Protein AF-0000000066529014 (afdb_homodimer)

pLDDT: mean 93.32, std 7.62, range [34.62, 98.94]

Radius of gyration: 29.28 Å; Cα contacts (8 Å, |Δi|>4): 1880; chains: 2; bounding box: 62×95×74 Å

Organism: Pseudomonas aeruginosa (strain ATCC 15692 / DSM 22644 / CIP 104116 / JCM 14847 / LMG 12228 / 1C / PRS 101 / PAO1) (NCBI:txid208964)

Nearest PDB structures (foldseek):
  6ask-assembly1_A  TM=8.370E-01  e=2.042E-36  Bacillus subtilis subsp. subtilis str. 168
  1tvl-assembly1_A-2  TM=8.796E-01  e=2.103E-33  Bacillus subtilis
  1yw1-assembly1_A-2  TM=8.882E-01  e=4.603E-33  Bacillus subtilis
  5tlc-assembly1_A  TM=8.605E-01  e=1.397E-31  Bacillus subtilis
  5tlc-assembly1_C  TM=8.296E-01  e=4.783E-31  Bacillus subtilis

Structure (mmCIF, N/CA/C/O backbone):
data_AF-0000000066529014-model_v1
#
loop_
_entity.id
_entity.type
_entity.pdbx_description
1 polymer 'Luciferase-like domain-containing protein'
#
loop_
_atom_site.group_PDB
_atom_site.id
_atom_site.type_symbol
_atom_site.label_atom_id
_atom_site.label_alt_id
_atom_site.label_comp_id
_atom_site.label_asym_id
_atom_site.label_entity_id
_atom_site.label_seq_id
_atom_site.pdbx_PDB_ins_code
_atom_site.Cartn_x
_atom_site.Cartn_y
_atom_site.Cartn_z
_atom_site.occupancy
_atom_site.B_iso_or_equiv
_atom_site.auth_seq_id
_atom_site.auth_comp_id
_atom_site.auth_asym_id
_atom_site.auth_atom_id
_atom_site.pdbx_PDB_model_num
ATOM 1 N N . MET A 1 1 ? 35.125 -26.422 -19.234 1 34.62 1 MET A N 1
ATOM 2 C CA . MET A 1 1 ? 33.688 -26.75 -19.062 1 34.62 1 MET A CA 1
ATOM 3 C C . MET A 1 1 ? 32.875 -25.5 -18.844 1 34.62 1 MET A C 1
ATOM 5 O O . MET A 1 1 ? 33.219 -24.641 -18.047 1 34.62 1 MET A O 1
ATOM 9 N N . SER A 1 2 ? 32.156 -24.938 -19.703 1 46 2 SER A N 1
ATOM 10 C CA . SER A 1 2 ? 31.5 -23.625 -19.672 1 46 2 SER A CA 1
ATOM 11 C C . SER A 1 2 ? 30.703 -23.453 -18.375 1 46 2 SER A C 1
ATOM 13 O O . SER A 1 2 ? 30.094 -24.406 -17.875 1 46 2 SER A O 1
ATOM 15 N N . THR A 1 3 ? 31.156 -22.609 -17.469 1 54.22 3 THR A N 1
ATOM 16 C CA . THR A 1 3 ? 30.516 -22.375 -16.188 1 54.22 3 THR A CA 1
ATOM 17 C C . THR A 1 3 ? 29 -22.297 -16.344 1 54.22 3 THR A C 1
ATOM 19 O O . THR A 1 3 ? 28.484 -21.547 -17.172 1 54.22 3 THR A O 1
ATOM 22 N N . PRO A 1 4 ? 28.312 -23.312 -15.773 1 66.31 4 PRO A N 1
ATOM 23 C CA . PRO A 1 4 ? 26.859 -23.359 -15.875 1 66.31 4 PRO A CA 1
ATOM 24 C C . PRO A 1 4 ? 26.203 -22.031 -15.492 1 66.31 4 PRO A C 1
ATOM 26 O O . PRO A 1 4 ? 26.703 -21.328 -14.609 1 66.31 4 PRO A O 1
ATOM 29 N N . LYS A 1 5 ? 25.328 -21.578 -16.344 1 83.44 5 LYS A N 1
ATOM 30 C CA . LYS A 1 5 ? 24.547 -20.375 -16.094 1 83.44 5 LYS A CA 1
ATOM 31 C C . LYS A 1 5 ? 23.719 -20.5 -14.82 1 83.44 5 LYS A C 1
ATOM 33 O O . LYS A 1 5 ? 23.047 -21.516 -14.609 1 83.44 5 LYS A O 1
ATOM 38 N N . ARG A 1 6 ? 23.875 -19.594 -13.93 1 91.94 6 ARG A N 1
ATOM 39 C CA . ARG A 1 6 ? 23.141 -19.609 -12.664 1 91.94 6 ARG A CA 1
ATOM 40 C C . ARG A 1 6 ? 21.656 -19.359 -12.891 1 91.94 6 ARG A C 1
ATOM 42 O O . ARG A 1 6 ? 21.281 -18.531 -13.727 1 91.94 6 ARG A O 1
ATOM 49 N N . LEU A 1 7 ? 20.922 -20.016 -12.148 1 97.38 7 LEU A N 1
ATOM 50 C CA . LEU A 1 7 ? 19.469 -19.922 -12.219 1 97.38 7 LEU A CA 1
ATOM 51 C C . LEU A 1 7 ? 18.969 -18.797 -11.312 1 97.38 7 LEU A C 1
ATOM 53 O O . LEU A 1 7 ? 19.594 -18.469 -10.297 1 97.38 7 LEU A O 1
ATOM 57 N N . HIS A 1 8 ? 17.922 -18.188 -11.742 1 97.88 8 HIS A N 1
ATOM 58 C CA . HIS A 1 8 ? 17.156 -17.281 -10.891 1 97.88 8 HIS A CA 1
ATOM 59 C C . HIS A 1 8 ? 15.961 -17.969 -10.258 1 97.88 8 HIS A C 1
ATOM 61 O O . HIS A 1 8 ? 15.148 -18.578 -10.961 1 97.88 8 HIS A O 1
ATOM 67 N N . ILE A 1 9 ? 15.836 -17.859 -8.938 1 98.56 9 ILE A N 1
ATOM 68 C CA . ILE A 1 9 ? 14.797 -18.609 -8.242 1 98.56 9 ILE A CA 1
ATOM 69 C C . ILE A 1 9 ? 13.945 -17.641 -7.414 1 98.56 9 ILE A C 1
ATOM 71 O O . ILE A 1 9 ? 14.469 -16.828 -6.66 1 98.56 9 ILE A O 1
ATOM 75 N N . GLY A 1 10 ? 12.656 -17.656 -7.602 1 98.44 10 GLY A N 1
ATOM 76 C CA . GLY A 1 10 ? 11.688 -16.953 -6.781 1 98.44 10 GLY A CA 1
ATOM 77 C C . GLY A 1 10 ? 10.805 -17.875 -5.965 1 98.44 10 GLY A C 1
ATOM 78 O O . GLY A 1 10 ? 10.742 -19.078 -6.23 1 98.44 10 GLY A O 1
ATOM 79 N N . MET A 1 11 ? 10.195 -17.312 -4.941 1 98.12 11 MET A N 1
ATOM 80 C CA . MET A 1 11 ? 9.242 -18.016 -4.094 1 98.12 11 MET A CA 1
ATOM 81 C C . MET A 1 11 ? 7.898 -17.297 -4.066 1 98.12 11 MET A C 1
ATOM 83 O O . MET A 1 11 ? 7.84 -16.094 -3.844 1 98.12 11 MET A O 1
ATOM 87 N N . SER A 1 12 ? 6.871 -18.062 -4.301 1 93.31 12 SER A N 1
ATOM 88 C CA . SER A 1 12 ? 5.531 -17.5 -4.18 1 93.31 12 SER A CA 1
ATOM 89 C C . SER A 1 12 ? 5.145 -17.312 -2.719 1 93.31 12 SER A C 1
ATOM 91 O O . SER A 1 12 ? 5.309 -18.219 -1.899 1 93.31 12 SER A O 1
ATOM 93 N N . LEU A 1 13 ? 4.598 -16.125 -2.438 1 94.62 13 LEU A N 1
ATOM 94 C CA . LEU A 1 13 ? 4.074 -15.898 -1.094 1 94.62 13 LEU A CA 1
ATOM 95 C C . LEU A 1 13 ? 2.621 -16.359 -0.991 1 94.62 13 LEU A C 1
ATOM 97 O O . LEU A 1 13 ? 2.043 -16.359 0.097 1 94.62 13 LEU A O 1
ATOM 101 N N . ALA A 1 14 ? 2.043 -16.719 -2.119 1 92.56 14 ALA A N 1
ATOM 102 C CA . ALA A 1 14 ? 0.806 -17.5 -2.031 1 92.56 14 ALA A CA 1
ATOM 103 C C . ALA A 1 14 ? 1.07 -18.891 -1.492 1 92.56 14 ALA A C 1
ATOM 105 O O . ALA A 1 14 ? 1.967 -19.594 -1.973 1 92.56 14 ALA A O 1
ATOM 106 N N . PRO A 1 15 ? 0.327 -19.281 -0.505 1 92.81 15 PRO A N 1
ATOM 107 C CA . PRO A 1 15 ? 0.659 -20.531 0.182 1 92.81 15 PRO A CA 1
ATOM 108 C C . PRO A 1 15 ? 0.173 -21.766 -0.574 1 92.81 15 PRO A C 1
ATOM 110 O O . PRO A 1 15 ? -0.713 -22.484 -0.094 1 92.81 15 PRO A O 1
ATOM 113 N N . THR A 1 16 ? 0.881 -22.078 -1.619 1 92.31 16 THR A N 1
ATOM 114 C CA . THR A 1 16 ? 0.504 -23.203 -2.48 1 92.31 16 THR A CA 1
ATOM 115 C C . THR A 1 16 ? 0.564 -24.516 -1.717 1 92.31 16 THR A C 1
ATOM 117 O O . THR A 1 16 ? -0.163 -25.469 -2.037 1 92.31 16 THR A O 1
ATOM 120 N N . TRP A 1 17 ? 1.355 -24.625 -0.662 1 93.31 17 TRP A N 1
ATOM 121 C CA . TRP A 1 17 ? 1.499 -25.844 0.138 1 93.31 17 TRP A CA 1
ATOM 122 C C . TRP A 1 17 ? 0.272 -26.062 1.017 1 93.31 17 TRP A C 1
ATOM 124 O O . TRP A 1 17 ? 0.149 -27.094 1.673 1 93.31 17 TRP A O 1
ATOM 134 N N . LEU A 1 18 ? -0.647 -25.062 0.928 1 93.56 18 LEU A N 1
ATOM 135 C CA . LEU A 1 18 ? -1.89 -25.172 1.686 1 93.56 18 LEU A CA 1
ATOM 136 C C . LEU A 1 18 ? -3.08 -25.375 0.754 1 93.56 18 LEU A C 1
ATOM 138 O O . LEU A 1 18 ? -4.23 -25.359 1.199 1 93.56 18 LEU A O 1
ATOM 142 N N . SER A 1 19 ? -2.82 -25.578 -0.526 1 89.88 19 SER A N 1
ATOM 143 C CA . SER A 1 19 ? -3.891 -25.734 -1.507 1 89.88 19 SER A CA 1
ATOM 144 C C . SER A 1 19 ? -4.605 -27.062 -1.339 1 89.88 19 SER A C 1
ATOM 146 O O . SER A 1 19 ? -4.098 -27.969 -0.673 1 89.88 19 SER A O 1
ATOM 148 N N . GLY A 1 20 ? -5.801 -27.109 -1.969 1 89.31 20 GLY A N 1
ATOM 149 C CA . GLY A 1 20 ? -6.578 -28.344 -1.811 1 89.31 20 GLY A CA 1
ATOM 150 C C . GLY A 1 20 ? -6.863 -28.672 -0.36 1 89.31 20 GLY A C 1
ATOM 151 O O . GLY A 1 20 ? -7.262 -27.812 0.42 1 89.31 20 GLY A O 1
ATOM 152 N N . ASP A 1 21 ? -6.652 -29.969 -0.01 1 91.81 21 ASP A N 1
ATOM 153 C CA . ASP A 1 21 ? -6.922 -30.391 1.358 1 91.81 21 ASP A CA 1
ATOM 154 C C . ASP A 1 21 ? -5.684 -30.25 2.238 1 91.81 21 ASP A C 1
ATOM 156 O O . ASP A 1 21 ? -5.715 -30.578 3.424 1 91.81 21 ASP A O 1
ATOM 160 N N . ALA A 1 22 ? -4.656 -29.703 1.687 1 94.56 22 ALA A N 1
ATOM 161 C CA . ALA A 1 22 ? -3.402 -29.625 2.43 1 94.56 22 ALA A CA 1
ATOM 162 C C . ALA A 1 22 ? -3.533 -28.703 3.635 1 94.56 22 ALA A C 1
ATOM 164 O O . ALA A 1 22 ? -2.852 -28.891 4.645 1 94.56 22 ALA A O 1
ATOM 165 N N . TRP A 1 23 ? -4.41 -27.703 3.555 1 95.5 23 TRP A N 1
ATOM 166 C CA . TRP A 1 23 ? -4.582 -26.781 4.668 1 95.5 23 TRP A CA 1
ATOM 167 C C . TRP A 1 23 ? -5.113 -27.5 5.902 1 95.5 23 TRP A C 1
ATOM 169 O O . TRP A 1 23 ? -5.02 -26.984 7.016 1 95.5 23 TRP A O 1
ATOM 179 N N . ARG A 1 24 ? -5.684 -28.672 5.715 1 95.31 24 ARG A N 1
ATOM 180 C CA . ARG A 1 24 ? -6.328 -29.406 6.805 1 95.31 24 ARG A CA 1
ATOM 181 C C . ARG A 1 24 ? -5.293 -30.078 7.703 1 95.31 24 ARG A C 1
ATOM 183 O O . ARG A 1 24 ? -5.621 -30.547 8.789 1 95.31 24 ARG A O 1
ATOM 190 N N . ARG A 1 25 ? -4.078 -30.125 7.207 1 94.62 25 ARG A N 1
ATOM 191 C CA . ARG A 1 25 ? -3.025 -30.719 8.016 1 94.62 25 ARG A CA 1
ATOM 192 C C . ARG A 1 25 ? -2.811 -29.938 9.305 1 94.62 25 ARG A C 1
ATOM 194 O O . ARG A 1 25 ? -2.891 -28.703 9.312 1 94.62 25 ARG A O 1
ATOM 201 N N . PRO A 1 26 ? -2.432 -30.625 10.414 1 93.44 26 PRO A N 1
ATOM 202 C CA . PRO A 1 26 ? -2.318 -29.953 11.719 1 93.44 26 PRO A CA 1
ATOM 203 C C . PRO A 1 26 ? -1.205 -28.906 11.75 1 93.44 26 PRO A C 1
ATOM 205 O O . PRO A 1 26 ? -1.296 -27.938 12.5 1 93.44 26 PRO A O 1
ATOM 208 N N . ASP A 1 27 ? -0.22 -29.078 10.938 1 93.75 27 ASP A N 1
ATOM 209 C CA . ASP A 1 27 ? 0.923 -28.172 11 1 93.75 27 ASP A CA 1
ATOM 210 C C . ASP A 1 27 ? 0.838 -27.109 9.906 1 93.75 27 ASP A C 1
ATOM 212 O O . ASP A 1 27 ? 1.82 -26.406 9.625 1 93.75 27 ASP A O 1
ATOM 216 N N . SER A 1 28 ? -0.318 -26.969 9.32 1 94.81 28 SER A N 1
ATOM 217 C CA . SER A 1 28 ? -0.457 -26.109 8.141 1 94.81 28 SER A CA 1
ATOM 218 C C . SER A 1 28 ? -0.341 -24.641 8.516 1 94.81 28 SER A C 1
ATOM 220 O O . SER A 1 28 ? 0.028 -23.812 7.676 1 94.81 28 SER A O 1
ATOM 222 N N . ASN A 1 29 ? -0.701 -24.25 9.727 1 94.19 29 ASN A N 1
ATOM 223 C CA . ASN A 1 29 ? -0.724 -22.859 10.188 1 94.19 29 ASN A CA 1
ATOM 224 C C . ASN A 1 29 ? -1.628 -22 9.312 1 94.19 29 ASN A C 1
ATOM 226 O O . ASN A 1 29 ? -1.354 -20.812 9.117 1 94.19 29 ASN A O 1
ATOM 230 N N . ILE A 1 30 ? -2.686 -22.578 8.781 1 95.31 30 ILE A N 1
ATOM 231 C CA . ILE A 1 30 ? -3.625 -21.906 7.875 1 95.31 30 ILE A CA 1
ATOM 232 C C . ILE A 1 30 ? -4.281 -20.734 8.586 1 95.31 30 ILE A C 1
ATOM 234 O O . ILE A 1 30 ? -4.664 -19.75 7.949 1 95.31 30 ILE A O 1
ATOM 238 N N . GLU A 1 31 ? -4.293 -20.688 9.875 1 93.12 31 GLU A N 1
ATOM 239 C CA . GLU A 1 31 ? -4.938 -19.656 10.664 1 93.12 31 GLU A CA 1
ATOM 240 C C . GLU A 1 31 ? -4.18 -18.328 10.57 1 93.12 31 GLU A C 1
ATOM 242 O O . GLU A 1 31 ? -4.746 -17.266 10.805 1 93.12 31 GLU A O 1
ATOM 247 N N . GLY A 1 32 ? -2.914 -18.391 10.148 1 93.69 32 GLY A N 1
ATOM 248 C CA . GLY A 1 32 ? -2.068 -17.203 10.188 1 93.69 32 GLY A CA 1
ATOM 249 C C . GLY A 1 32 ? -1.941 -16.516 8.844 1 93.69 32 GLY A C 1
ATOM 250 O O . GLY A 1 32 ? -1.23 -15.516 8.711 1 93.69 32 GLY A O 1
ATOM 251 N N . ILE A 1 33 ? -2.693 -16.906 7.816 1 93.94 33 ILE A N 1
ATOM 252 C CA . ILE A 1 33 ? -2.363 -16.516 6.449 1 93.94 33 ILE A CA 1
ATOM 253 C C . ILE A 1 33 ? -2.734 -15.055 6.227 1 93.94 33 ILE A C 1
ATOM 255 O O . ILE A 1 33 ? -2.275 -14.43 5.266 1 93.94 33 ILE A O 1
ATOM 259 N N . PHE A 1 34 ? -3.535 -14.445 7.105 1 94.06 34 PHE A N 1
ATOM 260 C CA . PHE A 1 34 ? -3.928 -13.055 6.906 1 94.06 34 PHE A CA 1
ATOM 261 C C . PHE A 1 34 ? -3.113 -12.133 7.797 1 94.06 34 PHE A C 1
ATOM 263 O O . PHE A 1 34 ? -3.252 -10.906 7.723 1 94.06 34 PHE A O 1
ATOM 270 N N . GLY A 1 35 ? -2.283 -12.641 8.602 1 92.12 35 GLY A N 1
ATOM 271 C CA . GLY A 1 35 ? -1.287 -11.852 9.305 1 92.12 35 GLY A CA 1
ATOM 272 C C . GLY A 1 35 ? 0.022 -11.727 8.547 1 92.12 35 GLY A C 1
ATOM 273 O O . GLY A 1 35 ? 0.281 -12.492 7.617 1 92.12 35 GLY A O 1
ATOM 274 N N . SER A 1 36 ? 0.826 -10.773 8.969 1 93.75 36 SER A N 1
ATOM 275 C CA . SER A 1 36 ? 2.064 -10.562 8.234 1 93.75 36 SER A CA 1
ATOM 276 C C . SER A 1 36 ? 3.139 -11.555 8.656 1 93.75 36 SER A C 1
ATOM 278 O O . SER A 1 36 ? 4.109 -11.781 7.93 1 93.75 36 SER A O 1
ATOM 280 N N . ASP A 1 37 ? 3.008 -12.195 9.844 1 96.5 37 ASP A N 1
ATOM 281 C CA . ASP A 1 37 ? 4.012 -13.133 10.336 1 96.5 37 ASP A CA 1
ATOM 282 C C . ASP A 1 37 ? 4.211 -14.289 9.359 1 96.5 37 ASP A C 1
ATOM 284 O O . ASP A 1 37 ? 5.332 -14.766 9.172 1 96.5 37 ASP A O 1
ATOM 288 N N . PHE A 1 38 ? 3.125 -14.695 8.805 1 95.06 38 PHE A N 1
ATOM 289 C CA . PHE A 1 38 ? 3.156 -15.812 7.871 1 95.06 38 PHE A CA 1
ATOM 290 C C . PHE A 1 38 ? 4.043 -15.5 6.672 1 95.06 38 PHE A C 1
ATOM 292 O O . PHE A 1 38 ? 4.98 -16.25 6.371 1 95.06 38 PHE A O 1
ATOM 299 N N . ALA A 1 39 ? 3.795 -14.414 6.039 1 96.75 39 ALA A N 1
ATOM 300 C CA . ALA A 1 39 ? 4.562 -14.008 4.863 1 96.75 39 ALA A CA 1
ATOM 301 C C . ALA A 1 39 ? 6 -13.672 5.234 1 96.75 39 ALA A C 1
ATOM 303 O O . ALA A 1 39 ? 6.93 -13.961 4.48 1 96.75 39 ALA A O 1
ATOM 304 N N . VAL A 1 40 ? 6.207 -13.062 6.379 1 98.06 40 VAL A N 1
ATOM 305 C CA . VAL A 1 40 ? 7.535 -12.68 6.848 1 98.06 40 VAL A CA 1
ATOM 306 C C . VAL A 1 40 ? 8.383 -13.938 7.055 1 98.06 40 VAL A C 1
ATOM 308 O O . VAL A 1 40 ? 9.555 -13.969 6.664 1 98.06 40 VAL A O 1
ATOM 311 N N . ASP A 1 41 ? 7.82 -14.938 7.652 1 97.62 41 ASP A N 1
ATOM 312 C CA . ASP A 1 41 ? 8.547 -16.188 7.883 1 97.62 41 ASP A CA 1
ATOM 313 C C . ASP A 1 41 ? 9.023 -16.797 6.566 1 97.62 41 ASP A C 1
ATOM 315 O O . ASP A 1 41 ? 10.188 -17.188 6.438 1 97.62 41 ASP A O 1
ATOM 319 N N . ILE A 1 42 ? 8.133 -16.844 5.594 1 97.56 42 ILE A N 1
ATOM 320 C CA . ILE A 1 42 ? 8.469 -17.422 4.301 1 97.56 42 ILE A CA 1
ATOM 321 C C . ILE A 1 42 ? 9.555 -16.578 3.629 1 97.56 42 ILE A C 1
ATOM 323 O O . ILE A 1 42 ? 10.508 -17.109 3.062 1 97.56 42 ILE A O 1
ATOM 327 N N . ALA A 1 43 ? 9.414 -15.273 3.695 1 98.69 43 ALA A N 1
ATOM 328 C CA . ALA A 1 43 ? 10.391 -14.375 3.078 1 98.69 43 ALA A CA 1
ATOM 329 C C . ALA A 1 43 ? 11.766 -14.523 3.725 1 98.69 43 ALA A C 1
ATOM 331 O O . ALA A 1 43 ? 12.781 -14.555 3.031 1 98.69 43 ALA A O 1
ATOM 332 N N . ARG A 1 44 ? 11.812 -14.625 5.031 1 98.69 44 ARG A N 1
ATOM 333 C CA . ARG A 1 44 ? 13.07 -14.773 5.746 1 98.69 44 ARG A CA 1
ATOM 334 C C . ARG A 1 44 ? 13.75 -16.094 5.391 1 98.69 44 ARG A C 1
ATOM 336 O O . ARG A 1 44 ? 14.969 -16.125 5.184 1 98.69 44 ARG A O 1
ATOM 343 N N . ARG A 1 45 ? 12.969 -17.141 5.355 1 98.44 45 ARG A N 1
ATOM 344 C CA . ARG A 1 45 ? 13.523 -18.438 4.98 1 98.44 45 ARG A CA 1
ATOM 345 C C . ARG A 1 45 ? 14.039 -18.406 3.545 1 98.44 45 ARG A C 1
ATOM 347 O O . ARG A 1 45 ? 15.094 -18.984 3.25 1 98.44 45 ARG A O 1
ATOM 354 N N . SER A 1 46 ? 13.273 -17.797 2.664 1 98.81 46 SER A N 1
ATOM 355 C CA . SER A 1 46 ? 13.688 -17.656 1.272 1 98.81 46 SER A CA 1
ATOM 356 C C . SER A 1 46 ? 14.977 -16.844 1.156 1 98.81 46 SER A C 1
ATOM 358 O O . SER A 1 46 ? 15.859 -17.188 0.364 1 98.81 46 SER A O 1
ATOM 360 N N . GLU A 1 47 ? 15.062 -15.766 1.931 1 98.81 47 GLU A N 1
ATOM 361 C CA . GLU A 1 47 ? 16.266 -14.945 1.945 1 98.81 47 GLU A CA 1
ATOM 362 C C . GLU A 1 47 ? 17.469 -15.734 2.475 1 98.81 47 GLU A C 1
ATOM 364 O O . GLU A 1 47 ? 18.578 -15.617 1.945 1 98.81 47 GLU A O 1
ATOM 369 N N . ALA A 1 48 ? 17.234 -16.5 3.541 1 98.56 48 ALA A N 1
ATOM 370 C CA . ALA A 1 48 ? 18.297 -17.312 4.109 1 98.56 48 ALA A CA 1
ATOM 371 C C . ALA A 1 48 ? 18.828 -18.312 3.082 1 98.56 48 ALA A C 1
ATOM 373 O O . ALA A 1 48 ? 20 -18.672 3.109 1 98.56 48 ALA A O 1
ATOM 374 N N . ALA A 1 49 ? 17.969 -18.734 2.129 1 98.69 49 ALA A N 1
ATOM 375 C CA . ALA A 1 49 ? 18.359 -19.641 1.052 1 98.69 49 ALA A CA 1
ATOM 376 C C . ALA A 1 49 ? 18.922 -18.875 -0.137 1 98.69 49 ALA A C 1
ATOM 378 O O . ALA A 1 49 ? 19.234 -19.453 -1.171 1 98.69 49 ALA A O 1
ATOM 379 N N . HIS A 1 50 ? 18.938 -17.531 -0.076 1 98.56 50 HIS A N 1
ATOM 380 C CA . HIS A 1 50 ? 19.547 -16.609 -1.033 1 98.56 50 HIS A CA 1
ATOM 381 C C . HIS A 1 50 ? 18.734 -16.547 -2.324 1 98.56 50 HIS A C 1
ATOM 383 O O . HIS A 1 50 ? 19.297 -16.328 -3.402 1 98.56 50 HIS A O 1
ATOM 389 N N . LEU A 1 51 ? 17.422 -16.797 -2.221 1 98.81 51 LEU A N 1
ATOM 390 C CA . LEU A 1 51 ? 16.562 -16.688 -3.396 1 98.81 51 LEU A CA 1
ATOM 391 C C . LEU A 1 51 ? 16.578 -15.258 -3.936 1 98.81 51 LEU A C 1
ATOM 393 O O . LEU A 1 51 ? 16.891 -14.312 -3.209 1 98.81 51 LEU A O 1
ATOM 397 N N . ASP A 1 52 ? 16.266 -15.109 -5.207 1 98.69 52 ASP A N 1
ATOM 398 C CA . ASP A 1 52 ? 16.281 -13.812 -5.871 1 98.69 52 ASP A CA 1
ATOM 399 C C . ASP A 1 52 ? 15.156 -12.914 -5.363 1 98.69 52 ASP A C 1
ATOM 401 O O . ASP A 1 52 ? 15.336 -11.711 -5.203 1 98.69 52 ASP A O 1
ATOM 405 N N . PHE A 1 53 ? 13.984 -13.523 -5.188 1 98.81 53 PHE A N 1
ATOM 406 C CA . PHE A 1 53 ? 12.828 -12.695 -4.848 1 98.81 53 PHE A CA 1
ATOM 407 C C . PHE A 1 53 ? 11.703 -13.555 -4.289 1 98.81 53 PHE A C 1
ATOM 409 O O . PHE A 1 53 ? 11.695 -14.773 -4.453 1 98.81 53 PHE A O 1
ATOM 416 N N . VAL A 1 54 ? 10.828 -12.891 -3.572 1 98.75 54 VAL A N 1
ATOM 417 C CA . VAL A 1 54 ? 9.484 -13.391 -3.277 1 98.75 54 VAL A CA 1
ATOM 418 C C . VAL A 1 54 ? 8.453 -12.586 -4.051 1 98.75 54 VAL A C 1
ATOM 420 O O . VAL A 1 54 ? 8.664 -11.406 -4.355 1 98.75 54 VAL A O 1
ATOM 423 N N . PHE A 1 55 ? 7.41 -13.203 -4.473 1 94.62 55 PHE A N 1
ATOM 424 C CA . PHE A 1 55 ? 6.367 -12.453 -5.16 1 94.62 55 PHE A CA 1
ATOM 425 C C . PHE A 1 55 ? 4.984 -12.852 -4.66 1 94.62 55 PHE A C 1
ATOM 427 O O . PHE A 1 55 ? 4.785 -13.992 -4.223 1 94.62 55 PHE A O 1
ATOM 434 N N . ARG A 1 56 ? 4.07 -11.984 -4.617 1 94.38 56 ARG A N 1
ATOM 435 C CA . ARG A 1 56 ? 2.682 -12.227 -4.238 1 94.38 56 ARG A CA 1
ATOM 436 C C . ARG A 1 56 ? 1.746 -12.016 -5.426 1 94.38 56 ARG A C 1
ATOM 438 O O . ARG A 1 56 ? 1.504 -10.883 -5.84 1 94.38 56 ARG A O 1
ATOM 445 N N . PRO A 1 57 ? 1.195 -13.148 -6.02 1 92.81 57 PRO A N 1
ATOM 446 C CA . PRO A 1 57 ? 0.159 -12.961 -7.039 1 92.81 57 PRO A CA 1
ATOM 447 C C . PRO A 1 57 ? -1.104 -12.312 -6.484 1 92.81 57 PRO A C 1
ATOM 449 O O . PRO A 1 57 ? -1.335 -12.336 -5.273 1 92.81 57 PRO A O 1
ATOM 452 N N . ASP A 1 58 ? -1.875 -11.711 -7.402 1 93.31 58 ASP A N 1
ATOM 453 C CA . ASP A 1 58 ? -3.029 -10.969 -6.902 1 93.31 58 ASP A CA 1
ATOM 454 C C . ASP A 1 58 ? -4.199 -11.047 -7.887 1 93.31 58 ASP A C 1
ATOM 456 O O . ASP A 1 58 ? -3.992 -11.164 -9.094 1 93.31 58 ASP A O 1
ATOM 460 N N . VAL A 1 59 ? -5.398 -11.047 -7.27 1 92.31 59 VAL A N 1
ATOM 461 C CA . VAL A 1 59 ? -6.652 -10.938 -8.008 1 92.31 59 VAL A CA 1
ATOM 462 C C . VAL A 1 59 ? -7.598 -9.977 -7.281 1 92.31 59 VAL A C 1
ATOM 464 O O . VAL A 1 59 ? -7.562 -9.875 -6.055 1 92.31 59 VAL A O 1
ATOM 467 N N . SER A 1 60 ? -8.438 -9.289 -8.016 1 94.88 60 SER A N 1
ATOM 468 C CA . SER A 1 60 ? -9.336 -8.305 -7.426 1 94.88 60 SER A CA 1
ATOM 469 C C . SER A 1 60 ? -10.766 -8.82 -7.371 1 94.88 60 SER A C 1
ATOM 471 O O . SER A 1 60 ? -11.711 -8.07 -7.637 1 94.88 60 SER A O 1
ATOM 473 N N . SER A 1 61 ? -10.93 -10.07 -7.117 1 93.69 61 SER A N 1
ATOM 474 C CA . SER A 1 61 ? -12.227 -10.727 -6.969 1 93.69 61 SER A CA 1
ATOM 475 C C . SER A 1 61 ? -12.133 -11.93 -6.035 1 93.69 61 SER A C 1
ATOM 477 O O . SER A 1 61 ? -11.039 -12.375 -5.699 1 93.69 61 SER A O 1
ATOM 479 N N . LEU A 1 62 ? -13.242 -12.367 -5.582 1 93.19 62 LEU A N 1
ATOM 480 C CA . LEU A 1 62 ? -13.312 -13.531 -4.703 1 93.19 62 LEU A CA 1
ATOM 481 C C . LEU A 1 62 ? -14.312 -14.547 -5.227 1 93.19 62 LEU A C 1
ATOM 483 O O . LEU A 1 62 ? -15.523 -14.406 -5.012 1 93.19 62 LEU A O 1
ATOM 487 N N . PRO A 1 63 ? -13.828 -15.562 -5.941 1 85.62 63 PRO A N 1
ATOM 488 C CA . PRO A 1 63 ? -14.758 -16.641 -6.305 1 85.62 63 PRO A CA 1
ATOM 489 C C . PRO A 1 63 ? -15.25 -17.422 -5.09 1 85.62 63 PRO A C 1
ATOM 491 O O . PRO A 1 63 ? -14.461 -18.141 -4.453 1 85.62 63 PRO A O 1
ATOM 494 N N . LEU A 1 64 ? -16.484 -17.359 -4.852 1 87.31 64 LEU A N 1
ATOM 495 C CA . LEU A 1 64 ? -17.047 -17.922 -3.625 1 87.31 64 LEU A CA 1
ATOM 496 C C . LEU A 1 64 ? -17.031 -19.438 -3.668 1 87.31 64 LEU A C 1
ATOM 498 O O . LEU A 1 64 ? -16.922 -20.094 -2.627 1 87.31 64 LEU A O 1
ATOM 502 N N . ASP A 1 65 ? -17.094 -19.984 -4.848 1 81.5 65 ASP A N 1
ATOM 503 C CA . ASP A 1 65 ? -17.141 -21.438 -4.988 1 81.5 65 ASP A CA 1
ATOM 504 C C . ASP A 1 65 ? -15.828 -22.062 -4.5 1 81.5 65 ASP A C 1
ATOM 506 O O . ASP A 1 65 ? -15.836 -23.156 -3.93 1 81.5 65 ASP A O 1
ATOM 510 N N . VAL A 1 66 ? -14.797 -21.328 -4.672 1 83.88 66 VAL A N 1
ATOM 511 C CA . VAL A 1 66 ? -13.508 -21.875 -4.273 1 83.88 66 VAL A CA 1
ATOM 512 C C . VAL A 1 66 ? -13.258 -21.594 -2.795 1 83.88 66 VAL A C 1
ATOM 514 O O . VAL A 1 66 ? -12.492 -22.312 -2.137 1 83.88 66 VAL A O 1
ATOM 517 N N . LEU A 1 67 ? -13.938 -20.672 -2.195 1 90.81 67 LEU A N 1
ATOM 518 C CA . LEU A 1 67 ? -13.711 -20.219 -0.827 1 90.81 67 LEU A CA 1
ATOM 519 C C . LEU A 1 67 ? -14.25 -21.219 0.178 1 90.81 67 LEU A C 1
ATOM 521 O O . LEU A 1 67 ? -13.758 -21.312 1.307 1 90.81 67 LEU A O 1
ATOM 525 N N . GLU A 1 68 ? -15.195 -22.047 -0.197 1 90 68 GLU A N 1
ATOM 526 C CA . GLU A 1 68 ? -15.82 -23 0.723 1 90 68 GLU A CA 1
ATOM 527 C C . GLU A 1 68 ? -14.805 -24.031 1.227 1 90 68 GLU A C 1
ATOM 529 O O . GLU A 1 68 ? -14.867 -24.453 2.383 1 90 68 GLU A O 1
ATOM 534 N N . THR A 1 69 ? -13.875 -24.375 0.357 1 89.38 69 THR A N 1
ATOM 535 C CA . THR A 1 69 ? -13.008 -25.5 0.708 1 89.38 69 THR A CA 1
ATOM 536 C C . THR A 1 69 ? -11.555 -25.047 0.788 1 89.38 69 THR A C 1
ATOM 538 O O . THR A 1 69 ? -10.656 -25.875 0.98 1 89.38 69 THR A O 1
ATOM 541 N N . GLY A 1 70 ? -11.305 -23.859 0.678 1 91 70 GLY A N 1
ATOM 542 C CA . GLY A 1 70 ? -9.953 -23.312 0.791 1 91 70 GLY A CA 1
ATOM 543 C C . GLY A 1 70 ? -9.914 -21.797 0.74 1 91 70 GLY A C 1
ATOM 544 O O . GLY A 1 70 ? -10.93 -21.156 0.459 1 91 70 GLY A O 1
ATOM 545 N N . SER A 1 71 ? -8.711 -21.281 1.009 1 86.25 71 SER A N 1
ATOM 546 C CA . SER A 1 71 ? -8.586 -19.828 1.133 1 86.25 71 SER A CA 1
ATOM 547 C C . SER A 1 71 ? -8.844 -19.125 -0.199 1 86.25 71 SER A C 1
ATOM 549 O O . SER A 1 71 ? -9.102 -17.922 -0.237 1 86.25 71 SER A O 1
ATOM 551 N N . GLY A 1 72 ? -8.727 -19.953 -1.268 1 77.06 72 GLY A N 1
ATOM 552 C CA . GLY A 1 72 ? -9 -19.375 -2.576 1 77.06 72 GLY A CA 1
ATOM 553 C C . GLY A 1 72 ? -8.094 -18.203 -2.91 1 77.06 72 GLY A C 1
ATOM 554 O O . GLY A 1 72 ? -6.875 -18.297 -2.781 1 77.06 72 GLY A O 1
ATOM 555 N N . PHE A 1 73 ? -8.695 -17.094 -3.301 1 77.31 73 PHE A N 1
ATOM 556 C CA . PHE A 1 73 ? -7.961 -15.922 -3.742 1 77.31 73 PHE A CA 1
ATOM 557 C C . PHE A 1 73 ? -8.023 -14.812 -2.693 1 77.31 73 PHE A C 1
ATOM 559 O O . PHE A 1 73 ? -7.676 -13.664 -2.973 1 77.31 73 PHE A O 1
ATOM 566 N N . ALA A 1 74 ? -8.445 -15.242 -1.528 1 84.19 74 ALA A N 1
ATOM 567 C CA . ALA A 1 74 ? -8.438 -14.258 -0.449 1 84.19 74 ALA A CA 1
ATOM 568 C C . ALA A 1 74 ? -7.008 -13.906 -0.042 1 84.19 74 ALA A C 1
ATOM 570 O O . ALA A 1 74 ? -6.168 -14.789 0.137 1 84.19 74 ALA A O 1
ATOM 571 N N . SER A 1 75 ? -6.766 -12.594 -0.001 1 92.06 75 SER A N 1
ATOM 572 C CA . SER A 1 75 ? -5.383 -12.211 0.265 1 92.06 75 SER A CA 1
ATOM 573 C C . SER A 1 75 ? -5.273 -10.742 0.64 1 92.06 75 SER A C 1
ATOM 575 O O . SER A 1 75 ? -6.156 -9.945 0.314 1 92.06 75 SER A O 1
ATOM 577 N N . LEU A 1 76 ? -4.188 -10.469 1.366 1 97.19 76 LEU A N 1
ATOM 578 C CA . LEU A 1 76 ? -3.777 -9.086 1.585 1 97.19 76 LEU A CA 1
ATOM 579 C C . LEU A 1 76 ? -3.363 -8.43 0.273 1 97.19 76 LEU A C 1
ATOM 581 O O . LEU A 1 76 ? -3.047 -9.117 -0.699 1 97.19 76 LEU A O 1
ATOM 585 N N . ASP A 1 77 ? -3.467 -7.078 0.252 1 98.06 77 ASP A N 1
ATOM 586 C CA . ASP A 1 77 ? -2.879 -6.344 -0.861 1 98.06 77 ASP A CA 1
ATOM 587 C C . ASP A 1 77 ? -1.383 -6.625 -0.98 1 98.06 77 ASP A C 1
ATOM 589 O O . ASP A 1 77 ? -0.643 -6.5 -0.002 1 98.06 77 ASP A O 1
ATOM 593 N N . PRO A 1 78 ? -0.936 -7.004 -2.135 1 97.81 78 PRO A N 1
ATOM 594 C CA . PRO A 1 78 ? 0.457 -7.441 -2.264 1 97.81 78 PRO A CA 1
ATOM 595 C C . PRO A 1 78 ? 1.455 -6.336 -1.923 1 97.81 78 PRO A C 1
ATOM 597 O O . PRO A 1 78 ? 2.473 -6.594 -1.276 1 97.81 78 PRO A O 1
ATOM 600 N N . THR A 1 79 ? 1.213 -5.094 -2.359 1 98.62 79 THR A N 1
ATOM 601 C CA . THR A 1 79 ? 2.156 -4 -2.145 1 98.62 79 THR A CA 1
ATOM 602 C C . THR A 1 79 ? 2.254 -3.656 -0.661 1 98.62 79 THR A C 1
ATOM 604 O O . THR A 1 79 ? 3.352 -3.473 -0.132 1 98.62 79 THR A O 1
ATOM 607 N N . VAL A 1 80 ? 1.097 -3.623 -0.004 1 98.69 80 VAL A N 1
ATOM 608 C CA . VAL A 1 80 ? 1.051 -3.324 1.424 1 98.69 80 VAL A CA 1
ATOM 609 C C . VAL A 1 80 ? 1.745 -4.438 2.207 1 98.69 80 VAL A C 1
ATOM 611 O O . VAL A 1 80 ? 2.557 -4.164 3.096 1 98.69 8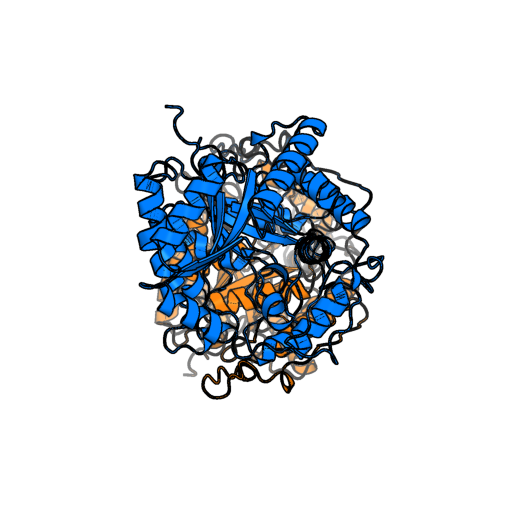0 VAL A O 1
ATOM 614 N N . LEU A 1 81 ? 1.515 -5.668 1.846 1 98.5 81 LEU A N 1
ATOM 615 C CA . LEU A 1 81 ? 2.143 -6.812 2.496 1 98.5 81 LEU A CA 1
ATOM 616 C C . LEU A 1 81 ? 3.656 -6.773 2.324 1 98.5 81 LEU A C 1
ATOM 618 O O . LEU A 1 81 ? 4.402 -6.984 3.285 1 98.5 81 LEU A O 1
ATOM 622 N N . LEU A 1 82 ? 4.105 -6.508 1.111 1 98.81 82 LEU A N 1
ATOM 623 C CA . LEU A 1 82 ? 5.535 -6.551 0.823 1 98.81 82 LEU A CA 1
ATOM 624 C C . LEU A 1 82 ? 6.258 -5.387 1.495 1 98.81 82 LEU A C 1
ATOM 626 O O . LEU A 1 82 ? 7.438 -5.5 1.835 1 98.81 82 LEU A O 1
ATOM 630 N N . ALA A 1 83 ? 5.543 -4.281 1.712 1 98.69 83 ALA A N 1
ATOM 631 C CA . ALA A 1 83 ? 6.133 -3.193 2.49 1 98.69 83 ALA A CA 1
ATOM 632 C C . ALA A 1 83 ? 6.422 -3.639 3.92 1 98.69 83 ALA A C 1
ATOM 634 O O . ALA A 1 83 ? 7.457 -3.281 4.492 1 98.69 83 ALA A O 1
ATOM 635 N N . ALA A 1 84 ? 5.516 -4.402 4.508 1 98.38 84 ALA A N 1
ATOM 636 C CA . ALA A 1 84 ? 5.742 -4.961 5.836 1 98.38 84 ALA A CA 1
ATOM 637 C C . ALA A 1 84 ? 6.926 -5.926 5.832 1 98.38 84 ALA A C 1
ATOM 639 O O . ALA A 1 84 ? 7.734 -5.934 6.762 1 98.38 84 ALA A O 1
ATOM 640 N N . VAL A 1 85 ? 7.051 -6.695 4.766 1 98.62 85 VAL A N 1
ATOM 641 C CA . VAL A 1 85 ? 8.109 -7.691 4.641 1 98.62 85 VAL A CA 1
ATOM 642 C C . VAL A 1 85 ? 9.461 -6.988 4.457 1 98.62 85 VAL A C 1
ATOM 644 O O . VAL A 1 85 ? 10.492 -7.488 4.91 1 98.62 85 VAL A O 1
ATOM 647 N N . ALA A 1 86 ? 9.43 -5.816 3.832 1 98.56 86 ALA A N 1
ATOM 648 C CA . ALA A 1 86 ? 10.648 -5.094 3.477 1 98.56 86 ALA A CA 1
ATOM 649 C C . ALA A 1 86 ? 11.508 -4.836 4.707 1 98.56 86 ALA A C 1
ATOM 651 O O . ALA A 1 86 ? 12.734 -4.969 4.656 1 98.56 86 ALA A O 1
ATOM 652 N N . ARG A 1 87 ? 10.859 -4.527 5.848 1 97.12 87 ARG A N 1
ATOM 653 C CA . ARG A 1 87 ? 11.594 -4.18 7.062 1 97.12 87 ARG A CA 1
ATOM 654 C C . ARG A 1 87 ? 12.062 -5.43 7.797 1 97.12 87 ARG A C 1
ATOM 656 O O . ARG A 1 87 ? 12.867 -5.344 8.727 1 97.12 87 ARG A O 1
ATOM 663 N N . GLU A 1 88 ? 11.641 -6.613 7.34 1 98.25 88 GLU A N 1
ATOM 664 C CA . GLU A 1 88 ? 11.938 -7.879 8.008 1 98.25 88 GLU A CA 1
ATOM 665 C C . GLU A 1 88 ? 12.945 -8.695 7.211 1 98.25 88 GLU A C 1
ATOM 667 O O . GLU A 1 88 ? 13.289 -9.82 7.594 1 98.25 88 GLU A O 1
ATOM 672 N N . THR A 1 89 ? 13.375 -8.18 6.066 1 98.56 89 THR A N 1
ATOM 673 C CA . THR A 1 89 ? 14.391 -8.758 5.199 1 98.56 89 THR A CA 1
ATOM 674 C C . THR A 1 89 ? 15.383 -7.688 4.738 1 98.56 89 THR A C 1
ATOM 676 O O . THR A 1 89 ? 15.172 -6.496 4.977 1 98.56 89 THR A O 1
ATOM 679 N N . SER A 1 90 ? 16.484 -8.125 4.043 1 98.19 90 SER A N 1
ATOM 680 C CA . SER A 1 90 ? 17.516 -7.129 3.76 1 98.19 90 SER A CA 1
ATOM 681 C C . SER A 1 90 ? 18.047 -7.273 2.338 1 98.19 90 SER A C 1
ATOM 683 O O . SER A 1 90 ? 18.703 -6.367 1.821 1 98.19 90 SER A O 1
ATOM 685 N N . ARG A 1 91 ? 17.781 -8.438 1.698 1 98.69 91 ARG A N 1
ATOM 686 C CA . ARG A 1 91 ? 18.422 -8.656 0.402 1 98.69 91 ARG A CA 1
ATOM 687 C C . ARG A 1 91 ? 17.406 -9.125 -0.631 1 98.69 91 ARG A C 1
ATOM 689 O O . ARG A 1 91 ? 17.453 -8.719 -1.794 1 98.69 91 ARG A O 1
ATOM 696 N N . ILE A 1 92 ? 16.453 -9.938 -0.267 1 98.88 92 ILE A N 1
ATOM 697 C CA . ILE A 1 92 ? 15.586 -10.648 -1.198 1 98.88 92 ILE A CA 1
ATOM 698 C C . ILE A 1 92 ? 14.695 -9.648 -1.937 1 98.88 92 ILE A C 1
ATOM 700 O O . ILE A 1 92 ? 14.219 -8.68 -1.347 1 98.88 92 ILE A O 1
ATOM 704 N N . GLY A 1 93 ? 14.57 -9.82 -3.23 1 98.88 93 GLY A N 1
ATOM 705 C CA . GLY A 1 93 ? 13.656 -8.992 -4.008 1 98.88 93 GLY A CA 1
ATOM 706 C C . GLY A 1 93 ? 12.211 -9.141 -3.584 1 98.88 93 GLY A C 1
ATOM 707 O O . GLY A 1 93 ? 11.797 -10.203 -3.115 1 98.88 93 GLY A O 1
ATOM 708 N N . LEU A 1 94 ? 11.438 -8.07 -3.762 1 98.94 94 LEU A N 1
ATOM 709 C CA . LEU A 1 94 ? 10.039 -8.008 -3.365 1 98.94 94 LEU A CA 1
ATOM 710 C C . LEU A 1 94 ? 9.156 -7.637 -4.551 1 98.94 94 LEU A C 1
ATOM 712 O O . LEU A 1 94 ? 9.031 -6.461 -4.895 1 98.94 94 LEU A O 1
ATOM 716 N N . VAL A 1 95 ? 8.477 -8.617 -5.148 1 98.81 95 VAL A N 1
ATOM 717 C CA . VAL A 1 95 ? 7.777 -8.406 -6.41 1 98.81 95 VAL A CA 1
ATOM 718 C C . VAL A 1 95 ? 6.277 -8.289 -6.152 1 98.81 95 VAL A C 1
ATOM 720 O O . VAL A 1 95 ? 5.629 -9.266 -5.777 1 98.81 95 VAL A O 1
ATOM 723 N N . SER A 1 96 ? 5.762 -7.102 -6.359 1 98.5 96 SER A N 1
ATOM 724 C CA . SER A 1 96 ? 4.34 -6.824 -6.191 1 98.5 96 SER A CA 1
ATOM 725 C C . SER A 1 96 ? 3.576 -7.035 -7.492 1 98.5 96 SER A C 1
ATOM 727 O O . SER A 1 96 ? 4.066 -6.688 -8.57 1 98.5 96 SER A O 1
ATOM 729 N N . THR A 1 97 ? 2.371 -7.609 -7.379 1 97.62 97 THR A N 1
ATOM 730 C CA . THR A 1 97 ? 1.488 -7.762 -8.531 1 97.62 97 THR A CA 1
ATOM 731 C C . THR A 1 97 ? 0.474 -6.621 -8.586 1 97.62 97 THR A C 1
ATOM 733 O O . THR A 1 97 ? -0.27 -6.398 -7.633 1 97.62 97 THR A O 1
ATOM 736 N N . VAL A 1 98 ? 0.466 -5.922 -9.672 1 97.38 98 VAL A N 1
ATOM 737 C CA . VAL A 1 98 ? -0.449 -4.793 -9.828 1 97.38 98 VAL A CA 1
ATOM 738 C C . VAL A 1 98 ? -1.092 -4.832 -11.211 1 97.38 98 VAL A C 1
ATOM 740 O O . VAL A 1 98 ? -0.405 -5.023 -12.211 1 97.38 98 VAL A O 1
ATOM 743 N N . SER A 1 99 ? -2.387 -4.625 -11.273 1 96.94 99 SER A N 1
ATOM 744 C CA . SER A 1 99 ? -3.139 -4.672 -12.531 1 96.94 99 SER A CA 1
ATOM 745 C C . SER A 1 99 ? -3.061 -3.338 -13.266 1 96.94 99 SER A C 1
ATOM 747 O O . SER A 1 99 ? -3.326 -2.283 -12.68 1 96.94 99 SER A O 1
ATOM 749 N N . THR A 1 100 ? -2.775 -3.381 -14.5 1 97.94 100 THR A N 1
ATOM 750 C CA . THR A 1 100 ? -2.77 -2.189 -15.344 1 97.94 100 THR A CA 1
ATOM 751 C C . THR A 1 100 ? -4.168 -1.898 -15.875 1 97.94 100 THR A C 1
ATOM 753 O O . THR A 1 100 ? -4.395 -0.869 -16.516 1 97.94 100 THR A O 1
ATOM 756 N N . THR A 1 101 ? -5.094 -2.814 -15.625 1 97.56 101 THR A N 1
ATOM 757 C CA . THR A 1 101 ? -6.465 -2.637 -16.078 1 97.56 101 THR A CA 1
ATOM 758 C C . THR A 1 101 ? -7.273 -1.815 -15.086 1 97.56 101 THR A C 1
ATOM 760 O O . THR A 1 101 ? -8.07 -0.963 -15.477 1 97.56 101 THR A O 1
ATOM 763 N N . PHE A 1 102 ? -6.965 -2.023 -13.836 1 96.88 102 PHE A N 1
ATOM 764 C CA . PHE A 1 102 ? -7.902 -1.552 -12.82 1 96.88 102 PHE A CA 1
ATOM 765 C C . PHE A 1 102 ? -7.328 -0.359 -12.062 1 96.88 102 PHE A C 1
ATOM 767 O O . PHE A 1 102 ? -8.078 0.508 -11.609 1 96.88 102 PHE A O 1
ATOM 774 N N . TYR A 1 103 ? -6.039 -0.187 -11.93 1 97.56 103 TYR A N 1
ATOM 775 C CA . TYR A 1 103 ? -5.43 0.798 -11.039 1 97.56 103 TYR A CA 1
ATOM 776 C C . TYR A 1 103 ? -5.113 2.086 -11.789 1 97.56 103 TYR A C 1
ATOM 778 O O . TYR A 1 103 ? -4.848 2.061 -12.992 1 97.56 103 TYR A O 1
ATOM 786 N N . PRO A 1 104 ? -5.105 3.25 -11.07 1 98 104 PRO A N 1
ATOM 787 C CA . PRO A 1 104 ? -4.562 4.469 -11.672 1 98 104 PRO A CA 1
ATOM 788 C C . PRO A 1 104 ? -3.039 4.453 -11.766 1 98 104 PRO A C 1
ATOM 790 O O . PRO A 1 104 ? -2.359 4.148 -10.781 1 98 104 PRO A O 1
ATOM 793 N N . PRO A 1 105 ? -2.533 4.836 -12.922 1 98.56 105 PRO A N 1
ATOM 794 C CA . PRO A 1 105 ? -1.087 4.719 -13.109 1 98.56 105 PRO A CA 1
ATOM 795 C C . PRO A 1 105 ? -0.288 5.574 -12.133 1 98.56 105 PRO A C 1
ATOM 797 O O . PRO A 1 105 ? 0.805 5.184 -11.719 1 98.56 105 PRO A O 1
ATOM 800 N N . TYR A 1 106 ? -0.806 6.773 -11.742 1 98.69 106 TYR A N 1
ATOM 801 C CA . TYR A 1 106 ? -0.093 7.641 -10.812 1 98.69 106 TYR A CA 1
ATOM 802 C C . TYR A 1 106 ? 0.067 6.969 -9.453 1 98.69 106 TYR A C 1
ATOM 804 O O . TYR A 1 106 ? 1.137 7.035 -8.844 1 98.69 106 TYR A O 1
ATOM 812 N N . VAL A 1 107 ? -0.95 6.27 -9.031 1 98.38 107 VAL A N 1
ATOM 813 C CA . VAL A 1 107 ? -0.941 5.559 -7.754 1 98.38 107 VAL A CA 1
ATOM 814 C C . VAL A 1 107 ? 0.042 4.395 -7.816 1 98.38 107 VAL A C 1
ATOM 816 O O . VAL A 1 107 ? 0.846 4.199 -6.902 1 98.38 107 VAL A O 1
ATOM 819 N N . VAL A 1 108 ? 0.01 3.672 -8.922 1 98.75 108 VAL A N 1
ATOM 820 C CA . VAL A 1 108 ? 0.871 2.504 -9.086 1 98.75 108 VAL A CA 1
ATOM 821 C C . VAL A 1 108 ? 2.334 2.941 -9.109 1 98.75 108 VAL A C 1
ATOM 823 O O . VAL A 1 108 ? 3.174 2.359 -8.414 1 98.75 108 VAL A O 1
ATOM 826 N N . ALA A 1 109 ? 2.613 3.986 -9.875 1 98.81 109 ALA A N 1
ATOM 827 C CA . ALA A 1 109 ? 3.975 4.508 -9.953 1 98.81 109 ALA A CA 1
ATOM 828 C C . ALA A 1 109 ? 4.496 4.895 -8.57 1 98.81 109 ALA A C 1
ATOM 830 O O . ALA A 1 109 ? 5.621 4.551 -8.203 1 98.81 109 ALA A O 1
ATOM 831 N N . ARG A 1 110 ? 3.66 5.539 -7.832 1 98.5 110 ARG A N 1
ATOM 832 C CA . ARG A 1 110 ? 4.07 6.043 -6.523 1 98.5 110 ARG A CA 1
ATOM 833 C C . ARG A 1 110 ? 4.246 4.902 -5.527 1 98.5 110 ARG A C 1
ATOM 835 O O . ARG A 1 110 ? 5.223 4.871 -4.773 1 98.5 110 ARG A O 1
ATOM 842 N N . GLN A 1 111 ? 3.361 3.967 -5.52 1 98.75 111 GLN A N 1
ATOM 843 C CA . GLN A 1 111 ? 3.418 2.879 -4.551 1 98.75 111 GLN A CA 1
ATOM 844 C C . GLN A 1 111 ? 4.617 1.97 -4.812 1 98.75 111 GLN A C 1
ATOM 846 O O . GLN A 1 111 ? 5.316 1.574 -3.879 1 98.75 111 GLN A O 1
ATOM 851 N N . LEU A 1 112 ? 4.867 1.684 -6.031 1 98.81 112 LEU A N 1
ATOM 852 C CA . LEU A 1 112 ? 6.012 0.835 -6.355 1 98.81 112 LEU A CA 1
ATOM 853 C C . LEU A 1 112 ? 7.324 1.552 -6.055 1 98.81 112 LEU A C 1
ATOM 855 O O . LEU A 1 112 ? 8.266 0.943 -5.535 1 98.81 112 LEU A O 1
ATOM 859 N N . GLN A 1 113 ? 7.395 2.805 -6.395 1 98.69 113 GLN A N 1
ATOM 860 C CA . GLN A 1 113 ? 8.602 3.559 -6.07 1 98.69 113 GLN A CA 1
ATOM 861 C C . GLN A 1 113 ? 8.781 3.691 -4.559 1 98.69 113 GLN A C 1
ATOM 863 O O . GLN A 1 113 ? 9.906 3.664 -4.055 1 98.69 113 GLN A O 1
ATOM 868 N N . SER A 1 114 ? 7.652 3.865 -3.834 1 98.69 114 SER A N 1
ATOM 869 C CA . SER A 1 114 ? 7.719 3.871 -2.377 1 98.69 114 SER A CA 1
ATOM 870 C C . SER A 1 114 ? 8.289 2.561 -1.845 1 98.69 114 SER A C 1
ATOM 872 O O . SER A 1 114 ? 9.172 2.566 -0.985 1 98.69 114 SER A O 1
ATOM 874 N N . LEU A 1 115 ? 7.793 1.443 -2.348 1 98.81 115 LEU A N 1
ATOM 875 C CA . LEU A 1 115 ? 8.312 0.141 -1.95 1 98.81 115 LEU A CA 1
ATOM 876 C C . LEU A 1 115 ? 9.805 0.033 -2.27 1 98.81 115 LEU A C 1
ATOM 878 O O . LEU A 1 115 ? 10.562 -0.551 -1.498 1 98.81 115 LEU A O 1
ATOM 882 N N . HIS A 1 116 ? 10.188 0.611 -3.395 1 98.81 116 HIS A N 1
ATOM 883 C CA . HIS A 1 116 ? 11.578 0.585 -3.828 1 98.81 116 HIS A CA 1
ATOM 884 C C . HIS A 1 116 ? 12.469 1.357 -2.865 1 98.81 116 HIS A C 1
ATOM 886 O O . HIS A 1 116 ? 13.547 0.887 -2.5 1 98.81 116 HIS A O 1
ATOM 892 N N . TRP A 1 117 ? 12.008 2.477 -2.381 1 98.19 117 TRP A N 1
ATOM 893 C CA . TRP A 1 117 ? 12.734 3.266 -1.388 1 98.19 117 TRP A CA 1
ATOM 894 C C . TRP A 1 117 ? 12.789 2.537 -0.049 1 98.19 117 TRP A C 1
ATOM 896 O O . TRP A 1 117 ? 13.859 2.393 0.542 1 98.19 117 TRP A O 1
ATOM 906 N N . ILE A 1 118 ? 11.664 2.041 0.376 1 98.19 118 ILE A N 1
ATOM 907 C CA . ILE A 1 118 ? 11.539 1.408 1.685 1 98.19 118 ILE A CA 1
ATOM 908 C C . ILE A 1 118 ? 12.43 0.17 1.746 1 98.19 118 ILE A C 1
ATOM 910 O O . ILE A 1 118 ? 13.023 -0.127 2.789 1 98.19 118 ILE A O 1
ATOM 914 N N . SER A 1 119 ? 12.594 -0.49 0.642 1 98.12 119 SER A N 1
ATOM 915 C CA . SER A 1 119 ? 13.32 -1.752 0.599 1 98.12 119 SER A CA 1
ATOM 916 C C . SER A 1 119 ? 14.758 -1.541 0.142 1 98.12 119 SER A C 1
ATOM 918 O O . SER A 1 119 ? 15.516 -2.504 -0.01 1 98.12 119 SER A O 1
ATOM 920 N N . ASP A 1 120 ? 15.148 -0.332 -0.115 1 97.5 120 ASP A N 1
ATOM 921 C CA . ASP A 1 120 ? 16.484 0.028 -0.56 1 97.5 120 ASP A CA 1
ATOM 922 C C . ASP A 1 120 ? 16.828 -0.64 -1.892 1 97.5 120 ASP A C 1
ATOM 924 O O . ASP A 1 120 ? 17.875 -1.28 -2.025 1 97.5 120 ASP A O 1
ATOM 928 N N . GLY A 1 121 ? 15.852 -0.571 -2.82 1 98.19 121 GLY A N 1
ATOM 929 C CA . GLY A 1 121 ? 16.125 -0.97 -4.191 1 98.19 121 GLY A CA 1
ATOM 930 C C . GLY A 1 121 ? 15.688 -2.393 -4.496 1 98.19 121 GLY A C 1
ATOM 931 O O . GLY A 1 121 ? 16.156 -2.994 -5.465 1 98.19 121 GLY A O 1
ATOM 932 N N . ARG A 1 122 ? 14.781 -3.014 -3.754 1 98.62 122 ARG A N 1
ATOM 933 C CA . ARG A 1 122 ? 14.508 -4.441 -3.895 1 98.62 122 ARG A CA 1
ATOM 934 C C . ARG A 1 122 ? 13.133 -4.68 -4.512 1 98.62 122 ARG A C 1
ATOM 936 O O . ARG A 1 122 ? 12.695 -5.824 -4.645 1 98.62 122 ARG A O 1
ATOM 943 N N . ALA A 1 123 ? 12.445 -3.615 -4.938 1 98.75 123 ALA A N 1
ATOM 944 C CA . ALA A 1 123 ? 11.094 -3.77 -5.461 1 98.75 123 ALA A CA 1
ATOM 945 C C . ALA A 1 123 ? 11.109 -4.332 -6.879 1 98.75 123 ALA A C 1
ATOM 947 O O . ALA A 1 123 ? 12.039 -4.059 -7.648 1 98.75 123 ALA A O 1
ATOM 948 N N . GLY A 1 124 ? 10.141 -5.141 -7.219 1 98.81 124 GLY A N 1
ATOM 949 C CA . GLY A 1 124 ? 9.781 -5.559 -8.562 1 98.81 124 GLY A CA 1
ATOM 950 C C . GLY A 1 124 ? 8.305 -5.395 -8.859 1 98.81 124 GLY A C 1
ATOM 951 O O . GLY A 1 124 ? 7.492 -5.254 -7.945 1 98.81 124 GLY A O 1
ATOM 952 N N . TRP A 1 125 ? 7.984 -5.336 -10.109 1 98.81 125 TRP A N 1
ATOM 953 C CA . TRP A 1 125 ? 6.605 -5.145 -10.547 1 98.81 125 TRP A CA 1
ATOM 954 C C . TRP A 1 125 ? 6.16 -6.289 -11.453 1 98.81 125 TRP A C 1
ATOM 956 O O . TRP A 1 125 ? 6.656 -6.434 -12.57 1 98.81 125 TRP A O 1
ATOM 966 N N . ASN A 1 126 ? 5.281 -7.133 -10.945 1 98.19 126 ASN A N 1
ATOM 967 C CA . ASN A 1 126 ? 4.578 -8.102 -11.781 1 98.19 126 ASN A CA 1
ATOM 968 C C . ASN A 1 126 ? 3.361 -7.473 -12.461 1 98.19 126 ASN A C 1
ATOM 970 O O . ASN A 1 126 ? 2.342 -7.227 -11.812 1 98.19 126 ASN A O 1
ATOM 974 N N . ILE A 1 127 ? 3.482 -7.25 -13.75 1 98 127 ILE A N 1
ATOM 975 C CA . ILE A 1 127 ? 2.449 -6.586 -14.539 1 98 127 ILE A CA 1
ATOM 976 C C . ILE A 1 127 ? 1.386 -7.598 -14.953 1 98 127 ILE A C 1
ATOM 978 O O . ILE A 1 127 ? 1.684 -8.57 -15.656 1 98 127 ILE A O 1
ATOM 982 N N . VAL A 1 128 ? 0.149 -7.309 -14.539 1 95.06 128 VAL A N 1
ATOM 983 C CA . VAL A 1 128 ? -0.94 -8.188 -14.961 1 95.06 128 VAL A CA 1
ATOM 984 C C . VAL A 1 128 ? -2.078 -7.352 -15.539 1 95.06 128 VAL A C 1
ATOM 986 O O . VAL A 1 128 ? -2.334 -6.234 -15.086 1 95.06 128 VAL A O 1
ATOM 989 N N . THR A 1 129 ? -2.779 -7.891 -16.5 1 93.88 129 THR A N 1
ATOM 990 C CA . THR A 1 129 ? -3.939 -7.219 -17.078 1 93.88 129 THR A CA 1
ATOM 991 C C . THR A 1 129 ? -5.227 -7.707 -16.422 1 93.88 129 THR A C 1
ATOM 993 O O . THR A 1 129 ? -6.281 -7.082 -16.562 1 93.88 129 THR A O 1
ATOM 996 N N . ALA A 1 130 ? -5.09 -8.719 -15.586 1 89.69 130 ALA A N 1
ATOM 997 C CA . ALA A 1 130 ? -6.211 -9.336 -14.883 1 89.69 130 ALA A CA 1
ATOM 998 C C . ALA A 1 130 ? -7.098 -10.125 -15.844 1 89.69 130 ALA A C 1
ATOM 1000 O O . ALA A 1 130 ? -7.211 -9.773 -17.016 1 89.69 130 ALA A O 1
ATOM 1001 N N . LEU A 1 131 ? -7.672 -11.211 -15.352 1 85.38 131 LEU A N 1
ATOM 1002 C CA . LEU A 1 131 ? -8.594 -12.039 -16.125 1 85.38 131 LEU A CA 1
ATOM 1003 C C . LEU A 1 131 ? -10.031 -11.797 -15.68 1 85.38 131 LEU A C 1
ATOM 1005 O O . LEU A 1 131 ? -10.969 -12.07 -16.438 1 85.38 131 LEU A O 1
ATOM 1009 N N . GLN A 1 132 ? -10.164 -11.375 -14.484 1 89.06 132 GLN A N 1
ATOM 1010 C CA . GLN A 1 132 ? -11.469 -11.109 -13.883 1 89.06 132 GLN A CA 1
ATOM 1011 C C . GLN A 1 132 ? -11.391 -9.961 -12.883 1 89.06 132 GLN A C 1
ATOM 1013 O O . GLN A 1 132 ? -10.312 -9.398 -12.656 1 89.06 132 GLN A O 1
ATOM 1018 N N . GLY A 1 133 ? -12.578 -9.469 -12.383 1 94.56 133 GLY A N 1
ATOM 1019 C CA . GLY A 1 133 ? -12.609 -8.453 -11.344 1 94.56 133 GLY A CA 1
ATOM 1020 C C . GLY A 1 133 ? -13.195 -7.137 -11.82 1 94.56 133 GLY A C 1
ATOM 1021 O O . GLY A 1 133 ? -13.352 -6.199 -11.031 1 94.56 133 GLY A O 1
ATOM 1022 N N . HIS A 1 134 ? -13.594 -7.109 -13.094 1 96.38 134 HIS A N 1
ATOM 1023 C CA . HIS A 1 134 ? -14.07 -5.871 -13.703 1 96.38 134 HIS A CA 1
ATOM 1024 C C . HIS A 1 134 ? -15.273 -5.32 -12.953 1 96.38 134 HIS A C 1
ATOM 1026 O O . HIS A 1 134 ? -15.445 -4.102 -12.852 1 96.38 134 HIS A O 1
ATOM 1032 N N . GLU A 1 135 ? -16.031 -6.172 -12.328 1 97.25 135 GLU A N 1
ATOM 1033 C CA . GLU A 1 135 ? -17.266 -5.77 -11.641 1 97.25 135 GLU A CA 1
ATOM 1034 C C . GLU A 1 135 ? -16.953 -4.922 -10.406 1 97.25 135 GLU A C 1
ATOM 1036 O O . GLU A 1 135 ? -17.828 -4.227 -9.891 1 97.25 135 GLU A O 1
ATOM 1041 N N . ASN A 1 136 ? -15.75 -4.965 -9.961 1 98.12 136 ASN A N 1
ATOM 1042 C CA . ASN A 1 136 ? -15.367 -4.219 -8.766 1 98.12 136 ASN A CA 1
ATOM 1043 C C . ASN A 1 136 ? -14.758 -2.869 -9.117 1 98.12 136 ASN A C 1
ATOM 1045 O O . ASN A 1 136 ? -14.305 -2.135 -8.234 1 98.12 136 ASN A O 1
ATOM 1049 N N . PHE A 1 137 ? -14.734 -2.572 -10.398 1 97.88 137 PHE A N 1
ATOM 1050 C CA . PHE A 1 137 ? -14.094 -1.346 -10.852 1 97.88 137 PHE A CA 1
ATOM 1051 C C . PHE A 1 137 ? -14.977 -0.6 -11.836 1 97.88 137 PHE A C 1
ATOM 1053 O O . PHE A 1 137 ? -14.484 0.157 -12.68 1 97.88 137 PHE A O 1
ATOM 1060 N N . GLY A 1 138 ? -16.25 -0.824 -11.781 1 96.31 138 GLY A N 1
ATOM 1061 C CA . GLY A 1 138 ? -17.234 -0.057 -12.516 1 96.31 138 GLY A CA 1
ATOM 1062 C C . GLY A 1 138 ? -17.344 -0.469 -13.977 1 96.31 138 GLY A C 1
ATOM 1063 O O . GLY A 1 138 ? -17.953 0.243 -14.781 1 96.31 138 GLY A O 1
ATOM 1064 N N . LEU A 1 139 ? -16.719 -1.565 -14.406 1 96.19 139 LEU A N 1
ATOM 1065 C CA . LEU A 1 139 ? -16.766 -2.051 -15.781 1 96.19 139 LEU A CA 1
ATOM 1066 C C . LEU A 1 139 ? -17.844 -3.117 -15.938 1 96.19 139 LEU A C 1
ATOM 1068 O O . LEU A 1 139 ? -18.031 -3.963 -15.062 1 96.19 139 LEU A O 1
ATOM 1072 N N . ASP A 1 140 ? -18.5 -3.09 -17.016 1 95.38 140 ASP A N 1
ATOM 1073 C CA . ASP A 1 140 ? -19.578 -4.047 -17.281 1 95.38 140 ASP A CA 1
ATOM 1074 C C . ASP A 1 140 ? -19.016 -5.387 -17.75 1 95.38 140 ASP A C 1
ATOM 1076 O O . ASP A 1 140 ? -19.641 -6.434 -17.562 1 95.38 140 ASP A O 1
ATOM 1080 N N . ALA A 1 141 ? -17.875 -5.344 -18.406 1 94.94 141 ALA A N 1
ATOM 1081 C CA . ALA A 1 141 ? -17.172 -6.531 -18.891 1 94.94 141 ALA A CA 1
ATOM 1082 C C . ALA A 1 141 ? -15.672 -6.297 -18.938 1 94.94 141 ALA A C 1
ATOM 1084 O O . ALA A 1 141 ? -15.211 -5.152 -18.938 1 94.94 141 ALA A O 1
ATOM 1085 N N . MET A 1 142 ? -15.008 -7.395 -18.891 1 93.75 142 MET A N 1
ATOM 1086 C CA . MET A 1 142 ? -13.57 -7.273 -19.125 1 93.75 142 MET A CA 1
ATOM 1087 C C . MET A 1 142 ? -13.289 -6.797 -20.547 1 93.75 142 MET A C 1
ATOM 1089 O O . MET A 1 142 ? -13.914 -7.27 -21.5 1 93.75 142 MET A O 1
ATOM 1093 N N . PRO A 1 143 ? -12.375 -5.797 -20.703 1 93.19 143 PRO A N 1
ATOM 1094 C CA . PRO A 1 143 ? -11.93 -5.527 -22.078 1 93.19 143 PRO A CA 1
ATOM 1095 C C . PRO A 1 143 ? -11.289 -6.742 -22.75 1 93.19 143 PRO A C 1
ATOM 1097 O O . PRO A 1 143 ? -10.852 -7.668 -22.062 1 93.19 143 PRO A O 1
ATOM 1100 N N . ASP A 1 144 ? -11.273 -6.75 -24.047 1 89.31 144 ASP A N 1
ATOM 1101 C CA . ASP A 1 144 ? -10.656 -7.883 -24.734 1 89.31 144 ASP A CA 1
ATOM 1102 C C . ASP A 1 144 ? -9.141 -7.879 -24.547 1 89.31 144 ASP A C 1
ATOM 1104 O O . ASP A 1 144 ? -8.562 -6.863 -24.156 1 89.31 144 ASP A O 1
ATOM 1108 N N . ALA A 1 145 ? -8.508 -8.977 -24.828 1 86.31 145 ALA A N 1
ATOM 1109 C CA . ALA A 1 145 ? -7.09 -9.195 -24.547 1 86.31 145 ALA A CA 1
ATOM 1110 C C . ALA A 1 145 ? -6.227 -8.172 -25.281 1 86.31 145 ALA A C 1
ATOM 1112 O O . ALA A 1 145 ? -5.266 -7.641 -24.719 1 86.31 145 ALA A O 1
ATOM 1113 N N . GLU A 1 146 ? -6.539 -7.902 -26.516 1 89.56 146 GLU A N 1
ATOM 1114 C CA . GLU A 1 146 ? -5.758 -6.957 -27.297 1 89.56 146 GLU A CA 1
ATOM 1115 C C . GLU A 1 146 ? -5.789 -5.562 -26.688 1 89.56 146 GLU A C 1
ATOM 1117 O O . GLU A 1 146 ? -4.754 -4.906 -26.562 1 89.56 146 GLU A O 1
ATOM 1122 N N . GLN A 1 147 ? -6.977 -5.152 -26.312 1 94 147 GLN A N 1
ATOM 1123 C CA . GLN A 1 147 ? -7.133 -3.846 -25.688 1 94 147 GLN A CA 1
ATOM 1124 C C . GLN A 1 147 ? -6.422 -3.797 -24.328 1 94 147 GLN A C 1
ATOM 1126 O O . GLN A 1 147 ? -5.812 -2.785 -23.984 1 94 147 GLN A O 1
ATOM 1131 N N . ARG A 1 148 ? -6.551 -4.855 -23.578 1 94.75 148 ARG A N 1
ATOM 1132 C CA . ARG A 1 148 ? -5.914 -4.898 -22.266 1 94.75 148 ARG A CA 1
ATOM 1133 C C . ARG A 1 148 ? -4.398 -4.781 -22.375 1 94.75 148 ARG A C 1
ATOM 1135 O O . ARG A 1 148 ? -3.764 -4.059 -21.609 1 94.75 148 ARG A O 1
ATOM 1142 N N . TYR A 1 149 ? -3.84 -5.391 -23.344 1 94.31 149 TYR A N 1
ATOM 1143 C CA . TYR A 1 149 ? -2.389 -5.359 -23.484 1 94.31 149 TYR A CA 1
ATOM 1144 C C . TYR A 1 149 ? -1.929 -4.051 -24.109 1 94.31 149 TYR A C 1
ATOM 1146 O O . TYR A 1 149 ? -0.832 -3.566 -23.828 1 94.31 149 TYR A O 1
ATOM 1154 N N . ALA A 1 150 ? -2.787 -3.469 -25 1 96.38 150 ALA A N 1
ATOM 1155 C CA . ALA A 1 150 ? -2.477 -2.129 -25.484 1 96.38 150 ALA A CA 1
ATOM 1156 C C . ALA A 1 150 ? -2.432 -1.12 -24.344 1 96.38 150 ALA A C 1
ATOM 1158 O O . ALA A 1 150 ? -1.52 -0.293 -24.281 1 96.38 150 ALA A O 1
ATOM 1159 N N . ARG A 1 151 ? -3.369 -1.243 -23.516 1 97.88 151 ARG A N 1
ATOM 1160 C CA . ARG A 1 151 ? -3.387 -0.377 -22.344 1 97.88 151 ARG A CA 1
ATOM 1161 C C . ARG A 1 151 ? -2.195 -0.663 -21.438 1 97.88 151 ARG A C 1
ATOM 1163 O O . ARG A 1 151 ? -1.591 0.261 -20.891 1 97.88 151 ARG A O 1
ATOM 1170 N N . ALA A 1 152 ? -1.881 -1.923 -21.266 1 98 152 ALA A N 1
ATOM 1171 C CA . ALA A 1 152 ? -0.747 -2.305 -20.422 1 98 152 ALA A CA 1
ATOM 1172 C C . ALA A 1 152 ? 0.552 -1.702 -20.953 1 98 152 ALA A C 1
ATOM 1174 O O . ALA A 1 152 ? 1.395 -1.251 -20.172 1 98 152 ALA A O 1
ATOM 1175 N N . ALA A 1 153 ? 0.714 -1.739 -22.234 1 97.69 153 ALA A N 1
ATOM 1176 C CA . ALA A 1 153 ? 1.909 -1.165 -22.844 1 97.69 153 ALA A CA 1
ATOM 1177 C C . ALA A 1 153 ? 1.992 0.336 -22.578 1 97.69 153 ALA A C 1
ATOM 1179 O O . ALA A 1 153 ? 3.039 0.844 -22.172 1 97.69 153 ALA A O 1
ATOM 1180 N N . GLU A 1 154 ? 0.86 1.058 -22.828 1 98.62 154 GLU A N 1
ATOM 1181 C CA . GLU A 1 154 ? 0.801 2.49 -22.562 1 98.62 154 GLU A CA 1
ATOM 1182 C C . GLU A 1 154 ? 1.041 2.783 -21.078 1 98.62 154 GLU A C 1
ATOM 1184 O O . GLU A 1 154 ? 1.799 3.693 -20.734 1 98.62 154 GLU A O 1
ATOM 1189 N N . PHE A 1 155 ? 0.419 1.989 -20.266 1 98.81 155 PHE A N 1
ATOM 1190 C CA . PHE A 1 155 ? 0.516 2.105 -18.812 1 98.81 155 PHE A CA 1
ATOM 1191 C C . PHE A 1 155 ? 1.961 1.95 -18.359 1 98.81 155 PHE A C 1
ATOM 1193 O O . PHE A 1 155 ? 2.453 2.752 -17.562 1 98.81 155 PHE A O 1
ATOM 1200 N N . THR A 1 156 ? 2.625 0.962 -18.828 1 98.69 156 THR A N 1
ATOM 1201 C CA . THR A 1 156 ? 3.992 0.649 -18.422 1 98.69 156 THR A CA 1
ATOM 1202 C C . THR A 1 156 ? 4.945 1.771 -18.828 1 98.69 156 THR A C 1
ATOM 1204 O O . THR A 1 156 ? 5.785 2.195 -18.031 1 98.69 156 THR A O 1
ATOM 1207 N N . ARG A 1 157 ? 4.816 2.23 -20 1 98.25 157 ARG A N 1
ATOM 1208 C CA . ARG A 1 157 ? 5.629 3.357 -20.453 1 98.25 157 ARG A CA 1
ATOM 1209 C C . ARG A 1 157 ? 5.379 4.59 -19.594 1 98.25 157 ARG A C 1
ATOM 1211 O O . ARG A 1 157 ? 6.324 5.277 -19.188 1 98.25 157 ARG A O 1
ATOM 1218 N N . LEU A 1 158 ? 4.117 4.84 -19.312 1 98.81 158 LEU A N 1
ATOM 1219 C CA . LEU A 1 158 ? 3.729 5.992 -18.516 1 98.81 158 LEU A CA 1
ATOM 1220 C C . LEU A 1 158 ? 4.328 5.902 -17.109 1 98.81 158 LEU A C 1
ATOM 1222 O O . LEU A 1 158 ? 4.828 6.898 -16.578 1 98.81 158 LEU A O 1
ATOM 1226 N N . VAL A 1 159 ? 4.277 4.758 -16.5 1 98.81 159 VAL A N 1
ATOM 1227 C CA . VAL A 1 159 ? 4.828 4.578 -15.164 1 98.81 159 VAL A CA 1
ATOM 1228 C C . VAL A 1 159 ? 6.328 4.848 -15.18 1 98.81 159 VAL A C 1
ATOM 1230 O O . VAL A 1 159 ? 6.855 5.516 -14.281 1 98.81 159 VAL A O 1
ATOM 1233 N N . HIS A 1 160 ? 7.051 4.379 -16.203 1 98.19 160 HIS A N 1
ATOM 1234 C CA . HIS A 1 160 ? 8.477 4.668 -16.344 1 98.19 160 HIS A CA 1
ATOM 1235 C C . HIS A 1 160 ? 8.719 6.168 -16.469 1 98.19 160 HIS A C 1
ATOM 1237 O O . HIS A 1 160 ? 9.641 6.707 -15.844 1 98.19 160 HIS A O 1
ATOM 1243 N N . ASP A 1 161 ? 7.879 6.816 -17.312 1 98.5 161 ASP A N 1
ATOM 1244 C CA . ASP A 1 161 ? 8 8.266 -17.469 1 98.5 161 ASP A CA 1
ATOM 1245 C C . ASP A 1 161 ? 7.785 8.984 -16.141 1 98.5 161 ASP A C 1
ATOM 1247 O O . ASP A 1 161 ? 8.477 9.961 -15.836 1 98.5 161 ASP A O 1
ATOM 1251 N N . LEU A 1 162 ? 6.836 8.516 -15.398 1 98.69 162 LEU A N 1
ATOM 1252 C CA . LEU A 1 162 ? 6.566 9.109 -14.094 1 98.69 162 LEU A CA 1
ATOM 1253 C C . LEU A 1 162 ? 7.754 8.906 -13.156 1 98.69 162 LEU A C 1
ATOM 1255 O O . LEU A 1 162 ? 8.172 9.844 -12.469 1 98.69 162 LEU A O 1
ATOM 1259 N N . TRP A 1 163 ? 8.352 7.715 -13.102 1 98.19 163 TRP A N 1
ATOM 1260 C CA . TRP A 1 163 ? 9.516 7.449 -12.266 1 98.19 163 TRP A CA 1
ATOM 1261 C C . TRP A 1 163 ? 10.688 8.352 -12.648 1 98.19 163 TRP A C 1
ATOM 1263 O O . TRP A 1 163 ? 11.445 8.797 -11.789 1 98.19 163 TRP A O 1
ATOM 1273 N N . ASP A 1 164 ? 10.812 8.641 -13.906 1 96.75 164 ASP A N 1
ATOM 1274 C CA . ASP A 1 164 ? 11.93 9.43 -14.414 1 96.75 164 ASP A CA 1
ATOM 1275 C C . ASP A 1 164 ? 11.656 10.922 -14.281 1 96.75 164 ASP A C 1
ATOM 1277 O O . ASP A 1 164 ? 12.57 11.742 -14.422 1 96.75 164 ASP A O 1
ATOM 1281 N N . SER A 1 165 ? 10.445 11.305 -14.016 1 97.88 165 SER A N 1
ATOM 1282 C CA . SER A 1 165 ? 10.008 12.695 -14.055 1 97.88 165 SER A CA 1
ATOM 1283 C C . SER A 1 165 ? 10.617 13.492 -12.906 1 97.88 165 SER A C 1
ATOM 1285 O O . SER A 1 165 ? 10.641 14.727 -12.945 1 97.88 165 SER A O 1
ATOM 1287 N N . PHE A 1 166 ? 11.039 12.883 -11.859 1 97.38 166 PHE A N 1
ATOM 1288 C CA . PHE A 1 166 ? 11.711 13.477 -10.703 1 97.38 166 PHE A CA 1
ATOM 1289 C C . PHE A 1 166 ? 13 12.727 -10.383 1 97.38 166 PHE A C 1
ATOM 1291 O O . PHE A 1 166 ? 13.047 11.93 -9.445 1 97.38 166 PHE A O 1
ATOM 1298 N N . PRO A 1 167 ? 14.078 13.047 -11.156 1 96.75 167 PRO A N 1
ATOM 1299 C CA . PRO A 1 167 ? 15.344 12.336 -10.953 1 96.75 167 PRO A CA 1
ATOM 1300 C C . PRO A 1 167 ? 15.953 12.602 -9.578 1 96.75 167 PRO A C 1
ATOM 1302 O O . PRO A 1 167 ? 15.859 13.711 -9.055 1 96.75 167 PRO A O 1
ATOM 1305 N N . ARG A 1 168 ? 16.594 11.617 -9.086 1 94.81 168 ARG A N 1
ATOM 1306 C CA . ARG A 1 168 ? 17.234 11.727 -7.781 1 94.81 168 ARG A CA 1
ATOM 1307 C C . ARG A 1 168 ? 18.219 12.906 -7.754 1 94.81 168 ARG A C 1
ATOM 1309 O O . ARG A 1 168 ? 18.328 13.594 -6.742 1 94.81 168 ARG A O 1
ATOM 1316 N N . GLU A 1 169 ? 18.875 13.164 -8.828 1 95.38 169 GLU A N 1
ATOM 1317 C CA . GLU A 1 169 ? 19.906 14.188 -8.953 1 95.38 169 GLU A CA 1
ATOM 1318 C C . GLU A 1 169 ? 19.312 15.586 -8.828 1 95.38 169 GLU A C 1
ATOM 1320 O O . GLU A 1 169 ? 20.031 16.562 -8.609 1 95.38 169 GLU A O 1
ATOM 1325 N N . ALA A 1 170 ? 17.984 15.641 -9 1 96.31 170 ALA A N 1
ATOM 1326 C CA . ALA A 1 170 ? 17.328 16.938 -8.836 1 96.31 170 ALA A CA 1
ATOM 1327 C C . ALA A 1 170 ? 17.391 17.406 -7.387 1 96.31 170 ALA A C 1
ATOM 1329 O O . ALA A 1 170 ? 17.297 18.609 -7.109 1 96.31 170 ALA A O 1
ATOM 1330 N N . LEU A 1 171 ? 17.516 16.484 -6.445 1 95.94 171 LEU A N 1
ATOM 1331 C CA . LEU A 1 171 ? 17.672 16.828 -5.039 1 95.94 171 LEU A CA 1
ATOM 1332 C C . LEU A 1 171 ? 19.062 17.375 -4.762 1 95.94 171 LEU A C 1
ATOM 1334 O O . LEU A 1 171 ? 20.047 16.641 -4.832 1 95.94 171 LEU A O 1
ATOM 1338 N N . LEU A 1 172 ? 19.156 18.594 -4.477 1 96.69 172 LEU A N 1
ATOM 1339 C CA . LEU A 1 172 ? 20.438 19.234 -4.211 1 96.69 172 LEU A CA 1
ATOM 1340 C C . LEU A 1 172 ? 20.766 19.203 -2.723 1 96.69 172 LEU A C 1
ATOM 1342 O O . LEU A 1 172 ? 21.875 18.859 -2.336 1 96.69 172 LEU A O 1
ATOM 1346 N N . VAL A 1 173 ? 19.797 19.516 -1.918 1 96.44 173 VAL A N 1
ATOM 1347 C CA . VAL A 1 173 ? 19.938 19.641 -0.471 1 96.44 173 VAL A CA 1
ATOM 1348 C C . VAL A 1 173 ? 21.156 20.516 -0.145 1 96.44 173 VAL A C 1
ATOM 1350 O O . VAL A 1 173 ? 22.031 20.109 0.624 1 96.44 173 VAL A O 1
ATOM 1353 N N . ASP A 1 174 ? 21.266 21.609 -0.844 1 96.25 174 ASP A N 1
ATOM 1354 C CA . ASP A 1 174 ? 22.344 22.578 -0.614 1 96.25 174 ASP A CA 1
ATOM 1355 C C . ASP A 1 174 ? 22 23.5 0.553 1 96.25 174 ASP A C 1
ATOM 1357 O O . ASP A 1 174 ? 21.344 24.531 0.366 1 96.25 174 ASP A O 1
ATOM 1361 N N . ARG A 1 175 ? 22.469 23.234 1.737 1 95.31 175 ARG A N 1
ATOM 1362 C CA . ARG A 1 175 ? 22.125 23.953 2.965 1 95.31 175 ARG A CA 1
ATOM 1363 C C . ARG A 1 175 ? 22.625 25.391 2.918 1 95.31 175 ARG A C 1
ATOM 1365 O O . ARG A 1 175 ? 21.984 26.297 3.457 1 95.31 175 ARG A O 1
ATOM 1372 N N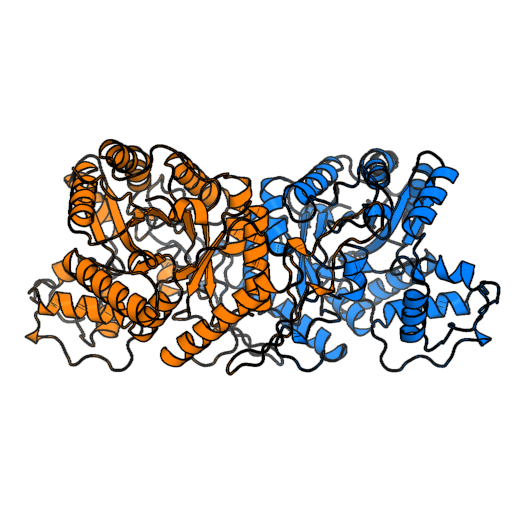 . GLU A 1 176 ? 23.75 25.547 2.289 1 94.62 176 GLU A N 1
ATOM 1373 C CA . GLU A 1 176 ? 24.359 26.875 2.252 1 94.62 176 GLU A CA 1
ATOM 1374 C C . GLU A 1 176 ? 23.516 27.859 1.433 1 94.62 176 GLU A C 1
ATOM 1376 O O . GLU A 1 176 ? 23.188 28.938 1.904 1 94.62 176 GLU A O 1
ATOM 1381 N N . SER A 1 177 ? 23.047 27.484 0.239 1 92.75 177 SER A N 1
ATOM 1382 C CA . SER A 1 177 ? 22.297 28.359 -0.647 1 92.75 177 SER A CA 1
ATOM 1383 C C . SER A 1 177 ? 20.797 28.297 -0.356 1 92.75 177 SER A C 1
ATOM 1385 O O . SER A 1 177 ? 20.047 29.156 -0.796 1 92.75 177 SER A O 1
ATOM 1387 N N . GLY A 1 178 ? 20.453 27.25 0.35 1 92.25 178 GLY A N 1
ATOM 1388 C CA . GLY A 1 178 ? 19.047 27.062 0.644 1 92.25 178 GLY A CA 1
ATOM 1389 C C . GLY A 1 178 ? 18.266 26.453 -0.508 1 92.25 178 GLY A C 1
ATOM 1390 O O . GLY A 1 178 ? 17.047 26.5 -0.53 1 92.25 178 GLY A O 1
ATOM 1391 N N . ARG A 1 179 ? 18.984 25.938 -1.483 1 93.75 179 ARG A N 1
ATOM 1392 C CA . ARG A 1 179 ? 18.328 25.25 -2.596 1 93.75 179 ARG A CA 1
ATOM 1393 C C . ARG A 1 179 ? 18.141 23.766 -2.289 1 93.75 179 ARG A C 1
ATOM 1395 O O . ARG A 1 179 ? 19.109 23.031 -2.154 1 93.75 179 ARG A O 1
ATOM 1402 N N . TYR A 1 180 ? 16.922 23.359 -2.191 1 95.31 180 TYR A N 1
ATOM 1403 C CA . TYR A 1 180 ? 16.625 21.969 -1.847 1 95.31 180 TYR A CA 1
ATOM 1404 C C . TYR A 1 180 ? 16.641 21.078 -3.086 1 95.31 180 TYR A C 1
ATOM 1406 O O . TYR A 1 180 ? 17.188 19.984 -3.059 1 95.31 180 TYR A O 1
ATOM 1414 N N . ALA A 1 181 ? 16.047 21.578 -4.152 1 96.31 181 ALA A N 1
ATOM 1415 C CA . ALA A 1 181 ? 15.992 20.812 -5.398 1 96.31 181 ALA A CA 1
ATOM 1416 C C . ALA A 1 181 ? 16.203 21.719 -6.605 1 96.31 181 ALA A C 1
ATOM 1418 O O . ALA A 1 181 ? 15.93 22.922 -6.539 1 96.31 181 ALA A O 1
ATOM 1419 N N . ASP A 1 182 ? 16.766 21.203 -7.664 1 96.62 182 ASP A N 1
ATOM 1420 C CA . ASP A 1 182 ? 16.797 21.844 -8.977 1 96.62 182 ASP A CA 1
ATOM 1421 C C . ASP A 1 182 ? 15.516 21.531 -9.766 1 96.62 182 ASP A C 1
ATOM 1423 O O . ASP A 1 182 ? 15.453 20.531 -10.492 1 96.62 182 ASP A O 1
ATOM 1427 N N . VAL A 1 183 ? 14.609 22.375 -9.672 1 94.88 183 VAL A N 1
ATOM 1428 C CA . VAL A 1 183 ? 13.273 22.125 -10.211 1 94.88 183 VAL A CA 1
ATOM 1429 C C . VAL A 1 183 ? 13.336 22.031 -11.734 1 94.88 183 VAL A C 1
ATOM 1431 O O . VAL A 1 183 ? 12.43 21.484 -12.367 1 94.88 183 VAL A O 1
ATOM 1434 N N . SER A 1 184 ? 14.312 22.609 -12.32 1 96.25 184 SER A N 1
ATOM 1435 C CA . SER A 1 184 ? 14.445 22.547 -13.773 1 96.25 184 SER A CA 1
ATOM 1436 C C . SER A 1 184 ? 14.656 21.109 -14.25 1 96.25 184 SER A C 1
ATOM 1438 O O . SER A 1 184 ? 14.461 20.812 -15.43 1 96.25 184 SER A O 1
ATOM 1440 N N . ARG A 1 185 ? 15.055 20.266 -13.359 1 96.81 185 ARG A N 1
ATOM 1441 C CA . ARG A 1 185 ? 15.297 18.875 -13.703 1 96.81 185 ARG A CA 1
ATOM 1442 C C . ARG A 1 185 ? 14.039 18.031 -13.492 1 96.81 185 ARG A C 1
ATOM 1444 O O . ARG A 1 185 ? 13.984 16.875 -13.906 1 96.81 185 ARG A O 1
ATOM 1451 N N . VAL A 1 186 ? 13.102 18.594 -12.797 1 96.94 186 VAL A N 1
ATOM 1452 C CA . VAL A 1 186 ? 11.828 17.922 -12.539 1 96.94 186 VAL A CA 1
ATOM 1453 C C . VAL A 1 186 ? 10.812 18.328 -13.602 1 96.94 186 VAL A C 1
ATOM 1455 O O . VAL A 1 186 ? 10.484 19.516 -13.742 1 96.94 186 VAL A O 1
ATOM 1458 N N . ARG A 1 187 ? 10.344 17.406 -14.43 1 93.88 187 ARG A N 1
ATOM 1459 C CA . ARG A 1 187 ? 9.516 17.766 -15.57 1 93.88 187 ARG A CA 1
ATOM 1460 C C . ARG A 1 187 ? 8.219 16.969 -15.578 1 93.88 187 ARG A C 1
ATOM 1462 O O . ARG A 1 187 ? 8.211 15.773 -15.273 1 93.88 187 ARG A O 1
ATOM 1469 N N . PRO A 1 188 ? 7.137 17.656 -15.844 1 95.69 188 PRO A N 1
ATOM 1470 C CA . PRO A 1 188 ? 5.895 16.906 -16.047 1 95.69 188 PRO A CA 1
ATOM 1471 C C . PRO A 1 188 ? 5.988 15.898 -17.172 1 95.69 188 PRO A C 1
ATOM 1473 O O . PRO A 1 188 ? 6.781 16.078 -18.109 1 95.69 188 PRO A O 1
ATOM 1476 N N . VAL A 1 189 ? 5.262 14.828 -17.078 1 97.94 189 VAL A N 1
ATOM 1477 C CA . VAL A 1 189 ? 5.188 13.805 -18.109 1 97.94 189 VAL A CA 1
ATOM 1478 C C . VAL A 1 189 ? 4.23 14.25 -19.219 1 97.94 189 VAL A C 1
ATOM 1480 O O . VAL A 1 189 ? 4.48 14.023 -20.406 1 97.94 189 VAL A O 1
ATOM 1483 N N . ASP A 1 190 ? 3.213 14.922 -18.906 1 98.06 190 ASP A N 1
ATOM 1484 C CA . ASP A 1 190 ? 2.189 15.43 -19.812 1 98.06 190 ASP A CA 1
ATOM 1485 C C . ASP A 1 190 ? 1.706 14.336 -20.766 1 98.06 190 ASP A C 1
ATOM 1487 O O . ASP A 1 190 ? 1.697 14.516 -21.984 1 98.06 190 ASP A O 1
ATOM 1491 N N . HIS A 1 191 ? 1.396 13.227 -20.234 1 98.62 191 HIS A N 1
ATOM 1492 C CA . HIS A 1 191 ? 0.927 12.102 -21.031 1 98.62 191 HIS A CA 1
ATOM 1493 C C . HIS A 1 191 ? -0.55 12.25 -21.375 1 98.62 191 HIS A C 1
ATOM 1495 O O . HIS A 1 191 ? -1.388 12.422 -20.484 1 98.62 191 HIS A O 1
ATOM 1501 N N . ASP A 1 192 ? -0.891 12.234 -22.562 1 98.31 192 ASP A N 1
ATOM 1502 C CA . ASP A 1 192 ? -2.246 12.219 -23.109 1 98.31 192 ASP A CA 1
ATOM 1503 C C . ASP A 1 192 ? -2.383 11.172 -24.203 1 98.31 192 ASP A C 1
ATOM 1505 O O . ASP A 1 192 ? -2.291 11.5 -25.391 1 98.31 192 ASP A O 1
ATOM 1509 N N . GLY A 1 193 ? -2.617 9.922 -23.766 1 98.25 193 GLY A N 1
ATOM 1510 C CA . GLY A 1 193 ? -2.613 8.805 -24.688 1 98.25 193 GLY A CA 1
ATOM 1511 C C . GLY A 1 193 ? -4.004 8.289 -25 1 98.25 193 GLY A C 1
ATOM 1512 O O . GLY A 1 193 ? -5 8.961 -24.734 1 98.25 193 GLY A O 1
ATOM 1513 N N . GLU A 1 194 ? -4.07 7.09 -25.625 1 97.88 194 GLU A N 1
ATOM 1514 C CA . GLU A 1 194 ? -5.32 6.457 -26.031 1 97.88 194 GLU A CA 1
ATOM 1515 C C . GLU A 1 194 ? -6.156 6.066 -24.812 1 97.88 194 GLU A C 1
ATOM 1517 O O . GLU A 1 194 ? -7.383 6.199 -24.828 1 97.88 194 GLU A O 1
ATOM 1522 N N . PHE A 1 195 ? -5.457 5.566 -23.75 1 97.81 195 PHE A N 1
ATOM 1523 C CA . PHE A 1 195 ? -6.18 4.988 -22.625 1 97.81 195 PHE A CA 1
ATOM 1524 C C . PHE A 1 195 ? -6.035 5.859 -21.391 1 97.81 195 PHE A C 1
ATOM 1526 O O . PHE A 1 195 ? -6.895 5.836 -20.5 1 97.81 195 PHE A O 1
ATOM 1533 N N . LEU A 1 196 ? -4.945 6.609 -21.312 1 98.44 196 LEU A N 1
ATOM 1534 C CA . LEU A 1 196 ? -4.57 7.23 -20.047 1 98.44 196 LEU A CA 1
ATOM 1535 C C . LEU A 1 196 ? -4.188 8.695 -20.25 1 98.44 196 LEU A C 1
ATOM 1537 O O . LEU A 1 196 ? -3.646 9.055 -21.297 1 98.44 196 LEU A O 1
ATOM 1541 N N . LYS A 1 197 ? -4.48 9.523 -19.219 1 98.56 197 LYS A N 1
ATOM 1542 C CA . LYS A 1 197 ? -4.113 10.938 -19.172 1 98.56 197 LYS A CA 1
ATOM 1543 C C . LYS A 1 197 ? -3.559 11.312 -17.812 1 98.56 197 LYS A C 1
ATOM 1545 O O . LYS A 1 197 ? -4.262 11.219 -16.797 1 98.56 197 LYS A O 1
ATOM 1550 N N . VAL A 1 198 ? -2.262 11.664 -17.766 1 98.62 198 VAL A N 1
ATOM 1551 C CA . VAL A 1 198 ? -1.565 11.992 -16.531 1 98.62 198 VAL A CA 1
ATOM 1552 C C . VAL A 1 198 ? -0.57 13.125 -16.781 1 98.62 198 VAL A C 1
ATOM 1554 O O . VAL A 1 198 ? 0.263 13.031 -17.688 1 98.62 198 VAL A O 1
ATOM 1557 N N . LYS A 1 199 ? -0.597 14.133 -15.977 1 98.12 199 LYS A N 1
ATOM 1558 C CA . LYS A 1 199 ? 0.29 15.281 -16.156 1 98.12 199 LYS A CA 1
ATOM 1559 C C . LYS A 1 199 ? 1.658 15.023 -15.531 1 98.12 199 LYS A C 1
ATOM 1561 O O . LYS A 1 199 ? 2.689 15.219 -16.188 1 98.12 199 LYS A O 1
ATOM 1566 N N . GLY A 1 200 ? 1.692 14.531 -14.289 1 97.12 200 GLY A N 1
ATOM 1567 C CA . GLY A 1 200 ? 2.932 14.445 -13.531 1 97.12 200 GLY A CA 1
ATOM 1568 C C . GLY A 1 200 ? 3.41 15.789 -13.023 1 97.12 200 GLY A C 1
ATOM 1569 O O . GLY A 1 200 ? 2.66 16.766 -13.039 1 97.12 200 GLY A O 1
ATOM 1570 N N . PRO A 1 201 ? 4.703 15.969 -12.562 1 97.69 201 PRO A N 1
ATOM 1571 C CA . PRO A 1 201 ? 5.621 14.875 -12.258 1 97.69 201 PRO A CA 1
ATOM 1572 C C . PRO A 1 201 ? 5.16 14.031 -11.07 1 97.69 201 PRO A C 1
ATOM 1574 O O . PRO A 1 201 ? 4.172 14.367 -10.414 1 97.69 201 PRO A O 1
ATOM 1577 N N . LEU A 1 202 ? 5.781 12.859 -10.906 1 97.88 202 LEU A N 1
ATOM 1578 C CA . LEU A 1 202 ? 5.582 12.094 -9.688 1 97.88 202 LEU A CA 1
ATOM 1579 C C . LEU A 1 202 ? 6.102 12.859 -8.469 1 97.88 202 LEU A C 1
ATOM 1581 O O . LEU A 1 202 ? 7.16 13.492 -8.531 1 97.88 202 LEU A O 1
ATOM 1585 N N . ASN A 1 203 ? 5.387 12.828 -7.383 1 97.19 203 ASN A N 1
ATOM 1586 C CA . ASN A 1 203 ? 5.816 13.57 -6.203 1 97.19 203 ASN A CA 1
ATOM 1587 C C . ASN A 1 203 ? 6.746 12.734 -5.324 1 97.19 203 ASN A C 1
ATOM 1589 O O . ASN A 1 203 ? 6.668 12.797 -4.098 1 97.19 203 ASN A O 1
ATOM 1593 N N . LEU A 1 204 ? 7.531 11.883 -5.891 1 97.5 204 LEU A N 1
ATOM 1594 C CA . LEU A 1 204 ? 8.555 11.047 -5.273 1 97.5 204 LEU A CA 1
ATOM 1595 C C . LEU A 1 204 ? 9.773 10.914 -6.188 1 97.5 204 LEU A C 1
ATOM 1597 O O . LEU A 1 204 ? 9.641 10.492 -7.34 1 97.5 204 LEU A O 1
ATOM 1601 N N . PRO A 1 205 ? 10.953 11.344 -5.68 1 96.94 205 PRO A N 1
ATOM 1602 C CA . PRO A 1 205 ? 12.125 11.234 -6.547 1 96.94 205 PRO A CA 1
ATOM 1603 C C . PRO A 1 205 ? 12.469 9.781 -6.895 1 96.94 205 PRO A C 1
ATOM 1605 O O . PRO A 1 205 ? 12.125 8.867 -6.141 1 96.94 205 PRO A O 1
ATOM 1608 N N . ALA A 1 206 ? 13.109 9.664 -8.016 1 97.06 206 ALA A N 1
ATOM 1609 C CA . ALA A 1 206 ? 13.656 8.359 -8.367 1 97.06 206 ALA A CA 1
ATOM 1610 C C . ALA A 1 206 ? 14.641 7.871 -7.309 1 97.06 206 ALA A C 1
ATOM 1612 O O . ALA A 1 206 ? 15.305 8.68 -6.648 1 97.06 206 ALA A O 1
ATOM 1613 N N . PHE A 1 207 ? 14.688 6.637 -7.102 1 94.94 207 PHE A N 1
ATOM 1614 C CA . PHE A 1 207 ? 15.617 6.035 -6.16 1 94.94 207 PHE A CA 1
ATOM 1615 C C . PHE A 1 207 ? 17.062 6.191 -6.648 1 94.94 207 PHE A C 1
ATOM 1617 O O . PHE A 1 207 ? 17.953 6.551 -5.875 1 94.94 207 PHE A O 1
ATOM 1624 N N . GLY A 1 208 ? 17.391 6.074 -8.07 1 81.81 208 GLY A N 1
ATOM 1625 C CA . GLY A 1 208 ? 18.625 6.402 -8.758 1 81.81 208 GLY A CA 1
ATOM 1626 C C . GLY A 1 208 ? 19.547 5.207 -8.938 1 81.81 208 GLY A C 1
ATOM 1627 O O . GLY A 1 208 ? 20 4.926 -10.055 1 81.81 208 GLY A O 1
ATOM 1628 N N . GLU A 1 209 ? 19.812 4.344 -7.996 1 81.94 209 GLU A N 1
ATOM 1629 C CA . GLU A 1 209 ? 20.859 3.334 -8.086 1 81.94 209 GLU A CA 1
ATOM 1630 C C . GLU A 1 209 ? 20.359 2.086 -8.812 1 81.94 209 GLU A C 1
ATOM 1632 O O . GLU A 1 209 ? 21.062 1.525 -9.656 1 81.94 209 GLU A O 1
ATOM 1637 N N . ALA A 1 210 ? 19.203 1.717 -8.539 1 94.19 210 ALA A N 1
ATOM 1638 C CA . ALA A 1 210 ? 18.672 0.463 -9.078 1 94.19 210 ALA A CA 1
ATOM 1639 C C . ALA A 1 210 ? 17.281 0.654 -9.656 1 94.19 210 ALA A C 1
ATOM 1641 O O . ALA A 1 210 ? 16.438 1.323 -9.055 1 94.19 210 ALA A O 1
ATOM 1642 N N . ARG A 1 211 ? 17.125 0.122 -10.844 1 96.81 211 ARG A N 1
ATOM 1643 C CA . ARG A 1 211 ? 15.805 0.165 -11.453 1 96.81 211 ARG A CA 1
ATOM 1644 C C . ARG A 1 211 ? 14.883 -0.875 -10.828 1 96.81 211 ARG A C 1
ATOM 1646 O O . ARG A 1 211 ? 15.344 -1.789 -10.141 1 96.81 211 ARG A O 1
ATOM 1653 N N . ILE A 1 212 ? 13.641 -0.746 -11.078 1 98.5 212 ILE A N 1
ATOM 1654 C CA . ILE A 1 212 ? 12.641 -1.729 -10.68 1 98.5 212 ILE A CA 1
ATOM 1655 C C . ILE A 1 212 ? 12.445 -2.758 -11.789 1 98.5 212 ILE A C 1
ATOM 1657 O O . ILE A 1 212 ? 11.938 -2.43 -12.867 1 98.5 212 ILE A O 1
ATOM 1661 N N . PRO A 1 213 ? 12.852 -3.994 -11.586 1 98.5 213 PRO A N 1
ATOM 1662 C CA . PRO A 1 213 ? 12.641 -5.02 -12.609 1 98.5 213 PRO A CA 1
ATOM 1663 C C . PRO A 1 213 ? 11.164 -5.301 -12.875 1 98.5 213 PRO A C 1
ATOM 1665 O O . PRO A 1 213 ? 10.344 -5.203 -11.969 1 98.5 213 PRO A O 1
ATOM 1668 N N . LEU A 1 214 ? 10.883 -5.637 -14.141 1 98.62 214 LEU A N 1
ATOM 1669 C CA . LEU A 1 214 ? 9.523 -5.906 -14.586 1 98.62 214 LEU A CA 1
ATOM 1670 C C . LEU A 1 214 ? 9.312 -7.398 -14.836 1 98.62 214 LEU A C 1
ATOM 1672 O O . LEU A 1 214 ? 10.141 -8.039 -15.484 1 98.62 214 LEU A O 1
ATOM 1676 N N . VAL A 1 215 ? 8.203 -7.887 -14.242 1 98.06 215 VAL A N 1
ATOM 1677 C CA . VAL A 1 215 ? 7.793 -9.273 -14.422 1 98.06 215 VAL A CA 1
ATOM 1678 C C . VAL A 1 215 ? 6.453 -9.328 -15.148 1 98.06 215 VAL A C 1
ATOM 1680 O O . VAL A 1 215 ? 5.605 -8.445 -14.977 1 98.06 215 VAL A O 1
ATOM 1683 N N . GLN A 1 216 ? 6.363 -10.25 -16.031 1 95.75 216 GLN A N 1
ATOM 1684 C CA . GLN A 1 216 ? 5.109 -10.43 -16.75 1 95.75 216 GLN A CA 1
ATOM 1685 C C . GLN A 1 216 ? 4.75 -11.906 -16.859 1 95.75 216 GLN A C 1
ATOM 1687 O O . GLN A 1 216 ? 5.633 -12.766 -16.938 1 95.75 216 GLN A O 1
ATOM 1692 N N . ALA A 1 217 ? 3.438 -12.242 -16.875 1 82.88 217 ALA A N 1
ATOM 1693 C CA . ALA A 1 217 ? 2.988 -13.633 -16.938 1 82.88 217 ALA A CA 1
ATOM 1694 C C . ALA A 1 217 ? 2.062 -13.859 -18.125 1 82.88 217 ALA A C 1
ATOM 1696 O O . ALA A 1 217 ? 1.334 -14.852 -18.172 1 82.88 217 ALA A O 1
ATOM 1697 N N . GLY A 1 218 ? 2.15 -13.133 -19.125 1 71.62 218 GLY A N 1
ATOM 1698 C CA . GLY A 1 218 ? 1.234 -13.297 -20.234 1 71.62 218 GLY A CA 1
ATOM 1699 C C . GLY A 1 218 ? 1.609 -14.445 -21.156 1 71.62 218 GLY A C 1
ATOM 1700 O O . GLY A 1 218 ? 2.779 -14.609 -21.5 1 71.62 218 GLY A O 1
ATOM 1701 N N . ALA A 1 219 ? 0.651 -15.219 -21.547 1 72.19 219 ALA A N 1
ATOM 1702 C CA . ALA A 1 219 ? 0.931 -16.406 -22.328 1 72.19 219 ALA A CA 1
ATOM 1703 C C . ALA A 1 219 ? 0.282 -16.328 -23.719 1 72.19 219 ALA A C 1
ATOM 1705 O O . ALA A 1 219 ? 0.643 -17.062 -24.625 1 72.19 219 ALA A O 1
ATOM 1706 N N . SER A 1 220 ? -0.599 -15.359 -23.844 1 77.44 220 SER A N 1
ATOM 1707 C CA . SER A 1 220 ? -1.192 -15.148 -25.156 1 77.44 220 SER A CA 1
ATOM 1708 C C . SER A 1 220 ? -0.184 -14.547 -26.141 1 77.44 220 SER A C 1
ATOM 1710 O O . SER A 1 220 ? 0.915 -14.156 -25.734 1 77.44 220 SER A O 1
ATOM 1712 N N . GLU A 1 221 ? -0.567 -14.539 -27.391 1 84.31 221 GLU A N 1
ATOM 1713 C CA . GLU A 1 221 ? 0.309 -13.93 -28.391 1 84.31 221 GLU A CA 1
ATOM 1714 C C . GLU A 1 221 ? 0.613 -12.477 -28.031 1 84.31 221 GLU A C 1
ATOM 1716 O O . GLU A 1 221 ? 1.773 -12.062 -28.031 1 84.31 221 GLU A O 1
ATOM 1721 N N . SER A 1 222 ? -0.469 -11.766 -27.781 1 86.69 222 SER A N 1
ATOM 1722 C CA . SER A 1 222 ? -0.292 -10.367 -27.406 1 86.69 222 SER A CA 1
ATOM 1723 C C . SER A 1 222 ? 0.462 -10.242 -26.078 1 86.69 222 SER A C 1
ATOM 1725 O O . SER A 1 222 ? 1.293 -9.344 -25.922 1 86.69 222 SER A O 1
ATOM 1727 N N . GLY A 1 223 ? 0.205 -11.125 -25.203 1 90.12 223 GLY A N 1
ATOM 1728 C CA . GLY A 1 223 ? 0.888 -11.117 -23.922 1 90.12 223 GLY A CA 1
ATOM 1729 C C . GLY A 1 223 ? 2.373 -11.406 -24.031 1 90.12 223 GLY A C 1
ATOM 1730 O O . GLY A 1 223 ? 3.191 -10.742 -23.391 1 90.12 223 GLY A O 1
ATOM 1731 N N . ARG A 1 224 ? 2.678 -12.336 -24.859 1 92.12 224 ARG A N 1
ATOM 1732 C CA . ARG A 1 224 ? 4.078 -12.695 -25.062 1 92.12 224 ARG A CA 1
ATOM 1733 C C . ARG A 1 224 ? 4.84 -11.57 -25.75 1 92.12 224 ARG A C 1
ATOM 1735 O O . ARG A 1 224 ? 6.012 -11.328 -25.453 1 92.12 224 ARG A O 1
ATOM 1742 N N . ASP A 1 225 ? 4.176 -10.992 -26.688 1 94.38 225 ASP A N 1
ATOM 1743 C CA . ASP A 1 225 ? 4.816 -9.875 -27.375 1 94.38 225 ASP A CA 1
ATOM 1744 C C . ASP A 1 225 ? 5.082 -8.719 -26.406 1 94.38 225 ASP A C 1
ATOM 1746 O O . ASP A 1 225 ? 6.16 -8.125 -26.438 1 94.38 225 ASP A O 1
ATOM 1750 N N . PHE A 1 226 ? 4.082 -8.438 -25.672 1 95.88 226 PHE A N 1
ATOM 1751 C CA . PHE A 1 226 ? 4.254 -7.406 -24.641 1 95.88 226 PHE A CA 1
ATOM 1752 C C . PHE A 1 226 ? 5.387 -7.773 -23.688 1 95.88 226 PHE A C 1
ATOM 1754 O O . PHE A 1 226 ? 6.262 -6.949 -23.422 1 95.88 226 PHE A O 1
ATOM 1761 N N . ALA A 1 227 ? 5.402 -8.953 -23.172 1 95.81 227 ALA A N 1
ATOM 1762 C CA . ALA A 1 227 ? 6.449 -9.43 -22.266 1 95.81 227 ALA A CA 1
ATOM 1763 C C . ALA A 1 227 ? 7.828 -9.281 -22.906 1 95.81 227 ALA A C 1
ATOM 1765 O O . ALA A 1 227 ? 8.75 -8.758 -22.281 1 95.81 227 ALA A O 1
ATOM 1766 N N . ALA A 1 228 ? 7.93 -9.695 -24.094 1 96.12 228 ALA A N 1
ATOM 1767 C CA . ALA A 1 228 ? 9.203 -9.656 -24.812 1 96.12 228 ALA A CA 1
ATOM 1768 C C . ALA A 1 228 ? 9.711 -8.219 -24.938 1 96.12 228 ALA A C 1
ATOM 1770 O O . ALA A 1 228 ? 10.922 -7.984 -24.984 1 96.12 228 ALA A O 1
ATOM 1771 N N . SER A 1 229 ? 8.797 -7.32 -24.969 1 96.38 229 SER A N 1
ATOM 1772 C CA . SER A 1 229 ? 9.164 -5.926 -25.203 1 96.38 229 SER A CA 1
ATOM 1773 C C . SER A 1 229 ? 9.656 -5.27 -23.922 1 96.38 229 SER A C 1
ATOM 1775 O O . SER A 1 229 ? 10.469 -4.34 -23.953 1 96.38 229 SER A O 1
ATOM 1777 N N . VAL A 1 230 ? 9.227 -5.758 -22.719 1 96.56 230 VAL A N 1
ATOM 1778 C CA . VAL A 1 230 ? 9.516 -4.914 -21.562 1 96.56 230 VAL A CA 1
ATOM 1779 C C . VAL A 1 230 ? 10.031 -5.773 -20.406 1 96.56 230 VAL A C 1
ATOM 1781 O O . VAL A 1 230 ? 10.695 -5.27 -19.5 1 96.56 230 VAL A O 1
ATOM 1784 N N . ALA A 1 231 ? 9.75 -7.035 -20.328 1 97.88 231 ALA A N 1
ATOM 1785 C CA . ALA A 1 231 ? 9.898 -7.812 -19.094 1 97.88 231 ALA A CA 1
ATOM 1786 C C . ALA A 1 231 ? 11.352 -8.234 -18.891 1 97.88 231 ALA A C 1
ATOM 1788 O O . ALA A 1 231 ? 12.062 -8.531 -19.844 1 97.88 231 ALA A O 1
ATOM 1789 N N . ASP A 1 232 ? 11.789 -8.227 -17.656 1 97.81 232 ASP A N 1
ATOM 1790 C CA . ASP A 1 232 ? 13.039 -8.867 -17.25 1 97.81 232 ASP A CA 1
ATOM 1791 C C . ASP A 1 232 ? 12.836 -10.367 -17.016 1 97.81 232 ASP A C 1
ATOM 1793 O O . ASP A 1 232 ? 13.719 -11.172 -17.312 1 97.81 232 ASP A O 1
ATOM 1797 N N . LEU A 1 233 ? 11.68 -10.695 -16.453 1 97.81 233 LEU A N 1
ATOM 1798 C CA . LEU A 1 233 ? 11.281 -12.062 -16.156 1 97.81 233 LEU A CA 1
ATOM 1799 C C . LEU A 1 233 ? 9.891 -12.359 -16.703 1 97.81 233 LEU A C 1
ATOM 1801 O O . LEU A 1 233 ? 8.992 -11.516 -16.625 1 97.81 233 LEU A O 1
ATOM 1805 N N . VAL A 1 234 ? 9.742 -13.523 -17.25 1 96.88 234 VAL A N 1
ATOM 1806 C CA . VAL A 1 234 ? 8.438 -14.008 -17.688 1 96.88 234 VAL A CA 1
ATOM 1807 C C . VAL A 1 234 ? 8.062 -15.25 -16.891 1 96.88 234 VAL A C 1
ATOM 1809 O O . VAL A 1 234 ? 8.758 -16.266 -16.953 1 96.88 234 VAL A O 1
ATOM 1812 N N . PHE A 1 235 ? 6.973 -15.102 -16.125 1 94.5 235 PHE A N 1
ATOM 1813 C CA . PHE A 1 235 ? 6.359 -16.25 -15.461 1 94.5 235 PHE A CA 1
ATOM 1814 C C . PHE A 1 235 ? 5.426 -16.984 -16.406 1 94.5 235 PHE A C 1
ATOM 1816 O O . PHE A 1 235 ? 4.5 -16.406 -16.969 1 94.5 235 PHE A O 1
ATOM 1823 N N . ALA A 1 236 ? 5.66 -18.281 -16.578 1 89.56 236 ALA A N 1
ATOM 1824 C CA . ALA A 1 236 ? 4.82 -18.969 -17.562 1 89.56 236 ALA A CA 1
ATOM 1825 C C . ALA A 1 236 ? 4.57 -20.422 -17.172 1 89.56 236 ALA A C 1
ATOM 1827 O O . ALA A 1 236 ? 5.449 -21.078 -16.609 1 89.56 236 ALA A O 1
ATOM 1828 N N . PRO A 1 237 ? 3.381 -20.812 -17.5 1 89.69 237 PRO A N 1
ATOM 1829 C CA . PRO A 1 237 ? 3.119 -22.25 -17.344 1 89.69 237 PRO A CA 1
ATOM 1830 C C . PRO A 1 237 ? 3.779 -23.094 -18.438 1 89.69 237 PRO A C 1
ATOM 1832 O O . PRO A 1 237 ? 3.523 -22.875 -19.625 1 89.69 237 PRO A O 1
ATOM 1835 N N . THR A 1 238 ? 4.641 -23.969 -18.047 1 91.38 238 THR A N 1
ATOM 1836 C CA . THR A 1 238 ? 5.27 -24.953 -18.922 1 91.38 238 THR A CA 1
ATOM 1837 C C . THR A 1 238 ? 5.262 -26.328 -18.281 1 91.38 238 THR A C 1
ATOM 1839 O O . THR A 1 238 ? 6.168 -26.672 -17.516 1 91.38 238 THR A O 1
ATOM 1842 N N . PRO A 1 239 ? 4.281 -27.125 -18.688 1 90.5 239 PRO A N 1
ATOM 1843 C CA . PRO A 1 239 ? 4.078 -28.391 -17.969 1 90.5 239 PRO A CA 1
ATOM 1844 C C . PRO A 1 239 ? 5.176 -29.422 -18.266 1 90.5 239 PRO A C 1
ATOM 1846 O O . PRO A 1 239 ? 5.328 -30.391 -17.531 1 90.5 239 PRO A O 1
ATOM 1849 N N . ASP A 1 240 ? 5.93 -29.234 -19.391 1 89.38 240 ASP A N 1
ATOM 1850 C CA . ASP A 1 240 ? 7.016 -30.141 -19.734 1 89.38 240 ASP A CA 1
ATOM 1851 C C . ASP A 1 240 ? 8.156 -29.406 -20.422 1 89.38 240 ASP A C 1
ATOM 1853 O O . ASP A 1 240 ? 8.008 -28.234 -20.797 1 89.38 240 ASP A O 1
ATOM 1857 N N . LYS A 1 241 ? 9.289 -30.062 -20.609 1 94 241 LYS A N 1
ATOM 1858 C CA . LYS A 1 241 ? 10.516 -29.453 -21.094 1 94 241 LYS A CA 1
ATOM 1859 C C . LYS A 1 241 ? 10.352 -28.969 -22.531 1 94 241 LYS A C 1
ATOM 1861 O O . LYS A 1 241 ? 10.883 -27.906 -22.891 1 94 241 LYS A O 1
ATOM 1866 N N . GLU A 1 242 ? 9.594 -29.734 -23.266 1 93.06 242 GLU A N 1
ATOM 1867 C CA . GLU A 1 242 ? 9.406 -29.359 -24.672 1 93.06 242 GLU A CA 1
ATOM 1868 C C . GLU A 1 242 ? 8.625 -28.047 -24.781 1 93.06 242 GLU A C 1
ATOM 1870 O O . GLU A 1 242 ? 8.992 -27.172 -25.562 1 93.06 242 GLU A O 1
ATOM 1875 N N . ALA A 1 243 ? 7.59 -27.953 -24 1 91 243 ALA A N 1
ATOM 1876 C CA . ALA A 1 243 ? 6.82 -26.703 -23.969 1 91 243 ALA A CA 1
ATOM 1877 C C . ALA A 1 243 ? 7.695 -25.531 -23.531 1 91 243 ALA A C 1
ATOM 1879 O O . ALA A 1 243 ? 7.566 -24.422 -24.062 1 91 243 ALA A O 1
ATOM 1880 N N . ALA A 1 244 ? 8.555 -25.781 -22.625 1 94.75 244 ALA A N 1
ATOM 1881 C CA . ALA A 1 244 ? 9.445 -24.75 -22.125 1 94.75 244 ALA A CA 1
ATOM 1882 C C . ALA A 1 244 ? 10.438 -24.312 -23.203 1 94.75 244 ALA A C 1
ATOM 1884 O O . ALA A 1 244 ? 10.664 -23.109 -23.391 1 94.75 244 ALA A O 1
ATOM 1885 N N . LEU A 1 245 ? 10.992 -25.281 -23.859 1 96.06 245 LEU A N 1
ATOM 1886 C CA . LEU A 1 245 ? 11.938 -24.984 -24.938 1 96.06 245 LEU A CA 1
ATOM 1887 C C . LEU A 1 245 ? 11.281 -24.172 -26.031 1 96.06 245 LEU A C 1
ATOM 1889 O O . LEU A 1 245 ? 11.875 -23.219 -26.547 1 96.06 245 LEU A O 1
ATOM 1893 N N . GLU A 1 246 ? 10.086 -24.547 -26.344 1 93.69 246 GLU A N 1
ATOM 1894 C CA . GLU A 1 246 ? 9.344 -23.828 -27.375 1 93.69 246 GLU A CA 1
ATOM 1895 C C . GLU A 1 246 ? 9.086 -22.375 -26.953 1 93.69 246 GLU A C 1
ATOM 1897 O O . GLU A 1 246 ? 9.281 -21.453 -27.734 1 93.69 246 GLU A O 1
ATOM 1902 N N . LEU A 1 247 ? 8.625 -22.219 -25.766 1 93.5 247 LEU A N 1
ATOM 1903 C CA . LEU A 1 247 ? 8.336 -20.875 -25.266 1 93.5 247 LEU A CA 1
ATOM 1904 C C . LEU A 1 247 ? 9.609 -20.047 -25.172 1 93.5 247 LEU A C 1
ATOM 1906 O O . LEU A 1 247 ? 9.602 -18.859 -25.516 1 93.5 247 LEU A O 1
ATOM 1910 N N . ARG A 1 248 ? 10.664 -20.656 -24.719 1 95 248 ARG A N 1
ATOM 1911 C CA . ARG A 1 248 ? 11.945 -19.953 -24.609 1 95 248 ARG A CA 1
ATOM 1912 C C . ARG A 1 248 ? 12.398 -19.438 -25.969 1 95 248 ARG A C 1
ATOM 1914 O O . ARG A 1 248 ? 12.844 -18.297 -26.094 1 95 248 ARG A O 1
ATOM 1921 N N . ARG A 1 249 ? 12.289 -20.25 -26.953 1 95.56 249 ARG A N 1
ATOM 1922 C CA . ARG A 1 249 ? 12.656 -19.859 -28.312 1 95.56 249 ARG A CA 1
ATOM 1923 C C . ARG A 1 249 ? 11.758 -18.75 -28.828 1 95.56 249 ARG A C 1
ATOM 1925 O O . ARG A 1 249 ? 12.227 -17.797 -29.469 1 95.56 249 ARG A O 1
ATOM 1932 N N . ASP A 1 250 ? 10.516 -18.906 -28.562 1 95.44 250 ASP A N 1
ATOM 1933 C CA . ASP A 1 250 ? 9.547 -17.906 -29.016 1 95.44 250 ASP A CA 1
ATOM 1934 C C . ASP A 1 250 ? 9.836 -16.547 -28.375 1 95.44 250 ASP A C 1
ATOM 1936 O O . ASP A 1 250 ? 9.852 -15.523 -29.062 1 95.44 250 ASP A O 1
ATOM 1940 N N . LEU A 1 251 ? 10.047 -16.547 -27.094 1 95.62 251 LEU A N 1
ATOM 1941 C CA . LEU A 1 251 ? 10.344 -15.305 -26.375 1 95.62 251 LEU A CA 1
ATOM 1942 C C . LEU A 1 251 ? 11.625 -14.664 -26.891 1 95.62 251 LEU A C 1
ATOM 1944 O O . LEU A 1 251 ? 11.703 -13.438 -27.016 1 95.62 251 LEU A O 1
ATOM 1948 N N . SER A 1 252 ? 12.609 -15.5 -27.188 1 96.12 252 SER A N 1
ATOM 1949 C CA . SER A 1 252 ? 13.875 -15 -27.719 1 96.12 252 SER A CA 1
ATOM 1950 C C . SER A 1 252 ? 13.672 -14.305 -29.062 1 96.12 252 SER A C 1
ATOM 1952 O O . SER A 1 252 ? 14.203 -13.211 -29.281 1 96.12 252 SER A O 1
ATOM 1954 N N . ARG A 1 253 ? 12.93 -14.922 -29.891 1 97.12 253 ARG A N 1
ATOM 1955 C CA . ARG A 1 253 ? 12.664 -14.344 -31.203 1 97.12 253 ARG A CA 1
ATOM 1956 C C . ARG A 1 253 ? 11.93 -13.016 -31.078 1 97.12 253 ARG A C 1
ATOM 1958 O O . ARG A 1 253 ? 12.25 -12.055 -31.781 1 97.12 253 ARG A O 1
ATOM 1965 N N . ARG A 1 254 ? 10.93 -13.008 -30.281 1 96.5 254 ARG A N 1
ATOM 1966 C CA . ARG A 1 254 ? 10.148 -11.789 -30.078 1 96.5 254 ARG A CA 1
ATOM 1967 C C . ARG A 1 254 ? 11.008 -10.68 -29.5 1 96.5 254 ARG A C 1
ATOM 1969 O O . ARG A 1 254 ? 10.875 -9.516 -29.875 1 96.5 254 ARG A O 1
ATOM 1976 N N . ALA A 1 255 ? 11.828 -11.039 -28.5 1 97.12 255 ALA A N 1
ATOM 1977 C CA . ALA A 1 255 ? 12.727 -10.055 -27.906 1 97.12 255 ALA A CA 1
ATOM 1978 C C . ALA A 1 255 ? 13.609 -9.414 -28.969 1 97.12 255 ALA A C 1
ATOM 1980 O O . ALA A 1 255 ? 13.758 -8.188 -29.016 1 97.12 255 ALA A O 1
ATOM 1981 N N . GLU A 1 256 ? 14.164 -10.195 -29.828 1 97.81 256 GLU A N 1
ATOM 1982 C CA . GLU A 1 256 ? 15.023 -9.695 -30.906 1 97.81 256 GLU A CA 1
ATOM 1983 C C . GLU A 1 256 ? 14.258 -8.742 -31.828 1 97.81 256 GLU A C 1
ATOM 1985 O O . GLU A 1 256 ? 14.805 -7.734 -32.281 1 97.81 256 GLU A O 1
ATOM 1990 N N . ARG A 1 257 ? 13.047 -9.055 -32.062 1 97.19 257 ARG A N 1
ATOM 1991 C CA . ARG A 1 257 ? 12.211 -8.195 -32.906 1 97.19 257 ARG A CA 1
ATOM 1992 C C . ARG A 1 257 ? 12.008 -6.828 -32.25 1 97.19 257 ARG A C 1
ATOM 1994 O O . ARG A 1 257 ? 11.836 -5.824 -32.938 1 97.19 257 ARG A O 1
ATOM 2001 N N . HIS A 1 258 ? 12.047 -6.77 -30.984 1 96.94 258 HIS A N 1
ATOM 2002 C CA . HIS A 1 258 ? 11.891 -5.52 -30.25 1 96.94 258 HIS A CA 1
ATOM 2003 C C . HIS A 1 258 ? 13.234 -4.855 -29.984 1 96.94 258 HIS A C 1
ATOM 2005 O O . HIS A 1 258 ? 13.32 -3.875 -29.25 1 96.94 258 HIS A O 1
ATOM 2011 N N . GLY A 1 259 ? 14.336 -5.434 -30.469 1 97.56 259 GLY A N 1
ATOM 2012 C CA . GLY A 1 259 ? 15.664 -4.855 -30.328 1 97.56 259 GLY A CA 1
ATOM 2013 C C . GLY A 1 259 ? 16.328 -5.211 -29.016 1 97.56 259 GLY A C 1
ATOM 2014 O O . GLY A 1 259 ? 17.297 -4.57 -28.609 1 97.56 259 GLY A O 1
ATOM 2015 N N . ARG A 1 260 ? 15.805 -6.227 -28.359 1 97.44 260 ARG A N 1
ATOM 2016 C CA . ARG A 1 260 ? 16.391 -6.695 -27.109 1 97.44 260 ARG A CA 1
ATOM 2017 C C . ARG A 1 260 ? 17.156 -7.996 -27.312 1 97.44 260 ARG A C 1
ATOM 2019 O O . ARG A 1 260 ? 16.969 -8.688 -28.312 1 97.44 260 ARG A O 1
ATOM 2026 N N . SER A 1 261 ? 18.047 -8.266 -26.375 1 95.75 261 SER A N 1
ATOM 2027 C CA . SER A 1 261 ? 18.75 -9.547 -26.391 1 95.75 261 SER A CA 1
ATOM 2028 C C . SER A 1 261 ? 17.891 -10.656 -25.797 1 95.75 261 SER A C 1
ATOM 2030 O O . SER A 1 261 ? 17.109 -10.414 -24.875 1 95.75 261 SER A O 1
ATOM 2032 N N . PRO A 1 262 ? 18.016 -11.859 -26.312 1 92.38 262 PRO A N 1
ATOM 2033 C CA . PRO A 1 262 ? 17.297 -12.984 -25.719 1 92.38 262 PRO A CA 1
ATOM 2034 C C . PRO A 1 262 ? 17.547 -13.117 -24.219 1 92.38 262 PRO A C 1
ATOM 2036 O O . PRO A 1 262 ? 16.656 -13.555 -23.484 1 92.38 262 PRO A O 1
ATOM 2039 N N . ARG A 1 263 ? 18.688 -12.695 -23.797 1 90.12 263 ARG A N 1
ATOM 2040 C CA . ARG A 1 263 ? 19.047 -12.836 -22.391 1 90.12 263 ARG A CA 1
ATOM 2041 C C . ARG A 1 263 ? 18.391 -11.75 -21.547 1 90.12 263 ARG A C 1
ATOM 2043 O O . ARG A 1 263 ? 18.375 -11.828 -20.328 1 90.12 263 ARG A O 1
ATOM 2050 N N . ASP A 1 264 ? 17.766 -10.789 -22.172 1 94 264 ASP A N 1
ATOM 2051 C CA . ASP A 1 264 ? 17.094 -9.703 -21.469 1 94 264 ASP A CA 1
ATOM 2052 C C . ASP A 1 264 ? 15.742 -10.148 -20.922 1 94 264 ASP A C 1
ATOM 2054 O O . ASP A 1 264 ? 15.195 -9.523 -20 1 94 264 ASP A O 1
ATOM 2058 N N . VAL A 1 265 ? 15.211 -11.164 -21.516 1 95.44 265 VAL A N 1
ATOM 2059 C CA . VAL A 1 265 ? 13.914 -11.703 -21.125 1 95.44 265 VAL A CA 1
ATOM 2060 C C . VAL A 1 265 ? 14.078 -13.141 -20.641 1 95.44 265 VAL A C 1
ATOM 2062 O O . VAL A 1 265 ? 14.164 -14.07 -21.453 1 95.44 265 VAL A O 1
ATOM 2065 N N . ARG A 1 266 ? 14.047 -13.312 -19.375 1 95.81 266 ARG A N 1
ATOM 2066 C CA . ARG A 1 266 ? 14.305 -14.617 -18.781 1 95.81 266 ARG A CA 1
ATOM 2067 C C . ARG A 1 266 ? 12.992 -15.367 -18.531 1 95.81 266 ARG A C 1
ATOM 2069 O O . ARG A 1 266 ? 12 -14.766 -18.125 1 95.81 266 ARG A O 1
ATOM 2076 N N . LEU A 1 267 ? 13.008 -16.609 -18.844 1 96.44 267 LEU A N 1
ATOM 2077 C CA . LEU A 1 267 ? 11.844 -17.469 -18.625 1 96.44 267 LEU A CA 1
ATOM 2078 C C . LEU A 1 267 ? 11.945 -18.188 -17.281 1 96.44 267 LEU A C 1
ATOM 2080 O O . LEU A 1 267 ? 12.906 -18.922 -17.047 1 96.44 267 LEU A O 1
ATOM 2084 N N . LEU A 1 268 ? 10.93 -17.969 -16.422 1 97.12 268 LEU A N 1
ATOM 2085 C CA . LEU A 1 268 ? 10.82 -18.656 -15.141 1 97.12 268 LEU A CA 1
ATOM 2086 C C . LEU A 1 268 ? 9.508 -19.422 -15.039 1 97.12 268 LEU A C 1
ATOM 2088 O O . LEU A 1 268 ? 8.492 -18.859 -14.625 1 97.12 268 LEU A O 1
ATOM 2092 N N . PRO A 1 269 ? 9.539 -20.75 -15.367 1 95.19 269 PRO A N 1
ATOM 2093 C CA . PRO A 1 269 ? 8.336 -21.562 -15.172 1 95.19 269 PRO A CA 1
ATOM 2094 C C . PRO A 1 269 ? 7.934 -21.688 -13.703 1 95.19 269 PRO A C 1
ATOM 2096 O O . PRO A 1 269 ? 8.797 -21.641 -12.82 1 95.19 269 PRO A O 1
ATOM 2099 N N . GLY A 1 270 ? 6.598 -21.766 -13.516 1 94.88 270 GLY A N 1
ATOM 2100 C CA . GLY A 1 270 ? 6.172 -22.25 -12.211 1 94.88 270 GLY A CA 1
ATOM 2101 C C . GLY A 1 270 ? 6.562 -23.688 -11.953 1 94.88 270 GLY A C 1
ATOM 2102 O O . GLY A 1 270 ? 6.445 -24.531 -12.844 1 94.88 270 GLY A O 1
ATOM 2103 N N . PHE A 1 271 ? 7.098 -23.938 -10.828 1 96.31 271 PHE A N 1
ATOM 2104 C CA . PHE A 1 271 ? 7.562 -25.281 -10.484 1 96.31 271 PHE A CA 1
ATOM 2105 C C . PHE A 1 271 ? 6.832 -25.812 -9.25 1 96.31 271 PHE A C 1
ATOM 2107 O O . PHE A 1 271 ? 7.125 -25.406 -8.125 1 96.31 271 PHE A O 1
ATOM 2114 N N . SER A 1 272 ? 5.832 -26.656 -9.492 1 95.56 272 SER A N 1
ATOM 2115 C CA . SER A 1 272 ? 5.066 -27.312 -8.438 1 95.56 272 SER A CA 1
ATOM 2116 C C . SER A 1 272 ? 5.828 -28.5 -7.863 1 95.56 272 SER A C 1
ATOM 2118 O O . SER A 1 272 ? 6.176 -29.438 -8.586 1 95.56 272 SER A O 1
ATOM 2120 N N . LEU A 1 273 ? 6.059 -28.5 -6.512 1 96.5 273 LEU A N 1
ATOM 2121 C CA . LEU A 1 273 ? 6.895 -29.516 -5.879 1 96.5 273 LEU A CA 1
ATOM 2122 C C . LEU A 1 273 ? 6.137 -30.219 -4.758 1 96.5 273 LEU A C 1
ATOM 2124 O O . LEU A 1 273 ? 5.789 -29.594 -3.752 1 96.5 273 LEU A O 1
ATOM 2128 N N . TYR A 1 274 ? 5.844 -31.391 -4.949 1 97.25 274 TYR A N 1
ATOM 2129 C CA . TYR A 1 274 ? 5.422 -32.281 -3.865 1 97.25 274 TYR A CA 1
ATOM 2130 C C . TYR A 1 274 ? 6.566 -33.156 -3.412 1 97.25 274 TYR A C 1
ATOM 2132 O O . TYR A 1 274 ? 6.82 -34.219 -4.016 1 97.25 274 TYR A O 1
ATOM 2140 N N . LEU A 1 275 ? 7.219 -32.75 -2.275 1 98.44 275 LEU A N 1
ATOM 2141 C CA . LEU A 1 275 ? 8.453 -33.406 -1.857 1 98.44 275 LEU A CA 1
ATOM 2142 C C . LEU A 1 275 ? 8.258 -34.125 -0.533 1 98.44 275 LEU A C 1
ATOM 2144 O O . LEU A 1 275 ? 7.543 -33.656 0.348 1 98.44 275 LEU A O 1
ATOM 2148 N N . ALA A 1 276 ? 8.875 -35.281 -0.431 1 98.19 276 ALA A N 1
ATOM 2149 C CA . ALA A 1 276 ? 8.961 -36.062 0.803 1 98.19 276 ALA A CA 1
ATOM 2150 C C . ALA A 1 276 ? 10.234 -36.906 0.836 1 98.19 276 ALA A C 1
ATOM 2152 O O . ALA A 1 276 ? 11.055 -36.844 -0.086 1 98.19 276 ALA A O 1
ATOM 2153 N N . GLU A 1 277 ? 10.422 -37.594 1.938 1 97.44 277 GLU A N 1
ATOM 2154 C CA . GLU A 1 277 ? 11.617 -38.406 2.104 1 97.44 277 GLU A CA 1
ATOM 2155 C C . GLU A 1 277 ? 11.617 -39.594 1.138 1 97.44 277 GLU A C 1
ATOM 2157 O O . GLU A 1 277 ? 12.68 -40.031 0.696 1 97.44 277 GLU A O 1
ATOM 2162 N N . SER A 1 278 ? 10.422 -40.062 0.819 1 98.12 278 SER A N 1
ATOM 2163 C CA . SER A 1 278 ? 10.297 -41.125 -0.154 1 98.12 278 SER A CA 1
ATOM 2164 C C . SER A 1 278 ? 9.297 -40.781 -1.247 1 98.12 278 SER A C 1
ATOM 2166 O O . SER A 1 278 ? 8.422 -39.938 -1.045 1 98.12 278 SER A O 1
ATOM 2168 N N . ARG A 1 279 ? 9.461 -41.469 -2.396 1 98 279 ARG A N 1
ATOM 2169 C CA . ARG A 1 279 ? 8.539 -41.25 -3.506 1 98 279 ARG A CA 1
ATOM 2170 C C . ARG A 1 279 ? 7.121 -41.656 -3.123 1 98 279 ARG A C 1
ATOM 2172 O O . ARG A 1 279 ? 6.152 -41.031 -3.543 1 98 279 ARG A O 1
ATOM 2179 N N . GLU A 1 280 ? 7.035 -42.719 -2.328 1 97.31 280 GLU A N 1
ATOM 2180 C CA . GLU A 1 280 ? 5.73 -43.188 -1.866 1 97.31 280 GLU A CA 1
ATOM 2181 C C . GLU A 1 280 ? 5.043 -42.125 -1.002 1 97.31 280 GLU A C 1
ATOM 2183 O O . GLU A 1 280 ? 3.859 -41.844 -1.19 1 97.31 280 GLU A O 1
ATOM 2188 N N . GLU A 1 281 ? 5.797 -41.594 -0.122 1 97.44 281 GLU A N 1
ATOM 2189 C CA . GLU A 1 281 ? 5.25 -40.562 0.748 1 97.44 281 GLU A CA 1
ATOM 2190 C C . GLU A 1 281 ? 4.844 -39.312 -0.052 1 97.44 281 GLU A C 1
ATOM 2192 O O . GLU A 1 281 ? 3.809 -38.719 0.221 1 97.44 281 GLU A O 1
ATOM 2197 N N . ALA A 1 282 ? 5.633 -38.906 -0.997 1 97.81 282 ALA A N 1
ATOM 2198 C CA . ALA A 1 282 ? 5.316 -37.781 -1.849 1 97.81 282 ALA A CA 1
ATOM 2199 C C . ALA A 1 282 ? 4.008 -38 -2.604 1 97.81 282 ALA A C 1
ATOM 2201 O O . ALA A 1 282 ? 3.176 -37.094 -2.699 1 97.81 282 ALA A O 1
ATOM 2202 N N . ARG A 1 283 ? 3.877 -39.188 -3.156 1 94.94 283 ARG A N 1
ATOM 2203 C CA . ARG A 1 283 ? 2.654 -39.531 -3.869 1 94.94 283 ARG A CA 1
ATOM 2204 C C . ARG A 1 283 ? 1.446 -39.5 -2.939 1 94.94 283 ARG A C 1
ATOM 2206 O O . ARG A 1 283 ? 0.369 -39.031 -3.334 1 94.94 283 ARG A O 1
ATOM 2213 N N . GLU A 1 284 ? 1.64 -39.969 -1.743 1 94.56 284 GLU A N 1
ATOM 2214 C CA . GLU A 1 284 ? 0.562 -39.938 -0.758 1 94.56 284 GLU A CA 1
ATOM 2215 C C . GLU A 1 284 ? 0.136 -38.5 -0.457 1 94.56 284 GLU A C 1
ATOM 2217 O O . GLU A 1 284 ? -1.058 -38.188 -0.388 1 94.56 284 GLU A O 1
ATOM 2222 N N . ILE A 1 285 ? 1.105 -37.656 -0.279 1 95.19 285 ILE A N 1
ATOM 2223 C CA . ILE A 1 285 ? 0.835 -36.25 -0.011 1 95.19 285 ILE A CA 1
ATOM 2224 C C . ILE A 1 285 ? 0.07 -35.625 -1.183 1 95.19 285 ILE A C 1
ATOM 2226 O O . ILE A 1 285 ? -0.912 -34.906 -0.983 1 95.19 285 ILE A O 1
ATOM 2230 N N . PHE A 1 286 ? 0.509 -35.906 -2.354 1 94.31 286 PHE A N 1
ATOM 2231 C CA . PHE A 1 286 ? -0.13 -35.406 -3.562 1 94.31 286 PHE A CA 1
ATOM 2232 C C . PHE A 1 286 ? -1.581 -35.875 -3.643 1 94.31 286 PHE A C 1
ATOM 2234 O O . PHE A 1 286 ? -2.482 -35.062 -3.871 1 94.31 286 PHE A O 1
ATOM 2241 N N . MET A 1 287 ? -1.777 -37.156 -3.404 1 90.12 287 MET A N 1
ATOM 2242 C CA . MET A 1 287 ? -3.115 -37.719 -3.5 1 90.12 287 MET A CA 1
ATOM 2243 C C . MET A 1 287 ? -4.027 -37.156 -2.414 1 90.12 287 MET A C 1
ATOM 2245 O O . MET A 1 287 ? -5.199 -36.875 -2.67 1 90.12 287 MET A O 1
ATOM 2249 N N . GLN A 1 288 ? -3.514 -37 -1.233 1 91 288 GLN A N 1
ATOM 2250 C CA . GLN A 1 288 ? -4.297 -36.438 -0.135 1 91 288 GLN A CA 1
ATOM 2251 C C . GLN A 1 288 ? -4.699 -35 -0.422 1 91 288 GLN A C 1
ATOM 2253 O O . GLN A 1 288 ? -5.82 -34.594 -0.112 1 91 288 GLN A O 1
ATOM 2258 N N . THR A 1 289 ? -3.785 -34.312 -0.97 1 92.38 289 THR A N 1
ATOM 2259 C CA . THR A 1 289 ? -4.023 -32.906 -1.298 1 92.38 289 THR A CA 1
ATOM 2260 C C . THR A 1 289 ? -5.18 -32.75 -2.285 1 92.38 289 THR A C 1
ATOM 2262 O O . THR A 1 289 ? -5.98 -31.828 -2.184 1 92.38 289 THR A O 1
ATOM 2265 N N . HIS A 1 290 ? -5.289 -33.719 -3.135 1 88.19 290 HIS A N 1
ATOM 2266 C CA . HIS A 1 290 ? -6.25 -33.625 -4.23 1 88.19 290 HIS A CA 1
ATOM 2267 C C . HIS A 1 290 ? -7.398 -34.594 -4.047 1 88.19 290 HIS A C 1
ATOM 2269 O O . HIS A 1 290 ? -8.062 -34.969 -5.02 1 88.19 290 HIS A O 1
ATOM 2275 N N . ALA A 1 291 ? -7.562 -35.062 -2.809 1 80.81 291 ALA A N 1
ATOM 2276 C CA . ALA A 1 291 ? -8.555 -36.094 -2.516 1 80.81 291 ALA A CA 1
ATOM 2277 C C . ALA A 1 291 ? -9.961 -35.594 -2.844 1 80.81 291 ALA A C 1
ATOM 2279 O O . ALA A 1 291 ? -10.805 -36.375 -3.293 1 80.81 291 ALA A O 1
ATOM 2280 N N . ARG A 1 292 ? -10.266 -34.375 -2.471 1 75.06 292 ARG A N 1
ATOM 2281 C CA . ARG A 1 292 ? -11.602 -33.875 -2.729 1 75.06 292 ARG A CA 1
ATOM 2282 C C . ARG A 1 292 ? -11.688 -33.25 -4.121 1 75.06 292 ARG A C 1
ATOM 2284 O O . ARG A 1 292 ? -12.531 -32.375 -4.375 1 75.06 292 ARG A O 1
ATOM 2291 N N . LEU A 1 293 ? -10.945 -33.688 -4.816 1 63.44 293 LEU A N 1
ATOM 2292 C CA . LEU A 1 293 ? -11.039 -33.188 -6.176 1 63.44 293 LEU A CA 1
ATOM 2293 C C . LEU A 1 293 ? -12.484 -33.125 -6.641 1 63.44 293 LEU A C 1
ATOM 2295 O O . LEU A 1 293 ? -13.188 -34.156 -6.652 1 63.44 293 LEU A O 1
ATOM 2299 N N . ASP A 1 294 ? -12.961 -31.922 -6.59 1 67.12 294 ASP A N 1
ATOM 2300 C CA . ASP A 1 294 ? -14.312 -31.672 -7.09 1 67.12 294 ASP A CA 1
ATOM 2301 C C . ASP A 1 294 ? -14.398 -31.938 -8.594 1 67.12 294 ASP A C 1
ATOM 2303 O O . ASP A 1 294 ? -14.125 -31.047 -9.398 1 67.12 294 ASP A O 1
ATOM 2307 N N . ARG A 1 295 ? -14.68 -33.188 -8.836 1 76.62 295 ARG A N 1
ATOM 2308 C CA . ARG A 1 295 ? -14.727 -33.594 -10.227 1 76.62 295 ARG A CA 1
ATOM 2309 C C . ARG A 1 295 ? -15.641 -32.719 -11.055 1 76.62 295 ARG A C 1
ATOM 2311 O O . ARG A 1 295 ? -15.336 -32.375 -12.203 1 76.62 295 ARG A O 1
ATOM 2318 N N . ALA A 1 296 ? -16.625 -32.312 -10.406 1 77.06 296 ALA A N 1
ATOM 2319 C CA . ALA A 1 296 ? -17.562 -31.438 -11.117 1 77.06 296 ALA A CA 1
ATOM 2320 C C . ALA A 1 296 ? -16.906 -30.125 -11.523 1 77.06 296 ALA A C 1
ATOM 2322 O O . ALA A 1 296 ? -17.094 -29.656 -12.648 1 77.06 296 ALA A O 1
ATOM 2323 N N . ARG A 1 297 ? -16.125 -29.672 -10.695 1 77.25 297 ARG A N 1
ATOM 2324 C CA . ARG A 1 297 ? -15.43 -28.422 -10.977 1 77.25 297 ARG A CA 1
ATOM 2325 C C . ARG A 1 297 ? -14.367 -28.609 -12.062 1 77.25 297 ARG A C 1
ATOM 2327 O O . ARG A 1 297 ? -14.195 -27.75 -12.93 1 77.25 297 ARG A O 1
ATOM 2334 N N . LYS A 1 298 ? -13.672 -29.672 -11.945 1 84.25 298 LYS A N 1
ATOM 2335 C CA . LYS A 1 298 ? -12.648 -29.953 -12.945 1 84.25 298 LYS A CA 1
ATOM 2336 C C . LYS A 1 298 ? -13.273 -30.188 -14.32 1 84.25 298 LYS A C 1
ATOM 2338 O O . LYS A 1 298 ? -12.75 -29.719 -15.328 1 84.25 298 LYS A O 1
ATOM 2343 N N . PHE A 1 299 ? -14.398 -30.875 -14.281 1 86.94 299 PHE A N 1
ATOM 2344 C CA . PHE A 1 299 ? -15.094 -31.109 -15.539 1 86.94 299 PHE A CA 1
ATOM 2345 C C . PHE A 1 299 ? -15.609 -29.812 -16.125 1 86.94 299 PHE A C 1
ATOM 2347 O O . PHE A 1 299 ? -15.539 -29.594 -17.344 1 86.94 299 PHE A O 1
ATOM 2354 N N . ALA A 1 300 ? -16.047 -29 -15.242 1 83.19 300 ALA A N 1
ATOM 2355 C CA . ALA A 1 300 ? -16.531 -27.688 -15.695 1 83.19 300 ALA A CA 1
ATOM 2356 C C . ALA A 1 300 ? -15.398 -26.875 -16.297 1 83.19 300 ALA A C 1
ATOM 2358 O O . ALA A 1 300 ? -15.578 -26.203 -17.312 1 83.19 300 ALA A O 1
ATOM 2359 N N . ALA A 1 301 ? -14.273 -26.938 -15.656 1 83.19 301 ALA A N 1
ATOM 2360 C CA . ALA A 1 301 ? -13.109 -26.203 -16.156 1 83.19 301 ALA A CA 1
ATOM 2361 C C . ALA A 1 301 ? -12.664 -26.734 -17.516 1 83.19 301 ALA A C 1
ATOM 2363 O O . ALA A 1 301 ? -12.359 -25.953 -18.422 1 83.19 301 ALA A O 1
ATOM 2364 N N . ILE A 1 302 ? -12.672 -28.016 -17.641 1 87.94 302 ILE A N 1
ATOM 2365 C CA . ILE A 1 302 ? -12.273 -28.625 -18.906 1 87.94 302 ILE A CA 1
ATOM 2366 C C . ILE A 1 302 ? -13.289 -28.281 -19.984 1 87.94 302 ILE A C 1
ATOM 2368 O O . ILE A 1 302 ? -12.914 -28 -21.125 1 87.94 302 ILE A O 1
ATOM 2372 N N . ARG A 1 303 ? -14.492 -28.234 -19.609 1 88.75 303 ARG A N 1
ATOM 2373 C CA . ARG A 1 303 ? -15.531 -27.844 -20.547 1 88.75 303 ARG A CA 1
ATOM 2374 C C . ARG A 1 303 ? -15.359 -26.406 -21 1 88.75 303 ARG A C 1
ATOM 2376 O O . ARG A 1 303 ? -15.516 -26.094 -22.188 1 88.75 303 ARG A O 1
ATOM 2383 N N . GLN A 1 304 ? -15.047 -25.641 -20.062 1 83.94 304 GLN A N 1
ATOM 2384 C CA . GLN A 1 304 ? -14.836 -24.234 -20.391 1 83.94 304 GLN A CA 1
ATOM 2385 C C . GLN A 1 304 ? -13.641 -24.047 -21.312 1 83.94 304 GLN A C 1
ATOM 2387 O O . GLN A 1 304 ? -13.672 -23.219 -22.219 1 83.94 304 GLN A O 1
ATOM 2392 N N . MET A 1 305 ? -12.656 -24.797 -21.109 1 87.31 305 MET A N 1
ATOM 2393 C CA . MET A 1 305 ? -11.422 -24.672 -21.891 1 87.31 305 MET A CA 1
ATOM 2394 C C . MET A 1 305 ? -11.555 -25.328 -23.25 1 87.31 305 MET A C 1
ATOM 2396 O O . MET A 1 305 ? -11.227 -24.734 -24.266 1 87.31 305 MET A O 1
ATOM 2400 N N . LEU A 1 306 ? -12.148 -26.547 -23.297 1 91 306 LEU A N 1
ATOM 2401 C CA . LEU A 1 306 ? -12.055 -27.359 -24.5 1 91 306 LEU A CA 1
ATOM 2402 C C . LEU A 1 306 ? -13.43 -27.547 -25.141 1 91 306 LEU A C 1
ATOM 2404 O O . LEU A 1 306 ? -13.531 -28 -26.281 1 91 306 LEU A O 1
ATOM 2408 N N . GLY A 1 307 ? -14.453 -27.188 -24.438 1 87.69 307 GLY A N 1
ATOM 2409 C CA . GLY A 1 307 ? -15.797 -27.438 -24.906 1 87.69 307 GLY A CA 1
ATOM 2410 C C . GLY A 1 307 ? -16.203 -28.906 -24.797 1 87.69 307 GLY A C 1
ATOM 2411 O O . GLY A 1 307 ? -17.188 -29.328 -25.391 1 87.69 307 GLY A O 1
ATOM 2412 N N . LEU A 1 308 ? -15.469 -29.625 -24.141 1 89.94 308 LEU A N 1
ATOM 2413 C CA . LEU A 1 308 ? -15.703 -31.047 -23.984 1 89.94 308 LEU A CA 1
ATOM 2414 C C . LEU A 1 308 ? -16.5 -31.328 -22.719 1 89.94 308 LEU A C 1
ATOM 2416 O O . LEU A 1 308 ? -16.062 -30.969 -21.609 1 89.94 308 LEU A O 1
ATOM 2420 N N . ASP A 1 309 ? -17.656 -31.891 -22.844 1 90.44 309 ASP A N 1
ATOM 2421 C CA . ASP A 1 309 ? -18.469 -32.281 -21.688 1 90.44 309 ASP A CA 1
ATOM 2422 C C . ASP A 1 309 ? -18.125 -33.719 -21.25 1 90.44 309 ASP A C 1
ATOM 2424 O O . ASP A 1 309 ? -18.453 -34.688 -21.938 1 90.44 309 ASP A O 1
ATOM 2428 N N . LEU A 1 310 ? -17.609 -33.844 -20.125 1 91.62 310 LEU A N 1
ATOM 2429 C CA . LEU A 1 310 ? -17.109 -35.125 -19.656 1 91.62 310 LEU A CA 1
ATOM 2430 C C . LEU A 1 310 ? -18 -35.688 -18.547 1 91.62 310 LEU A C 1
ATOM 2432 O O . LEU A 1 310 ? -17.688 -36.719 -17.953 1 91.62 310 LEU A O 1
ATOM 2436 N N . SER A 1 311 ? -19.125 -35.094 -18.266 1 87.75 311 SER A N 1
ATOM 2437 C CA . SER A 1 311 ? -19.953 -35.375 -17.094 1 87.75 311 SER A CA 1
ATOM 2438 C C . SER A 1 311 ? -20.438 -36.812 -17.125 1 87.75 311 SER A C 1
ATOM 2440 O O . SER A 1 311 ? -20.578 -37.469 -16.094 1 87.75 311 SER A O 1
ATOM 2442 N N . ASP A 1 312 ? -20.609 -37.375 -18.328 1 88.62 312 ASP A N 1
ATOM 2443 C CA . ASP A 1 312 ? -21.188 -38.719 -18.438 1 88.62 312 ASP A CA 1
ATOM 2444 C C . ASP A 1 312 ? -20.141 -39.719 -18.844 1 88.62 312 ASP A C 1
ATOM 2446 O O . ASP A 1 312 ? -20.469 -40.875 -19.188 1 88.62 312 ASP A O 1
ATOM 2450 N N . TRP A 1 313 ? -18.922 -39.344 -18.812 1 92.12 313 TRP A N 1
ATOM 2451 C CA . TRP A 1 313 ? -17.859 -40.25 -19.234 1 92.12 313 TRP A CA 1
ATOM 2452 C C . TRP A 1 313 ? -17.375 -41.062 -18.047 1 92.12 313 TRP A C 1
ATOM 2454 O O . TRP A 1 313 ? -17.125 -40.531 -16.969 1 92.12 313 TRP A O 1
ATOM 2464 N N . PRO A 1 314 ? -17.281 -42.438 -18.297 1 92.88 314 PRO A N 1
ATOM 2465 C CA . PRO A 1 314 ? -16.594 -43.219 -17.266 1 92.88 314 PRO A CA 1
ATOM 2466 C C . PRO A 1 314 ? -15.117 -42.812 -17.094 1 92.88 314 PRO A C 1
ATOM 2468 O O . PRO A 1 314 ? -14.461 -42.469 -18.078 1 92.88 314 PRO A O 1
ATOM 2471 N N . LEU A 1 315 ? -14.562 -42.906 -15.891 1 91.5 315 LEU A N 1
ATOM 2472 C CA . LEU A 1 315 ? -13.227 -42.469 -15.555 1 91.5 315 LEU A CA 1
ATOM 2473 C C . LEU A 1 315 ? -12.164 -43.281 -16.281 1 91.5 315 LEU A C 1
ATOM 2475 O O . LEU A 1 315 ? -11.031 -42.812 -16.453 1 91.5 315 LEU A O 1
ATOM 2479 N N . ASP A 1 316 ? -12.562 -44.406 -16.734 1 93.38 316 ASP A N 1
ATOM 2480 C CA . ASP A 1 316 ? -11.586 -45.25 -17.391 1 93.38 316 ASP A CA 1
ATOM 2481 C C . ASP A 1 316 ? -11.664 -45.125 -18.906 1 93.38 316 ASP A C 1
ATOM 2483 O O . ASP A 1 316 ? -10.914 -45.781 -19.641 1 93.38 316 ASP A O 1
ATOM 2487 N N . ARG A 1 317 ? -12.508 -44.219 -19.297 1 94.19 317 ARG A N 1
ATOM 2488 C CA . ARG A 1 317 ? -12.594 -44 -20.734 1 94.19 317 ARG A CA 1
ATOM 2489 C C . ARG A 1 317 ? -11.375 -43.219 -21.234 1 94.19 317 ARG A C 1
ATOM 2491 O O . ARG A 1 317 ? -10.992 -42.219 -20.656 1 94.19 317 ARG A O 1
ATOM 2498 N N . PRO A 1 318 ? -10.859 -43.75 -22.328 1 95.38 318 PRO A N 1
ATOM 2499 C CA . PRO A 1 318 ? -9.758 -43 -22.922 1 95.38 318 PRO A CA 1
ATOM 2500 C C . PRO A 1 318 ? -10.227 -41.719 -23.594 1 95.38 318 PRO A C 1
ATOM 2502 O O . PRO A 1 318 ? -11.328 -41.688 -24.156 1 95.38 318 PRO A O 1
ATOM 2505 N N . ILE A 1 319 ? -9.445 -40.719 -23.484 1 94.94 319 ILE A N 1
ATOM 2506 C CA . ILE A 1 319 ? -9.648 -39.438 -24.188 1 94.94 319 ILE A CA 1
ATOM 2507 C C . ILE A 1 319 ? -8.477 -39.188 -25.141 1 94.94 319 ILE A C 1
ATOM 2509 O O . ILE A 1 319 ? -7.316 -39.375 -24.766 1 94.94 319 ILE A O 1
ATOM 2513 N N . SER A 1 320 ? -8.789 -38.875 -26.375 1 94.44 320 SER A N 1
ATOM 2514 C CA . SER A 1 320 ? -7.785 -38.688 -27.422 1 94.44 320 SER A CA 1
ATOM 2515 C C . SER A 1 320 ? -8.133 -37.5 -28.297 1 94.44 320 SER A C 1
ATOM 2517 O O . SER A 1 320 ? -9.156 -36.844 -28.094 1 94.44 320 SER A O 1
ATOM 2519 N N . ALA A 1 321 ? -7.18 -37.188 -29.25 1 94.19 321 ALA A N 1
ATOM 2520 C CA . ALA A 1 321 ? -7.348 -36.062 -30.188 1 94.19 321 ALA A CA 1
ATOM 2521 C C . ALA A 1 321 ? -8.68 -36.156 -30.922 1 94.19 321 ALA A C 1
ATOM 2523 O O . ALA A 1 321 ? -9.297 -35.156 -31.234 1 94.19 321 ALA A O 1
ATOM 2524 N N . ALA A 1 322 ? -9.133 -37.344 -31.094 1 93.88 322 ALA A N 1
ATOM 2525 C CA . ALA A 1 322 ? -10.367 -37.594 -31.844 1 93.88 322 ALA A CA 1
ATOM 2526 C C . ALA A 1 322 ? -11.586 -37.094 -31.062 1 93.88 322 ALA A C 1
ATOM 2528 O O . ALA A 1 322 ? -12.648 -36.875 -31.656 1 93.88 322 ALA A O 1
ATOM 2529 N N . ASP A 1 323 ? -11.438 -36.938 -29.812 1 94.5 323 ASP A N 1
ATOM 2530 C CA . ASP A 1 323 ? -12.555 -36.531 -28.969 1 94.5 323 ASP A CA 1
ATOM 2531 C C . ASP A 1 323 ? -12.664 -35 -28.891 1 94.5 323 ASP A C 1
ATOM 2533 O O . ASP A 1 323 ? -13.672 -34.469 -28.406 1 94.5 323 ASP A O 1
ATOM 2537 N N . LEU A 1 324 ? -11.633 -34.312 -29.297 1 94.44 324 LEU A N 1
ATOM 2538 C CA . LEU A 1 324 ? -11.547 -32.844 -29.109 1 94.44 324 LEU A CA 1
ATOM 2539 C C . LEU A 1 324 ? -12.469 -32.125 -30.078 1 94.44 324 LEU A C 1
ATOM 2541 O O . LEU A 1 324 ? -12.375 -32.312 -31.281 1 94.44 324 LEU A O 1
ATOM 2545 N N . PRO A 1 325 ? -13.359 -31.281 -29.531 1 92.62 325 PRO A N 1
ATOM 2546 C CA . PRO A 1 325 ? -14.102 -30.391 -30.406 1 92.62 325 PRO A CA 1
ATOM 2547 C C . PRO A 1 325 ? -13.227 -29.281 -31 1 92.62 325 PRO A C 1
ATOM 2549 O O . PRO A 1 325 ? -12.062 -29.141 -30.625 1 92.62 325 PRO A O 1
ATOM 2552 N N . PRO A 1 326 ? -13.828 -28.547 -31.969 1 88 326 PRO A N 1
ATOM 2553 C CA . PRO A 1 326 ? -13.102 -27.375 -32.438 1 88 326 PRO A CA 1
ATOM 2554 C C . PRO A 1 326 ? -12.789 -26.391 -31.312 1 88 326 PRO A C 1
ATOM 2556 O O . PRO A 1 326 ? -13.539 -26.312 -30.328 1 88 326 PRO A O 1
ATOM 2559 N N . PRO A 1 327 ? -11.68 -25.719 -31.422 1 85 327 PRO A N 1
ATOM 2560 C CA . PRO A 1 327 ? -11.266 -24.797 -30.375 1 85 327 PRO A CA 1
ATOM 2561 C C . PRO A 1 327 ? -12.32 -23.734 -30.062 1 85 327 PRO A C 1
ATOM 2563 O O . PRO A 1 327 ? -13 -23.25 -30.984 1 85 327 PRO A O 1
ATOM 2566 N N . VAL A 1 328 ? -12.43 -23.328 -28.859 1 78.06 328 VAL A N 1
ATOM 2567 C CA . VAL A 1 328 ? -13.336 -22.266 -28.406 1 78.06 328 VAL A CA 1
ATOM 2568 C C . VAL A 1 328 ? -12.797 -20.906 -28.812 1 78.06 328 VAL A C 1
ATOM 2570 O O . VAL A 1 328 ? -11.578 -20.688 -28.812 1 78.06 328 VAL A O 1
ATOM 2573 N N . ALA A 1 329 ? -13.727 -19.906 -29.359 1 70.94 329 ALA A N 1
ATOM 2574 C CA . ALA A 1 329 ? -13.359 -18.609 -29.922 1 70.94 329 ALA A CA 1
ATOM 2575 C C . ALA A 1 329 ? -12.766 -17.703 -28.859 1 70.94 329 ALA A C 1
ATOM 2577 O O . ALA A 1 329 ? -11.758 -17.016 -29.109 1 70.94 329 ALA A O 1
ATOM 2578 N N . ASN A 1 330 ? -13.305 -17.703 -27.656 1 68.38 330 ASN A N 1
ATOM 2579 C CA . ASN A 1 330 ? -12.891 -16.781 -26.594 1 68.38 330 ASN A CA 1
ATOM 2580 C C . ASN A 1 330 ? -12.727 -17.5 -25.266 1 68.38 330 ASN A C 1
ATOM 2582 O O . ASN A 1 330 ? -13.516 -17.297 -24.344 1 68.38 330 ASN A O 1
ATOM 2586 N N . PRO A 1 331 ? -11.57 -18.219 -25.266 1 71.06 331 PRO A N 1
ATOM 2587 C CA . PRO A 1 331 ? -11.375 -18.891 -23.984 1 71.06 331 PRO A CA 1
ATOM 2588 C C . PRO A 1 331 ? -10.953 -17.938 -22.875 1 71.06 331 PRO A C 1
ATOM 2590 O O . PRO A 1 331 ? -10.422 -16.859 -23.156 1 71.06 331 PRO A O 1
ATOM 2593 N N . GLY A 1 332 ? -11.352 -18.297 -21.672 1 69.06 332 GLY A N 1
ATOM 2594 C CA . GLY A 1 332 ? -10.906 -17.484 -20.547 1 69.06 332 GLY A CA 1
ATOM 2595 C C . GLY A 1 332 ? -9.398 -17.328 -20.469 1 69.06 332 GLY A C 1
ATOM 2596 O O . GLY A 1 332 ? -8.891 -16.219 -20.375 1 69.06 332 GLY A O 1
ATOM 2597 N N . SER A 1 333 ? -8.711 -18.453 -20.609 1 76.12 333 SER A N 1
ATOM 2598 C CA . SER A 1 333 ? -7.258 -18.469 -20.688 1 76.12 333 SER A CA 1
ATOM 2599 C C . SER A 1 333 ? -6.781 -19.234 -21.922 1 76.12 333 SER A C 1
ATOM 2601 O O . SER A 1 333 ? -6.812 -20.469 -21.938 1 76.12 333 SER A O 1
ATOM 2603 N N . ARG A 1 334 ? -6.316 -18.516 -22.938 1 75.81 334 ARG A N 1
ATOM 2604 C CA . ARG A 1 334 ? -5.848 -19.156 -24.172 1 75.81 334 ARG A CA 1
ATOM 2605 C C . ARG A 1 334 ? -4.66 -20.062 -23.891 1 75.81 334 ARG A C 1
ATOM 2607 O O . ARG A 1 334 ? -4.547 -21.141 -24.484 1 75.81 334 ARG A O 1
ATOM 2614 N N . THR A 1 335 ? -3.896 -19.688 -22.953 1 78.19 335 THR A N 1
ATOM 2615 C CA . THR A 1 335 ? -2.686 -20.438 -22.641 1 78.19 335 THR A CA 1
ATOM 2616 C C . THR A 1 335 ? -3.033 -21.797 -22.047 1 78.19 335 THR A C 1
ATOM 2618 O O . THR A 1 335 ? -2.586 -22.828 -22.562 1 78.19 335 THR A O 1
ATOM 2621 N N . HIS A 1 336 ? -3.818 -21.812 -21.094 1 83 336 HIS A N 1
ATOM 2622 C CA . HIS A 1 336 ? -4.176 -23.062 -20.438 1 83 336 HIS A CA 1
ATOM 2623 C C . HIS A 1 336 ? -4.984 -23.953 -21.359 1 83 336 HIS A C 1
ATOM 2625 O O . HIS A 1 336 ? -4.816 -25.188 -21.359 1 83 336 HIS A O 1
ATOM 2631 N N . THR A 1 337 ? -5.766 -23.297 -22.141 1 85.62 337 THR A N 1
ATOM 2632 C CA . THR A 1 337 ? -6.555 -24.031 -23.109 1 85.62 337 THR A CA 1
ATOM 2633 C C . THR A 1 337 ? -5.648 -24.734 -24.125 1 85.62 337 THR A C 1
ATOM 2635 O O . THR A 1 337 ? -5.801 -25.938 -24.375 1 85.62 337 THR A O 1
ATOM 2638 N N . ASP A 1 338 ? -4.691 -24.031 -24.625 1 86.31 338 ASP A N 1
ATOM 2639 C CA . ASP A 1 338 ? -3.797 -24.578 -25.641 1 86.31 338 ASP A CA 1
ATOM 2640 C C . ASP A 1 338 ? -2.938 -25.703 -25.062 1 86.31 338 ASP A C 1
ATOM 2642 O O . ASP A 1 338 ? -2.697 -26.703 -25.734 1 86.31 338 ASP A O 1
ATOM 2646 N N . LEU A 1 339 ? -2.506 -25.547 -23.875 1 87.31 339 LEU A N 1
ATOM 2647 C CA . LEU A 1 339 ? -1.652 -26.547 -23.25 1 87.31 339 LEU A CA 1
ATOM 2648 C C . LEU A 1 339 ? -2.432 -27.844 -22.984 1 87.31 339 LEU A C 1
ATOM 2650 O O . LEU A 1 339 ? -1.915 -28.938 -23.203 1 87.31 339 LEU A O 1
ATOM 2654 N N . LEU A 1 340 ? -3.633 -27.688 -22.562 1 90.06 340 LEU A N 1
ATOM 2655 C CA . LEU A 1 340 ? -4.469 -28.875 -22.312 1 90.06 340 LEU A CA 1
ATOM 2656 C C . LEU A 1 340 ? -4.797 -29.578 -23.625 1 90.06 340 LEU A C 1
ATOM 2658 O O . LEU A 1 340 ? -4.754 -30.812 -23.703 1 90.06 340 LEU A O 1
ATOM 2662 N N . ARG A 1 341 ? -5.141 -28.812 -24.594 1 91.19 341 ARG A N 1
ATOM 2663 C CA . ARG A 1 341 ? -5.418 -29.391 -25.906 1 91.19 341 ARG A CA 1
ATOM 2664 C C . ARG A 1 341 ? -4.207 -30.141 -26.453 1 91.19 341 ARG A C 1
ATOM 2666 O O . ARG A 1 341 ? -4.332 -31.25 -26.953 1 91.19 341 ARG A O 1
ATOM 2673 N N . ARG A 1 342 ? -3.078 -29.547 -26.312 1 90.06 342 ARG A N 1
ATOM 2674 C CA . ARG A 1 342 ? -1.838 -30.156 -26.766 1 90.06 342 ARG A CA 1
ATOM 2675 C C . ARG A 1 342 ? -1.606 -31.5 -26.062 1 90.06 342 ARG A C 1
ATOM 2677 O O . ARG A 1 342 ? -1.159 -32.469 -26.688 1 90.06 342 ARG A O 1
ATOM 2684 N N . LEU A 1 343 ? -1.797 -31.5 -24.828 1 91.5 343 LEU A N 1
ATOM 2685 C CA . LEU A 1 343 ? -1.64 -32.719 -24.062 1 91.5 343 LEU A CA 1
ATOM 2686 C C . LEU A 1 343 ? -2.506 -33.844 -24.625 1 91.5 343 LEU A C 1
ATOM 2688 O O . LEU A 1 343 ? -2.02 -34.938 -24.875 1 91.5 343 LEU A O 1
ATOM 2692 N N . ILE A 1 344 ? -3.754 -33.531 -24.922 1 92.5 344 ILE A N 1
ATOM 2693 C CA . ILE A 1 344 ? -4.715 -34.5 -25.375 1 92.5 344 ILE A CA 1
ATOM 2694 C C . ILE A 1 344 ? -4.395 -34.906 -26.812 1 92.5 344 ILE A C 1
ATOM 2696 O O . ILE A 1 344 ? -4.598 -36.062 -27.203 1 92.5 344 ILE A O 1
ATOM 2700 N N . GLU A 1 345 ? -3.85 -34.031 -27.547 1 93.12 345 GLU A N 1
ATOM 2701 C CA . GLU A 1 345 ? -3.447 -34.344 -28.906 1 93.12 345 GLU A CA 1
ATOM 2702 C C . GLU A 1 345 ? -2.227 -35.25 -28.938 1 93.12 345 GLU A C 1
ATOM 2704 O O . GLU A 1 345 ? -2.072 -36.062 -29.844 1 93.12 345 GLU A O 1
ATOM 2709 N N . ARG A 1 346 ? -1.415 -35.125 -27.969 1 91.75 346 ARG A N 1
ATOM 2710 C CA . ARG A 1 346 ? -0.144 -35.844 -27.938 1 91.75 346 ARG A CA 1
ATOM 2711 C C . ARG A 1 346 ? -0.306 -37.219 -27.312 1 91.75 346 ARG A C 1
ATOM 2713 O O . ARG A 1 346 ? 0.403 -38.156 -27.672 1 91.75 346 ARG A O 1
ATOM 2720 N N . GLU A 1 347 ? -1.192 -37.312 -26.344 1 93.38 347 GLU A N 1
ATOM 2721 C CA . GLU A 1 347 ? -1.305 -38.531 -25.562 1 93.38 347 GLU A CA 1
ATOM 2722 C C . GLU A 1 347 ? -2.758 -39 -25.453 1 93.38 347 GLU A C 1
ATOM 2724 O O . GLU A 1 347 ? -3.67 -38.156 -25.375 1 93.38 347 GLU A O 1
ATOM 2729 N N . THR A 1 348 ? -2.945 -40.312 -25.5 1 94.44 348 THR A N 1
ATOM 2730 C CA . THR A 1 348 ? -4.219 -40.906 -25.109 1 94.44 348 THR A C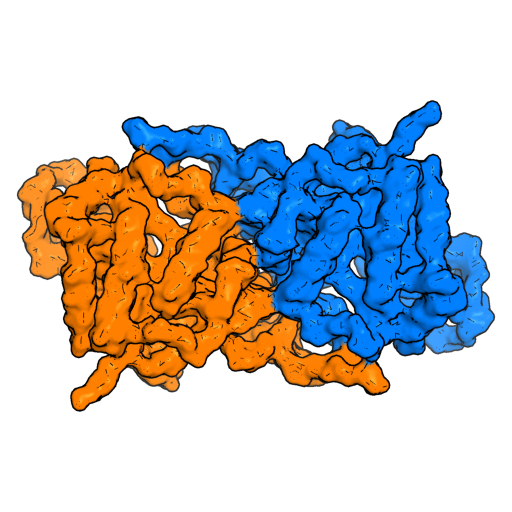A 1
ATOM 2731 C C . THR A 1 348 ? -4.211 -41.281 -23.625 1 94.44 348 THR A C 1
ATOM 2733 O O . THR A 1 348 ? -3.383 -42.094 -23.203 1 94.44 348 THR A O 1
ATOM 2736 N N . LEU A 1 349 ? -5.125 -40.688 -22.891 1 94.19 349 LEU A N 1
ATOM 2737 C CA . LEU A 1 349 ? -5.16 -40.875 -21.438 1 94.19 349 LEU A CA 1
ATOM 2738 C C . LEU A 1 349 ? -6.555 -41.281 -20.984 1 94.19 349 LEU A C 1
ATOM 2740 O O . LEU A 1 349 ? -7.555 -40.875 -21.562 1 94.19 349 LEU A O 1
ATOM 2744 N N . ARG A 1 350 ? -6.473 -42.125 -19.969 1 94.5 350 ARG A N 1
ATOM 2745 C CA . ARG A 1 350 ? -7.754 -42.312 -19.297 1 94.5 350 ARG A CA 1
ATOM 2746 C C . ARG A 1 350 ? -8.188 -41 -18.609 1 94.5 350 ARG A C 1
ATOM 2748 O O . ARG A 1 350 ? -7.344 -40.188 -18.219 1 94.5 350 ARG A O 1
ATOM 2755 N N . LEU A 1 351 ? -9.516 -40.906 -18.5 1 92.44 351 LEU A N 1
ATOM 2756 C CA . LEU A 1 351 ? -10.047 -39.688 -17.891 1 92.44 351 LEU A CA 1
ATOM 2757 C C . LEU A 1 351 ? -9.492 -39.5 -16.484 1 92.44 351 LEU A C 1
ATOM 2759 O O . LEU A 1 351 ? -9.188 -38.375 -16.094 1 92.44 351 LEU A O 1
ATOM 2763 N N . ASP A 1 352 ? -9.359 -40.562 -15.719 1 89.31 352 ASP A N 1
ATOM 2764 C CA . ASP A 1 352 ? -8.828 -40.469 -14.359 1 89.31 352 ASP A CA 1
ATOM 2765 C C . ASP A 1 352 ? -7.371 -40 -14.375 1 89.31 352 ASP A C 1
ATOM 2767 O O . ASP A 1 352 ? -6.926 -39.312 -13.469 1 89.31 352 ASP A O 1
ATOM 2771 N N . GLN A 1 353 ? -6.648 -40.438 -15.406 1 90 353 GLN A N 1
ATOM 2772 C CA . GLN A 1 353 ? -5.262 -40.031 -15.57 1 90 353 GLN A CA 1
ATOM 2773 C C . GLN A 1 353 ? -5.176 -38.562 -15.984 1 90 353 GLN A C 1
ATOM 2775 O O . GLN A 1 353 ? -4.312 -37.812 -15.5 1 90 353 GLN A O 1
ATOM 2780 N N . LEU A 1 354 ? -6.047 -38.156 -16.844 1 90.06 354 LEU A N 1
ATOM 2781 C CA . LEU A 1 354 ? -6.078 -36.75 -17.328 1 90.06 354 LEU A CA 1
ATOM 2782 C C . LEU A 1 354 ? -6.297 -35.781 -16.172 1 90.06 354 LEU A C 1
ATOM 2784 O O . LEU A 1 354 ? -5.664 -34.719 -16.125 1 90.06 354 LEU A O 1
ATOM 2788 N N . LEU A 1 355 ? -7.113 -36.125 -15.234 1 88.19 355 LEU A N 1
ATOM 2789 C CA . LEU A 1 355 ? -7.5 -35.281 -14.133 1 88.19 355 LEU A CA 1
ATOM 2790 C C . LEU A 1 355 ? -6.32 -35 -13.203 1 88.19 355 LEU A C 1
ATOM 2792 O O . LEU A 1 355 ? -6.34 -34.062 -12.414 1 88.19 355 LEU A O 1
ATOM 2796 N N . LEU A 1 356 ? -5.27 -35.875 -13.352 1 85.56 356 LEU A N 1
ATOM 2797 C CA . LEU A 1 356 ? -4.129 -35.75 -12.461 1 85.56 356 LEU A CA 1
ATOM 2798 C C . LEU A 1 356 ? -2.959 -35.062 -13.156 1 85.56 356 LEU A C 1
ATOM 2800 O O . LEU A 1 356 ? -1.924 -34.812 -12.539 1 85.56 356 LEU A O 1
ATOM 2804 N N . ARG A 1 357 ? -3.174 -34.75 -14.406 1 86.75 357 ARG A N 1
ATOM 2805 C CA . ARG A 1 357 ? -2.107 -34.094 -15.156 1 86.75 357 ARG A CA 1
ATOM 2806 C C . ARG A 1 357 ? -1.965 -32.625 -14.75 1 86.75 357 ARG A C 1
ATOM 2808 O O . ARG A 1 357 ? -2.949 -31.969 -14.391 1 86.75 357 ARG A O 1
ATOM 2815 N N . PRO A 1 358 ? -0.772 -32.031 -14.891 1 84.75 358 PRO A N 1
ATOM 2816 C CA . PRO A 1 358 ? -0.512 -30.641 -14.492 1 84.75 358 PRO A CA 1
ATOM 2817 C C . PRO A 1 358 ? -1.429 -29.641 -15.195 1 84.75 358 PRO A C 1
ATOM 2819 O O . PRO A 1 358 ? -1.798 -28.609 -14.617 1 84.75 358 PRO A O 1
ATOM 2822 N N . GLU A 1 359 ? -1.769 -29.922 -16.422 1 87.5 359 GLU A N 1
ATOM 2823 C CA . GLU A 1 359 ? -2.619 -29.047 -17.219 1 87.5 359 GLU A CA 1
ATOM 2824 C C . GLU A 1 359 ? -3.994 -28.875 -16.578 1 87.5 359 GLU A C 1
ATOM 2826 O O . GLU A 1 359 ? -4.703 -27.906 -16.859 1 87.5 359 GLU A O 1
ATOM 2831 N N . VAL A 1 360 ? -4.328 -29.781 -15.734 1 80.88 360 VAL A N 1
ATOM 2832 C CA . VAL A 1 360 ? -5.648 -29.766 -15.125 1 80.88 360 VAL A CA 1
ATOM 2833 C C . VAL A 1 360 ? -5.527 -29.406 -13.641 1 80.88 360 VAL A C 1
ATOM 2835 O O . VAL A 1 360 ? -6.281 -28.578 -13.133 1 80.88 360 VAL A O 1
ATOM 2838 N N . ILE A 1 361 ? -4.527 -29.922 -12.992 1 76.06 361 ILE A N 1
ATOM 2839 C CA . ILE A 1 361 ? -4.566 -29.922 -11.531 1 76.06 361 ILE A CA 1
ATOM 2840 C C . ILE A 1 361 ? -3.631 -28.844 -10.992 1 76.06 361 ILE A C 1
ATOM 2842 O O . ILE A 1 361 ? -3.707 -28.484 -9.812 1 76.06 361 ILE A O 1
ATOM 2846 N N . SER A 1 362 ? -2.734 -28.344 -11.766 1 70.5 362 SER A N 1
ATOM 2847 C CA . SER A 1 362 ? -1.735 -27.438 -11.227 1 70.5 362 SER A CA 1
ATOM 2848 C C . SER A 1 362 ? -1.504 -26.25 -12.156 1 70.5 362 SER A C 1
ATOM 2850 O O . SER A 1 362 ? -0.362 -25.844 -12.375 1 70.5 362 SER A O 1
ATOM 2852 N N . ALA A 1 363 ? -2.465 -25.75 -12.789 1 72.5 363 ALA A N 1
ATOM 2853 C CA . ALA A 1 363 ? -2.4 -24.562 -13.633 1 72.5 363 ALA A CA 1
ATOM 2854 C C . ALA A 1 363 ? -1.312 -24.719 -14.695 1 72.5 363 ALA A C 1
ATOM 2856 O O . ALA A 1 363 ? -0.639 -23.734 -15.039 1 72.5 363 ALA A O 1
ATOM 2857 N N . ALA A 1 364 ? -0.976 -25.953 -15.039 1 81.69 364 ALA A N 1
ATOM 2858 C CA . ALA A 1 364 ? -0.028 -26.312 -16.094 1 81.69 364 ALA A CA 1
ATOM 2859 C C . ALA A 1 364 ? 1.398 -25.938 -15.695 1 81.69 364 ALA A C 1
ATOM 2861 O O . ALA A 1 364 ? 2.232 -25.641 -16.547 1 81.69 364 ALA A O 1
ATOM 2862 N N . HIS A 1 365 ? 1.652 -25.922 -14.438 1 88.94 365 HIS A N 1
ATOM 2863 C CA . HIS A 1 365 ? 3.021 -25.734 -13.977 1 88.94 365 HIS A CA 1
ATOM 2864 C C . HIS A 1 365 ? 3.855 -26.984 -14.164 1 88.94 365 HIS A C 1
ATOM 2866 O O . HIS A 1 365 ? 3.314 -28.094 -14.195 1 88.94 365 HIS A O 1
ATOM 2872 N N . TRP A 1 366 ? 5.148 -26.781 -14.367 1 92.44 366 TRP A N 1
ATOM 2873 C CA . TRP A 1 366 ? 6.125 -27.844 -14.219 1 92.44 366 TRP A CA 1
ATOM 2874 C C . TRP A 1 366 ? 6.004 -28.516 -12.852 1 92.44 366 TRP A C 1
ATOM 2876 O O . TRP A 1 366 ? 5.91 -27.828 -11.828 1 92.44 366 TRP A O 1
ATOM 2886 N N . GLN A 1 367 ? 5.895 -29.938 -12.852 1 94.75 367 GLN A N 1
ATOM 2887 C CA . GLN A 1 367 ? 5.566 -30.578 -11.578 1 94.75 367 GLN A CA 1
ATOM 2888 C C . GLN A 1 367 ? 6.508 -31.75 -11.289 1 94.75 367 GLN A C 1
ATOM 2890 O O . GLN A 1 367 ? 6.844 -32.5 -12.195 1 94.75 367 GLN A O 1
ATOM 2895 N N . VAL A 1 368 ? 6.941 -31.812 -10.086 1 96.06 368 VAL A N 1
ATOM 2896 C CA . VAL A 1 368 ? 7.66 -32.969 -9.586 1 96.06 368 VAL A CA 1
ATOM 2897 C C . VAL A 1 368 ? 6.969 -33.531 -8.336 1 96.06 368 VAL A C 1
ATOM 2899 O O . VAL A 1 368 ? 6.602 -32.75 -7.445 1 96.06 368 VAL A O 1
ATOM 2902 N N . ILE A 1 369 ? 6.633 -34.781 -8.305 1 96.81 369 ILE A N 1
ATOM 2903 C CA . ILE A 1 369 ? 6.152 -35.531 -7.156 1 96.81 369 ILE A CA 1
ATOM 2904 C C . ILE A 1 369 ? 7.184 -36.594 -6.77 1 96.81 369 ILE A C 1
ATOM 2906 O O . ILE A 1 369 ? 7.309 -37.625 -7.438 1 96.81 369 ILE A O 1
ATOM 2910 N N . GLY A 1 370 ? 7.945 -36.312 -5.719 1 98.44 370 GLY A N 1
ATOM 2911 C CA . GLY A 1 370 ? 9.016 -37.219 -5.387 1 98.44 370 GLY A CA 1
ATOM 2912 C C . GLY A 1 370 ? 9.953 -36.688 -4.32 1 98.44 370 GLY A C 1
ATOM 2913 O O . GLY A 1 370 ? 9.516 -36.031 -3.381 1 98.44 370 GLY A O 1
ATOM 2914 N N . THR A 1 371 ? 11.242 -37.125 -4.395 1 98.62 371 THR A N 1
ATOM 2915 C CA . THR A 1 371 ? 12.25 -36.781 -3.4 1 98.62 371 THR A CA 1
ATOM 2916 C C . THR A 1 371 ? 13.023 -35.531 -3.826 1 98.62 371 THR A C 1
ATOM 2918 O O . THR A 1 371 ? 12.828 -35.031 -4.934 1 98.62 371 THR A O 1
ATOM 2921 N N . VAL A 1 372 ? 13.891 -35.094 -2.943 1 98.62 372 VAL A N 1
ATOM 2922 C CA . VAL A 1 372 ? 14.812 -34 -3.229 1 98.62 372 VAL A CA 1
ATOM 2923 C C . VAL A 1 372 ? 15.664 -34.344 -4.449 1 98.62 372 VAL A C 1
ATOM 2925 O O . VAL A 1 372 ? 15.883 -33.5 -5.32 1 98.62 372 VAL A O 1
ATOM 2928 N N . ASP A 1 373 ? 16.078 -35.625 -4.523 1 98.56 373 ASP A N 1
ATOM 2929 C CA . ASP A 1 373 ? 16.891 -36.062 -5.652 1 98.56 373 ASP A CA 1
ATOM 2930 C C . ASP A 1 373 ? 16.125 -35.938 -6.965 1 98.56 373 ASP A C 1
ATOM 2932 O O . ASP A 1 373 ? 16.688 -35.531 -7.98 1 98.56 373 ASP A O 1
ATOM 2936 N N . ASP A 1 374 ? 14.891 -36.281 -6.934 1 98.5 374 ASP A N 1
ATOM 2937 C CA . ASP A 1 374 ? 14.062 -36.156 -8.125 1 98.5 374 ASP A CA 1
ATOM 2938 C C . ASP A 1 374 ? 13.969 -34.719 -8.609 1 98.5 374 ASP A C 1
ATOM 2940 O O . ASP A 1 374 ? 14.07 -34.469 -9.805 1 98.5 374 ASP A O 1
ATOM 2944 N N . ALA A 1 375 ? 13.742 -33.844 -7.719 1 98.62 375 ALA A N 1
ATOM 2945 C CA . ALA A 1 375 ? 13.641 -32.406 -8.055 1 98.62 375 ALA A CA 1
ATOM 2946 C C . ALA A 1 375 ? 14.945 -31.891 -8.641 1 98.62 375 ALA A C 1
ATOM 2948 O O . ALA A 1 375 ? 14.953 -31.234 -9.688 1 98.62 375 ALA A O 1
ATOM 2949 N N . VAL A 1 376 ? 16.047 -32.188 -7.969 1 98.69 376 VAL A N 1
ATOM 2950 C CA . VAL A 1 376 ? 17.359 -31.703 -8.398 1 98.69 376 VAL A CA 1
ATOM 2951 C C . VAL A 1 376 ? 17.688 -32.25 -9.789 1 98.69 376 VAL A C 1
ATOM 2953 O O . VAL A 1 376 ? 18.172 -31.5 -10.656 1 98.69 376 VAL A O 1
ATOM 2956 N N . GLU A 1 377 ? 17.422 -33.531 -9.977 1 98.06 377 GLU A N 1
ATOM 2957 C CA . GLU A 1 377 ? 17.688 -34.156 -11.273 1 98.06 377 GLU A CA 1
ATOM 2958 C C . GLU A 1 377 ? 16.906 -33.438 -12.383 1 98.06 377 GLU A C 1
ATOM 2960 O O . GLU A 1 377 ? 17.438 -33.219 -13.469 1 98.06 377 GLU A O 1
ATOM 2965 N N . GLN A 1 378 ? 15.672 -33.156 -12.133 1 97.5 378 GLN A N 1
ATOM 2966 C CA . GLN A 1 378 ? 14.852 -32.5 -13.133 1 97.5 378 GLN A CA 1
ATOM 2967 C C . GLN A 1 378 ? 15.352 -31.094 -13.406 1 97.5 378 GLN A C 1
ATOM 2969 O O . GLN A 1 378 ? 15.391 -30.641 -14.555 1 97.5 378 GLN A O 1
ATOM 2974 N N . ILE A 1 379 ? 15.672 -30.359 -12.375 1 98.25 379 ILE A N 1
ATOM 2975 C CA . ILE A 1 379 ? 16.172 -29 -12.523 1 98.25 379 ILE A CA 1
ATOM 2976 C C . ILE A 1 379 ? 17.453 -29 -13.359 1 98.25 379 ILE A C 1
ATOM 2978 O O . ILE A 1 379 ? 17.609 -28.203 -14.281 1 98.25 379 ILE A O 1
ATOM 2982 N N . VAL A 1 380 ? 18.359 -29.938 -13.039 1 97.62 380 VAL A N 1
ATOM 2983 C CA . VAL A 1 380 ? 19.625 -30.047 -13.758 1 97.62 380 VAL A CA 1
ATOM 2984 C C . VAL A 1 380 ? 19.359 -30.344 -15.234 1 97.62 380 VAL A C 1
ATOM 2986 O O . VAL A 1 380 ? 19.969 -29.75 -16.109 1 97.62 380 VAL A O 1
ATOM 2989 N N . ASP A 1 381 ? 18.438 -31.219 -15.453 1 97.5 381 ASP A N 1
ATOM 2990 C CA . ASP A 1 381 ? 18.109 -31.609 -16.812 1 97.5 381 ASP A CA 1
ATOM 2991 C C . ASP A 1 381 ? 17.562 -30.422 -17.609 1 97.5 381 ASP A C 1
ATOM 2993 O O . ASP A 1 381 ? 18 -30.156 -18.734 1 97.5 381 ASP A O 1
ATOM 2997 N N . TRP A 1 382 ? 16.547 -29.703 -17.047 1 97.31 382 TRP A N 1
ATOM 2998 C CA . TRP A 1 382 ? 15.945 -28.562 -17.719 1 97.31 382 TRP A CA 1
ATOM 2999 C C . TRP A 1 382 ? 16.984 -27.469 -17.938 1 97.31 382 TRP A C 1
ATOM 3001 O O . TRP A 1 382 ? 17 -26.828 -19 1 97.31 382 TRP A O 1
ATOM 3011 N N . ALA A 1 383 ? 17.844 -27.234 -16.938 1 96.69 383 ALA A N 1
ATOM 3012 C CA . ALA A 1 383 ? 18.891 -26.219 -17.047 1 96.69 383 ALA A CA 1
ATOM 3013 C C . ALA A 1 383 ? 19.875 -26.562 -18.156 1 96.69 383 ALA A C 1
ATOM 3015 O O . ALA A 1 383 ? 20.25 -25.703 -18.953 1 96.69 383 ALA A O 1
ATOM 3016 N N . ALA A 1 384 ? 20.297 -27.797 -18.203 1 96.31 384 ALA A N 1
ATOM 3017 C CA . ALA A 1 384 ? 21.281 -28.25 -19.203 1 96.31 384 ALA A CA 1
ATOM 3018 C C . ALA A 1 384 ? 20.719 -28.125 -20.609 1 96.31 384 ALA A C 1
ATOM 3020 O O . ALA A 1 384 ? 21.453 -27.828 -21.547 1 96.31 384 ALA A O 1
ATOM 3021 N N . ALA A 1 385 ? 19.453 -28.266 -20.734 1 96.31 385 ALA A N 1
ATOM 3022 C CA . ALA A 1 385 ? 18.797 -28.188 -22.047 1 96.31 385 ALA A CA 1
ATOM 3023 C C . ALA A 1 385 ? 18.562 -26.75 -22.453 1 96.31 385 ALA A C 1
ATOM 3025 O O . ALA A 1 385 ? 18.234 -26.469 -23.625 1 96.31 385 ALA A O 1
ATOM 3026 N N . GLY A 1 386 ? 18.688 -25.859 -21.516 1 95.19 386 GLY A N 1
ATOM 3027 C CA . GLY A 1 386 ? 18.391 -24.469 -21.797 1 95.19 386 GLY A CA 1
ATOM 3028 C C . GLY A 1 386 ? 16.906 -24.156 -21.828 1 95.19 386 GLY A C 1
ATOM 3029 O O . GLY A 1 386 ? 16.484 -23.219 -22.5 1 95.19 386 GLY A O 1
ATOM 3030 N N . ALA A 1 387 ? 16.109 -24.938 -21.125 1 95.62 387 ALA A N 1
ATOM 3031 C CA . ALA A 1 387 ? 14.648 -24.828 -21.172 1 95.62 387 ALA A CA 1
ATOM 3032 C C . ALA A 1 387 ? 14.164 -23.641 -20.344 1 95.62 387 ALA A C 1
ATOM 3034 O O . ALA A 1 387 ? 13.047 -23.156 -20.547 1 95.62 387 ALA A O 1
ATOM 3035 N N . MET A 1 388 ? 15.016 -23.188 -19.469 1 95.5 388 MET A N 1
ATOM 3036 C CA . MET A 1 388 ? 14.617 -22.125 -18.547 1 95.5 388 MET A CA 1
ATOM 3037 C C . MET A 1 388 ? 15.828 -21.359 -18.031 1 95.5 388 MET A C 1
ATOM 3039 O O . MET A 1 388 ? 16.969 -21.797 -18.219 1 95.5 388 MET A O 1
ATOM 3043 N N . ASP A 1 389 ? 15.578 -20.156 -17.5 1 96.19 389 ASP A N 1
ATOM 3044 C CA . ASP A 1 389 ? 16.609 -19.344 -16.875 1 96.19 389 ASP A CA 1
ATOM 3045 C C . ASP A 1 389 ? 16.484 -19.359 -15.352 1 96.19 389 ASP A C 1
ATOM 3047 O O . ASP A 1 389 ? 17.266 -18.719 -14.648 1 96.19 389 ASP A O 1
ATOM 3051 N N . GLY A 1 390 ? 15.594 -20.047 -14.844 1 96.94 390 GLY A N 1
ATOM 3052 C CA . GLY A 1 390 ? 15.211 -20.203 -13.445 1 96.94 390 GLY A CA 1
ATOM 3053 C C . GLY A 1 390 ? 13.781 -20.688 -13.266 1 96.94 390 GLY A C 1
ATOM 3054 O O . GLY A 1 390 ? 13.195 -21.266 -14.188 1 96.94 390 GLY A O 1
ATOM 3055 N N . PHE A 1 391 ? 13.266 -20.5 -12.086 1 97.62 391 PHE A N 1
ATOM 3056 C CA . PHE A 1 391 ? 11.883 -20.922 -11.859 1 97.62 391 PHE A CA 1
ATOM 3057 C C . PHE A 1 391 ? 11.312 -20.25 -10.617 1 97.62 391 PHE A C 1
ATOM 3059 O O . PHE A 1 391 ? 12.055 -19.672 -9.82 1 97.62 391 PHE A O 1
ATOM 3066 N N . ILE A 1 392 ? 10.016 -20.25 -10.516 1 97.19 392 ILE A N 1
ATOM 3067 C CA . ILE A 1 392 ? 9.289 -19.859 -9.312 1 97.19 392 ILE A CA 1
ATOM 3068 C C . ILE A 1 392 ? 8.836 -21.109 -8.547 1 97.19 392 ILE A C 1
ATOM 3070 O O . ILE A 1 392 ? 8.031 -21.891 -9.055 1 97.19 392 ILE A O 1
ATOM 3074 N N . ALA A 1 393 ? 9.352 -21.203 -7.398 1 97.75 393 ALA A N 1
ATOM 3075 C CA . ALA A 1 393 ? 8.984 -22.359 -6.594 1 97.75 393 ALA A CA 1
ATOM 3076 C C . ALA A 1 393 ? 7.578 -22.219 -6.027 1 97.75 393 ALA A C 1
ATOM 3078 O O . ALA A 1 393 ? 7.23 -21.172 -5.469 1 97.75 393 ALA A O 1
ATOM 3079 N N . ALA A 1 394 ? 6.82 -23.25 -6.203 1 95.44 394 ALA A N 1
ATOM 3080 C CA . ALA A 1 394 ? 5.477 -23.359 -5.648 1 95.44 394 ALA A CA 1
ATOM 3081 C C . ALA A 1 394 ? 5.301 -24.688 -4.918 1 95.44 394 ALA A C 1
ATOM 3083 O O . ALA A 1 394 ? 4.637 -25.609 -5.422 1 95.44 394 ALA A O 1
ATOM 3084 N N . PRO A 1 395 ? 5.82 -24.766 -3.699 1 96.44 395 PRO A N 1
ATOM 3085 C CA . PRO A 1 395 ? 5.672 -26.016 -2.959 1 96.44 395 PRO A CA 1
ATOM 3086 C C . PRO A 1 395 ? 4.211 -26.391 -2.725 1 96.44 395 PRO A C 1
ATOM 3088 O O . PRO A 1 395 ? 3.371 -25.516 -2.498 1 96.44 395 PRO A O 1
ATOM 3091 N N . GLY A 1 396 ? 3.984 -27.719 -2.758 1 94.75 396 GLY A N 1
ATOM 3092 C CA . GLY A 1 396 ? 2.619 -28.188 -2.605 1 94.75 396 GLY A CA 1
ATOM 3093 C C . GLY A 1 396 ? 2.463 -29.219 -1.49 1 94.75 396 GLY A C 1
ATOM 3094 O O . GLY A 1 396 ? 3.445 -29.812 -1.05 1 94.75 396 GLY A O 1
ATOM 3095 N N . GLY A 1 397 ? 1.346 -29.266 -0.939 1 93.94 397 GLY A N 1
ATOM 3096 C CA . GLY A 1 397 ? 0.86 -30.406 -0.187 1 93.94 397 GLY A CA 1
ATOM 3097 C C . GLY A 1 397 ? 1.214 -30.344 1.287 1 93.94 397 GLY A C 1
ATOM 3098 O O . GLY A 1 397 ? 0.506 -30.906 2.125 1 93.94 397 GLY A O 1
ATOM 3099 N N . SER A 1 398 ? 2.352 -29.734 1.614 1 94.81 398 SER A N 1
ATOM 3100 C CA . SER A 1 398 ? 2.758 -29.734 3.016 1 94.81 398 SER A CA 1
ATOM 3101 C C . SER A 1 398 ? 3.811 -28.672 3.289 1 94.81 398 SER A C 1
ATOM 3103 O O . SER A 1 398 ? 4.523 -28.25 2.377 1 94.81 398 SER A O 1
ATOM 3105 N N . VAL A 1 399 ? 3.898 -28.297 4.566 1 95.69 399 VAL A N 1
ATOM 3106 C CA . VAL A 1 399 ? 4.984 -27.438 5.016 1 95.69 399 VAL A CA 1
ATOM 3107 C C . VAL A 1 399 ? 6.324 -28.141 4.816 1 95.69 399 VAL A C 1
ATOM 3109 O O . VAL A 1 399 ? 7.34 -27.484 4.547 1 95.69 399 VAL A O 1
ATOM 3112 N N . GLY A 1 400 ? 6.297 -29.438 4.895 1 96.06 400 GLY A N 1
ATOM 3113 C CA . GLY A 1 400 ? 7.488 -30.234 4.637 1 96.06 400 GLY A CA 1
ATOM 3114 C C . GLY A 1 400 ? 8.062 -30 3.252 1 96.06 400 GLY A C 1
ATOM 3115 O O . GLY A 1 400 ? 9.289 -29.938 3.088 1 96.06 400 GLY A O 1
ATOM 3116 N N . SER A 1 401 ? 7.176 -29.922 2.248 1 96.81 401 SER A N 1
ATOM 3117 C CA . SER A 1 401 ? 7.629 -29.656 0.887 1 96.81 401 SER A CA 1
ATOM 3118 C C . SER A 1 401 ? 8.367 -28.328 0.801 1 96.81 401 SER A C 1
ATOM 3120 O O . SER A 1 401 ? 9.383 -28.219 0.115 1 96.81 401 SER A O 1
ATOM 3122 N N . LEU A 1 402 ? 7.828 -27.359 1.484 1 97 402 LEU A N 1
ATOM 3123 C CA . LEU A 1 402 ? 8.461 -26.031 1.546 1 97 402 LEU A CA 1
ATOM 3124 C C . LEU A 1 402 ? 9.844 -26.125 2.182 1 97 402 LEU A C 1
ATOM 3126 O O . LEU A 1 402 ? 10.812 -25.594 1.644 1 97 402 LEU A O 1
ATOM 3130 N N . ARG A 1 403 ? 9.969 -26.812 3.258 1 97.5 403 ARG A N 1
ATOM 3131 C CA . ARG A 1 403 ? 11.227 -26.953 3.988 1 97.5 403 ARG A CA 1
ATOM 3132 C C . ARG A 1 403 ? 12.258 -27.719 3.16 1 97.5 403 ARG A C 1
ATOM 3134 O O . ARG A 1 403 ? 13.414 -27.312 3.072 1 97.5 403 ARG A O 1
ATOM 3141 N N . LEU A 1 404 ? 11.82 -28.812 2.564 1 98.5 404 LEU A N 1
ATOM 3142 C CA . LEU A 1 404 ? 12.727 -29.625 1.772 1 98.5 404 LEU A CA 1
ATOM 3143 C C . LEU A 1 404 ? 13.273 -28.844 0.586 1 98.5 404 LEU A C 1
ATOM 3145 O O . LEU A 1 404 ? 14.445 -28.969 0.23 1 98.5 404 LEU A O 1
ATOM 3149 N N . PHE A 1 405 ? 12.453 -28.016 0.014 1 98.5 405 PHE A N 1
ATOM 3150 C CA . PHE A 1 405 ? 12.914 -27.203 -1.104 1 98.5 405 PHE A CA 1
ATOM 3151 C C . PHE A 1 405 ? 13.984 -26.219 -0.65 1 98.5 405 PHE A C 1
ATOM 3153 O O . PHE A 1 405 ? 15.086 -26.188 -1.211 1 98.5 405 PHE A O 1
ATOM 3160 N N . LEU A 1 406 ? 13.672 -25.438 0.36 1 98.56 406 LEU A N 1
ATOM 3161 C CA . LEU A 1 406 ? 14.547 -24.359 0.784 1 98.56 406 LEU A CA 1
ATOM 3162 C C . LEU A 1 406 ? 15.797 -24.891 1.464 1 98.56 406 LEU A C 1
ATOM 3164 O O . LEU A 1 406 ? 16.891 -24.344 1.296 1 98.56 406 LEU A O 1
ATOM 3168 N N . GLU A 1 407 ? 15.719 -26.016 2.139 1 98.38 407 GLU A N 1
ATOM 3169 C CA . GLU A 1 407 ? 16.797 -26.453 3.018 1 98.38 407 GLU A CA 1
ATOM 3170 C C . GLU A 1 407 ? 17.625 -27.562 2.367 1 98.38 407 GLU A C 1
ATOM 3172 O O . GLU A 1 407 ? 18.734 -27.859 2.814 1 98.38 407 GLU A O 1
ATOM 3177 N N . GLN A 1 408 ? 17.062 -28.172 1.328 1 98.75 408 GLN A N 1
ATOM 3178 C CA . GLN A 1 408 ? 17.812 -29.297 0.755 1 98.75 408 GLN A CA 1
ATOM 3179 C C . GLN A 1 408 ? 17.984 -29.125 -0.751 1 98.75 408 GLN A C 1
ATOM 3181 O O . GLN A 1 408 ? 19.094 -29.25 -1.271 1 98.75 408 GLN A O 1
ATOM 3186 N N . VAL A 1 409 ? 16.922 -28.812 -1.49 1 98.81 409 VAL A N 1
ATOM 3187 C CA . VAL A 1 409 ? 17.031 -28.672 -2.939 1 98.81 409 VAL A CA 1
ATOM 3188 C C . VAL A 1 409 ? 17.953 -27.516 -3.279 1 98.81 409 VAL A C 1
ATOM 3190 O O . VAL A 1 409 ? 18.891 -27.672 -4.066 1 98.81 409 VAL A O 1
ATOM 3193 N N . VAL A 1 410 ? 17.75 -26.328 -2.684 1 98.75 410 VAL A N 1
ATOM 3194 C CA . VAL A 1 410 ? 18.5 -25.125 -3.025 1 98.75 410 VAL A CA 1
ATOM 3195 C C . VAL A 1 410 ? 19.984 -25.344 -2.721 1 98.75 410 VAL A C 1
ATOM 3197 O O . VAL A 1 410 ? 20.828 -25.109 -3.576 1 98.75 410 VAL A O 1
ATOM 3200 N N . PRO A 1 411 ? 20.344 -25.875 -1.543 1 98.5 411 PRO A N 1
ATOM 3201 C CA . PRO A 1 411 ? 21.75 -26.125 -1.271 1 98.5 411 PRO A CA 1
ATOM 3202 C C . PRO A 1 411 ? 22.391 -27.109 -2.264 1 98.5 411 PRO A C 1
ATOM 3204 O O . PRO A 1 411 ? 23.562 -26.953 -2.623 1 98.5 411 PRO A O 1
ATOM 3207 N N . ARG A 1 412 ? 21.641 -28.094 -2.711 1 98.5 412 ARG A N 1
ATOM 3208 C CA . ARG A 1 412 ? 22.172 -29.047 -3.691 1 98.5 412 ARG A CA 1
ATOM 3209 C C . ARG A 1 412 ? 22.438 -28.359 -5.027 1 98.5 412 ARG A C 1
ATOM 3211 O O . ARG A 1 412 ? 23.359 -28.734 -5.75 1 98.5 412 ARG A O 1
ATOM 3218 N N . LEU A 1 413 ? 21.547 -27.422 -5.355 1 98.38 413 LEU A N 1
ATOM 3219 C CA . LEU A 1 413 ? 21.781 -26.656 -6.578 1 98.38 413 LEU A CA 1
ATOM 3220 C C . LEU A 1 413 ? 23.047 -25.812 -6.457 1 98.38 413 LEU A C 1
ATOM 3222 O O . LEU A 1 413 ? 23.766 -25.609 -7.441 1 98.38 413 LEU A O 1
ATOM 3226 N N . VAL A 1 414 ? 23.328 -25.25 -5.27 1 97.69 414 VAL A N 1
ATOM 3227 C CA . VAL A 1 414 ? 24.547 -24.5 -5.004 1 97.69 414 VAL A CA 1
ATOM 3228 C C . VAL A 1 414 ? 25.766 -25.406 -5.188 1 97.69 414 VAL A C 1
ATOM 3230 O O . VAL A 1 414 ? 26.734 -25.031 -5.852 1 97.69 414 VAL A O 1
ATOM 3233 N N . GLU A 1 415 ? 25.703 -26.625 -4.668 1 97.31 415 GLU A N 1
ATOM 3234 C CA . GLU A 1 415 ? 26.797 -27.594 -4.773 1 97.31 415 GLU A CA 1
ATOM 3235 C C . GLU A 1 415 ? 27.094 -27.938 -6.23 1 97.31 415 GLU A C 1
ATOM 3237 O O . GLU A 1 415 ? 28.234 -28.172 -6.598 1 97.31 415 GLU A O 1
ATOM 3242 N N . LYS A 1 416 ? 26.078 -27.906 -6.992 1 96.69 416 LYS A N 1
ATOM 3243 C CA . LYS A 1 416 ? 26.219 -28.281 -8.398 1 96.69 416 LYS A CA 1
ATOM 3244 C C . LYS A 1 416 ? 26.609 -27.078 -9.25 1 96.69 416 LYS A C 1
ATOM 3246 O O . LYS A 1 416 ? 26.75 -27.188 -10.469 1 96.69 416 LYS A O 1
ATOM 3251 N N . GLY A 1 417 ? 26.688 -25.891 -8.594 1 95.5 417 GLY A N 1
ATOM 3252 C CA . GLY A 1 417 ? 27.109 -24.672 -9.281 1 95.5 417 GLY A CA 1
ATOM 3253 C C . GLY A 1 417 ? 25.984 -24.016 -10.047 1 95.5 417 GLY A C 1
ATOM 3254 O O . GLY A 1 417 ? 26.234 -23.125 -10.867 1 95.5 417 GLY A O 1
ATOM 3255 N N . LEU A 1 418 ? 24.734 -24.422 -9.844 1 97 418 LEU A N 1
ATOM 3256 C CA . LEU A 1 418 ? 23.594 -23.922 -10.594 1 97 418 LEU A CA 1
ATOM 3257 C C . LEU A 1 418 ? 22.969 -22.719 -9.883 1 97 418 LEU A C 1
ATOM 3259 O O . LEU A 1 418 ? 22.141 -22 -10.469 1 97 418 LEU A O 1
ATOM 3263 N N . PHE A 1 419 ? 23.344 -22.453 -8.641 1 97.38 419 PHE A N 1
ATOM 3264 C CA . PHE A 1 419 ? 22.766 -21.375 -7.863 1 97.38 419 PHE A CA 1
ATOM 3265 C C . PHE A 1 419 ? 23.812 -20.719 -6.973 1 97.38 419 PHE A C 1
ATOM 3267 O O . PHE A 1 419 ? 24.859 -21.312 -6.715 1 97.38 419 PHE A O 1
ATOM 3274 N N . ARG A 1 420 ? 23.594 -19.531 -6.508 1 96.88 420 ARG A N 1
ATOM 3275 C CA . ARG A 1 420 ? 24.562 -18.75 -5.742 1 96.88 420 ARG A CA 1
ATOM 3276 C C . ARG A 1 420 ? 24.688 -19.281 -4.316 1 96.88 420 ARG A C 1
ATOM 3278 O O . ARG A 1 420 ? 23.703 -19.734 -3.729 1 96.88 420 ARG A O 1
ATOM 3285 N N . GLU A 1 421 ? 25.828 -19.062 -3.727 1 96.56 421 GLU A N 1
ATOM 3286 C CA . GLU A 1 421 ? 26.094 -19.438 -2.34 1 96.56 421 GLU A CA 1
ATOM 3287 C C . GLU A 1 421 ? 25.719 -18.312 -1.388 1 96.56 421 GLU A C 1
ATOM 3289 O O . GLU A 1 421 ? 25.391 -18.562 -0.225 1 96.56 421 GLU A O 1
ATOM 3294 N N . ARG A 1 422 ? 25.891 -17.125 -1.867 1 97.5 422 ARG A N 1
ATOM 3295 C CA . ARG A 1 422 ? 25.562 -15.922 -1.113 1 97.5 422 ARG A CA 1
ATOM 3296 C C . ARG A 1 422 ? 25.141 -14.797 -2.043 1 97.5 422 ARG A C 1
ATOM 3298 O O . ARG A 1 422 ? 25.406 -14.836 -3.244 1 97.5 422 ARG A O 1
ATOM 3305 N N . TYR A 1 423 ? 24.469 -13.836 -1.467 1 97.75 423 TYR A N 1
ATOM 3306 C CA . TYR A 1 423 ? 24.109 -12.664 -2.26 1 97.75 423 TYR A CA 1
ATOM 3307 C C . TYR A 1 423 ? 25.359 -11.891 -2.674 1 97.75 423 TYR A C 1
ATOM 3309 O O . TYR A 1 423 ? 26.266 -11.695 -1.869 1 97.75 423 TYR A O 1
ATOM 3317 N N . SER A 1 424 ? 25.391 -11.492 -3.912 1 95.88 424 SER A N 1
ATOM 3318 C CA . SER A 1 424 ? 26.484 -10.656 -4.398 1 95.88 424 SER A CA 1
ATOM 3319 C C . SER A 1 424 ? 26.031 -9.219 -4.621 1 95.88 424 SER A C 1
ATOM 3321 O O . SER A 1 424 ? 26.844 -8.344 -4.926 1 95.88 424 SER A O 1
ATOM 3323 N N . ALA A 1 425 ? 24.75 -8.992 -4.527 1 96.69 425 ALA A N 1
ATOM 3324 C CA . ALA A 1 425 ? 24.141 -7.672 -4.676 1 96.69 425 ALA A CA 1
ATOM 3325 C C . ALA A 1 425 ? 23.156 -7.395 -3.551 1 96.69 425 ALA A C 1
ATOM 3327 O O . ALA A 1 425 ? 22.828 -8.289 -2.764 1 96.69 425 ALA A O 1
ATOM 3328 N N . THR A 1 426 ? 22.75 -6.137 -3.457 1 97 426 THR A N 1
ATOM 3329 C CA . THR A 1 426 ? 21.828 -5.75 -2.391 1 97 426 THR A CA 1
ATOM 3330 C C . THR A 1 426 ? 20.469 -5.359 -2.961 1 97 426 THR A C 1
ATOM 3332 O O . THR A 1 426 ? 19.516 -5.109 -2.211 1 97 426 THR A O 1
ATOM 3335 N N . THR A 1 427 ? 20.359 -5.266 -4.32 1 98.12 427 THR A N 1
ATOM 3336 C CA . THR A 1 427 ? 19.125 -4.867 -4.977 1 98.12 427 THR A CA 1
ATOM 3337 C C . THR A 1 427 ? 18.578 -6.012 -5.824 1 98.12 427 THR A C 1
ATOM 3339 O O . THR A 1 427 ? 19.297 -6.945 -6.168 1 98.12 427 THR A O 1
ATOM 3342 N N . PHE A 1 428 ? 17.297 -5.957 -6.148 1 98.56 428 PHE A N 1
ATOM 3343 C CA . PHE A 1 428 ? 16.688 -6.988 -6.98 1 98.56 428 PHE A CA 1
ATOM 3344 C C . PHE A 1 428 ? 17.281 -6.98 -8.383 1 98.56 428 PHE A C 1
ATOM 3346 O O . PHE A 1 428 ? 17.625 -8.031 -8.922 1 98.56 428 PHE A O 1
ATOM 3353 N N . ALA A 1 429 ? 17.453 -5.77 -8.953 1 98 429 ALA A N 1
ATOM 3354 C CA . ALA A 1 429 ? 18.094 -5.664 -10.258 1 98 429 ALA A CA 1
ATOM 3355 C C . ALA A 1 429 ? 19.5 -6.258 -10.227 1 98 429 ALA A C 1
ATOM 3357 O O . ALA A 1 429 ? 19.938 -6.887 -11.188 1 98 429 ALA A O 1
ATOM 3358 N N . GLY A 1 430 ? 20.219 -6.059 -9.117 1 97.31 430 GLY A N 1
ATOM 3359 C CA . GLY A 1 430 ? 21.547 -6.629 -8.953 1 97.31 430 GLY A CA 1
ATOM 3360 C C . GLY A 1 430 ? 21.547 -8.141 -8.961 1 97.31 430 GLY A C 1
ATOM 3361 O O . GLY A 1 430 ? 22.453 -8.766 -9.508 1 97.31 430 GLY A O 1
ATOM 3362 N N . HIS A 1 431 ? 20.5 -8.75 -8.32 1 97.38 431 HIS A N 1
ATOM 3363 C CA . HIS A 1 431 ? 20.391 -10.203 -8.336 1 97.38 431 HIS A CA 1
ATOM 3364 C C . HIS A 1 431 ? 20.219 -10.727 -9.758 1 97.38 431 HIS A C 1
ATOM 3366 O O . HIS A 1 431 ? 20.812 -11.742 -10.125 1 97.38 431 HIS A O 1
ATOM 3372 N N . LEU A 1 432 ? 19.391 -10.016 -10.555 1 95.94 432 LEU A N 1
ATOM 3373 C CA . LEU A 1 432 ? 19.062 -10.477 -11.898 1 95.94 432 LEU A CA 1
ATOM 3374 C C . LEU A 1 432 ? 20.25 -10.281 -12.844 1 95.94 432 LEU A C 1
ATOM 3376 O O . LEU A 1 432 ? 20.297 -10.883 -13.922 1 95.94 432 LEU A O 1
ATOM 3380 N N . ALA A 1 433 ? 21.172 -9.43 -12.492 1 92.81 433 ALA A N 1
ATOM 3381 C CA . ALA A 1 433 ? 22.344 -9.156 -13.336 1 92.81 433 ALA A CA 1
ATOM 3382 C C . ALA A 1 433 ? 23.406 -10.234 -13.164 1 92.81 433 ALA A C 1
ATOM 3384 O O . ALA A 1 433 ? 24.359 -10.297 -13.938 1 92.81 433 ALA A O 1
ATOM 3385 N N . GLU A 1 434 ? 23.234 -11.023 -12.164 1 87 434 GLU A N 1
ATOM 3386 C CA . GLU A 1 434 ? 24.203 -12.086 -11.922 1 87 434 GLU A CA 1
ATOM 3387 C C . GLU A 1 434 ? 24.156 -13.141 -13.023 1 87 434 GLU A C 1
ATOM 3389 O O . GLU A 1 434 ? 23.078 -13.5 -13.5 1 87 434 GLU A O 1
ATOM 3394 N N . GLU A 1 435 ? 25.375 -13.438 -13.664 1 74.31 435 GLU A N 1
ATOM 3395 C CA . GLU A 1 435 ? 25.484 -14.453 -14.703 1 74.31 435 GLU A CA 1
ATOM 3396 C C . GLU A 1 435 ? 25.984 -15.773 -14.133 1 74.31 435 GLU A C 1
ATOM 3398 O O . GLU A 1 435 ? 26.703 -15.789 -13.133 1 74.31 435 GLU A O 1
ATOM 3403 N N . MET B 1 1 ? -13.336 16.188 42.5 1 35.03 1 MET B N 1
ATOM 3404 C CA . MET B 1 1 ? -12.789 16.938 41.375 1 35.03 1 MET B CA 1
ATOM 3405 C C . MET B 1 1 ? -12.93 16.125 40.062 1 35.03 1 MET B C 1
ATOM 3407 O O . MET B 1 1 ? -12.609 14.938 40.031 1 35.03 1 MET B O 1
ATOM 3411 N N . SER B 1 2 ? -13.789 16.312 39.188 1 45.47 2 SER B N 1
ATOM 3412 C CA . SER B 1 2 ? -14.133 15.508 38.031 1 45.47 2 SER B CA 1
ATOM 3413 C C . SER B 1 2 ? -12.891 15.109 37.25 1 45.47 2 SER B C 1
ATOM 3415 O O . SER B 1 2 ? -11.961 15.906 37.094 1 45.47 2 SER B O 1
ATOM 3417 N N . THR B 1 3 ? -12.5 13.875 37.281 1 53.12 3 THR B N 1
ATOM 3418 C CA . THR B 1 3 ? -11.32 13.359 36.594 1 53.12 3 THR B CA 1
ATOM 3419 C C . THR B 1 3 ? -11.195 13.961 35.219 1 53.12 3 THR B C 1
ATOM 3421 O O . THR B 1 3 ? -12.141 13.93 34.406 1 53.12 3 THR B O 1
ATOM 3424 N N . PRO B 1 4 ? -10.156 14.797 35.062 1 64.56 4 PRO B N 1
ATOM 3425 C CA . PRO B 1 4 ? -9.961 15.445 33.75 1 64.56 4 PRO B CA 1
ATOM 3426 C C . PRO B 1 4 ? -10.016 14.461 32.594 1 64.56 4 PRO B C 1
ATOM 3428 O O . PRO B 1 4 ? -9.602 13.305 32.719 1 64.56 4 PRO B O 1
ATOM 3431 N N . LYS B 1 5 ? -10.781 14.812 31.625 1 83.69 5 LYS B N 1
ATOM 3432 C CA . LYS B 1 5 ? -10.875 14.016 30.406 1 83.69 5 LYS B CA 1
ATOM 3433 C C . LYS B 1 5 ? -9.516 13.891 29.719 1 83.69 5 LYS B C 1
ATOM 3435 O O . LYS B 1 5 ? -8.781 14.875 29.594 1 83.69 5 LYS B O 1
ATOM 3440 N N . ARG B 1 6 ? -9.102 12.68 29.453 1 92.06 6 ARG B N 1
ATOM 3441 C CA . ARG B 1 6 ? -7.816 12.43 28.812 1 92.06 6 ARG B CA 1
ATOM 3442 C C . ARG B 1 6 ? -7.836 12.898 27.359 1 92.06 6 ARG B C 1
ATOM 3444 O O . ARG B 1 6 ? -8.844 12.727 26.656 1 92.06 6 ARG B O 1
ATOM 3451 N N . LEU B 1 7 ? -6.738 13.438 26.969 1 97.12 7 LEU B N 1
ATOM 3452 C CA . LEU B 1 7 ? -6.566 13.945 25.609 1 97.12 7 LEU B CA 1
ATOM 3453 C C . LEU B 1 7 ? -6.086 12.836 24.672 1 97.12 7 LEU B C 1
ATOM 3455 O O . LEU B 1 7 ? -5.422 11.898 25.109 1 97.12 7 LEU B O 1
ATOM 3459 N N . HIS B 1 8 ? -6.512 12.914 23.469 1 97.81 8 HIS B N 1
ATOM 3460 C CA . HIS B 1 8 ? -5.949 12.094 22.406 1 97.81 8 HIS B CA 1
ATOM 3461 C C . HIS B 1 8 ? -4.887 12.859 21.625 1 97.81 8 HIS B C 1
ATOM 3463 O O . HIS B 1 8 ? -5.129 13.977 21.156 1 97.81 8 HIS B O 1
ATOM 3469 N N . ILE B 1 9 ? -3.713 12.25 21.453 1 98.56 9 ILE B N 1
ATOM 3470 C CA . ILE B 1 9 ? -2.598 12.961 20.844 1 98.56 9 ILE B CA 1
ATOM 3471 C C . ILE B 1 9 ? -2.059 12.148 19.656 1 98.56 9 ILE B C 1
ATOM 3473 O O . ILE B 1 9 ? -1.793 10.953 19.797 1 98.56 9 ILE B O 1
ATOM 3477 N N . GLY B 1 10 ? -1.98 12.734 18.5 1 98.44 10 GLY B N 1
ATOM 3478 C CA . GLY B 1 10 ? -1.327 12.172 17.328 1 98.44 10 GLY B CA 1
ATOM 3479 C C . GLY B 1 10 ? -0.068 12.922 16.938 1 98.44 10 GLY B C 1
ATOM 3480 O O . GLY B 1 10 ? 0.17 14.039 17.391 1 98.44 10 GLY B O 1
ATOM 3481 N N . MET B 1 11 ? 0.761 12.266 16.156 1 98.12 11 MET B N 1
ATOM 3482 C CA . MET B 1 11 ? 1.982 12.844 15.609 1 98.12 11 MET B CA 1
ATOM 3483 C C . MET B 1 11 ? 1.988 12.766 14.086 1 98.12 11 MET B C 1
ATOM 3485 O O . MET B 1 11 ? 1.735 11.711 13.508 1 98.12 11 MET B O 1
ATOM 3489 N N . SER B 1 12 ? 2.266 13.883 13.484 1 93.12 12 SER B N 1
ATOM 3490 C CA . SER B 1 12 ? 2.42 13.891 12.031 1 93.12 12 SER B CA 1
ATOM 3491 C C . SER B 1 12 ? 3.732 13.234 11.609 1 93.12 12 SER B C 1
ATOM 3493 O O . SER B 1 12 ? 4.793 13.555 12.156 1 93.12 12 SER B O 1
ATOM 3495 N N . LEU B 1 13 ? 3.631 12.367 10.602 1 94.5 13 LEU B N 1
ATOM 3496 C CA . LEU B 1 13 ? 4.852 11.805 10.039 1 94.5 13 LEU B CA 1
ATOM 3497 C C . LEU B 1 13 ? 5.398 12.695 8.922 1 94.5 13 LEU B C 1
ATOM 3499 O O . LEU B 1 13 ? 6.492 12.45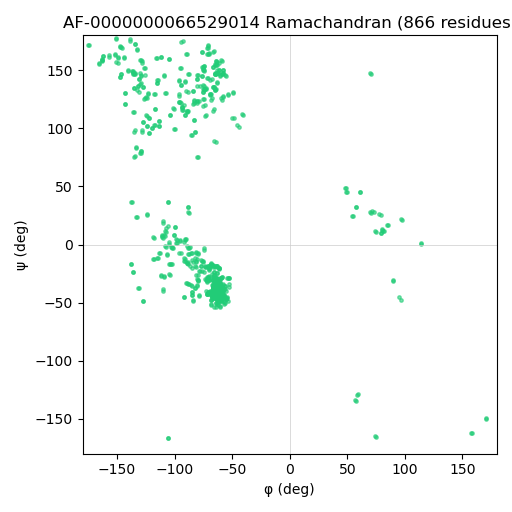3 8.414 1 94.5 13 LEU B O 1
ATOM 3503 N N . ALA B 1 14 ? 4.633 13.695 8.547 1 92.44 14 ALA B N 1
ATOM 3504 C CA . ALA B 1 14 ? 5.246 14.766 7.766 1 92.44 14 ALA B CA 1
ATOM 3505 C C . ALA B 1 14 ? 6.223 15.578 8.617 1 92.44 14 ALA B C 1
ATOM 3507 O O . ALA B 1 14 ? 5.883 16 9.727 1 92.44 14 ALA B O 1
ATOM 3508 N N . PRO B 1 15 ? 7.402 15.758 8.125 1 92.88 15 PRO B N 1
ATOM 3509 C CA . PRO B 1 15 ? 8.438 16.359 8.969 1 92.88 15 PRO B CA 1
ATOM 3510 C C . PRO B 1 15 ? 8.32 17.875 9.062 1 92.88 15 PRO B C 1
ATOM 3512 O O . PRO B 1 15 ? 9.188 18.594 8.562 1 92.88 15 PRO B O 1
ATOM 3515 N N . THR B 1 16 ? 7.355 18.312 9.828 1 92.56 16 THR B N 1
ATOM 3516 C CA . THR B 1 16 ? 7.074 19.734 9.969 1 92.56 16 THR B CA 1
ATOM 3517 C C . THR B 1 16 ? 8.258 20.469 10.594 1 92.56 16 THR B C 1
ATOM 3519 O O . THR B 1 16 ? 8.469 21.656 10.344 1 92.56 16 THR B O 1
ATOM 3522 N N . TRP B 1 17 ? 9.109 19.797 11.359 1 93.44 17 TRP B N 1
ATOM 3523 C CA . TRP B 1 17 ? 10.273 20.391 12.016 1 93.44 17 TRP B CA 1
ATOM 3524 C C . TRP B 1 17 ? 11.383 20.672 11.008 1 93.44 17 TRP B C 1
ATOM 3526 O O . TRP B 1 17 ? 12.398 21.281 11.344 1 93.44 17 TRP B O 1
ATOM 3536 N N . LEU B 1 18 ? 11.102 20.234 9.75 1 93.75 18 LEU B N 1
ATOM 3537 C CA . LEU B 1 18 ? 12.062 20.484 8.672 1 93.75 18 LEU B CA 1
ATOM 3538 C C . LEU B 1 18 ? 11.516 21.5 7.68 1 93.75 18 LEU B C 1
ATOM 3540 O O . LEU B 1 18 ? 12.133 21.75 6.641 1 93.75 18 LEU B O 1
ATOM 3544 N N . SER B 1 19 ? 10.391 22.125 7.996 1 89.94 19 SER B N 1
ATOM 3545 C CA . SER B 1 19 ? 9.766 23.078 7.09 1 89.94 19 SER B CA 1
ATOM 3546 C C . SER B 1 19 ? 10.562 24.375 7.016 1 89.94 19 SER B C 1
ATOM 3548 O O . SER B 1 19 ? 11.414 24.641 7.867 1 89.94 19 SER B O 1
ATOM 3550 N N . GLY B 1 20 ? 10.227 25.156 5.949 1 89.38 20 GLY B N 1
ATOM 3551 C CA . GLY B 1 20 ? 10.984 26.375 5.773 1 89.38 20 GLY B CA 1
ATOM 3552 C C . GLY B 1 20 ? 12.484 26.156 5.66 1 89.38 20 GLY B C 1
ATOM 3553 O O . GLY B 1 20 ? 12.922 25.266 4.93 1 89.38 20 GLY B O 1
ATOM 3554 N N . ASP B 1 21 ? 13.258 26.969 6.402 1 91.94 21 ASP B N 1
ATOM 3555 C CA . ASP B 1 21 ? 14.711 26.828 6.344 1 91.94 21 ASP B CA 1
ATOM 3556 C C . ASP B 1 21 ? 15.219 25.859 7.402 1 91.94 21 ASP B C 1
ATOM 3558 O O . ASP B 1 21 ? 16.422 25.641 7.523 1 91.94 21 ASP B O 1
ATOM 3562 N N . ALA B 1 22 ? 14.312 25.25 8.094 1 94.69 22 ALA B N 1
ATOM 3563 C CA . ALA B 1 22 ? 14.719 24.391 9.203 1 94.69 22 ALA B CA 1
ATOM 3564 C C . ALA B 1 22 ? 15.477 23.156 8.688 1 94.69 22 ALA B C 1
ATOM 3566 O O . ALA B 1 22 ? 16.328 22.609 9.391 1 94.69 22 ALA B O 1
ATOM 3567 N N . TRP B 1 23 ? 15.188 22.719 7.473 1 95.56 23 TRP B N 1
ATOM 3568 C CA . TRP B 1 23 ? 15.867 21.562 6.926 1 95.56 23 TRP B CA 1
ATOM 3569 C C . TRP B 1 23 ? 17.359 21.828 6.758 1 95.56 23 TRP B C 1
ATOM 3571 O O . TRP B 1 23 ? 18.156 20.891 6.633 1 95.56 23 TRP B O 1
ATOM 3581 N N . ARG B 1 24 ? 17.75 23.078 6.746 1 95.44 24 ARG B N 1
ATOM 3582 C CA . ARG B 1 24 ? 19.141 23.469 6.48 1 95.44 24 ARG B CA 1
ATOM 3583 C C . ARG B 1 24 ? 20.016 23.219 7.707 1 95.44 24 ARG B C 1
ATOM 3585 O O . ARG B 1 24 ? 21.25 23.266 7.617 1 95.44 24 ARG B O 1
ATOM 3592 N N . ARG B 1 25 ? 19.359 23 8.82 1 94.81 25 ARG B N 1
ATOM 3593 C CA . ARG B 1 25 ? 20.125 22.75 10.039 1 94.81 25 ARG B CA 1
ATOM 3594 C C . ARG B 1 25 ? 20.953 21.469 9.898 1 94.81 25 ARG B C 1
ATOM 3596 O O . ARG B 1 25 ? 20.5 20.5 9.297 1 94.81 25 ARG B O 1
ATOM 3603 N N . PRO B 1 26 ? 22.141 21.406 10.539 1 93.56 26 PRO B N 1
ATOM 3604 C CA . PRO B 1 26 ? 23.047 20.266 10.367 1 93.56 26 PRO B CA 1
ATOM 3605 C C . PRO B 1 26 ? 22.453 18.969 10.922 1 93.56 26 PRO B C 1
ATOM 3607 O O . PRO B 1 26 ? 22.766 17.891 10.422 1 93.56 26 PRO B O 1
ATOM 3610 N N . ASP B 1 27 ? 21.609 19.062 11.883 1 93.81 27 ASP B N 1
ATOM 3611 C CA . ASP B 1 27 ? 21.094 17.859 12.523 1 93.81 27 ASP B CA 1
ATOM 3612 C C . ASP B 1 27 ? 19.719 17.5 11.992 1 93.81 27 ASP B C 1
ATOM 3614 O O . ASP B 1 27 ? 19 16.688 12.586 1 93.81 27 ASP B O 1
ATOM 3618 N N . SER B 1 28 ? 19.344 18.078 10.883 1 94.81 28 SER B N 1
ATOM 3619 C CA . SER B 1 28 ? 17.969 17.938 10.383 1 94.81 28 SER B CA 1
ATOM 3620 C C . SER B 1 28 ? 17.719 16.516 9.859 1 94.81 28 SER B C 1
ATOM 3622 O O . SER B 1 28 ? 16.578 16.062 9.836 1 94.81 28 SER B O 1
ATOM 3624 N N . ASN B 1 29 ? 18.734 15.82 9.375 1 94.25 29 ASN B N 1
ATOM 3625 C CA . ASN B 1 29 ? 18.625 14.5 8.766 1 94.25 29 ASN B CA 1
ATOM 3626 C C . ASN B 1 29 ? 17.672 14.516 7.57 1 94.25 29 ASN B C 1
ATOM 3628 O O . ASN B 1 29 ? 16.984 13.531 7.312 1 94.25 29 ASN B O 1
ATOM 3632 N N . ILE B 1 30 ? 17.609 15.625 6.855 1 95.31 30 ILE B N 1
ATOM 3633 C CA . ILE B 1 30 ? 16.719 15.836 5.719 1 95.31 30 ILE B CA 1
ATOM 3634 C C . ILE B 1 30 ? 17.031 14.82 4.625 1 95.31 30 ILE B C 1
ATOM 3636 O O . ILE B 1 30 ? 16.141 14.438 3.852 1 95.31 30 ILE B O 1
ATOM 3640 N N . GLU B 1 31 ? 18.172 14.242 4.605 1 93.19 31 GLU B N 1
ATOM 3641 C CA . GLU B 1 31 ? 18.609 13.305 3.582 1 93.19 31 GLU B CA 1
ATOM 3642 C C . GLU B 1 31 ? 17.875 11.977 3.697 1 93.19 31 GLU B C 1
ATOM 3644 O O . GLU B 1 31 ? 17.781 11.219 2.729 1 93.19 31 GLU B O 1
ATOM 3649 N N . GLY B 1 32 ? 17.266 11.711 4.863 1 93.81 32 GLY B N 1
ATOM 3650 C CA . GLY B 1 32 ? 16.688 10.398 5.117 1 93.81 32 GLY B CA 1
ATOM 3651 C C . GLY B 1 32 ? 15.18 10.367 4.926 1 93.81 32 GLY B C 1
ATOM 3652 O O . GLY B 1 32 ? 14.547 9.328 5.141 1 93.81 32 GLY B O 1
ATOM 3653 N N . ILE B 1 33 ? 14.547 11.414 4.402 1 93.88 33 ILE B N 1
ATOM 3654 C CA . ILE B 1 33 ? 13.102 11.555 4.527 1 93.88 33 ILE B CA 1
ATOM 3655 C C . ILE B 1 33 ? 12.406 10.594 3.561 1 93.88 33 ILE B C 1
ATOM 3657 O O . ILE B 1 33 ? 11.211 10.32 3.701 1 93.88 33 ILE B O 1
ATOM 3661 N N . PHE B 1 34 ? 13.117 10.023 2.594 1 94.12 34 PHE B N 1
ATOM 3662 C CA . PHE B 1 34 ? 12.477 9.125 1.643 1 94.12 34 PHE B CA 1
ATOM 3663 C C . PHE B 1 34 ? 12.781 7.668 1.984 1 94.12 34 PHE B C 1
ATOM 3665 O O . PHE B 1 34 ? 12.266 6.754 1.336 1 94.12 34 PHE B O 1
ATOM 3672 N N . GLY B 1 35 ? 13.555 7.43 2.943 1 92.25 35 GLY B N 1
ATOM 3673 C CA . GLY B 1 35 ? 13.703 6.098 3.51 1 92.25 35 GLY B CA 1
ATOM 3674 C C . GLY B 1 35 ? 12.719 5.816 4.633 1 92.25 35 GLY B C 1
ATOM 3675 O O . GLY B 1 35 ? 12.125 6.742 5.188 1 92.25 35 GLY B O 1
ATOM 3676 N N . SER B 1 36 ? 12.586 4.539 4.961 1 93.88 36 SER B N 1
ATOM 3677 C CA . SER B 1 36 ? 11.602 4.211 5.984 1 93.88 36 SER B CA 1
ATOM 3678 C C . SER B 1 36 ? 12.164 4.426 7.387 1 93.88 36 SER B C 1
ATOM 3680 O O . SER B 1 36 ? 11.406 4.543 8.352 1 93.88 36 SER B O 1
ATOM 3682 N N . ASP B 1 37 ? 13.508 4.492 7.551 1 96.5 37 ASP B N 1
ATOM 3683 C CA . ASP B 1 37 ? 14.117 4.656 8.867 1 96.5 37 ASP B CA 1
ATOM 3684 C C . ASP B 1 37 ? 13.641 5.945 9.531 1 96.5 37 ASP B C 1
ATOM 3686 O O . ASP B 1 37 ? 13.445 5.98 10.75 1 96.5 37 ASP B O 1
ATOM 3690 N N . PHE B 1 38 ? 13.5 6.938 8.719 1 95.06 38 PHE B N 1
ATOM 3691 C CA . PHE B 1 38 ? 13.086 8.242 9.227 1 95.06 38 PHE B CA 1
ATOM 3692 C C . PHE B 1 38 ? 11.711 8.148 9.883 1 95.06 38 PHE B C 1
ATOM 3694 O O . PHE B 1 38 ? 11.547 8.531 11.047 1 95.06 38 PHE B O 1
ATOM 3701 N N . ALA B 1 39 ? 10.766 7.641 9.195 1 96.75 39 ALA B N 1
ATOM 3702 C CA . ALA B 1 39 ? 9.406 7.516 9.711 1 96.75 39 ALA B CA 1
ATOM 3703 C C . ALA B 1 39 ? 9.336 6.523 10.859 1 96.75 39 ALA B C 1
ATOM 3705 O O . ALA B 1 39 ? 8.594 6.723 11.82 1 96.75 39 ALA B O 1
ATOM 3706 N N . VAL B 1 40 ? 10.102 5.453 10.781 1 98.06 40 VAL B N 1
ATOM 3707 C CA . VAL B 1 40 ? 10.125 4.434 11.828 1 98.06 40 VAL B CA 1
ATOM 3708 C C . VAL B 1 40 ? 10.633 5.039 13.133 1 98.06 40 VAL B C 1
ATOM 3710 O O . VAL B 1 40 ? 10.07 4.785 14.203 1 98.06 40 VAL B O 1
ATOM 3713 N N . ASP B 1 41 ? 11.672 5.816 13.07 1 97.62 41 ASP B N 1
ATOM 3714 C CA . ASP B 1 41 ? 12.219 6.457 14.258 1 97.62 41 ASP B CA 1
ATOM 3715 C C . ASP B 1 41 ? 11.18 7.336 14.938 1 97.62 41 ASP B C 1
ATOM 3717 O O . ASP B 1 41 ? 10.992 7.258 16.156 1 97.62 41 ASP B O 1
ATOM 3721 N N . ILE B 1 42 ? 10.484 8.141 14.141 1 97.56 42 ILE B N 1
ATOM 3722 C CA . ILE B 1 42 ? 9.469 9.031 14.688 1 97.56 42 ILE B CA 1
ATOM 3723 C C . ILE B 1 42 ? 8.336 8.219 15.305 1 97.56 42 ILE B C 1
ATOM 3725 O O . ILE B 1 42 ? 7.852 8.531 16.391 1 97.56 42 ILE B O 1
ATOM 3729 N N . ALA B 1 43 ? 7.922 7.18 14.617 1 98.69 43 ALA B N 1
ATOM 3730 C CA . ALA B 1 43 ? 6.836 6.332 15.109 1 98.69 43 ALA B CA 1
ATOM 3731 C C . ALA B 1 43 ? 7.215 5.648 16.422 1 98.69 43 ALA B C 1
ATOM 3733 O O . ALA B 1 43 ? 6.41 5.582 17.344 1 98.69 43 ALA B O 1
ATOM 3734 N N . ARG B 1 44 ? 8.43 5.141 16.516 1 98.69 44 ARG B N 1
ATOM 3735 C CA . ARG B 1 44 ? 8.891 4.469 17.719 1 98.69 44 ARG B CA 1
ATOM 3736 C C . ARG B 1 44 ? 8.953 5.438 18.891 1 98.69 44 ARG B C 1
ATOM 3738 O O . ARG B 1 44 ? 8.555 5.094 20.016 1 98.69 44 ARG B O 1
ATOM 3745 N N . ARG B 1 45 ? 9.477 6.617 18.641 1 98.44 45 ARG B N 1
ATOM 3746 C CA . ARG B 1 45 ? 9.531 7.625 19.688 1 98.44 45 ARG B CA 1
ATOM 3747 C C . ARG B 1 45 ? 8.125 8.023 20.141 1 98.44 45 ARG B C 1
ATOM 3749 O O . ARG B 1 45 ? 7.883 8.203 21.328 1 98.44 45 ARG B O 1
ATOM 3756 N N . SER B 1 46 ? 7.234 8.195 19.172 1 98.81 46 SER B N 1
ATOM 3757 C CA . SER B 1 46 ? 5.844 8.523 19.484 1 98.81 46 SER B CA 1
ATOM 3758 C C . SER B 1 46 ? 5.184 7.414 20.297 1 98.81 46 SER B C 1
ATOM 3760 O O . SER B 1 46 ? 4.426 7.688 21.234 1 98.81 46 SER B O 1
ATOM 3762 N N . GLU B 1 47 ? 5.457 6.16 19.922 1 98.81 47 GLU B N 1
ATOM 3763 C CA . GLU B 1 47 ? 4.926 5.016 20.656 1 98.81 47 GLU B CA 1
ATOM 3764 C C . GLU B 1 47 ? 5.48 4.973 22.078 1 98.81 47 GLU B C 1
ATOM 3766 O O . GLU B 1 47 ? 4.75 4.68 23.031 1 98.81 47 GLU B O 1
ATOM 3771 N N . ALA B 1 48 ? 6.785 5.227 22.203 1 98.56 48 ALA B N 1
ATOM 3772 C CA . ALA B 1 48 ? 7.414 5.246 23.516 1 98.56 48 ALA B CA 1
ATOM 3773 C C . ALA B 1 48 ? 6.77 6.297 24.422 1 98.56 48 ALA B C 1
ATOM 3775 O O . ALA B 1 48 ? 6.707 6.121 25.641 1 98.56 48 ALA B O 1
ATOM 3776 N N . ALA B 1 49 ? 6.234 7.391 23.812 1 98.69 49 ALA B N 1
ATOM 3777 C CA . ALA B 1 49 ? 5.531 8.438 24.547 1 98.69 49 ALA B CA 1
ATOM 3778 C C . ALA B 1 49 ? 4.055 8.102 24.719 1 98.69 49 ALA B C 1
ATOM 3780 O O . ALA B 1 49 ? 3.285 8.898 25.266 1 98.69 49 ALA B O 1
ATOM 3781 N N . HIS B 1 50 ? 3.592 6.969 24.172 1 98.56 50 HIS B N 1
ATOM 3782 C CA . HIS B 1 50 ? 2.26 6.398 24.312 1 98.56 50 HIS B CA 1
ATOM 3783 C C . HIS B 1 50 ? 1.22 7.211 23.562 1 98.56 50 HIS B C 1
ATOM 3785 O O . HIS B 1 50 ? 0.059 7.285 23.969 1 98.56 50 HIS B O 1
ATOM 3791 N N . LEU B 1 51 ? 1.644 7.883 22.469 1 98.81 51 LEU B N 1
ATOM 3792 C CA . LEU B 1 51 ? 0.699 8.625 21.656 1 98.81 51 LEU B CA 1
ATOM 3793 C C . LEU B 1 51 ? -0.338 7.688 21.031 1 98.81 51 LEU B C 1
ATOM 3795 O O . LEU B 1 51 ? -0.107 6.48 20.938 1 98.81 51 LEU B O 1
ATOM 3799 N N . ASP B 1 52 ? -1.482 8.242 20.672 1 98.69 52 ASP B N 1
ATOM 3800 C CA . ASP B 1 52 ? -2.586 7.453 20.141 1 98.69 52 ASP B CA 1
ATOM 3801 C C . ASP B 1 52 ? -2.26 6.941 18.734 1 98.69 52 ASP B C 1
ATOM 3803 O O . ASP B 1 52 ? -2.615 5.816 18.375 1 98.69 52 ASP B O 1
ATOM 3807 N N . PHE B 1 53 ? -1.648 7.805 17.938 1 98.81 53 PHE B N 1
ATOM 3808 C CA . PHE B 1 53 ? -1.44 7.43 16.547 1 98.81 53 PHE B CA 1
ATOM 3809 C C . PHE B 1 53 ? -0.389 8.32 15.898 1 98.81 53 PHE B C 1
ATOM 3811 O O . PHE B 1 53 ? -0.066 9.391 16.422 1 98.81 53 PHE B O 1
ATOM 3818 N N . VAL B 1 54 ? 0.175 7.812 14.828 1 98.69 54 VAL B N 1
ATOM 3819 C CA . VAL B 1 54 ? 0.893 8.609 13.844 1 98.69 54 VAL B CA 1
ATOM 3820 C C . VAL B 1 54 ? 0.08 8.688 12.555 1 98.69 54 VAL B C 1
ATOM 3822 O O . VAL B 1 54 ? -0.688 7.777 12.234 1 98.69 54 VAL B O 1
ATOM 3825 N N . PHE B 1 55 ? 0.137 9.773 11.891 1 94.38 55 PHE B N 1
ATOM 3826 C CA . PHE B 1 55 ? -0.584 9.867 10.625 1 94.38 55 PHE B CA 1
ATOM 3827 C C . PHE B 1 55 ? 0.28 10.523 9.555 1 94.38 55 PHE B C 1
ATOM 3829 O O . PHE B 1 55 ? 1.142 11.344 9.867 1 94.38 55 PHE B O 1
ATOM 3836 N N . ARG B 1 56 ? 0.158 10.148 8.336 1 94.06 56 ARG B N 1
ATOM 3837 C CA . ARG B 1 56 ? 0.853 10.719 7.188 1 94.06 56 ARG B CA 1
ATOM 3838 C C . ARG B 1 56 ? -0.125 11.422 6.25 1 94.06 56 ARG B C 1
ATOM 3840 O O . ARG B 1 56 ? -0.888 10.758 5.539 1 94.06 56 ARG B O 1
ATOM 3847 N N . PRO B 1 57 ? -0.117 12.805 6.234 1 92.62 57 PRO B N 1
ATOM 3848 C CA . PRO B 1 57 ? -0.915 13.492 5.211 1 92.62 57 PRO B CA 1
ATOM 3849 C C . PRO B 1 57 ? -0.427 13.203 3.795 1 92.62 57 PRO B C 1
ATOM 3851 O O . PRO B 1 57 ? 0.724 12.805 3.604 1 92.62 57 PRO B O 1
ATOM 3854 N N . ASP B 1 58 ? -1.347 13.398 2.834 1 93.25 58 ASP B N 1
ATOM 3855 C CA . ASP B 1 58 ? -0.958 13.023 1.478 1 93.25 58 ASP B CA 1
ATOM 3856 C C . ASP B 1 58 ? -1.596 13.953 0.447 1 93.25 58 ASP B C 1
ATOM 3858 O O . ASP B 1 58 ? -2.682 14.492 0.676 1 93.25 58 ASP B O 1
ATOM 3862 N N . VAL B 1 59 ? -0.81 14.164 -0.631 1 92.25 59 VAL B N 1
ATOM 3863 C CA . VAL B 1 59 ? -1.277 14.875 -1.817 1 92.25 59 VAL B CA 1
ATOM 3864 C C . VAL B 1 59 ? -0.816 14.141 -3.074 1 92.25 59 VAL B C 1
ATOM 3866 O O . VAL B 1 59 ? 0.237 13.5 -3.074 1 92.25 59 VAL B O 1
ATOM 3869 N N . SER B 1 60 ? -1.579 14.211 -4.137 1 94.81 60 SER B N 1
ATOM 3870 C CA . SER B 1 60 ? -1.262 13.492 -5.367 1 94.81 60 SER B CA 1
ATOM 3871 C C . SER B 1 60 ? -0.742 14.438 -6.441 1 94.81 60 SER B C 1
ATOM 3873 O O . SER B 1 60 ? -1.096 14.312 -7.617 1 94.81 60 SER B O 1
ATOM 3875 N N . SER B 1 61 ? 0.006 15.414 -6.055 1 93.69 61 SER B N 1
ATOM 3876 C CA . SER B 1 61 ? 0.64 16.375 -6.945 1 93.69 61 SER B CA 1
ATOM 3877 C C . SER B 1 61 ? 1.926 16.922 -6.34 1 93.69 61 SER B C 1
ATOM 3879 O O . SER B 1 61 ? 2.195 16.719 -5.152 1 93.69 61 SER B O 1
ATOM 3881 N N . LEU B 1 62 ? 2.717 17.516 -7.145 1 93.06 62 LEU B N 1
ATOM 3882 C CA . LEU B 1 62 ? 3.973 18.109 -6.699 1 93.06 62 LEU B CA 1
ATOM 3883 C C . LEU B 1 62 ? 4.078 19.562 -7.164 1 93.06 62 LEU B C 1
ATOM 3885 O O . LEU B 1 62 ? 4.426 19.828 -8.32 1 93.06 62 LEU B O 1
ATOM 3889 N N . PRO B 1 63 ? 3.752 20.5 -6.285 1 85.38 63 PRO B N 1
ATOM 3890 C CA . PRO B 1 63 ? 4.008 21.906 -6.656 1 85.38 63 PRO B CA 1
ATOM 3891 C C . PRO B 1 63 ? 5.5 22.219 -6.766 1 85.38 63 PRO B C 1
ATOM 3893 O O . PRO B 1 63 ? 6.207 22.234 -5.758 1 85.38 63 PRO B O 1
ATOM 3896 N N . LEU B 1 64 ? 5.91 22.516 -7.918 1 87.25 64 LEU B N 1
ATOM 3897 C CA . LEU B 1 64 ? 7.336 22.672 -8.188 1 87.25 64 LEU B CA 1
ATOM 3898 C C . LEU B 1 64 ? 7.883 23.938 -7.531 1 87.25 64 LEU B C 1
ATOM 3900 O O . LEU B 1 64 ? 9.055 23.984 -7.145 1 87.25 64 LEU B O 1
ATOM 3904 N N . ASP B 1 65 ? 7.043 24.906 -7.367 1 81.56 65 ASP B N 1
ATOM 3905 C CA . ASP B 1 65 ? 7.484 26.172 -6.773 1 81.56 65 ASP B CA 1
ATOM 3906 C C . ASP B 1 65 ? 7.914 25.969 -5.324 1 81.56 65 ASP B C 1
ATOM 3908 O O . ASP B 1 65 ? 8.859 26.609 -4.855 1 81.56 65 ASP B O 1
ATOM 3912 N N . VAL B 1 66 ? 7.27 25.062 -4.703 1 84.19 66 VAL B N 1
ATOM 3913 C CA . VAL B 1 66 ? 7.586 24.828 -3.299 1 84.19 66 VAL B CA 1
ATOM 3914 C C . VAL B 1 66 ? 8.766 23.875 -3.188 1 84.19 66 VAL B C 1
ATOM 3916 O O . VAL B 1 66 ? 9.508 23.906 -2.203 1 84.19 66 VAL B O 1
ATOM 3919 N N . LEU B 1 67 ? 9.07 23.109 -4.191 1 90.94 67 LEU B N 1
ATOM 3920 C CA . LEU B 1 67 ? 10.094 22.062 -4.176 1 90.94 67 LEU B CA 1
ATOM 3921 C C . LEU B 1 67 ? 11.492 22.672 -4.219 1 90.94 67 LEU B C 1
ATOM 3923 O O . LEU B 1 67 ? 12.445 22.062 -3.729 1 90.94 67 LEU B O 1
ATOM 3927 N N . GLU B 1 68 ? 11.648 23.875 -4.727 1 90.19 68 GLU B N 1
ATOM 3928 C CA . GLU B 1 68 ? 12.961 24.5 -4.875 1 90.19 68 GLU B CA 1
ATOM 3929 C C . GLU B 1 68 ? 13.617 24.734 -3.516 1 90.19 68 GLU B C 1
ATOM 3931 O O . GLU B 1 68 ? 14.836 24.609 -3.379 1 90.19 68 GLU B O 1
ATOM 3936 N N . THR B 1 69 ? 12.797 25.047 -2.531 1 89.62 69 THR B N 1
ATOM 3937 C CA . THR B 1 69 ? 13.375 25.469 -1.264 1 89.62 69 THR B CA 1
ATOM 3938 C C . THR B 1 69 ? 13 24.5 -0.143 1 89.62 69 THR B C 1
ATOM 3940 O O . THR B 1 69 ? 13.336 24.734 1.021 1 89.62 69 THR B O 1
ATOM 3943 N N . GLY B 1 70 ? 12.391 23.484 -0.427 1 91.06 70 GLY B N 1
ATOM 3944 C CA . GLY B 1 70 ? 12.031 22.469 0.554 1 91.06 70 GLY B CA 1
ATOM 3945 C C . GLY B 1 70 ? 11.391 21.234 -0.065 1 91.06 70 GLY B C 1
ATOM 3946 O O . GLY B 1 70 ? 11.078 21.234 -1.256 1 91.06 70 GLY B O 1
ATOM 3947 N N . SER B 1 71 ? 11.219 20.219 0.796 1 86.12 71 SER B N 1
ATOM 3948 C CA . SER B 1 71 ? 10.75 18.938 0.285 1 86.12 71 SER B CA 1
ATOM 3949 C C . SER B 1 71 ? 9.328 19.031 -0.257 1 86.12 71 SER B C 1
ATOM 3951 O O . SER B 1 71 ? 8.883 18.172 -1.005 1 86.12 71 SER B O 1
ATOM 3953 N N . GLY B 1 72 ? 8.672 20.125 0.206 1 76.69 72 GLY B N 1
ATOM 3954 C CA . GLY B 1 72 ? 7.309 20.312 -0.272 1 76.69 72 GLY B CA 1
ATOM 3955 C C . GLY B 1 72 ? 6.395 19.141 0.045 1 76.69 72 GLY B C 1
ATOM 3956 O O . GLY B 1 72 ? 6.336 18.688 1.188 1 76.69 72 GLY B O 1
ATOM 3957 N N . PHE B 1 73 ? 5.703 18.656 -0.978 1 77.44 73 PHE B N 1
ATOM 3958 C CA . PHE B 1 73 ? 4.727 17.578 -0.803 1 77.44 73 PHE B CA 1
ATOM 3959 C C . PHE B 1 73 ? 5.266 16.266 -1.341 1 77.44 73 PHE B C 1
ATOM 3961 O O . PHE B 1 73 ? 4.508 15.312 -1.543 1 77.44 73 PHE B O 1
ATOM 3968 N N . ALA B 1 74 ? 6.562 16.281 -1.536 1 84.12 74 ALA B N 1
ATOM 3969 C CA . ALA B 1 74 ? 7.156 15.023 -1.95 1 84.12 74 ALA B CA 1
ATOM 3970 C C . ALA B 1 74 ? 7.125 14 -0.813 1 84.12 74 ALA B C 1
ATOM 3972 O O . ALA B 1 74 ? 7.48 14.32 0.324 1 84.12 74 ALA B O 1
ATOM 3973 N N . SER B 1 75 ? 6.609 12.828 -1.155 1 92.12 75 SER B N 1
ATOM 3974 C CA . SER B 1 75 ? 6.457 11.867 -0.065 1 92.12 75 SER B CA 1
ATOM 3975 C C . SER B 1 75 ? 6.203 10.461 -0.597 1 92.12 75 SER B C 1
ATOM 3977 O O . SER B 1 75 ? 5.762 10.289 -1.736 1 92.12 75 SER B O 1
ATOM 3979 N N . LEU B 1 76 ? 6.551 9.508 0.268 1 97.19 76 LEU B N 1
ATOM 3980 C CA . LEU B 1 76 ? 6.137 8.125 0.05 1 97.19 76 LEU B CA 1
ATOM 3981 C C . LEU B 1 76 ? 4.621 7.992 0.133 1 97.19 76 LEU B C 1
ATOM 3983 O O . LEU B 1 76 ? 3.947 8.852 0.713 1 97.19 76 LEU B O 1
ATOM 3987 N N . ASP B 1 77 ? 4.102 6.938 -0.552 1 98 77 ASP B N 1
ATOM 3988 C CA . ASP B 1 77 ? 2.699 6.586 -0.347 1 98 77 ASP B CA 1
ATOM 3989 C C . ASP B 1 77 ? 2.418 6.289 1.124 1 98 77 ASP B C 1
ATOM 3991 O O . ASP B 1 77 ? 3.111 5.48 1.743 1 98 77 ASP B O 1
ATOM 3995 N N . PRO B 1 78 ? 1.43 6.934 1.691 1 97.81 78 PRO B N 1
ATOM 3996 C CA . PRO B 1 78 ? 1.218 6.809 3.135 1 97.81 78 PRO B CA 1
ATOM 3997 C C . PRO B 1 78 ? 0.911 5.375 3.562 1 97.81 78 PRO B C 1
ATOM 3999 O O . PRO B 1 78 ? 1.403 4.914 4.594 1 97.81 78 PRO B O 1
ATOM 4002 N N . THR B 1 79 ? 0.085 4.633 2.803 1 98.62 79 THR B N 1
ATOM 4003 C CA . THR B 1 79 ? -0.32 3.285 3.186 1 98.62 79 THR B CA 1
ATOM 4004 C C . THR B 1 79 ? 0.867 2.328 3.131 1 98.62 79 THR B C 1
ATOM 4006 O O . THR B 1 79 ? 1.066 1.526 4.047 1 98.62 79 THR B O 1
ATOM 4009 N N . VAL B 1 80 ? 1.667 2.467 2.084 1 98.69 80 VAL B N 1
ATOM 4010 C CA . VAL B 1 80 ? 2.85 1.627 1.92 1 98.69 80 VAL B CA 1
ATOM 4011 C C . VAL B 1 80 ? 3.854 1.928 3.031 1 98.69 80 VAL B C 1
ATOM 4013 O O . VAL B 1 80 ? 4.398 1.01 3.648 1 98.69 80 VAL B O 1
ATOM 4016 N N . LEU B 1 81 ? 4.055 3.182 3.346 1 98.44 81 LEU B N 1
ATOM 4017 C CA . LEU B 1 81 ? 4.965 3.592 4.41 1 98.44 81 LEU B CA 1
ATOM 4018 C C . LEU B 1 81 ? 4.508 3.049 5.758 1 98.44 81 LEU B C 1
ATOM 4020 O O . LEU B 1 81 ? 5.312 2.52 6.527 1 98.44 81 LEU B O 1
ATOM 4024 N N . LEU B 1 82 ? 3.221 3.18 6.039 1 98.81 82 LEU B N 1
ATOM 4025 C CA . LEU B 1 82 ? 2.705 2.787 7.348 1 98.81 82 LEU B CA 1
ATOM 4026 C C . LEU B 1 82 ? 2.727 1.271 7.508 1 98.81 82 LEU B C 1
ATOM 4028 O O . LEU B 1 82 ? 2.852 0.761 8.625 1 98.81 82 LEU B O 1
ATOM 4032 N N . ALA B 1 83 ? 2.629 0.543 6.387 1 98.69 83 ALA B N 1
ATOM 4033 C CA . ALA B 1 83 ? 2.799 -0.906 6.461 1 98.69 83 ALA B CA 1
ATOM 4034 C C . ALA B 1 83 ? 4.207 -1.271 6.922 1 98.69 83 ALA B C 1
ATOM 4036 O O . ALA B 1 83 ? 4.387 -2.205 7.707 1 98.69 83 ALA B O 1
ATOM 4037 N N . ALA B 1 84 ? 5.207 -0.551 6.434 1 98.44 84 ALA B N 1
ATOM 4038 C CA . ALA B 1 84 ? 6.582 -0.753 6.891 1 98.44 84 ALA B CA 1
ATOM 4039 C C . ALA B 1 84 ? 6.723 -0.418 8.375 1 98.44 84 ALA B C 1
ATOM 4041 O O . ALA B 1 84 ? 7.398 -1.133 9.117 1 98.44 84 ALA B O 1
ATOM 4042 N N . VAL B 1 85 ? 6.031 0.634 8.805 1 98.62 85 VAL B N 1
ATOM 4043 C CA . VAL B 1 85 ? 6.102 1.091 10.188 1 98.62 85 VAL B CA 1
ATOM 4044 C C . VAL B 1 85 ? 5.406 0.081 11.102 1 98.62 85 VAL B C 1
ATOM 4046 O O . VAL B 1 85 ? 5.812 -0.108 12.25 1 98.62 85 VAL B O 1
ATOM 4049 N N . ALA B 1 86 ? 4.395 -0.595 10.57 1 98.56 86 ALA B N 1
ATOM 4050 C CA . ALA B 1 86 ? 3.566 -1.505 11.359 1 98.56 86 ALA B CA 1
ATOM 4051 C C . ALA B 1 86 ? 4.418 -2.58 12.031 1 98.56 86 ALA B C 1
ATOM 4053 O O . ALA B 1 86 ? 4.195 -2.92 13.195 1 98.56 86 ALA B O 1
ATOM 4054 N N . ARG B 1 87 ? 5.449 -3.07 11.32 1 97.19 87 ARG B N 1
ATOM 4055 C CA . ARG B 1 87 ? 6.273 -4.16 11.828 1 97.19 87 ARG B CA 1
ATOM 4056 C C . ARG B 1 87 ? 7.332 -3.639 12.797 1 97.19 87 ARG B C 1
ATOM 4058 O O . ARG B 1 87 ? 7.992 -4.422 13.484 1 97.19 87 ARG B O 1
ATOM 4065 N N . GLU B 1 88 ? 7.453 -2.316 12.914 1 98.25 88 GLU B N 1
ATOM 4066 C CA . GLU B 1 88 ? 8.484 -1.686 13.727 1 98.25 88 GLU B CA 1
ATOM 4067 C C . GLU B 1 88 ? 7.895 -1.071 14.992 1 98.25 88 GLU B C 1
ATOM 4069 O O . GLU B 1 88 ? 8.609 -0.448 15.781 1 98.25 88 GLU B O 1
ATOM 4074 N N . THR B 1 89 ? 6.578 -1.164 15.141 1 98.56 89 THR B N 1
ATOM 4075 C CA . THR B 1 89 ? 5.824 -0.713 16.312 1 98.56 89 THR B CA 1
ATOM 4076 C C . THR B 1 89 ? 4.812 -1.77 16.734 1 98.56 89 THR B C 1
ATOM 4078 O O . THR B 1 89 ? 4.613 -2.768 16.047 1 98.56 89 THR B O 1
ATOM 4081 N N . SER B 1 90 ? 4.137 -1.538 17.922 1 98.19 90 SER B N 1
ATOM 4082 C CA . SER B 1 90 ? 3.303 -2.625 18.422 1 98.19 90 SER B CA 1
ATOM 4083 C C . SER B 1 90 ? 1.974 -2.104 18.953 1 98.19 90 SER B C 1
ATOM 4085 O O . SER B 1 90 ? 1.033 -2.875 19.156 1 98.19 90 SER B O 1
ATOM 4087 N N . ARG B 1 91 ? 1.896 -0.774 19.219 1 98.69 91 ARG B N 1
ATOM 4088 C CA . ARG B 1 91 ? 0.692 -0.28 19.875 1 98.69 91 ARG B CA 1
ATOM 4089 C C . ARG B 1 91 ? 0.133 0.941 19.156 1 98.69 91 ARG B C 1
ATOM 4091 O O . ARG B 1 91 ? -1.084 1.091 19.031 1 98.69 91 ARG B O 1
ATOM 4098 N N . ILE B 1 92 ? 0.955 1.811 18.656 1 98.88 92 ILE B N 1
ATOM 4099 C CA . ILE B 1 92 ? 0.554 3.127 18.172 1 98.88 92 ILE B CA 1
ATOM 4100 C C . ILE B 1 92 ? -0.328 2.977 16.938 1 98.88 92 ILE B C 1
ATOM 4102 O O . ILE B 1 92 ? -0.079 2.115 16.094 1 98.88 92 ILE B O 1
ATOM 4106 N N . GLY B 1 93 ? -1.408 3.717 16.891 1 98.88 93 GLY B N 1
ATOM 4107 C CA . GLY B 1 93 ? -2.258 3.73 15.703 1 98.88 93 GLY B CA 1
ATOM 4108 C C . GLY B 1 93 ? -1.546 4.227 14.461 1 98.88 93 GLY B C 1
ATOM 4109 O O . GLY B 1 93 ? -0.632 5.051 14.547 1 98.88 93 GLY B O 1
ATOM 4110 N N . LEU B 1 94 ? -1.965 3.729 13.312 1 98.94 94 LEU B N 1
ATOM 4111 C CA . LEU B 1 94 ? -1.369 4.043 12.016 1 98.94 94 LEU B CA 1
ATOM 4112 C C . LEU B 1 94 ? -2.418 4.594 11.055 1 98.94 94 LEU B C 1
ATOM 4114 O O . LEU B 1 94 ? -3.162 3.83 10.438 1 98.94 94 LEU B O 1
ATOM 4118 N N . VAL B 1 95 ? -2.451 5.91 10.859 1 98.81 95 VAL B N 1
ATOM 4119 C CA . VAL B 1 95 ? -3.539 6.555 10.133 1 98.81 95 VAL B CA 1
ATOM 4120 C C . VAL B 1 95 ? -3.07 6.922 8.727 1 98.81 95 VAL B C 1
ATOM 4122 O O . VAL B 1 95 ? -2.227 7.805 8.555 1 98.81 95 VAL B O 1
ATOM 4125 N N . SER B 1 96 ? -3.617 6.238 7.75 1 98.44 96 SER B N 1
ATOM 4126 C CA . SER B 1 96 ? -3.305 6.48 6.348 1 98.44 96 SER B CA 1
ATOM 4127 C C . SER B 1 96 ? -4.254 7.508 5.738 1 98.44 96 SER B C 1
ATOM 4129 O O . SER B 1 96 ? -5.453 7.5 6.023 1 98.44 96 SER B O 1
ATOM 4131 N N . THR B 1 97 ? -3.699 8.406 4.902 1 97.56 97 THR B N 1
ATOM 4132 C CA . THR B 1 97 ? -4.512 9.359 4.164 1 97.56 97 THR B CA 1
ATOM 4133 C C . THR B 1 97 ? -4.809 8.844 2.758 1 97.56 97 THR B C 1
ATOM 4135 O O . THR B 1 97 ? -3.893 8.539 1.994 1 97.56 97 THR B O 1
ATOM 4138 N N . VAL B 1 98 ? -6.059 8.727 2.441 1 97.38 98 VAL B N 1
ATOM 4139 C CA . VAL B 1 98 ? -6.457 8.227 1.132 1 97.38 98 VAL B CA 1
ATOM 4140 C C . VAL B 1 98 ? -7.574 9.102 0.56 1 97.38 98 VAL B C 1
ATOM 4142 O O . VAL B 1 98 ? -8.539 9.422 1.259 1 97.38 98 VAL B O 1
ATOM 4145 N N . SER B 1 99 ? -7.469 9.461 -0.701 1 96.94 99 SER B N 1
ATOM 4146 C CA . SER B 1 99 ? -8.438 10.32 -1.365 1 96.94 99 SER B CA 1
ATOM 4147 C C . SER B 1 99 ? -9.633 9.523 -1.871 1 96.94 99 SER B C 1
ATOM 4149 O O . SER B 1 99 ? -9.469 8.508 -2.551 1 96.94 99 SER B O 1
ATOM 4151 N N . THR B 1 100 ? -10.789 9.984 -1.601 1 97.94 100 THR B N 1
ATOM 4152 C CA . THR B 1 100 ? -12.016 9.375 -2.113 1 97.94 100 THR B CA 1
ATOM 4153 C C . THR B 1 100 ? -12.336 9.906 -3.508 1 97.94 100 THR B C 1
ATOM 4155 O O . THR B 1 100 ? -13.273 9.422 -4.156 1 97.94 100 THR B O 1
ATOM 4158 N N . THR B 1 101 ? -11.578 10.898 -3.955 1 97.56 101 THR B N 1
ATOM 4159 C CA . THR B 1 101 ? -11.805 11.477 -5.273 1 97.56 101 THR B CA 1
ATOM 4160 C C . THR B 1 101 ? -11.062 10.688 -6.348 1 97.56 101 THR B C 1
ATOM 4162 O O . THR B 1 101 ? -11.594 10.469 -7.438 1 97.56 101 THR B O 1
ATOM 4165 N N . PHE B 1 102 ? -9.914 10.203 -5.965 1 96.81 102 PHE B N 1
ATOM 4166 C CA . PHE B 1 102 ? -9 9.75 -7.008 1 96.81 102 PHE B CA 1
ATOM 4167 C C . PHE B 1 102 ? -8.891 8.227 -7 1 96.81 102 PHE B C 1
ATOM 4169 O O . PHE B 1 102 ? -8.664 7.613 -8.047 1 96.81 102 PHE B O 1
ATOM 4176 N N . TYR B 1 103 ? -9.078 7.523 -5.914 1 97.5 103 TYR B N 1
ATOM 4177 C CA . TYR B 1 103 ? -8.773 6.102 -5.781 1 97.5 103 TYR B CA 1
ATOM 4178 C C . TYR B 1 103 ? -10.008 5.25 -6.051 1 97.5 103 TYR B C 1
ATOM 4180 O O . TYR B 1 103 ? -11.133 5.684 -5.809 1 97.5 103 TYR B O 1
ATOM 4188 N N . PRO B 1 104 ? -9.805 3.996 -6.543 1 98 104 PRO B N 1
ATOM 4189 C CA . PRO B 1 104 ? -10.922 3.049 -6.574 1 98 104 PRO B CA 1
ATOM 4190 C C . PRO B 1 104 ? -11.289 2.518 -5.191 1 98 104 PRO B C 1
ATOM 4192 O O . PRO B 1 104 ? -10.414 2.088 -4.438 1 98 104 PRO B O 1
ATOM 4195 N N . PRO B 1 105 ? -12.578 2.502 -4.91 1 98.56 105 PRO B N 1
ATOM 4196 C CA . PRO B 1 105 ? -12.977 2.125 -3.553 1 98.56 105 PRO B CA 1
ATOM 4197 C C . PRO B 1 105 ? -12.578 0.697 -3.193 1 98.56 105 PRO B C 1
ATOM 4199 O O . PRO B 1 105 ? -12.25 0.416 -2.037 1 98.56 105 PRO B O 1
ATOM 4202 N N . TYR B 1 106 ? -12.586 -0.249 -4.172 1 98.69 106 TYR B N 1
ATOM 4203 C CA . TYR B 1 106 ? -12.211 -1.632 -3.895 1 98.69 106 TYR B CA 1
ATOM 4204 C C . TYR B 1 106 ? -10.758 -1.726 -3.453 1 98.69 106 TYR B C 1
ATOM 4206 O O . TYR B 1 106 ? -10.43 -2.455 -2.512 1 98.69 106 TYR B O 1
ATOM 4214 N N . VAL B 1 107 ? -9.906 -0.948 -4.07 1 98.44 107 VAL B N 1
ATOM 4215 C CA . VAL B 1 107 ? -8.484 -0.917 -3.75 1 98.44 107 VAL B CA 1
ATOM 4216 C C . VAL B 1 107 ? -8.281 -0.316 -2.361 1 98.44 107 VAL B C 1
ATOM 4218 O O . VAL B 1 107 ? -7.527 -0.861 -1.548 1 98.44 107 VAL B O 1
ATOM 4221 N N . VAL B 1 108 ? -8.992 0.763 -2.086 1 98.75 108 VAL B N 1
ATOM 4222 C CA . VAL B 1 108 ? -8.852 1.453 -0.809 1 98.75 108 VAL B CA 1
ATOM 4223 C C . VAL B 1 108 ? -9.32 0.542 0.324 1 98.75 108 VAL B C 1
ATOM 4225 O O . VAL B 1 108 ? -8.633 0.398 1.338 1 98.75 108 VAL B O 1
ATOM 4228 N N . ALA B 1 109 ? -10.469 -0.098 0.12 1 98.81 109 ALA B N 1
ATOM 4229 C CA . ALA B 1 109 ? -10.992 -1.017 1.126 1 98.81 109 ALA B CA 1
ATOM 4230 C C . ALA B 1 109 ? -9.992 -2.125 1.438 1 98.81 109 ALA B C 1
ATOM 4232 O O . ALA B 1 109 ? -9.742 -2.434 2.605 1 98.81 109 ALA B O 1
ATOM 4233 N N . ARG B 1 110 ? -9.414 -2.641 0.414 1 98.5 110 ARG B N 1
ATOM 4234 C CA . ARG B 1 110 ? -8.508 -3.771 0.575 1 98.5 110 ARG B CA 1
ATOM 4235 C C . ARG B 1 110 ? -7.199 -3.334 1.229 1 98.5 110 ARG B C 1
ATOM 4237 O O . ARG B 1 110 ? -6.691 -4.008 2.127 1 98.5 110 ARG B O 1
ATOM 4244 N N . GLN B 1 111 ? -6.66 -2.236 0.83 1 98.75 111 GLN B N 1
ATOM 4245 C CA . GLN B 1 111 ? -5.379 -1.783 1.356 1 98.75 111 GLN B CA 1
ATOM 4246 C C . GLN B 1 111 ? -5.496 -1.394 2.828 1 98.75 111 GLN B C 1
ATOM 4248 O O . GLN B 1 111 ? -4.633 -1.742 3.639 1 98.75 111 GLN B O 1
ATOM 4253 N N . LEU B 1 112 ? -6.535 -0.731 3.174 1 98.81 112 LEU B N 1
ATOM 4254 C CA . LEU B 1 112 ? -6.723 -0.341 4.566 1 98.81 112 LEU B CA 1
ATOM 4255 C C . LEU B 1 112 ? -6.973 -1.562 5.445 1 98.81 112 LEU B C 1
ATOM 4257 O O . LEU B 1 112 ? -6.449 -1.649 6.559 1 98.81 112 LEU B O 1
ATOM 4261 N N . GLN B 1 113 ? -7.777 -2.471 4.965 1 98.69 113 GLN B N 1
ATOM 4262 C CA . GLN B 1 113 ? -8 -3.689 5.734 1 98.69 113 GLN B CA 1
ATOM 4263 C C . GLN B 1 113 ? -6.723 -4.516 5.848 1 98.69 113 GLN B C 1
ATOM 4265 O O . GLN B 1 113 ? -6.469 -5.141 6.879 1 98.69 113 GLN B O 1
ATOM 4270 N N . SER B 1 114 ? -5.926 -4.531 4.762 1 98.69 114 SER B N 1
ATOM 4271 C CA . SER B 1 114 ? -4.625 -5.191 4.832 1 98.69 114 SER B CA 1
ATOM 4272 C C . SER B 1 114 ? -3.748 -4.566 5.91 1 98.69 114 SER B C 1
ATOM 4274 O O . SER B 1 114 ? -3.141 -5.281 6.711 1 98.69 114 SER B O 1
ATOM 4276 N N . LEU B 1 115 ? -3.672 -3.244 5.938 1 98.81 115 LEU B N 1
ATOM 4277 C CA . LEU B 1 115 ? -2.91 -2.553 6.973 1 98.81 115 LEU B CA 1
ATOM 4278 C C . LEU B 1 115 ? -3.438 -2.902 8.359 1 98.81 115 LEU B C 1
ATOM 4280 O O . LEU B 1 115 ? -2.66 -3.049 9.305 1 98.81 115 LEU B O 1
ATOM 4284 N N . HIS B 1 116 ? -4.75 -3.04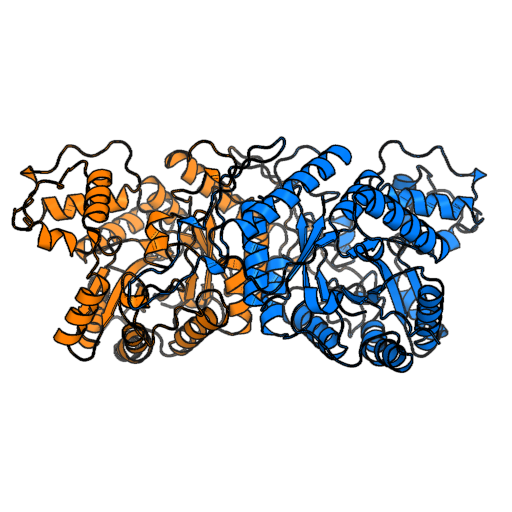1 8.445 1 98.81 116 HIS B N 1
ATOM 4285 C CA . HIS B 1 116 ? -5.395 -3.371 9.711 1 98.81 116 HIS B CA 1
ATOM 4286 C C . HIS B 1 116 ? -4.992 -4.758 10.188 1 98.81 116 HIS B C 1
ATOM 4288 O O . HIS B 1 116 ? -4.684 -4.949 11.367 1 98.81 116 HIS B O 1
ATOM 4294 N N . TRP B 1 117 ? -4.898 -5.707 9.297 1 98.19 117 TRP B N 1
ATOM 4295 C CA . TRP B 1 117 ? -4.441 -7.055 9.617 1 98.19 117 TRP B CA 1
ATOM 4296 C C . TRP B 1 117 ? -2.961 -7.059 9.992 1 98.19 117 TRP B C 1
ATOM 4298 O O . TRP B 1 117 ? -2.574 -7.605 11.023 1 98.19 117 TRP B O 1
ATOM 4308 N N . ILE B 1 118 ? -2.168 -6.402 9.188 1 98.19 118 ILE B N 1
ATOM 4309 C CA . ILE B 1 118 ? -0.719 -6.402 9.359 1 98.19 118 ILE B CA 1
ATOM 4310 C C . ILE B 1 118 ? -0.355 -5.762 10.695 1 98.19 118 ILE B C 1
ATOM 4312 O O . ILE B 1 118 ? 0.59 -6.191 11.359 1 98.19 118 ILE B O 1
ATOM 4316 N N . SER B 1 119 ? -1.137 -4.809 11.117 1 98.06 119 SER B N 1
ATOM 4317 C CA . SER B 1 119 ? -0.826 -4.039 12.32 1 98.06 119 SER B CA 1
ATOM 4318 C C . SER B 1 119 ? -1.593 -4.566 13.523 1 98.06 119 SER B C 1
ATOM 4320 O O . SER B 1 119 ? -1.5 -4.004 14.617 1 98.06 119 SER B O 1
ATOM 4322 N N . ASP B 1 120 ? -2.363 -5.594 13.352 1 97.44 120 ASP B N 1
ATOM 4323 C CA . ASP B 1 120 ? -3.158 -6.211 14.414 1 97.44 120 ASP B CA 1
ATOM 4324 C C . ASP B 1 120 ? -4.168 -5.223 14.992 1 97.44 120 ASP B C 1
ATOM 4326 O O . ASP B 1 120 ? -4.238 -5.039 16.203 1 97.44 120 ASP B O 1
ATOM 4330 N N . GLY B 1 121 ? -4.852 -4.508 14.078 1 98.19 121 GLY B N 1
ATOM 4331 C CA . GLY B 1 121 ? -5.988 -3.695 14.484 1 98.19 121 GLY B CA 1
ATOM 4332 C C . GLY B 1 121 ? -5.633 -2.238 14.703 1 98.19 121 GLY B C 1
ATOM 4333 O O . GLY B 1 121 ? -6.363 -1.509 15.375 1 98.19 121 GLY B O 1
ATOM 4334 N N . ARG B 1 122 ? -4.555 -1.698 14.141 1 98.62 122 ARG B N 1
ATOM 4335 C CA . ARG B 1 122 ? -4.082 -0.367 14.508 1 98.62 122 ARG B CA 1
ATOM 4336 C C . ARG B 1 122 ? -4.285 0.621 13.367 1 98.62 122 ARG B C 1
ATOM 4338 O O . ARG B 1 122 ? -3.879 1.781 13.461 1 98.62 122 ARG B O 1
ATOM 4345 N N . ALA B 1 123 ? -4.953 0.2 12.289 1 98.75 123 ALA B N 1
ATOM 4346 C CA . ALA B 1 123 ? -5.109 1.074 11.125 1 98.75 123 ALA B CA 1
ATOM 4347 C C . ALA B 1 123 ? -6.172 2.139 11.383 1 98.75 123 ALA B C 1
ATOM 4349 O O . ALA B 1 123 ? -7.145 1.894 12.102 1 98.75 123 ALA B O 1
ATOM 4350 N N . GLY B 1 124 ? -5.977 3.32 10.852 1 98.81 124 GLY B N 1
ATOM 4351 C CA . GLY B 1 124 ? -6.957 4.383 10.703 1 98.81 124 GLY B CA 1
ATOM 4352 C C . GLY B 1 124 ? -7.016 4.945 9.297 1 98.81 124 GLY B C 1
ATOM 4353 O O . GLY B 1 124 ? -6.09 4.754 8.508 1 98.81 124 GLY B O 1
ATOM 4354 N N . TRP B 1 125 ? -8.109 5.555 8.977 1 98.81 125 TRP B N 1
ATOM 4355 C CA . TRP B 1 125 ? -8.32 6.117 7.645 1 98.81 125 TRP B CA 1
ATOM 4356 C C . TRP B 1 125 ? -8.609 7.609 7.727 1 98.81 125 TRP B C 1
ATOM 4358 O O . TRP B 1 125 ? -9.656 8.016 8.234 1 98.81 125 TRP B O 1
ATOM 4368 N N . ASN B 1 126 ? -7.66 8.422 7.293 1 98.19 126 ASN B N 1
ATOM 4369 C CA . ASN B 1 126 ? -7.91 9.844 7.066 1 98.19 126 ASN B CA 1
ATOM 4370 C C . ASN B 1 126 ? -8.539 10.086 5.695 1 98.19 126 ASN B C 1
ATOM 4372 O O . ASN B 1 126 ? -7.855 10.008 4.672 1 98.19 126 ASN B O 1
ATOM 4376 N N . ILE B 1 127 ? -9.805 10.414 5.707 1 98 127 ILE B N 1
ATOM 4377 C CA . ILE B 1 127 ? -10.578 10.602 4.484 1 98 127 ILE B CA 1
ATOM 4378 C C . ILE B 1 127 ? -10.367 12.023 3.957 1 98 127 ILE B C 1
ATOM 4380 O O . ILE B 1 127 ? -10.68 13 4.637 1 98 127 ILE B O 1
ATOM 4384 N N . VAL B 1 128 ? -9.867 12.086 2.725 1 95 128 VAL B N 1
ATOM 4385 C CA . VAL B 1 128 ? -9.695 13.398 2.115 1 95 128 VAL B CA 1
ATOM 4386 C C . VAL B 1 128 ? -10.328 13.406 0.724 1 95 128 VAL B C 1
ATOM 4388 O O . VAL B 1 128 ? -10.289 12.406 0.011 1 95 128 VAL B O 1
ATOM 4391 N N . THR B 1 129 ? -10.875 14.531 0.321 1 93.88 129 THR B N 1
ATOM 4392 C CA . THR B 1 129 ? -11.43 14.68 -1.021 1 93.88 129 THR B CA 1
ATOM 4393 C C . THR B 1 129 ? -10.398 15.289 -1.966 1 93.88 129 THR B C 1
ATOM 4395 O O . THR B 1 129 ? -10.57 15.25 -3.188 1 93.88 129 THR B O 1
ATOM 4398 N N . ALA B 1 130 ? -9.281 15.703 -1.398 1 89.69 130 ALA B N 1
ATOM 4399 C CA . ALA B 1 130 ? -8.188 16.344 -2.137 1 89.69 130 ALA B CA 1
ATOM 4400 C C . ALA B 1 130 ? -8.586 17.734 -2.607 1 89.69 130 ALA B C 1
ATOM 4402 O O . ALA B 1 130 ? -9.766 18 -2.859 1 89.69 130 ALA B O 1
ATOM 4403 N N . LEU B 1 131 ? -7.613 18.625 -2.658 1 85.31 131 LEU B N 1
ATOM 4404 C CA . LEU B 1 131 ? -7.812 20 -3.141 1 85.31 131 LEU B CA 1
ATOM 4405 C C . LEU B 1 131 ? -7.238 20.156 -4.543 1 85.31 131 LEU B C 1
ATOM 4407 O O . LEU B 1 131 ? -7.641 21.062 -5.277 1 85.31 131 LEU B O 1
ATOM 4411 N N . GLN B 1 132 ? -6.293 19.359 -4.836 1 88.88 132 GLN B N 1
ATOM 4412 C CA . GLN B 1 132 ? -5.605 19.375 -6.121 1 88.88 132 GLN B CA 1
ATOM 4413 C C . GLN B 1 132 ? -5.156 17.984 -6.535 1 88.88 132 GLN B C 1
ATOM 4415 O O . GLN B 1 132 ? -5.367 17.016 -5.801 1 88.88 132 GLN B O 1
ATOM 4420 N N . GLY B 1 133 ? -4.676 17.812 -7.809 1 94.56 133 GLY B N 1
ATOM 4421 C CA . GLY B 1 133 ? -4.121 16.562 -8.273 1 94.56 133 GLY B CA 1
ATOM 4422 C C . GLY B 1 133 ? -4.949 15.906 -9.359 1 94.56 133 GLY B C 1
ATOM 4423 O O . GLY B 1 133 ? -4.57 14.867 -9.898 1 94.56 133 GLY B O 1
ATOM 4424 N N . HIS B 1 134 ? -6.039 16.594 -9.742 1 96.38 134 HIS B N 1
ATOM 4425 C CA . HIS B 1 134 ? -6.973 16.031 -10.711 1 96.38 134 HIS B CA 1
ATOM 4426 C C . HIS B 1 134 ? -6.281 15.719 -12.031 1 96.38 134 HIS B C 1
ATOM 4428 O O . HIS B 1 134 ? -6.625 14.742 -12.703 1 96.38 134 HIS B O 1
ATOM 4434 N N . GLU B 1 135 ? -5.242 16.438 -12.359 1 97.19 135 GLU B N 1
ATOM 4435 C CA . GLU B 1 135 ? -4.547 16.281 -13.633 1 97.19 135 GLU B CA 1
ATOM 4436 C C . GLU B 1 135 ? -3.814 14.953 -13.711 1 97.19 135 GLU B C 1
ATOM 4438 O O . GLU B 1 135 ? -3.445 14.5 -14.797 1 97.19 135 GLU B O 1
ATOM 4443 N N . ASN B 1 136 ? -3.613 14.328 -12.602 1 98.12 136 ASN B N 1
ATOM 4444 C CA . ASN B 1 136 ? -2.893 13.055 -12.57 1 98.12 136 ASN B CA 1
ATOM 4445 C C . ASN B 1 136 ? -3.848 11.867 -12.594 1 98.12 136 ASN B C 1
ATOM 4447 O O . ASN B 1 136 ? -3.418 10.719 -12.5 1 98.12 136 ASN B O 1
ATOM 4451 N N . PHE B 1 137 ? -5.125 12.164 -12.719 1 97.88 137 PHE B N 1
ATOM 4452 C CA . PHE B 1 137 ? -6.129 11.109 -12.672 1 97.88 137 PHE B CA 1
ATOM 4453 C C . PHE B 1 137 ? -7.137 11.266 -13.805 1 97.88 137 PHE B C 1
ATOM 4455 O O . PHE B 1 137 ? -8.281 10.812 -13.688 1 97.88 137 PHE B O 1
ATOM 4462 N N . GLY B 1 138 ? -6.762 11.922 -14.844 1 96.38 138 GLY B N 1
ATOM 4463 C CA . GLY B 1 138 ? -7.531 12 -16.078 1 96.38 138 GLY B CA 1
ATOM 4464 C C . GLY B 1 138 ? -8.664 13 -16 1 96.38 138 GLY B C 1
ATOM 4465 O O . GLY B 1 138 ? -9.555 12.992 -16.859 1 96.38 138 GLY B O 1
ATOM 4466 N N . LEU B 1 139 ? -8.75 13.836 -14.969 1 96.25 139 LEU B N 1
ATOM 4467 C CA . LEU B 1 139 ? -9.797 14.836 -14.812 1 96.25 139 LEU B CA 1
ATOM 4468 C C . LEU B 1 139 ? -9.328 16.203 -15.32 1 96.25 139 LEU B C 1
ATOM 4470 O O . LEU B 1 139 ? -8.18 16.578 -15.102 1 96.25 139 LEU B O 1
ATOM 4474 N N . ASP B 1 140 ? -10.188 16.891 -15.945 1 95.44 140 ASP B N 1
ATOM 4475 C CA . ASP B 1 140 ? -9.852 18.203 -16.5 1 95.44 140 ASP B CA 1
ATOM 4476 C C . ASP B 1 140 ? -9.875 19.266 -15.414 1 95.44 140 ASP B C 1
ATOM 4478 O O . ASP B 1 140 ? -9.172 20.281 -15.523 1 95.44 140 ASP B O 1
ATOM 4482 N N . ALA B 1 141 ? -10.711 19.094 -14.422 1 94.94 141 ALA B N 1
ATOM 4483 C CA . ALA B 1 141 ? -10.828 20 -13.281 1 94.94 141 ALA B CA 1
ATOM 4484 C C . ALA B 1 141 ? -11.242 19.25 -12.016 1 94.94 141 ALA B C 1
ATOM 4486 O O . ALA B 1 141 ? -11.773 18.141 -12.094 1 94.94 141 ALA B O 1
ATOM 4487 N N . MET B 1 142 ? -10.898 19.859 -10.945 1 93.62 142 MET B N 1
ATOM 4488 C CA . MET B 1 142 ? -11.43 19.312 -9.703 1 93.62 142 MET B CA 1
ATOM 4489 C C . MET B 1 142 ? -12.953 19.422 -9.664 1 93.62 142 MET B C 1
ATOM 4491 O O . MET B 1 142 ? -13.508 20.469 -10.023 1 93.62 142 MET B O 1
ATOM 4495 N N . PRO B 1 143 ? -13.664 18.344 -9.266 1 93.12 143 PRO B N 1
ATOM 4496 C CA . PRO B 1 143 ? -15.086 18.547 -8.992 1 93.12 143 PRO B CA 1
ATOM 4497 C C . PRO B 1 143 ? -15.344 19.578 -7.895 1 93.12 143 PRO B C 1
ATOM 4499 O O . PRO B 1 143 ? -14.445 19.859 -7.098 1 93.12 143 PRO B O 1
ATOM 4502 N N . ASP B 1 144 ? -16.531 20.141 -7.875 1 89.25 144 ASP B N 1
ATOM 4503 C CA . ASP B 1 144 ? -16.812 21.109 -6.832 1 89.25 144 ASP B CA 1
ATOM 4504 C C . ASP B 1 144 ? -16.938 20.438 -5.465 1 89.25 144 ASP B C 1
ATOM 4506 O O . ASP B 1 144 ? -17.078 19.219 -5.383 1 89.25 144 ASP B O 1
ATOM 4510 N N . ALA B 1 145 ? -16.891 21.203 -4.418 1 86.25 145 ALA B N 1
ATOM 4511 C CA . ALA B 1 145 ? -16.828 20.719 -3.047 1 86.25 145 ALA B CA 1
ATOM 4512 C C . ALA B 1 145 ? -18.047 19.844 -2.713 1 86.25 145 ALA B C 1
ATOM 4514 O O . ALA B 1 145 ? -17.906 18.812 -2.072 1 86.25 145 ALA B O 1
ATOM 4515 N N . GLU B 1 146 ? -19.188 20.281 -3.117 1 89.56 146 GLU B N 1
ATOM 4516 C CA . GLU B 1 146 ? -20.422 19.547 -2.824 1 89.56 146 GLU B CA 1
ATOM 4517 C C . GLU B 1 146 ? -20.391 18.156 -3.451 1 89.56 146 GLU B C 1
ATOM 4519 O O . GLU B 1 146 ? -20.719 17.172 -2.797 1 89.56 146 GLU B O 1
ATOM 4524 N N . GLN B 1 147 ? -19.984 18.125 -4.699 1 94 147 GLN B N 1
ATOM 4525 C CA . GLN B 1 147 ? -19.891 16.844 -5.402 1 94 147 GLN B CA 1
ATOM 4526 C C . GLN B 1 147 ? -18.828 15.945 -4.773 1 94 147 GLN B C 1
ATOM 4528 O O . GLN B 1 147 ? -19.016 14.734 -4.652 1 94 147 GLN B O 1
ATOM 4533 N N . ARG B 1 148 ? -17.719 16.547 -4.426 1 94.75 148 ARG B N 1
ATOM 4534 C CA . ARG B 1 148 ? -16.625 15.766 -3.826 1 94.75 148 ARG B CA 1
ATOM 4535 C C . ARG B 1 148 ? -17.078 15.141 -2.51 1 94.75 148 ARG B C 1
ATOM 4537 O O . ARG B 1 148 ? -16.781 13.969 -2.242 1 94.75 148 ARG B O 1
ATOM 4544 N N . TYR B 1 149 ? -17.812 15.836 -1.744 1 94.38 149 TYR B N 1
ATOM 4545 C CA . TYR B 1 149 ? -18.219 15.305 -0.448 1 94.38 149 TYR B CA 1
ATOM 4546 C C . TYR B 1 149 ? -19.391 14.336 -0.597 1 94.38 149 TYR B C 1
ATOM 4548 O O . TYR B 1 149 ? -19.516 13.391 0.188 1 94.38 149 TYR B O 1
ATOM 4556 N N . ALA B 1 150 ? -20.25 14.57 -1.635 1 96.38 150 ALA B N 1
ATOM 4557 C CA . ALA B 1 150 ? -21.266 13.562 -1.933 1 96.38 150 ALA B CA 1
ATOM 4558 C C . ALA B 1 150 ? -20.625 12.234 -2.316 1 96.38 150 ALA B C 1
ATOM 4560 O O . ALA B 1 150 ? -21.062 11.18 -1.846 1 96.38 150 ALA B O 1
ATOM 4561 N N . ARG B 1 151 ? -19.656 12.344 -3.105 1 97.88 151 ARG B N 1
ATOM 4562 C CA . ARG B 1 151 ? -18.922 11.133 -3.486 1 97.88 151 ARG B CA 1
ATOM 4563 C C . ARG B 1 151 ? -18.219 10.516 -2.283 1 97.88 151 ARG B C 1
ATOM 4565 O O . ARG B 1 151 ? -18.203 9.297 -2.131 1 97.88 151 ARG B O 1
ATOM 4572 N N . ALA B 1 152 ? -17.641 11.344 -1.461 1 98.06 152 ALA B N 1
ATOM 4573 C CA . ALA B 1 152 ? -16.953 10.859 -0.268 1 98.06 152 ALA B CA 1
ATOM 4574 C C . ALA B 1 152 ? -17.906 10.094 0.643 1 98.06 152 ALA B C 1
ATOM 4576 O O . ALA B 1 152 ? -17.531 9.062 1.214 1 98.06 152 ALA B O 1
ATOM 4577 N N . ALA B 1 153 ? -19.078 10.617 0.801 1 97.75 153 ALA B N 1
ATOM 4578 C CA . ALA B 1 153 ? -20.078 9.945 1.63 1 97.75 153 ALA B CA 1
ATOM 4579 C C . ALA B 1 153 ? -20.438 8.578 1.06 1 97.75 153 ALA B C 1
ATOM 4581 O O . ALA B 1 153 ? -20.453 7.582 1.787 1 97.75 153 ALA B O 1
ATOM 4582 N N . GLU B 1 154 ? -20.719 8.531 -0.274 1 98.62 154 GLU B N 1
ATOM 4583 C CA . GLU B 1 154 ? -21.016 7.27 -0.941 1 98.62 154 GLU B CA 1
ATOM 4584 C C . GLU B 1 154 ? -19.844 6.305 -0.841 1 98.62 154 GLU B C 1
ATOM 4586 O O . GLU B 1 154 ? -20.031 5.121 -0.548 1 98.62 154 GLU B O 1
ATOM 4591 N N . PHE B 1 155 ? -18.688 6.84 -1.053 1 98.81 155 PHE B N 1
ATOM 4592 C CA . PHE B 1 155 ? -17.438 6.086 -1.007 1 98.81 155 PHE B CA 1
ATOM 4593 C C . PHE B 1 155 ? -17.234 5.457 0.366 1 98.81 155 PHE B C 1
ATOM 4595 O O . PHE B 1 155 ? -16.906 4.273 0.47 1 98.81 155 PHE B O 1
ATOM 4602 N N . THR B 1 156 ? -17.406 6.207 1.385 1 98.69 156 THR B N 1
ATOM 4603 C CA . THR B 1 156 ? -17.172 5.762 2.756 1 98.69 156 THR B CA 1
ATOM 4604 C C . THR B 1 156 ? -18.156 4.648 3.131 1 98.69 156 THR B C 1
ATOM 4606 O O . THR B 1 156 ? -17.75 3.639 3.711 1 98.69 156 THR B O 1
ATOM 4609 N N . ARG B 1 157 ? -19.359 4.832 2.803 1 98.31 157 ARG B N 1
ATOM 4610 C CA . ARG B 1 157 ? -20.359 3.789 3.049 1 98.31 157 ARG B CA 1
ATOM 4611 C C . ARG B 1 157 ? -20 2.51 2.299 1 98.31 157 ARG B C 1
ATOM 4613 O O . ARG B 1 157 ? -20.078 1.412 2.855 1 98.31 157 ARG B O 1
ATOM 4620 N N . LEU B 1 158 ? -19.609 2.68 1.065 1 98.81 158 LEU B N 1
ATOM 4621 C CA . LEU B 1 158 ? -19.266 1.544 0.222 1 98.81 158 LEU B CA 1
ATOM 4622 C C . LEU B 1 158 ? -18.078 0.785 0.809 1 98.81 158 LEU B C 1
ATOM 4624 O O . LEU B 1 158 ? -18.078 -0.448 0.836 1 98.81 158 LEU B O 1
ATOM 4628 N N . VAL B 1 159 ? -17.062 1.473 1.253 1 98.81 159 VAL B N 1
ATOM 4629 C CA . VAL B 1 159 ? -15.891 0.835 1.838 1 98.81 159 VAL B CA 1
ATOM 4630 C C . VAL B 1 159 ? -16.297 0.042 3.078 1 98.81 159 VAL B C 1
ATOM 4632 O O . VAL B 1 159 ? -15.844 -1.089 3.275 1 98.81 159 VAL B O 1
ATOM 4635 N N . HIS B 1 160 ? -17.188 0.596 3.922 1 98.19 160 HIS B N 1
ATOM 4636 C CA . HIS B 1 160 ? -17.688 -0.132 5.082 1 98.19 160 HIS B CA 1
ATOM 4637 C C . HIS B 1 160 ? -18.422 -1.396 4.66 1 98.19 160 HIS B C 1
ATOM 4639 O O . HIS B 1 160 ? -18.234 -2.457 5.262 1 98.19 160 HIS B O 1
ATOM 4645 N N . ASP B 1 161 ? -19.266 -1.245 3.617 1 98.5 161 ASP B N 1
ATOM 4646 C CA . ASP B 1 161 ? -20 -2.402 3.107 1 98.5 161 ASP B CA 1
ATOM 4647 C C . ASP B 1 161 ? -19.031 -3.48 2.613 1 98.5 161 ASP B C 1
ATOM 4649 O O . ASP B 1 161 ? -19.281 -4.672 2.822 1 98.5 161 ASP B O 1
ATOM 4653 N N . LEU B 1 162 ? -18.016 -3.057 1.956 1 98.69 162 LEU B N 1
ATOM 4654 C CA . LEU B 1 162 ? -17 -3.996 1.471 1 98.69 162 LEU B CA 1
ATOM 4655 C C . LEU B 1 162 ? -16.312 -4.695 2.633 1 98.69 162 LEU B C 1
ATOM 4657 O O . LEU B 1 162 ? -16.125 -5.914 2.609 1 98.69 162 LEU B O 1
ATOM 4661 N N . TRP B 1 163 ? -15.906 -3.971 3.686 1 98.19 163 TRP B N 1
ATOM 4662 C CA . TRP B 1 163 ? -15.273 -4.562 4.859 1 98.19 163 TRP B CA 1
ATOM 4663 C C . TRP B 1 163 ? -16.188 -5.582 5.523 1 98.19 163 TRP B C 1
ATOM 4665 O O . TRP B 1 163 ? -15.727 -6.609 6.023 1 98.19 163 TRP B O 1
ATOM 4675 N N . ASP B 1 164 ? -17.469 -5.324 5.508 1 96.88 164 ASP B N 1
ATOM 4676 C CA . ASP B 1 164 ? -18.453 -6.176 6.176 1 96.88 164 ASP B CA 1
ATOM 4677 C C . ASP B 1 164 ? -18.844 -7.355 5.289 1 96.88 164 ASP B C 1
ATOM 4679 O O . ASP B 1 164 ? -19.469 -8.312 5.758 1 96.88 164 ASP B O 1
ATOM 4683 N N . SER B 1 165 ? -18.531 -7.316 4.031 1 97.88 165 SER B N 1
ATOM 4684 C CA . SER B 1 165 ? -19.016 -8.273 3.041 1 97.88 165 SER B CA 1
ATOM 4685 C C . SER B 1 165 ? -18.391 -9.648 3.252 1 97.88 165 SER B C 1
ATOM 4687 O O . SER B 1 165 ? -18.906 -10.648 2.75 1 97.88 165 SER B O 1
ATOM 4689 N N . PHE B 1 166 ? -17.281 -9.766 3.91 1 97.44 166 PHE B N 1
ATOM 4690 C CA . PHE B 1 166 ? -16.594 -11 4.27 1 97.44 166 PHE B CA 1
ATOM 4691 C C . PHE B 1 166 ? -16.266 -11.023 5.758 1 97.44 166 PHE B C 1
ATOM 4693 O O . PHE B 1 166 ? -15.125 -10.789 6.152 1 97.44 166 PHE B O 1
ATOM 4700 N N . PRO B 1 167 ? -17.297 -11.375 6.582 1 96.75 167 PRO B N 1
ATOM 4701 C CA . PRO B 1 167 ? -17.078 -11.367 8.031 1 96.75 167 PRO B CA 1
ATOM 4702 C C . PRO B 1 167 ? -16.047 -12.406 8.484 1 96.75 167 PRO B C 1
ATOM 4704 O O . PRO B 1 167 ? -15.984 -13.5 7.918 1 96.75 167 PRO B O 1
ATOM 4707 N N . ARG B 1 168 ? -15.352 -12.055 9.484 1 94.88 168 ARG B N 1
ATOM 4708 C CA . ARG B 1 168 ? -14.336 -12.953 10.031 1 94.88 168 ARG B CA 1
ATOM 4709 C C . ARG B 1 168 ? -14.945 -14.305 10.406 1 94.88 168 ARG B C 1
ATOM 4711 O O . ARG B 1 168 ? -14.32 -15.344 10.211 1 94.88 168 ARG B O 1
ATOM 4718 N N . GLU B 1 169 ? -16.156 -14.297 10.883 1 95.38 169 GLU B N 1
ATOM 4719 C CA . GLU B 1 169 ? -16.844 -15.484 11.367 1 95.38 169 GLU B CA 1
ATOM 4720 C C . GLU B 1 169 ? -17.156 -16.453 10.227 1 95.38 169 GLU B C 1
ATOM 4722 O O . GLU B 1 169 ? -17.469 -17.625 10.469 1 95.38 169 GLU B O 1
ATOM 4727 N N . ALA B 1 170 ? -17.094 -15.914 9.008 1 96.38 170 ALA B N 1
ATOM 4728 C CA . ALA B 1 170 ? -17.312 -16.797 7.863 1 96.38 170 ALA B CA 1
ATOM 4729 C C . ALA B 1 170 ? -16.203 -17.828 7.738 1 96.38 170 ALA B C 1
ATOM 4731 O O . ALA B 1 170 ? -16.391 -18.891 7.137 1 96.38 170 ALA B O 1
ATOM 4732 N N . LEU B 1 171 ? -15.008 -17.516 8.242 1 96 171 LEU B N 1
ATOM 4733 C CA . LEU B 1 171 ? -13.906 -18.469 8.242 1 96 171 LEU B CA 1
ATOM 4734 C C . LEU B 1 171 ? -14.133 -19.578 9.273 1 96 171 LEU B C 1
ATOM 4736 O O . LEU B 1 171 ? -14.109 -19.312 10.477 1 96 171 LEU B O 1
ATOM 4740 N N . LEU B 1 172 ? -14.359 -20.719 8.836 1 96.75 172 LEU B N 1
ATOM 4741 C CA . LEU B 1 172 ? -14.609 -21.859 9.727 1 96.75 172 LEU B CA 1
ATOM 4742 C C . LEU B 1 172 ? -13.312 -22.594 10.047 1 96.75 172 LEU B C 1
ATOM 4744 O O . LEU B 1 172 ? -13.039 -22.906 11.203 1 96.75 172 LEU B O 1
ATOM 4748 N N . VAL B 1 173 ? -12.523 -22.828 9.031 1 96.44 173 VAL B N 1
ATOM 4749 C CA . VAL B 1 173 ? -11.289 -23.609 9.125 1 96.44 173 VAL B CA 1
ATOM 4750 C C . VAL B 1 173 ? -11.562 -24.922 9.844 1 96.44 173 VAL B C 1
ATOM 4752 O O . VAL B 1 173 ? -10.875 -25.266 10.812 1 96.44 173 VAL B O 1
ATOM 4755 N N . ASP B 1 174 ? -12.633 -25.562 9.477 1 96.19 174 ASP B N 1
ATOM 4756 C CA . ASP B 1 174 ? -13 -26.859 10.031 1 96.19 174 ASP B CA 1
ATOM 4757 C C . ASP B 1 174 ? -12.242 -27.984 9.336 1 96.19 174 ASP B C 1
ATOM 4759 O O . ASP B 1 174 ? -12.68 -28.5 8.305 1 96.19 174 ASP B O 1
ATOM 4763 N N . ARG B 1 175 ? -11.156 -28.469 9.883 1 95.25 175 ARG B N 1
ATOM 4764 C CA . ARG B 1 175 ? -10.266 -29.438 9.281 1 95.25 175 ARG B CA 1
ATOM 4765 C C . ARG B 1 175 ? -10.953 -30.797 9.117 1 95.25 175 ARG B C 1
ATOM 4767 O O . ARG B 1 175 ? -10.695 -31.516 8.156 1 95.25 175 ARG B O 1
ATOM 4774 N N . GLU B 1 176 ? -11.805 -31.078 10.062 1 94.56 176 GLU B N 1
ATOM 4775 C CA . GLU B 1 176 ? -12.469 -32.375 10.055 1 94.56 176 GLU B CA 1
ATOM 4776 C C . GLU B 1 176 ? -13.422 -32.5 8.867 1 94.56 176 GLU B C 1
ATOM 4778 O O . GLU B 1 176 ? -13.344 -33.469 8.102 1 94.56 176 GLU B O 1
ATOM 4783 N N . SER B 1 177 ? -14.266 -31.5 8.594 1 92.62 177 SER B N 1
ATOM 4784 C CA . SER B 1 177 ? -15.258 -31.562 7.531 1 92.62 177 SER B CA 1
ATOM 4785 C C . SER B 1 177 ? -14.688 -31.062 6.211 1 92.62 177 SER B C 1
ATOM 4787 O O . SER B 1 177 ? -15.266 -31.281 5.148 1 92.62 177 SER B O 1
ATOM 4789 N N . GLY B 1 178 ? -13.578 -30.375 6.348 1 92.12 178 GLY B N 1
ATOM 4790 C CA . GLY B 1 178 ? -12.969 -29.812 5.152 1 92.12 178 GLY B CA 1
ATOM 4791 C C . GLY B 1 178 ? -13.633 -28.516 4.707 1 92.12 178 GLY B C 1
ATOM 4792 O O . GLY B 1 178 ? -13.438 -28.078 3.572 1 92.12 178 GLY B O 1
ATOM 4793 N N . ARG B 1 179 ? -14.461 -27.938 5.566 1 93.75 179 ARG B N 1
ATOM 4794 C CA . ARG B 1 179 ? -15.078 -26.656 5.266 1 93.75 179 ARG B CA 1
ATOM 4795 C C . ARG B 1 179 ? -14.195 -25.5 5.73 1 93.75 179 ARG B C 1
ATOM 4797 O O . ARG B 1 179 ? -13.961 -25.328 6.93 1 93.75 179 ARG B O 1
ATOM 4804 N N . TYR B 1 180 ? -13.711 -24.734 4.809 1 95.25 180 TYR B N 1
ATOM 4805 C CA . TYR B 1 180 ? -12.805 -23.641 5.129 1 95.25 180 TYR B CA 1
ATOM 4806 C C . TYR B 1 180 ? -13.594 -22.391 5.516 1 95.25 180 TYR B C 1
ATOM 4808 O O . TYR B 1 180 ? -13.25 -21.703 6.484 1 95.25 180 TYR B O 1
ATOM 4816 N N . ALA B 1 181 ? -14.633 -22.109 4.77 1 96.31 181 ALA B N 1
ATOM 4817 C CA . ALA B 1 181 ? -15.453 -20.922 5.023 1 96.31 181 ALA B CA 1
ATOM 4818 C C . ALA B 1 181 ? -16.938 -21.234 4.812 1 96.31 181 ALA B C 1
ATOM 4820 O O . ALA B 1 181 ? -17.281 -22.141 4.051 1 96.31 181 ALA B O 1
ATOM 4821 N N . ASP B 1 182 ? -17.797 -20.562 5.543 1 96.62 182 ASP B N 1
ATOM 4822 C CA . ASP B 1 182 ? -19.234 -20.531 5.285 1 96.62 182 ASP B CA 1
ATOM 4823 C C . ASP B 1 182 ? -19.578 -19.453 4.258 1 96.62 182 ASP B C 1
ATOM 4825 O O . ASP B 1 182 ? -19.828 -18.312 4.617 1 96.62 182 ASP B O 1
ATOM 4829 N N . VAL B 1 183 ? -19.641 -19.844 3.076 1 95.06 183 VAL B N 1
ATOM 4830 C CA . VAL B 1 183 ? -19.781 -18.891 1.971 1 95.06 183 VAL B CA 1
ATOM 4831 C C . VAL B 1 183 ? -21.125 -18.188 2.051 1 95.06 183 VAL B C 1
ATOM 4833 O O . VAL B 1 183 ? -21.312 -17.125 1.465 1 95.06 183 VAL B O 1
ATOM 4836 N N . SER B 1 184 ? -22.062 -18.781 2.68 1 96.25 184 SER B N 1
ATOM 4837 C CA . SER B 1 184 ? -23.391 -18.156 2.811 1 96.25 184 SER B CA 1
ATOM 4838 C C . SER B 1 184 ? -23.312 -16.859 3.609 1 96.25 184 SER B C 1
ATOM 4840 O O . SER B 1 184 ? -24.219 -16.031 3.547 1 96.25 184 SER B O 1
ATOM 4842 N N . ARG B 1 185 ? -22.25 -16.703 4.336 1 96.88 185 ARG B N 1
ATOM 4843 C CA . ARG B 1 185 ? -22.078 -15.5 5.148 1 96.88 185 ARG B CA 1
ATOM 4844 C C . ARG B 1 185 ? -21.328 -14.422 4.383 1 96.88 185 ARG B C 1
ATOM 4846 O O . ARG B 1 185 ? -21.234 -13.273 4.832 1 96.88 185 ARG B O 1
ATOM 4853 N N . VAL B 1 186 ? -20.719 -14.82 3.297 1 97.12 186 VAL B N 1
ATOM 4854 C CA . VAL B 1 186 ? -20 -13.898 2.439 1 97.12 186 VAL B CA 1
ATOM 4855 C C . VAL B 1 186 ? -20.922 -13.383 1.335 1 97.12 186 VAL B C 1
ATOM 4857 O O . VAL B 1 186 ? -21.422 -14.164 0.53 1 97.12 186 VAL B O 1
ATOM 4860 N N . ARG B 1 187 ? -21.219 -12.094 1.309 1 94 187 ARG B N 1
ATOM 4861 C CA . ARG B 1 187 ? -22.234 -11.578 0.394 1 94 187 ARG B CA 1
ATOM 4862 C C . ARG B 1 187 ? -21.688 -10.414 -0.43 1 94 187 ARG B C 1
ATOM 4864 O O . ARG B 1 187 ? -20.953 -9.57 0.088 1 94 187 ARG B O 1
ATOM 4871 N N . PRO B 1 188 ? -21.984 -10.445 -1.701 1 95.88 188 PRO B N 1
ATOM 4872 C CA . PRO B 1 188 ? -21.641 -9.266 -2.502 1 95.88 188 PRO B CA 1
ATOM 4873 C C . PRO B 1 188 ? -22.297 -7.984 -1.98 1 95.88 188 PRO B C 1
ATOM 4875 O O . PRO B 1 188 ? -23.344 -8.039 -1.334 1 95.88 188 PRO B O 1
ATOM 4878 N N . VAL B 1 189 ? -21.656 -6.875 -2.184 1 97.94 189 VAL B N 1
ATOM 4879 C CA . VAL B 1 189 ? -22.188 -5.566 -1.814 1 97.94 189 VAL B CA 1
ATOM 4880 C C . VAL B 1 189 ? -23.188 -5.09 -2.879 1 97.94 189 VAL B C 1
ATOM 4882 O O . VAL B 1 189 ? -24.203 -4.492 -2.555 1 97.94 189 VAL B O 1
ATOM 4885 N N . ASP B 1 190 ? -22.969 -5.375 -4.082 1 98.06 190 ASP B N 1
ATOM 4886 C CA . ASP B 1 190 ? -23.781 -5.004 -5.227 1 98.06 190 ASP B CA 1
ATOM 4887 C C . ASP B 1 190 ? -24.125 -3.516 -5.199 1 98.06 190 ASP B C 1
ATOM 4889 O O . ASP B 1 190 ? -25.297 -3.139 -5.297 1 98.06 190 ASP B O 1
ATOM 4893 N N . HIS B 1 191 ? -23.156 -2.727 -5 1 98.62 191 HIS B N 1
ATOM 4894 C CA . HIS B 1 191 ? -23.359 -1.282 -4.945 1 98.62 191 HIS B CA 1
ATOM 4895 C C . HIS B 1 191 ? -23.453 -0.685 -6.344 1 98.62 191 HIS B C 1
ATOM 4897 O O . HIS B 1 191 ? -22.562 -0.879 -7.168 1 98.62 191 HIS B O 1
ATOM 4903 N N . ASP B 1 192 ? -24.453 -0.033 -6.664 1 98.31 192 ASP B N 1
ATOM 4904 C CA . ASP B 1 192 ? -24.672 0.738 -7.879 1 98.31 192 ASP B CA 1
ATOM 4905 C C . ASP B 1 192 ? -25.25 2.117 -7.559 1 98.31 192 ASP B C 1
ATOM 4907 O O . ASP B 1 192 ? -26.453 2.322 -7.621 1 98.31 192 ASP B O 1
ATOM 4911 N N . GLY B 1 193 ? -24.328 3.025 -7.238 1 98.25 193 GLY B N 1
ATOM 4912 C CA . GLY B 1 193 ? -24.734 4.332 -6.758 1 98.25 193 GLY B CA 1
ATOM 4913 C C . GLY B 1 193 ? -24.562 5.434 -7.789 1 98.25 193 GLY B C 1
ATOM 4914 O O . GLY B 1 193 ? -24.391 5.152 -8.977 1 98.25 193 GLY B O 1
ATOM 4915 N N . GLU B 1 194 ? -24.656 6.699 -7.332 1 97.88 194 GLU B N 1
ATOM 4916 C CA . GLU B 1 194 ? -24.531 7.875 -8.195 1 97.88 194 GLU B CA 1
ATOM 4917 C C . GLU B 1 194 ? -23.125 7.996 -8.773 1 97.88 194 GLU B C 1
ATOM 4919 O O . GLU B 1 194 ? -22.969 8.367 -9.938 1 97.88 194 GLU B O 1
ATOM 4924 N N . PHE B 1 195 ? -22.109 7.684 -7.922 1 97.81 195 PHE B N 1
ATOM 4925 C CA . PHE B 1 195 ? -20.734 7.953 -8.32 1 97.81 195 PHE B CA 1
ATOM 4926 C C . PHE B 1 195 ? -19.969 6.656 -8.555 1 97.81 195 PHE B C 1
ATOM 4928 O O . PHE B 1 195 ? -19.016 6.625 -9.32 1 97.81 195 PHE B O 1
ATOM 4935 N N . LEU B 1 196 ? -20.391 5.59 -7.891 1 98.44 196 LEU B N 1
ATOM 4936 C CA . LEU B 1 196 ? -19.562 4.395 -7.816 1 98.44 196 LEU B CA 1
ATOM 4937 C C . LEU B 1 196 ? -20.375 3.139 -8.094 1 98.44 196 LEU B C 1
ATOM 4939 O O . LEU B 1 196 ? -21.562 3.078 -7.762 1 98.44 196 LEU B O 1
ATOM 4943 N N . LYS B 1 197 ? -19.719 2.139 -8.719 1 98.56 197 LYS B N 1
ATOM 4944 C CA . LYS B 1 197 ? -20.297 0.824 -8.992 1 98.56 197 LYS B CA 1
ATOM 4945 C C . LYS B 1 197 ? -19.297 -0.288 -8.648 1 98.56 197 LYS B C 1
ATOM 4947 O O . LYS B 1 197 ? -18.219 -0.373 -9.234 1 98.56 197 LYS B O 1
ATOM 4952 N N . VAL B 1 198 ? -19.641 -1.095 -7.625 1 98.69 198 VAL B N 1
ATOM 4953 C CA . VAL B 1 198 ? -18.797 -2.166 -7.129 1 98.69 198 VAL B CA 1
ATOM 4954 C C . VAL B 1 198 ? -19.641 -3.363 -6.715 1 98.69 198 VAL B C 1
ATOM 4956 O O . VAL B 1 198 ? -20.578 -3.221 -5.93 1 98.69 198 VAL B O 1
ATOM 4959 N N . LYS B 1 199 ? -19.297 -4.52 -7.164 1 98.19 199 LYS B N 1
ATOM 4960 C CA . LYS B 1 199 ? -20.062 -5.719 -6.855 1 98.19 199 LYS B CA 1
ATOM 4961 C C . LYS B 1 199 ? -19.656 -6.305 -5.504 1 98.19 199 LYS B C 1
ATOM 4963 O O . LYS B 1 199 ? -20.516 -6.57 -4.652 1 98.19 199 LYS B O 1
ATOM 4968 N N . GLY B 1 200 ? -18.359 -6.465 -5.266 1 97.12 200 GLY B N 1
ATOM 4969 C CA . GLY B 1 200 ? -17.875 -7.199 -4.105 1 97.12 200 GLY B CA 1
ATOM 4970 C C . GLY B 1 200 ? -18.031 -8.703 -4.242 1 97.12 200 GLY B C 1
ATOM 4971 O O . GLY B 1 200 ? -18.281 -9.211 -5.34 1 97.12 200 GLY B O 1
ATOM 4972 N N . PRO B 1 201 ? -17.906 -9.547 -3.141 1 97.75 201 PRO B N 1
ATOM 4973 C CA . PRO B 1 201 ? -17.391 -9.141 -1.837 1 97.75 201 PRO B CA 1
ATOM 4974 C C . PRO B 1 201 ? -15.898 -8.781 -1.888 1 97.75 201 PRO B C 1
ATOM 4976 O O . PRO B 1 201 ? -15.25 -8.961 -2.922 1 97.75 201 PRO B O 1
ATOM 4979 N N . LEU B 1 202 ? -15.43 -8.133 -0.829 1 97.94 202 LEU B N 1
ATOM 4980 C CA . LEU B 1 202 ? -13.992 -7.957 -0.674 1 97.94 202 LEU B CA 1
ATOM 4981 C C . LEU B 1 202 ? -13.289 -9.305 -0.529 1 97.94 202 LEU B C 1
ATOM 4983 O O . LEU B 1 202 ? -13.789 -10.195 0.154 1 97.94 202 LEU B O 1
ATOM 4987 N N . ASN B 1 203 ? -12.156 -9.461 -1.149 1 97.19 203 ASN B N 1
ATOM 4988 C CA . ASN B 1 203 ? -11.453 -10.734 -1.073 1 97.19 203 ASN B CA 1
ATOM 4989 C C . ASN B 1 203 ? -10.516 -10.789 0.131 1 97.19 203 ASN B C 1
ATOM 4991 O O . ASN B 1 203 ? -9.414 -11.344 0.044 1 97.19 203 ASN B O 1
ATOM 4995 N N . LEU B 1 204 ? -10.844 -10.156 1.201 1 97.5 204 LEU B N 1
ATOM 4996 C CA . LEU B 1 204 ? -10.164 -10.141 2.49 1 97.5 204 LEU B CA 1
ATOM 4997 C C . LEU B 1 204 ? -11.164 -10.102 3.637 1 97.5 204 LEU B C 1
ATOM 4999 O O . LEU B 1 204 ? -12.023 -9.219 3.689 1 97.5 204 LEU B O 1
ATOM 5003 N N . PRO B 1 205 ? -11.102 -11.117 4.523 1 97 205 PRO B N 1
ATOM 5004 C CA . PRO B 1 205 ? -12.062 -11.109 5.629 1 97 205 PRO B CA 1
ATOM 5005 C C . PRO B 1 205 ? -11.883 -9.906 6.551 1 97 205 PRO B C 1
ATOM 5007 O O . PRO B 1 205 ? -10.789 -9.344 6.645 1 97 205 PRO B O 1
ATOM 5010 N N . ALA B 1 206 ? -12.977 -9.578 7.176 1 97.06 206 ALA B N 1
ATOM 5011 C CA . ALA B 1 206 ? -12.891 -8.57 8.227 1 97.06 206 ALA B CA 1
ATOM 5012 C C . ALA B 1 206 ? -11.93 -9 9.328 1 97.06 206 ALA B C 1
ATOM 5014 O O . ALA B 1 206 ? -11.773 -10.195 9.586 1 97.06 206 ALA B O 1
ATOM 5015 N N . PHE B 1 207 ? -11.273 -8.094 9.906 1 94.94 207 PHE B N 1
ATOM 5016 C CA . PHE B 1 207 ? -10.375 -8.375 11.016 1 94.94 207 PHE B CA 1
ATOM 5017 C C . PHE B 1 207 ? -11.148 -8.844 12.242 1 94.94 207 PHE B C 1
ATOM 5019 O O . PHE B 1 207 ? -10.758 -9.805 12.906 1 94.94 207 PHE B O 1
ATOM 5026 N N . GLY B 1 208 ? -12.469 -8.266 12.578 1 81.69 208 GLY B N 1
ATOM 5027 C CA . GLY B 1 208 ? -13.453 -8.719 13.547 1 81.69 208 GLY B CA 1
ATOM 5028 C C . GLY B 1 208 ? -13.352 -7.996 14.875 1 81.69 208 GLY B C 1
ATOM 5029 O O . GLY B 1 208 ? -14.336 -7.434 15.359 1 81.69 208 GLY B O 1
ATOM 5030 N N . GLU B 1 209 ? -12.234 -7.816 15.523 1 81.75 209 GLU B N 1
ATOM 5031 C CA . GLU B 1 209 ? -12.156 -7.344 16.906 1 81.75 209 GLU B CA 1
ATOM 5032 C C . GLU B 1 209 ? -12.211 -5.816 16.969 1 81.75 209 GLU B C 1
ATOM 5034 O O . GLU B 1 209 ? -12.93 -5.25 17.797 1 81.75 209 GLU B O 1
ATOM 5039 N N . ALA B 1 210 ? -11.562 -5.191 16.094 1 94.12 210 ALA B N 1
ATOM 5040 C CA . ALA B 1 210 ? -11.438 -3.738 16.156 1 94.12 210 ALA B CA 1
ATOM 5041 C C . ALA B 1 210 ? -11.773 -3.105 14.805 1 94.12 210 ALA B C 1
ATOM 5043 O O . ALA B 1 210 ? -11.312 -3.58 13.766 1 94.12 210 ALA B O 1
ATOM 5044 N N . ARG B 1 211 ? -12.609 -2.115 14.891 1 96.75 211 ARG B N 1
ATOM 5045 C CA . ARG B 1 211 ? -12.93 -1.377 13.672 1 96.75 211 ARG B CA 1
ATOM 5046 C C . ARG B 1 211 ? -11.789 -0.437 13.289 1 96.75 211 ARG B C 1
ATOM 5048 O O . ARG B 1 211 ? -10.906 -0.16 14.094 1 96.75 211 ARG B O 1
ATOM 5055 N N . ILE B 1 212 ? -11.828 0.048 12.102 1 98.5 212 ILE B N 1
ATOM 5056 C CA . ILE B 1 212 ? -10.898 1.062 11.625 1 98.5 212 ILE B CA 1
ATOM 5057 C C . ILE B 1 212 ? -11.469 2.453 11.891 1 98.5 212 ILE B C 1
ATOM 5059 O O . ILE B 1 212 ? -12.469 2.846 11.281 1 98.5 212 ILE B O 1
ATOM 5063 N N . PRO B 1 213 ? -10.883 3.223 12.781 1 98.5 213 PRO B N 1
ATOM 5064 C CA . PRO B 1 213 ? -11.375 4.578 13.031 1 98.5 213 PRO B CA 1
ATOM 5065 C C . PRO B 1 213 ? -11.227 5.492 11.82 1 98.5 213 PRO B C 1
ATOM 5067 O O . PRO B 1 213 ? -10.289 5.34 11.039 1 98.5 213 PRO B O 1
ATOM 5070 N N . LEU B 1 214 ? -12.172 6.426 11.703 1 98.62 214 LEU B N 1
ATOM 5071 C CA . LEU B 1 214 ? -12.219 7.363 10.586 1 98.62 214 LEU B CA 1
ATOM 5072 C C . LEU B 1 214 ? -11.828 8.766 11.039 1 98.62 214 LEU B C 1
ATOM 5074 O O . LEU B 1 214 ? -12.312 9.25 12.062 1 98.62 214 LEU B O 1
ATOM 5078 N N . VAL B 1 215 ? -10.898 9.336 10.25 1 98.06 215 VAL B N 1
ATOM 5079 C CA . VAL B 1 215 ? -10.445 10.703 10.469 1 98.06 215 VAL B CA 1
ATOM 5080 C C . VAL B 1 215 ? -10.836 11.578 9.281 1 98.06 215 VAL B C 1
ATOM 5082 O O . VAL B 1 215 ? -10.859 11.109 8.141 1 98.06 215 VAL B O 1
ATOM 5085 N N . GLN B 1 216 ? -11.258 12.742 9.594 1 95.69 216 GLN B N 1
ATOM 5086 C CA . GLN B 1 216 ? -11.617 13.688 8.539 1 95.69 216 GLN B CA 1
ATOM 5087 C C . GLN B 1 216 ? -11.078 15.086 8.844 1 95.69 216 GLN B C 1
ATOM 5089 O O . GLN B 1 216 ? -10.992 15.477 10.016 1 95.69 216 GLN B O 1
ATOM 5094 N N . ALA B 1 217 ? -10.719 15.867 7.809 1 82.94 217 ALA B N 1
ATOM 5095 C CA . ALA B 1 217 ? -10.156 17.203 8 1 82.94 217 ALA B CA 1
ATOM 5096 C C . ALA B 1 217 ? -10.969 18.25 7.254 1 82.94 217 ALA B C 1
ATOM 5098 O O . ALA B 1 217 ? -10.492 19.359 7.016 1 82.94 217 ALA B O 1
ATOM 5099 N N . GLY B 1 218 ? -12.164 18.031 7.008 1 72.38 218 GLY B N 1
ATOM 5100 C CA . GLY B 1 218 ? -12.945 19 6.246 1 72.38 218 GLY B CA 1
ATOM 5101 C C . GLY B 1 218 ? -13.383 20.188 7.07 1 72.38 218 GLY B C 1
ATOM 5102 O O . GLY B 1 218 ? -13.852 20.047 8.203 1 72.38 218 GLY B O 1
ATOM 5103 N N . ALA B 1 219 ? -13.266 21.359 6.535 1 72.38 219 ALA B N 1
ATOM 5104 C CA . ALA B 1 219 ? -13.562 22.562 7.293 1 72.38 219 ALA B CA 1
ATOM 5105 C C . ALA B 1 219 ? -14.711 23.344 6.66 1 72.38 219 ALA B C 1
ATOM 5107 O O . ALA B 1 219 ? -15.312 24.203 7.301 1 72.38 219 ALA B O 1
ATOM 5108 N N . SER B 1 220 ? -15.047 22.953 5.445 1 77.62 220 SER B N 1
ATOM 5109 C CA . SER B 1 220 ? -16.203 23.578 4.816 1 77.62 220 SER B CA 1
ATOM 5110 C C . SER B 1 220 ? -17.5 23.109 5.465 1 77.62 220 SER B C 1
ATOM 5112 O O . SER B 1 220 ? -17.5 22.203 6.297 1 77.62 220 SER B O 1
ATOM 5114 N N . GLU B 1 221 ? -18.562 23.797 5.113 1 84.38 221 GLU B N 1
ATOM 5115 C CA . GLU B 1 221 ? -19.859 23.375 5.641 1 84.38 221 GLU B CA 1
ATOM 5116 C C . GLU B 1 221 ? -20.156 21.922 5.293 1 84.38 221 GLU B C 1
ATOM 5118 O O . GLU B 1 221 ? -20.547 21.141 6.164 1 84.38 221 GLU B O 1
ATOM 5123 N N . SER B 1 222 ? -20 21.641 4.008 1 86.75 222 SER B N 1
ATOM 5124 C CA . SER B 1 222 ? -20.234 20.266 3.568 1 86.75 222 SER B CA 1
ATOM 5125 C C . SER B 1 222 ? -19.234 19.312 4.199 1 86.75 222 SER B C 1
ATOM 5127 O O . SER B 1 222 ? -19.578 18.188 4.566 1 86.75 222 SER B O 1
ATOM 5129 N N . GLY B 1 223 ? -18.047 19.766 4.352 1 90.19 223 GLY B N 1
ATOM 5130 C CA . GLY B 1 223 ? -17.016 18.953 4.973 1 90.19 223 GLY B CA 1
ATOM 5131 C C . GLY B 1 223 ? -17.281 18.656 6.438 1 90.19 223 GLY B C 1
ATOM 5132 O O . GLY B 1 223 ? -17.109 17.531 6.895 1 90.19 223 GLY B O 1
ATOM 5133 N N . ARG B 1 224 ? -17.734 19.656 7.102 1 92.19 224 ARG B N 1
ATOM 5134 C CA . ARG B 1 224 ? -18.031 19.484 8.523 1 92.19 224 ARG B CA 1
ATOM 5135 C C . ARG B 1 224 ? -19.234 18.578 8.719 1 92.19 224 ARG B C 1
ATOM 5137 O O . ARG B 1 224 ? -19.281 17.812 9.672 1 92.19 224 ARG B O 1
ATOM 5144 N N . ASP B 1 225 ? -20.172 18.766 7.875 1 94.5 225 ASP B N 1
ATOM 5145 C CA . ASP B 1 225 ? -21.344 17.906 7.969 1 94.5 225 ASP B CA 1
ATOM 5146 C C . ASP B 1 225 ? -20.984 16.438 7.723 1 94.5 225 ASP B C 1
ATOM 5148 O O . ASP B 1 225 ? -21.438 15.547 8.438 1 94.5 225 ASP B O 1
ATOM 5152 N N . PHE B 1 226 ? -20.219 16.266 6.695 1 96 226 PHE B N 1
ATOM 5153 C CA . PHE B 1 226 ? -19.734 14.922 6.418 1 96 226 PHE B CA 1
ATOM 5154 C C . PHE B 1 226 ? -18.938 14.375 7.602 1 96 226 PHE B C 1
ATOM 5156 O O . PHE B 1 226 ? -19.172 13.25 8.039 1 96 226 PHE B O 1
ATOM 5163 N N . ALA B 1 227 ? -18.016 15.117 8.125 1 95.88 227 ALA B N 1
ATOM 5164 C CA . ALA B 1 227 ? -17.219 14.711 9.273 1 95.88 227 ALA B CA 1
ATOM 5165 C C . ALA B 1 227 ? -18.109 14.328 10.453 1 95.88 227 ALA B C 1
ATOM 5167 O O . ALA B 1 227 ? -17.922 13.281 11.07 1 95.88 227 ALA B O 1
ATOM 5168 N N . ALA B 1 228 ? -19.047 15.141 10.727 1 96.25 228 ALA B N 1
ATOM 5169 C CA . ALA B 1 228 ? -19.953 14.922 11.859 1 96.25 228 ALA B CA 1
ATOM 5170 C C . ALA B 1 228 ? -20.719 13.617 11.703 1 96.25 228 ALA B C 1
ATOM 5172 O O . ALA B 1 228 ? -21.078 12.977 12.688 1 96.25 228 ALA B O 1
ATOM 5173 N N . SER B 1 229 ? -20.938 13.242 10.484 1 96.56 229 SER B N 1
ATOM 5174 C CA . SER B 1 229 ? -21.75 12.062 10.211 1 96.56 229 SER B CA 1
ATOM 5175 C C . SER B 1 229 ? -20.938 10.781 10.391 1 96.56 229 SER B C 1
ATOM 5177 O O . SER B 1 229 ? -21.484 9.734 10.719 1 96.56 229 SER B O 1
ATOM 5179 N N . VAL B 1 230 ? -19.562 10.844 10.211 1 96.69 230 VAL B N 1
ATOM 5180 C CA . VAL B 1 230 ? -18.906 9.547 10.117 1 96.69 230 VAL B CA 1
ATOM 5181 C C . VAL B 1 230 ? -17.625 9.555 10.961 1 96.69 230 VAL B C 1
ATOM 5183 O O . VAL B 1 230 ? -17.125 8.5 11.344 1 96.69 230 VAL B O 1
ATOM 5186 N N . ALA B 1 231 ? -17.016 10.656 11.25 1 97.88 231 ALA B N 1
ATOM 5187 C CA . ALA B 1 231 ? -15.633 10.703 11.727 1 97.88 231 ALA B CA 1
ATOM 5188 C C . ALA B 1 231 ? -15.555 10.398 13.219 1 97.88 231 ALA B C 1
ATOM 5190 O O . ALA B 1 231 ? -16.438 10.781 13.984 1 97.88 231 ALA B O 1
ATOM 5191 N N . ASP B 1 232 ? -14.531 9.695 13.617 1 97.81 232 ASP B N 1
ATOM 5192 C CA . ASP B 1 232 ? -14.156 9.57 15.016 1 97.81 232 ASP B CA 1
ATOM 5193 C C . ASP B 1 232 ? -13.328 10.766 15.477 1 97.81 232 ASP B C 1
ATOM 5195 O O . ASP B 1 232 ? -13.453 11.211 16.625 1 97.81 232 ASP B O 1
ATOM 5199 N N . LEU B 1 233 ? -12.477 11.242 14.578 1 97.75 233 LEU B N 1
ATOM 5200 C CA . LEU B 1 233 ? -11.594 12.383 14.805 1 97.75 233 LEU B CA 1
ATOM 5201 C C . LEU B 1 233 ? -11.711 13.391 13.672 1 97.75 233 LEU B C 1
ATOM 5203 O O . LEU B 1 233 ? -11.797 13.016 12.508 1 97.75 233 LEU B O 1
ATOM 5207 N N . VAL B 1 234 ? -11.734 14.625 14.031 1 96.88 234 VAL B N 1
ATOM 5208 C CA . VAL B 1 234 ? -11.688 15.711 13.055 1 96.88 234 VAL B CA 1
ATOM 5209 C C . VAL B 1 234 ? -10.422 16.547 13.258 1 96.88 234 VAL B C 1
ATOM 5211 O O . VAL B 1 234 ? -10.219 17.125 14.32 1 96.88 234 VAL B O 1
ATOM 5214 N N . PHE B 1 235 ? -9.586 16.516 12.219 1 94.44 235 PHE B N 1
ATOM 5215 C CA . PHE B 1 235 ? -8.422 17.391 12.164 1 94.44 235 PHE B CA 1
ATOM 5216 C C . PHE B 1 235 ? -8.805 18.766 11.633 1 94.44 235 PHE B C 1
ATOM 5218 O O . PHE B 1 235 ? -9.344 18.875 10.523 1 94.44 235 PHE B O 1
ATOM 5225 N N . ALA B 1 236 ? -8.531 19.797 12.398 1 89.5 236 ALA B N 1
ATOM 5226 C CA . ALA B 1 236 ? -9 21.094 11.922 1 89.5 236 ALA B CA 1
ATOM 5227 C C . ALA B 1 236 ? -8.047 22.219 12.328 1 89.5 236 ALA B C 1
ATOM 5229 O O . ALA B 1 236 ? -7.461 22.172 13.414 1 89.5 236 ALA B O 1
ATOM 5230 N N . PRO B 1 237 ? -7.949 23.141 11.422 1 89.62 237 PRO B N 1
ATOM 5231 C CA . PRO B 1 237 ? -7.211 24.344 11.805 1 89.62 237 PRO B CA 1
ATOM 5232 C C . PRO B 1 237 ? -8 25.234 12.758 1 89.62 237 PRO B C 1
ATOM 5234 O O . PRO B 1 237 ? -9.109 25.672 12.438 1 89.62 237 PRO B O 1
ATOM 5237 N N . THR B 1 238 ? -7.469 25.469 13.914 1 91.31 238 THR B N 1
ATOM 5238 C CA . THR B 1 238 ? -8 26.406 14.906 1 91.31 238 THR B CA 1
ATOM 5239 C C . THR B 1 238 ? -6.887 27.266 15.5 1 91.31 238 THR B C 1
ATOM 5241 O O . THR B 1 238 ? -6.25 26.875 16.484 1 91.31 238 THR B O 1
ATOM 5244 N N . PRO B 1 239 ? -6.75 28.453 14.938 1 90.38 239 PRO B N 1
ATOM 5245 C CA . PRO B 1 239 ? -5.586 29.266 15.305 1 90.38 239 PRO B CA 1
ATOM 5246 C C . PRO B 1 239 ? -5.664 29.797 16.734 1 90.38 239 PRO B C 1
ATOM 5248 O O . PRO B 1 239 ? -4.645 30.203 17.297 1 90.38 239 PRO B O 1
ATOM 5251 N N . ASP B 1 240 ? -6.887 29.844 17.328 1 89.25 240 ASP B N 1
ATOM 5252 C CA . ASP B 1 240 ? -7.059 30.312 18.703 1 89.25 240 ASP B CA 1
ATOM 5253 C C . ASP B 1 240 ? -8.188 29.562 19.406 1 89.25 240 ASP B C 1
ATOM 5255 O O . ASP B 1 240 ? -8.945 28.844 18.766 1 89.25 240 ASP B O 1
ATOM 5259 N N . LYS B 1 241 ? -8.281 29.75 20.703 1 93.88 241 LYS B N 1
ATOM 5260 C CA . LYS B 1 241 ? -9.195 29 21.562 1 93.88 241 LYS B CA 1
ATOM 5261 C C . LYS B 1 241 ? -10.648 29.266 21.188 1 93.88 241 LYS B C 1
ATOM 5263 O O . LYS B 1 241 ? -11.484 28.375 21.203 1 93.88 241 LYS B O 1
ATOM 5268 N N . GLU B 1 242 ? -10.898 30.531 20.844 1 92.94 242 GLU B N 1
ATOM 5269 C CA . GLU B 1 242 ? -12.273 30.891 20.484 1 92.94 242 GLU B CA 1
ATOM 5270 C C . GLU B 1 242 ? -12.727 30.156 19.234 1 92.94 242 GLU B C 1
ATOM 5272 O O . GLU B 1 242 ? -13.844 29.641 19.172 1 92.94 242 GLU B O 1
ATOM 5277 N N . ALA B 1 243 ? -11.875 30.141 18.25 1 90.94 243 ALA B N 1
ATOM 5278 C CA . ALA B 1 243 ? -12.172 29.406 17.031 1 90.94 243 ALA B CA 1
ATOM 5279 C C . ALA B 1 243 ? -12.398 27.922 17.312 1 90.94 243 ALA B C 1
ATOM 5281 O O . ALA B 1 243 ? -13.281 27.297 16.719 1 90.94 243 ALA B O 1
ATOM 5282 N N . ALA B 1 244 ? -11.633 27.406 18.203 1 94.62 244 ALA B N 1
ATOM 5283 C CA . ALA B 1 244 ? -11.75 26 18.562 1 94.62 244 ALA B CA 1
ATOM 5284 C C . ALA B 1 244 ? -13.078 25.719 19.266 1 94.62 244 ALA B C 1
ATOM 5286 O O . ALA B 1 244 ? -13.75 24.734 18.953 1 94.62 244 ALA B O 1
ATOM 5287 N N . LEU B 1 245 ? -13.414 26.578 20.188 1 95.94 245 LEU B N 1
ATOM 5288 C CA . LEU B 1 245 ? -14.672 26.438 20.906 1 95.94 245 LEU B CA 1
ATOM 5289 C C . LEU B 1 245 ? -15.859 26.5 19.953 1 95.94 245 LEU B C 1
ATOM 5291 O O . LEU B 1 245 ? -16.812 25.719 20.078 1 95.94 245 LEU B O 1
ATOM 5295 N N . GLU B 1 246 ? -15.773 27.406 19.031 1 93.56 246 GLU B N 1
ATOM 5296 C CA . GLU B 1 246 ? -16.844 27.547 18.047 1 93.56 246 GLU B CA 1
ATOM 5297 C C . GLU B 1 246 ? -16.969 26.281 17.188 1 93.56 246 GLU B C 1
ATOM 5299 O O . GLU B 1 246 ? -18.078 25.797 16.969 1 93.56 246 GLU B O 1
ATOM 5304 N N . LEU B 1 247 ? -15.859 25.828 16.719 1 93.5 247 LEU B N 1
ATOM 5305 C CA . LEU B 1 247 ? -15.867 24.625 15.883 1 93.5 247 LEU B CA 1
ATOM 5306 C C . LEU B 1 247 ? -16.359 23.422 16.672 1 93.5 247 LEU B C 1
ATOM 5308 O O . LEU B 1 247 ? -17.109 22.594 16.156 1 93.5 247 LEU B O 1
ATOM 5312 N N . ARG B 1 248 ? -15.891 23.312 17.891 1 94.94 248 ARG B N 1
ATOM 5313 C CA . ARG B 1 248 ? -16.312 22.203 18.75 1 94.94 248 ARG B CA 1
ATOM 5314 C C . ARG B 1 248 ? -17.828 22.188 18.938 1 94.94 248 ARG B C 1
ATOM 5316 O O . ARG B 1 248 ? -18.469 21.141 18.844 1 94.94 248 ARG B O 1
ATOM 5323 N N . ARG B 1 249 ? -18.391 23.312 19.172 1 95.5 249 ARG B N 1
ATOM 5324 C CA . ARG B 1 249 ? -19.828 23.438 19.328 1 95.5 249 ARG B CA 1
ATOM 5325 C C . ARG B 1 249 ? -20.562 23.094 18.031 1 95.5 249 ARG B C 1
ATOM 5327 O O . ARG B 1 249 ? -21.594 22.406 18.062 1 95.5 249 ARG B O 1
ATOM 5334 N N . ASP B 1 250 ? -20.031 23.594 16.984 1 95.38 250 ASP B N 1
ATOM 5335 C CA . ASP B 1 250 ? -20.625 23.344 15.68 1 95.38 250 ASP B CA 1
ATOM 5336 C C . ASP B 1 250 ? -20.641 21.844 15.359 1 95.38 250 ASP B C 1
ATOM 5338 O O . ASP B 1 250 ? -21.656 21.297 14.93 1 95.38 250 ASP B O 1
ATOM 5342 N N . LEU B 1 251 ? -19.516 21.203 15.562 1 95.69 251 LEU B N 1
ATOM 5343 C CA . LEU B 1 251 ? -19.406 19.781 15.297 1 95.69 251 LEU B CA 1
ATOM 5344 C C . LEU B 1 251 ? -20.359 18.984 16.172 1 95.69 251 LEU B C 1
ATOM 5346 O O . LEU B 1 251 ? -20.969 18.016 15.719 1 95.69 251 LEU B O 1
ATOM 5350 N N . SER B 1 252 ? -20.484 19.422 17.422 1 96.12 252 SER B N 1
ATOM 5351 C CA . SER B 1 252 ? -21.391 18.75 18.359 1 96.12 252 SER B CA 1
ATOM 5352 C C . SER B 1 252 ? -22.828 18.828 17.859 1 96.12 252 SER B C 1
ATOM 5354 O O . SER B 1 252 ? -23.562 17.828 17.875 1 96.12 252 SER B O 1
ATOM 5356 N N . ARG B 1 253 ? -23.219 19.969 17.453 1 97.19 253 ARG B N 1
ATOM 5357 C CA . ARG B 1 253 ? -24.562 20.172 16.953 1 97.19 253 ARG B CA 1
ATOM 5358 C C . ARG B 1 253 ? -24.828 19.328 15.727 1 97.19 253 ARG B C 1
ATOM 5360 O O . ARG B 1 253 ? -25.906 18.719 15.594 1 97.19 253 ARG B O 1
ATOM 5367 N N . ARG B 1 254 ? -23.906 19.359 14.82 1 96.56 254 ARG B N 1
ATOM 5368 C CA . ARG B 1 254 ? -24.062 18.578 13.594 1 96.56 254 ARG B CA 1
ATOM 5369 C C . ARG B 1 254 ? -24.125 17.094 13.891 1 96.56 254 ARG B C 1
ATOM 5371 O O . ARG B 1 254 ? -24.891 16.359 13.273 1 96.56 254 ARG B O 1
ATOM 5378 N N . ALA B 1 255 ? -23.25 16.641 14.797 1 97.19 255 ALA B N 1
ATOM 5379 C CA . ALA B 1 255 ? -23.266 15.234 15.188 1 97.19 255 ALA B CA 1
ATOM 5380 C C . ALA B 1 255 ? -24.641 14.828 15.711 1 97.19 255 ALA B C 1
ATOM 5382 O O . ALA B 1 255 ? -25.172 13.781 15.32 1 97.19 255 ALA B O 1
ATOM 5383 N N . GLU B 1 256 ? -25.219 15.633 16.547 1 97.81 256 GLU B N 1
ATOM 5384 C CA . GLU B 1 256 ? -26.547 15.352 17.094 1 97.81 256 GLU B CA 1
ATOM 5385 C C . GLU B 1 256 ? -27.594 15.258 15.984 1 97.81 256 GLU B C 1
ATOM 5387 O O . GLU B 1 256 ? -28.484 14.422 16.047 1 97.81 256 GLU B O 1
ATOM 5392 N N . ARG B 1 257 ? -27.469 16.078 15.023 1 97.25 257 ARG B N 1
ATOM 5393 C CA . ARG B 1 257 ? -28.406 16.062 13.898 1 97.25 257 ARG B CA 1
ATOM 5394 C C . ARG B 1 257 ? -28.297 14.742 13.133 1 97.25 257 ARG B C 1
ATOM 5396 O O . ARG B 1 257 ? -29.281 14.289 12.539 1 97.25 257 ARG B O 1
ATOM 5403 N N . HIS B 1 258 ? -27.172 14.141 13.141 1 97 258 HIS B N 1
ATOM 5404 C CA . HIS B 1 258 ? -26.969 12.859 12.469 1 97 258 HIS B CA 1
ATOM 5405 C C . HIS B 1 258 ? -27.234 11.688 13.406 1 97 258 HIS B C 1
ATOM 5407 O O . HIS B 1 258 ? -26.969 10.539 13.062 1 97 258 HIS B O 1
ATOM 5413 N N . GLY B 1 259 ? -27.672 11.953 14.633 1 97.56 259 GLY B N 1
ATOM 5414 C CA . GLY B 1 259 ? -28.016 10.906 15.586 1 97.56 259 GLY B CA 1
ATOM 5415 C C . GLY B 1 259 ? -26.812 10.375 16.344 1 97.56 259 GLY B C 1
ATOM 5416 O O . GLY B 1 259 ? -26.875 9.297 16.953 1 97.56 259 GLY B O 1
ATOM 5417 N N . ARG B 1 260 ? -25.734 11.117 16.312 1 97.44 260 ARG B N 1
ATOM 5418 C CA . ARG B 1 260 ? -24.531 10.727 17.047 1 97.44 260 ARG B CA 1
ATOM 5419 C C . ARG B 1 260 ? -24.359 11.586 18.297 1 97.44 260 ARG B C 1
ATOM 5421 O O . ARG B 1 260 ? -24.969 12.656 18.422 1 97.44 260 ARG B O 1
ATOM 5428 N N . SER B 1 261 ? -23.578 11.062 19.234 1 95.69 261 SER B N 1
ATOM 5429 C CA . SER B 1 261 ? -23.219 11.844 20.422 1 95.69 261 SER B CA 1
ATOM 5430 C C . SER B 1 261 ? -22.094 12.828 20.125 1 95.69 261 SER B C 1
ATOM 5432 O O . SER B 1 261 ? -21.203 12.531 19.328 1 95.69 261 SER B O 1
ATOM 5434 N N . PRO B 1 262 ? -22.125 13.977 20.75 1 92.31 262 PRO B N 1
ATOM 5435 C CA . PRO B 1 262 ? -21.016 14.914 20.578 1 92.31 262 PRO B CA 1
ATOM 5436 C C . PRO B 1 262 ? -19.656 14.281 20.875 1 92.31 262 PRO B C 1
ATOM 5438 O O . PRO B 1 262 ? -18.656 14.664 20.281 1 92.31 262 PRO B O 1
ATOM 5441 N N . ARG B 1 263 ? -19.656 13.32 21.734 1 89.81 263 ARG B N 1
ATOM 5442 C CA . ARG B 1 263 ? -18.406 12.695 22.125 1 89.81 263 ARG B CA 1
ATOM 5443 C C . ARG B 1 263 ? -17.938 11.695 21.078 1 89.81 263 ARG B C 1
ATOM 5445 O O . ARG B 1 263 ? -16.781 11.242 21.109 1 89.81 263 ARG B O 1
ATOM 5452 N N . ASP B 1 264 ? -18.75 11.422 20.094 1 93.88 264 ASP B N 1
ATOM 5453 C CA . ASP B 1 264 ? -18.406 10.484 19.031 1 93.88 264 ASP B CA 1
ATOM 5454 C C . ASP B 1 264 ? -17.484 11.141 18 1 93.88 264 ASP B C 1
ATOM 5456 O O . ASP B 1 264 ? -16.797 10.453 17.25 1 93.88 264 ASP B O 1
ATOM 5460 N N . VAL B 1 265 ? -17.531 12.43 17.938 1 95.44 265 VAL B N 1
ATOM 5461 C CA . VAL B 1 265 ? -16.734 13.203 17 1 95.44 265 VAL B CA 1
ATOM 5462 C C . VAL B 1 265 ? -15.773 14.109 17.781 1 95.44 265 VAL B C 1
ATOM 5464 O O . VAL B 1 265 ? -16.156 15.18 18.25 1 95.44 265 VAL B O 1
ATOM 5467 N N . ARG B 1 266 ? -14.562 13.711 17.828 1 95.69 266 ARG B N 1
ATOM 5468 C CA . ARG B 1 266 ? -13.562 14.43 18.625 1 95.69 266 ARG B CA 1
ATOM 5469 C C . ARG B 1 266 ? -12.805 15.438 17.766 1 95.69 266 ARG B C 1
ATOM 5471 O O . ARG B 1 266 ? -12.484 15.156 16.609 1 95.69 266 ARG B O 1
ATOM 5478 N N . LEU B 1 267 ? -12.602 16.578 18.297 1 96.38 267 LEU B N 1
ATOM 5479 C CA . LEU B 1 267 ? -11.852 17.625 17.609 1 96.38 267 LEU B CA 1
ATOM 5480 C C . LEU B 1 267 ? -10.383 17.609 18.031 1 96.38 267 LEU B C 1
ATOM 5482 O O . LEU B 1 267 ? -10.07 17.734 19.219 1 96.38 267 LEU B O 1
ATOM 5486 N N . LEU B 1 268 ? -9.508 17.453 17.031 1 97.06 268 LEU B N 1
ATOM 5487 C CA . LEU B 1 268 ? -8.062 17.5 17.234 1 97.06 268 LEU B CA 1
ATOM 5488 C C . LEU B 1 268 ? -7.426 18.578 16.375 1 97.06 268 LEU B C 1
ATOM 5490 O O . LEU B 1 268 ? -7.066 18.344 15.227 1 97.06 268 LEU B O 1
ATOM 5494 N N . PRO B 1 269 ? -7.207 19.797 16.984 1 95.19 269 PRO B N 1
ATOM 5495 C CA . PRO B 1 269 ? -6.488 20.844 16.234 1 95.19 269 PRO B CA 1
ATOM 5496 C C . PRO B 1 269 ? -5.043 20.469 15.938 1 95.19 269 PRO B C 1
ATOM 5498 O O . PRO B 1 269 ? -4.422 19.719 16.703 1 95.19 269 PRO B O 1
ATOM 5501 N N . GLY B 1 270 ? -4.59 20.953 14.766 1 94.81 270 GLY B N 1
ATOM 5502 C CA . GLY B 1 270 ? -3.145 20.953 14.594 1 94.81 270 GLY B CA 1
ATOM 5503 C C . GLY B 1 270 ? -2.432 21.875 15.57 1 94.81 270 GLY B C 1
ATOM 5504 O O . GLY B 1 270 ? -2.885 22.984 15.82 1 94.81 270 GLY B O 1
ATOM 5505 N N . PHE B 1 271 ? -1.418 21.391 16.172 1 96.25 271 PHE B N 1
ATOM 5506 C CA . PHE B 1 271 ? -0.677 22.156 17.172 1 96.25 271 PHE B CA 1
ATOM 5507 C C . PHE B 1 271 ? 0.773 22.344 16.734 1 96.25 271 PHE B C 1
ATOM 5509 O O . PHE B 1 271 ? 1.579 21.422 16.828 1 96.25 271 PHE B O 1
ATOM 5516 N N . SER B 1 272 ? 1.073 23.531 16.203 1 95.56 272 SER B N 1
ATOM 5517 C CA . SER B 1 272 ? 2.422 23.906 15.789 1 95.56 272 SER B CA 1
ATOM 5518 C C . SER B 1 272 ? 3.262 24.344 16.984 1 95.56 272 SER B C 1
ATOM 5520 O O . SER B 1 272 ? 2.906 25.281 17.703 1 95.56 272 SER B O 1
ATOM 5522 N N . LEU B 1 273 ? 4.422 23.656 17.219 1 96.56 273 LEU B N 1
ATOM 5523 C CA . LEU B 1 273 ? 5.227 23.891 18.406 1 96.56 273 LEU B CA 1
ATOM 5524 C C . LEU B 1 273 ? 6.652 24.266 18.031 1 96.56 273 LEU B C 1
ATOM 5526 O O . LEU B 1 273 ? 7.395 23.453 17.469 1 96.56 273 LEU B O 1
ATOM 5530 N N . TYR B 1 274 ? 6.988 25.438 18.266 1 97.25 274 TYR B N 1
ATOM 5531 C CA . TYR B 1 274 ? 8.383 25.859 18.266 1 97.25 274 TYR B CA 1
ATOM 5532 C C . TYR B 1 274 ? 8.922 25.953 19.688 1 97.25 274 TYR B C 1
ATOM 5534 O O . TYR B 1 274 ? 8.727 26.969 20.359 1 97.25 274 TYR B O 1
ATOM 5542 N N . LEU B 1 275 ? 9.672 24.875 20.109 1 98.5 275 LEU B N 1
ATOM 5543 C CA . LEU B 1 275 ? 10.07 24.75 21.516 1 98.5 275 LEU B CA 1
ATOM 5544 C C . LEU B 1 275 ? 11.578 24.859 21.656 1 98.5 275 LEU B C 1
ATOM 5546 O O . LEU B 1 275 ? 12.328 24.375 20.812 1 98.5 275 LEU B O 1
ATOM 5550 N N . ALA B 1 276 ? 12 25.516 22.703 1 98.19 276 ALA B N 1
ATOM 5551 C CA . ALA B 1 276 ? 13.391 25.578 23.125 1 98.19 276 ALA B CA 1
ATOM 5552 C C . ALA B 1 276 ? 13.508 25.766 24.625 1 98.19 276 ALA B C 1
ATOM 5554 O O . ALA B 1 276 ? 12.492 25.797 25.344 1 98.19 276 ALA B O 1
ATOM 5555 N N . GLU B 1 277 ? 14.727 25.781 25.109 1 97.5 277 GLU B N 1
ATOM 5556 C CA . GLU B 1 277 ? 14.961 25.922 26.547 1 97.5 277 GLU B CA 1
ATOM 5557 C C . GLU B 1 277 ? 14.539 27.297 27.047 1 97.5 277 GLU B C 1
ATOM 5559 O O . GLU B 1 277 ? 14.109 27.438 28.188 1 97.5 277 GLU B O 1
ATOM 5564 N N . SER B 1 278 ? 14.656 28.281 26.172 1 98.12 278 SER B N 1
ATOM 5565 C CA . SER B 1 278 ? 14.219 29.641 26.516 1 98.12 278 SER B CA 1
ATOM 5566 C C . SER B 1 278 ? 13.289 30.203 25.453 1 98.12 278 SER B C 1
ATOM 5568 O O . SER B 1 278 ? 13.312 29.766 24.297 1 98.12 278 SER B O 1
ATOM 5570 N N . ARG B 1 279 ? 12.461 31.172 25.875 1 98 279 ARG B N 1
ATOM 5571 C CA . ARG B 1 279 ? 11.555 31.828 24.938 1 98 279 ARG B CA 1
ATOM 5572 C C . ARG B 1 279 ? 12.328 32.562 23.844 1 98 279 ARG B C 1
ATOM 5574 O O . ARG B 1 279 ? 11.891 32.594 22.688 1 98 279 ARG B O 1
ATOM 5581 N N . GLU B 1 280 ? 13.469 33.094 24.234 1 97.31 280 GLU B N 1
ATOM 5582 C CA . GLU B 1 280 ? 14.312 33.781 23.25 1 97.31 280 GLU B CA 1
ATOM 5583 C C . GLU B 1 280 ? 14.82 32.844 22.188 1 97.31 280 GLU B C 1
ATOM 5585 O O . GLU B 1 280 ? 14.766 33.125 21 1 97.31 280 GLU B O 1
ATOM 5590 N N . GLU B 1 281 ? 15.266 31.719 22.641 1 97.5 281 GLU B N 1
ATOM 5591 C CA . GLU B 1 281 ? 15.766 30.719 21.703 1 97.5 281 GLU B CA 1
ATOM 5592 C C . GLU B 1 281 ? 14.641 30.203 20.812 1 97.5 281 GLU B C 1
ATOM 5594 O O . GLU B 1 281 ? 14.852 29.984 19.609 1 97.5 281 GLU B O 1
ATOM 5599 N N . ALA B 1 282 ? 13.484 29.969 21.344 1 97.88 282 ALA B N 1
ATOM 5600 C CA . ALA B 1 282 ? 12.336 29.531 20.547 1 97.88 282 ALA B CA 1
ATOM 5601 C C . ALA B 1 282 ? 11.984 30.531 19.469 1 97.88 282 ALA B C 1
ATOM 5603 O O . ALA B 1 282 ? 11.703 30.156 18.328 1 97.88 282 ALA B O 1
ATOM 5604 N N . ARG B 1 283 ? 11.961 31.797 19.859 1 95 283 ARG B N 1
ATOM 5605 C CA . ARG B 1 283 ? 11.68 32.844 18.891 1 95 283 ARG B CA 1
ATOM 5606 C C . ARG B 1 283 ? 12.734 32.906 17.797 1 95 283 ARG B C 1
ATOM 5608 O O . ARG B 1 283 ? 12.406 33.094 16.625 1 95 283 ARG B O 1
ATOM 5615 N N . GLU B 1 284 ? 13.969 32.688 18.172 1 94.69 284 GLU B N 1
ATOM 5616 C CA . GLU B 1 284 ? 15.047 32.656 17.203 1 94.69 284 GLU B CA 1
ATOM 5617 C C . GLU B 1 284 ? 14.852 31.516 16.203 1 94.69 284 GLU B C 1
ATOM 5619 O O . GLU B 1 284 ? 15.023 31.703 14.992 1 94.69 284 GLU B O 1
ATOM 5624 N N . ILE B 1 285 ? 14.508 30.375 16.703 1 95.31 285 ILE B N 1
ATOM 5625 C CA . ILE B 1 285 ? 14.258 29.219 15.859 1 95.31 285 ILE B CA 1
ATOM 5626 C C . ILE B 1 285 ? 13.109 29.516 14.898 1 95.31 285 ILE B C 1
ATOM 5628 O O . ILE B 1 285 ? 13.195 29.219 13.703 1 95.31 285 ILE B O 1
ATOM 5632 N N . PHE B 1 286 ? 12.078 30.078 15.414 1 94.44 286 PHE B N 1
ATOM 5633 C CA . PHE B 1 286 ? 10.914 30.438 14.609 1 94.44 286 PHE B CA 1
ATOM 5634 C C . PHE B 1 286 ? 11.289 31.406 13.5 1 94.44 286 PHE B C 1
ATOM 5636 O O . PHE B 1 286 ? 10.945 31.188 12.336 1 94.44 286 PHE B O 1
ATOM 5643 N N . MET B 1 287 ? 12.039 32.438 13.875 1 90.38 287 MET B N 1
ATOM 5644 C CA . MET B 1 287 ? 12.422 33.469 12.914 1 90.38 287 MET B CA 1
ATOM 5645 C C . MET B 1 287 ? 13.367 32.906 11.859 1 90.38 287 MET B C 1
ATOM 5647 O O . MET B 1 287 ? 13.242 33.219 10.68 1 90.38 287 MET B O 1
ATOM 5651 N N . GLN B 1 288 ? 14.273 32.062 12.258 1 91.25 288 GLN B N 1
ATOM 5652 C CA . GLN B 1 288 ? 15.195 31.422 11.312 1 91.25 288 GLN B CA 1
ATOM 5653 C C . GLN B 1 288 ? 14.461 30.516 10.328 1 91.25 288 GLN B C 1
ATOM 5655 O O . GLN B 1 288 ? 14.797 30.484 9.141 1 91.25 288 GLN B O 1
ATOM 5660 N N . THR B 1 289 ? 13.523 29.828 10.844 1 92.44 289 THR B N 1
ATOM 5661 C CA . THR B 1 289 ? 12.734 28.906 10.031 1 92.44 289 THR B CA 1
ATOM 5662 C C . THR B 1 289 ? 12.008 29.672 8.922 1 92.44 289 THR B C 1
ATOM 5664 O O . THR B 1 289 ? 11.891 29.172 7.797 1 92.44 289 THR B O 1
ATOM 5667 N N . HIS B 1 290 ? 11.617 30.859 9.227 1 88.31 290 HIS B N 1
ATOM 5668 C CA . HIS B 1 290 ? 10.773 31.609 8.312 1 88.31 290 HIS B CA 1
ATOM 5669 C C . HIS B 1 290 ? 11.531 32.781 7.699 1 88.31 290 HIS B C 1
ATOM 5671 O O . HIS B 1 290 ? 10.93 33.75 7.25 1 88.31 290 HIS B O 1
ATOM 5677 N N . ALA B 1 291 ? 12.844 32.688 7.746 1 80.88 291 ALA B N 1
ATOM 5678 C CA . ALA B 1 291 ? 13.695 33.781 7.301 1 80.88 291 ALA B CA 1
ATOM 5679 C C . ALA B 1 291 ? 13.484 34.094 5.82 1 80.88 291 ALA B C 1
ATOM 5681 O O . ALA B 1 291 ? 13.547 35.25 5.395 1 80.88 291 ALA B O 1
ATOM 5682 N N . ARG B 1 292 ? 13.398 33.062 5.016 1 75 292 ARG B N 1
ATOM 5683 C CA . ARG B 1 292 ? 13.219 33.25 3.58 1 75 292 ARG B CA 1
ATOM 5684 C C . ARG B 1 292 ? 11.742 33.344 3.217 1 75 292 ARG B C 1
ATOM 5686 O O . ARG B 1 292 ? 11.352 33.031 2.088 1 75 292 ARG B O 1
ATOM 5693 N N . LEU B 1 293 ? 11.148 33.75 4.078 1 63.66 293 LEU B N 1
ATOM 5694 C CA . LEU B 1 293 ? 9.734 33.938 3.76 1 63.66 293 LEU B CA 1
ATOM 5695 C C . LEU B 1 293 ? 9.57 34.625 2.416 1 63.66 293 LEU B C 1
ATOM 5697 O O . LEU B 1 293 ? 10.086 35.719 2.215 1 63.66 293 LEU B O 1
ATOM 5701 N N . ASP B 1 294 ? 9.234 33.812 1.484 1 67.44 294 ASP B N 1
ATOM 5702 C CA . ASP B 1 294 ? 8.945 34.344 0.154 1 67.44 294 ASP B CA 1
ATOM 5703 C C . ASP B 1 294 ? 7.711 35.219 0.176 1 67.44 294 ASP B C 1
ATOM 5705 O O . ASP B 1 294 ? 6.582 34.75 0.029 1 67.44 294 ASP B O 1
ATOM 5709 N N . ARG B 1 295 ? 8.023 36.438 0.436 1 77.19 295 ARG B N 1
ATOM 5710 C CA . ARG B 1 295 ? 6.949 37.438 0.575 1 77.19 295 ARG B CA 1
ATOM 5711 C C . ARG B 1 295 ? 6.027 37.406 -0.64 1 77.19 295 ARG B C 1
ATOM 5713 O O . ARG B 1 295 ? 4.809 37.531 -0.503 1 77.19 295 ARG B O 1
ATOM 5720 N N . ALA B 1 296 ? 6.629 37.188 -1.705 1 77.38 296 ALA B N 1
ATOM 5721 C CA . ALA B 1 296 ? 5.828 37.156 -2.926 1 77.38 296 ALA B CA 1
ATOM 5722 C C . ALA B 1 296 ? 4.832 36 -2.896 1 77.38 296 ALA B C 1
ATOM 5724 O O . ALA B 1 296 ? 3.668 36.156 -3.273 1 77.38 296 ALA B O 1
ATOM 5725 N N . ARG B 1 297 ? 5.258 34.969 -2.381 1 77.5 297 ARG B N 1
ATOM 5726 C CA . ARG B 1 297 ? 4.387 33.781 -2.295 1 77.5 297 ARG B CA 1
ATOM 5727 C C . ARG B 1 297 ? 3.289 34 -1.258 1 77.5 297 ARG B C 1
ATOM 5729 O O . ARG B 1 297 ? 2.139 33.625 -1.473 1 77.5 297 ARG B O 1
ATOM 5736 N N . LYS B 1 298 ? 3.676 34.562 -0.175 1 84.44 298 LYS B N 1
ATOM 5737 C CA . LYS B 1 298 ? 2.691 34.812 0.871 1 84.44 298 LYS B CA 1
ATOM 5738 C C . LYS B 1 298 ? 1.657 35.844 0.41 1 84.44 298 LYS B C 1
ATOM 5740 O O . LYS B 1 298 ? 0.464 35.688 0.679 1 84.44 298 LYS B O 1
ATOM 5745 N N . PHE B 1 299 ? 2.166 36.812 -0.32 1 87.12 299 PHE B N 1
ATOM 5746 C CA . PHE B 1 299 ? 1.253 37.844 -0.848 1 87.12 299 PHE B CA 1
ATOM 5747 C C . PHE B 1 299 ? 0.311 37.219 -1.879 1 87.12 299 PHE B C 1
ATOM 5749 O O . PHE B 1 299 ? -0.88 37.531 -1.903 1 87.12 299 PHE B O 1
ATOM 5756 N N . ALA B 1 300 ? 0.879 36.344 -2.621 1 83.5 300 ALA B N 1
ATOM 5757 C CA . ALA B 1 300 ? 0.054 35.656 -3.613 1 83.5 300 ALA B CA 1
ATOM 5758 C C . ALA B 1 300 ? -1.015 34.812 -2.941 1 83.5 300 ALA B C 1
ATOM 5760 O O . ALA B 1 300 ? -2.162 34.75 -3.395 1 83.5 300 ALA B O 1
ATOM 5761 N N . ALA B 1 301 ? -0.627 34.156 -1.896 1 83.12 301 ALA B N 1
ATOM 5762 C CA . ALA B 1 301 ? -1.575 33.312 -1.163 1 83.12 301 ALA B CA 1
ATOM 5763 C C . ALA B 1 301 ? -2.678 34.156 -0.534 1 83.12 301 ALA B C 1
ATOM 5765 O O . ALA B 1 301 ? -3.855 33.781 -0.583 1 83.12 301 ALA B O 1
ATOM 5766 N N . ILE B 1 302 ? -2.305 35.25 0.015 1 87.94 302 ILE B N 1
ATOM 5767 C CA . ILE B 1 302 ? -3.273 36.156 0.636 1 87.94 302 ILE B CA 1
ATOM 5768 C C . ILE B 1 302 ? -4.203 36.719 -0.43 1 87.94 302 ILE B C 1
ATOM 5770 O O . ILE B 1 302 ? -5.41 36.844 -0.213 1 87.94 302 ILE B O 1
ATOM 5774 N N . ARG B 1 303 ? -3.662 36.969 -1.543 1 88.75 303 ARG B N 1
ATOM 5775 C CA . ARG B 1 303 ? -4.469 37.469 -2.652 1 88.75 303 ARG B CA 1
ATOM 5776 C C . ARG B 1 303 ? -5.469 36.406 -3.117 1 88.75 303 ARG B C 1
ATOM 5778 O O . ARG B 1 303 ? -6.629 36.719 -3.393 1 88.75 303 ARG B O 1
ATOM 5785 N N . GLN B 1 304 ? -4.977 35.25 -3.156 1 83.94 304 GLN B N 1
ATOM 5786 C CA . GLN B 1 304 ? -5.852 34.156 -3.568 1 83.94 304 GLN B CA 1
ATOM 5787 C C . GLN B 1 304 ? -6.984 33.969 -2.566 1 83.94 304 GLN B C 1
ATOM 5789 O O . GLN B 1 304 ? -8.125 33.688 -2.955 1 83.94 304 GLN B O 1
ATOM 5794 N N . MET B 1 305 ? -6.695 34.094 -1.345 1 87.19 305 MET B N 1
ATOM 5795 C CA . MET B 1 305 ? -7.672 33.844 -0.289 1 87.19 305 MET B CA 1
ATOM 5796 C C . MET B 1 305 ? -8.617 35.031 -0.125 1 87.19 305 MET B C 1
ATOM 5798 O O . MET B 1 305 ? -9.836 34.875 -0.082 1 87.19 305 MET B O 1
ATOM 5802 N N . LEU B 1 306 ? -8.078 36.281 -0.148 1 90.75 306 LEU B N 1
ATOM 5803 C CA . LEU B 1 306 ? -8.867 37.438 0.281 1 90.75 306 LEU B CA 1
ATOM 5804 C C . LEU B 1 306 ? -9.125 38.406 -0.886 1 90.75 306 LEU B C 1
ATOM 5806 O O . LEU B 1 306 ? -9.953 39.281 -0.784 1 90.75 306 LEU B O 1
ATOM 5810 N N . GLY B 1 307 ? -8.438 38.188 -1.963 1 87.56 307 GLY B N 1
ATOM 5811 C CA . GLY B 1 307 ? -8.523 39.125 -3.07 1 87.56 307 GLY B CA 1
ATOM 5812 C C . GLY B 1 307 ? -7.773 40.406 -2.812 1 87.56 307 GLY B C 1
ATOM 5813 O O . GLY B 1 307 ? -7.977 41.406 -3.514 1 87.56 307 GLY B O 1
ATOM 5814 N N . LEU B 1 308 ? -7.035 40.438 -1.851 1 89.81 308 LEU B N 1
ATOM 5815 C CA . LEU B 1 308 ? -6.289 41.625 -1.451 1 89.81 308 LEU B CA 1
ATOM 5816 C C . LEU B 1 308 ? -4.883 41.625 -2.047 1 89.81 308 LEU B C 1
ATOM 5818 O O . LEU B 1 308 ? -4.113 40.688 -1.806 1 89.81 308 LEU B O 1
ATOM 5822 N N . ASP B 1 309 ? -4.57 42.594 -2.863 1 90.31 309 ASP B N 1
ATOM 5823 C CA . ASP B 1 309 ? -3.229 42.719 -3.418 1 90.31 309 ASP B CA 1
ATOM 5824 C C . ASP B 1 309 ? -2.34 43.562 -2.506 1 90.31 309 ASP B C 1
ATOM 5826 O O . ASP B 1 309 ? -2.533 44.781 -2.391 1 90.31 309 ASP B O 1
ATOM 5830 N N . LEU B 1 310 ? -1.376 43 -1.955 1 91.56 310 LEU B N 1
ATOM 5831 C CA . LEU B 1 310 ? -0.536 43.656 -0.956 1 91.56 310 LEU B CA 1
ATOM 5832 C C . LEU B 1 310 ? 0.838 43.969 -1.53 1 91.56 310 LEU B C 1
ATOM 5834 O O . LEU B 1 310 ? 1.723 44.438 -0.809 1 91.56 310 LEU B O 1
ATOM 5838 N N . SER B 1 311 ? 1.074 43.781 -2.795 1 87.81 311 SER B N 1
ATOM 5839 C CA . SER B 1 311 ? 2.396 43.844 -3.408 1 87.81 311 SER B CA 1
ATOM 5840 C C . SER B 1 311 ? 3.018 45.219 -3.242 1 87.81 311 SER B C 1
ATOM 5842 O O . SER B 1 311 ? 4.234 45.344 -3.088 1 87.81 311 SER B O 1
ATOM 5844 N N . ASP B 1 312 ? 2.164 46.25 -3.174 1 88.62 312 ASP B N 1
ATOM 5845 C CA . ASP B 1 312 ? 2.697 47.625 -3.129 1 88.62 312 ASP B CA 1
ATOM 5846 C C . ASP B 1 312 ? 2.527 48.219 -1.739 1 88.62 312 ASP B C 1
ATOM 5848 O O . ASP B 1 312 ? 2.73 49.438 -1.555 1 88.62 312 ASP B O 1
ATOM 5852 N N . TRP B 1 313 ? 2.184 47.438 -0.798 1 92.06 313 TRP B N 1
ATOM 5853 C CA . TRP B 1 313 ? 1.973 47.938 0.547 1 92.06 313 TRP B CA 1
ATOM 5854 C C . TRP B 1 313 ? 3.27 47.938 1.351 1 92.06 313 TRP B C 1
ATOM 5856 O O . TRP B 1 313 ? 3.986 46.906 1.352 1 92.06 313 TRP B O 1
ATOM 5866 N N . PRO B 1 314 ? 3.559 49.125 2.014 1 92.81 314 PRO B N 1
ATOM 5867 C CA . PRO B 1 314 ? 4.668 49.031 2.967 1 92.81 314 PRO B CA 1
ATOM 5868 C C . PRO B 1 314 ? 4.383 48.062 4.121 1 92.81 314 PRO B C 1
ATOM 5870 O O . PRO B 1 314 ? 3.238 47.938 4.562 1 92.81 314 PRO B O 1
ATOM 5873 N N . LEU B 1 315 ? 5.414 47.438 4.668 1 91.56 315 LEU B N 1
ATOM 5874 C CA . LEU B 1 315 ? 5.289 46.375 5.68 1 91.56 315 LEU B CA 1
ATOM 5875 C C . LEU B 1 315 ? 4.754 46.938 6.988 1 91.56 315 LEU B C 1
ATOM 5877 O O . LEU B 1 315 ? 4.215 46.219 7.816 1 91.56 315 LEU B O 1
ATOM 5881 N N . ASP B 1 316 ? 4.859 48.219 7.113 1 93.44 316 ASP B N 1
ATOM 5882 C CA . ASP B 1 316 ? 4.418 48.844 8.367 1 93.44 316 ASP B CA 1
ATOM 5883 C C . ASP B 1 316 ? 3.008 49.406 8.234 1 93.44 316 ASP B C 1
ATOM 5885 O O . ASP B 1 316 ? 2.463 49.969 9.188 1 93.44 316 ASP B O 1
ATOM 5889 N N . ARG B 1 317 ? 2.461 49.156 7.09 1 94.19 317 ARG B N 1
ATOM 5890 C CA . ARG B 1 317 ? 1.088 49.625 6.91 1 94.19 317 ARG B CA 1
ATOM 5891 C C . ARG B 1 317 ? 0.109 48.75 7.68 1 94.19 317 ARG B C 1
ATOM 5893 O O . ARG B 1 317 ? 0.169 47.5 7.586 1 94.19 317 ARG B O 1
ATOM 5900 N N . PRO B 1 318 ? -0.752 49.438 8.375 1 95.31 318 PRO B N 1
ATOM 5901 C CA . PRO B 1 318 ? -1.787 48.656 9.047 1 95.31 318 PRO B CA 1
ATOM 5902 C C . PRO B 1 318 ? -2.814 48.062 8.07 1 95.31 318 PRO B C 1
ATOM 5904 O O . PRO B 1 318 ? -3.119 48.688 7.051 1 95.31 318 PRO B O 1
ATOM 5907 N N . ILE B 1 319 ? -3.258 46.906 8.344 1 94.88 319 ILE B N 1
ATOM 5908 C CA . ILE B 1 319 ? -4.344 46.25 7.625 1 94.88 319 ILE B CA 1
ATOM 5909 C C . ILE B 1 319 ? -5.52 46 8.57 1 94.88 319 ILE B C 1
ATOM 5911 O O . ILE B 1 319 ? -5.328 45.531 9.695 1 94.88 319 ILE B O 1
ATOM 5915 N N . SER B 1 320 ? -6.703 46.406 8.148 1 94.38 320 SER B N 1
ATOM 5916 C CA . SER B 1 320 ? -7.902 46.312 8.977 1 94.38 320 SER B CA 1
ATOM 5917 C C . SER B 1 320 ? -9.102 45.844 8.148 1 94.38 320 SER B C 1
ATOM 5919 O O . SER B 1 320 ? -8.977 45.625 6.945 1 94.38 320 SER B O 1
ATOM 5921 N N . ALA B 1 321 ? -10.258 45.656 8.875 1 94.19 321 ALA B N 1
ATOM 5922 C CA . ALA B 1 321 ? -11.5 45.188 8.242 1 94.19 321 ALA B CA 1
ATOM 5923 C C . ALA B 1 321 ? -11.875 46.094 7.082 1 94.19 321 ALA B C 1
ATOM 5925 O O . ALA B 1 321 ? -12.438 45.656 6.086 1 94.19 321 ALA B O 1
ATOM 5926 N N . ALA B 1 322 ? -11.492 47.344 7.18 1 93.75 322 ALA B N 1
ATOM 5927 C CA . ALA B 1 322 ? -11.836 48.312 6.168 1 93.75 322 ALA B CA 1
ATOM 5928 C C . ALA B 1 322 ? -11.102 48.062 4.859 1 93.75 322 ALA B C 1
ATOM 5930 O O . ALA B 1 322 ? -11.523 48.531 3.797 1 93.75 322 ALA B O 1
ATOM 5931 N N . ASP B 1 323 ? -10.062 47.312 4.91 1 94.5 323 ASP B N 1
ATOM 5932 C CA . ASP B 1 323 ? -9.242 47.031 3.732 1 94.5 323 ASP B CA 1
ATOM 5933 C C . ASP B 1 323 ? -9.742 45.812 2.986 1 94.5 323 ASP B C 1
ATOM 5935 O O . ASP B 1 323 ? -9.336 45.531 1.849 1 94.5 323 ASP B O 1
ATOM 5939 N N . LEU B 1 324 ? -10.594 45 3.619 1 94.44 324 LEU B N 1
ATOM 5940 C CA . LEU B 1 324 ? -10.992 43.719 3.08 1 94.44 324 LEU B CA 1
ATOM 5941 C C . LEU B 1 324 ? -11.984 43.875 1.932 1 94.44 324 LEU B C 1
ATOM 5943 O O . LEU B 1 324 ? -13.023 44.531 2.092 1 94.44 324 LEU B O 1
ATOM 5947 N N . PRO B 1 325 ? -11.648 43.281 0.776 1 92.5 325 PRO B N 1
ATOM 5948 C CA . PRO B 1 325 ? -12.656 43.219 -0.282 1 92.5 325 PRO B CA 1
ATOM 5949 C C . PRO B 1 325 ? -13.781 42.25 0.033 1 92.5 325 PRO B C 1
ATOM 5951 O O . PRO B 1 325 ? -13.703 41.5 1.026 1 92.5 325 PRO B O 1
ATOM 5954 N N . PRO B 1 326 ? -14.828 42.281 -0.814 1 87.88 326 PRO B N 1
ATOM 5955 C CA . PRO B 1 326 ? -15.844 41.25 -0.663 1 87.88 326 PRO B CA 1
ATOM 5956 C C . PRO B 1 326 ? -15.266 39.844 -0.802 1 87.88 326 PRO B C 1
ATOM 5958 O O . PRO B 1 326 ? -14.281 39.656 -1.513 1 87.88 326 PRO B O 1
ATOM 5961 N N . PRO B 1 327 ? -15.828 38.906 -0.089 1 84.75 327 PRO B N 1
ATOM 5962 C CA . PRO B 1 327 ? -15.32 37.531 -0.115 1 84.75 327 PRO B CA 1
ATOM 5963 C C . PRO B 1 327 ? -15.258 36.938 -1.525 1 84.75 327 PRO B C 1
ATOM 5965 O O . PRO B 1 327 ? -16.156 37.219 -2.338 1 84.75 327 PRO B O 1
ATOM 5968 N N . VAL B 1 328 ? -14.305 36.156 -1.793 1 77.62 328 VAL B N 1
ATOM 5969 C CA . VAL B 1 328 ? -14.133 35.438 -3.062 1 77.62 328 VAL B CA 1
ATOM 5970 C C . VAL B 1 328 ? -15.133 34.281 -3.154 1 77.62 328 VAL B C 1
ATOM 5972 O O . VAL B 1 328 ? -15.438 33.656 -2.15 1 77.62 328 VAL B O 1
ATOM 5975 N N . ALA B 1 329 ? -15.836 34.062 -4.406 1 68.62 329 ALA B N 1
ATOM 5976 C CA . ALA B 1 329 ? -16.922 33.125 -4.621 1 68.62 329 ALA B CA 1
ATOM 5977 C C . ALA B 1 329 ? -16.406 31.672 -4.48 1 68.62 329 ALA B C 1
ATOM 5979 O O . ALA B 1 329 ? -17.078 30.844 -3.865 1 68.62 329 ALA B O 1
ATOM 5980 N N . ASN B 1 330 ? -15.227 31.391 -4.992 1 68.06 330 ASN B N 1
ATOM 5981 C CA . ASN B 1 330 ? -14.711 30.016 -5.012 1 68.06 330 ASN B CA 1
ATOM 5982 C C . ASN B 1 330 ? -13.25 29.969 -4.555 1 68.06 330 ASN B C 1
ATOM 5984 O O . ASN B 1 330 ? -12.352 29.719 -5.355 1 68.06 330 ASN B O 1
ATOM 5988 N N . PRO B 1 331 ? -13.203 30.109 -3.215 1 70.5 331 PRO B N 1
ATOM 5989 C CA . PRO B 1 331 ? -11.812 30.031 -2.746 1 70.5 331 PRO B CA 1
ATOM 5990 C C . PRO B 1 331 ? -11.266 28.609 -2.764 1 70.5 331 PRO B C 1
ATOM 5992 O O . PRO B 1 331 ? -12.031 27.641 -2.748 1 70.5 331 PRO B O 1
ATOM 5995 N N . GLY B 1 332 ? -9.969 28.531 -2.979 1 68.81 332 GLY B N 1
ATOM 5996 C CA . GLY B 1 332 ? -9.336 27.219 -2.912 1 68.81 332 GLY B CA 1
ATOM 5997 C C . GLY B 1 332 ? -9.617 26.484 -1.615 1 68.81 332 GLY B C 1
ATOM 5998 O O . GLY B 1 332 ? -10.062 25.344 -1.632 1 68.81 332 GLY B O 1
ATOM 5999 N N . SER B 1 333 ? -9.438 27.188 -0.508 1 75.81 333 SER B N 1
ATOM 6000 C CA . SER B 1 333 ? -9.781 26.688 0.815 1 75.81 333 SER B CA 1
ATOM 6001 C C . SER B 1 333 ? -10.68 27.656 1.569 1 75.81 333 SER B C 1
ATOM 6003 O O . SER B 1 333 ? -10.203 28.688 2.062 1 75.81 333 SER B O 1
ATOM 6005 N N . ARG B 1 334 ? -11.961 27.344 1.68 1 75.75 334 ARG B N 1
ATOM 6006 C CA . ARG B 1 334 ? -12.906 28.203 2.371 1 75.75 334 ARG B CA 1
ATOM 6007 C C . ARG B 1 334 ? -12.523 28.375 3.84 1 75.75 334 ARG B C 1
ATOM 6009 O O . ARG B 1 334 ? -12.656 29.469 4.402 1 75.75 334 ARG 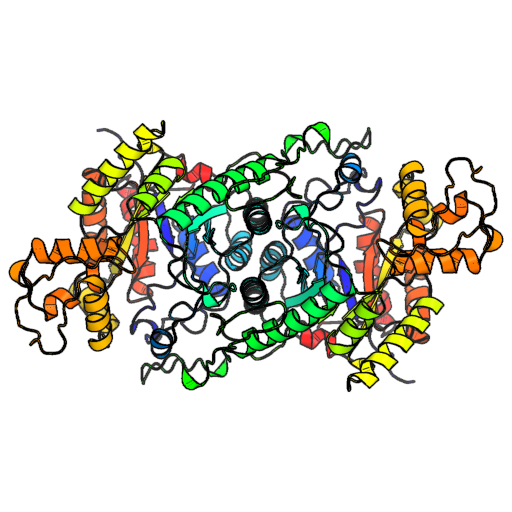B O 1
ATOM 6016 N N . THR B 1 335 ? -11.961 27.375 4.359 1 78 335 THR B N 1
ATOM 6017 C CA . THR B 1 335 ? -11.609 27.375 5.773 1 78 335 THR B CA 1
ATOM 6018 C C . THR B 1 335 ? -10.484 28.375 6.047 1 78 335 THR B C 1
ATOM 6020 O O . THR B 1 335 ? -10.617 29.266 6.891 1 78 335 THR B O 1
ATOM 6023 N N . HIS B 1 336 ? -9.477 28.266 5.336 1 82.88 336 HIS B N 1
ATOM 6024 C CA . HIS B 1 336 ? -8.328 29.141 5.547 1 82.88 336 HIS B CA 1
ATOM 6025 C C . HIS B 1 336 ? -8.664 30.594 5.203 1 82.88 336 HIS B C 1
ATOM 6027 O O . HIS B 1 336 ? -8.211 31.516 5.875 1 82.88 336 HIS B O 1
ATOM 6033 N N . THR B 1 337 ? -9.484 30.688 4.223 1 85.56 337 THR B N 1
ATOM 6034 C CA . THR B 1 337 ? -9.93 32.031 3.822 1 85.56 337 THR B CA 1
ATOM 6035 C C . THR B 1 337 ? -10.742 32.688 4.938 1 85.56 337 THR B C 1
ATOM 6037 O O . THR B 1 337 ? -10.477 33.812 5.309 1 85.56 337 THR B O 1
ATOM 6040 N N . ASP B 1 338 ? -11.641 31.938 5.504 1 86.12 338 ASP B N 1
ATOM 6041 C CA . ASP B 1 338 ? -12.508 32.469 6.543 1 86.12 338 ASP B CA 1
ATOM 6042 C C . ASP B 1 338 ? -11.719 32.812 7.805 1 86.12 338 ASP B C 1
ATOM 6044 O O . ASP B 1 338 ? -11.977 33.844 8.453 1 86.12 338 ASP B O 1
ATOM 6048 N N . LEU B 1 339 ? -10.797 32.031 8.125 1 87.12 339 LEU B N 1
ATOM 6049 C CA . LEU B 1 339 ? -10 32.25 9.328 1 87.12 339 LEU B CA 1
ATOM 6050 C C . LEU B 1 339 ? -9.117 33.469 9.172 1 87.12 339 LEU B C 1
ATOM 6052 O O . LEU B 1 339 ? -8.977 34.281 10.109 1 87.12 339 LEU B O 1
ATOM 6056 N N . LEU B 1 340 ? -8.555 33.625 8.031 1 89.94 340 LEU B N 1
ATOM 6057 C CA . LEU B 1 340 ? -7.73 34.812 7.781 1 89.94 340 LEU B CA 1
ATOM 6058 C C . LEU B 1 340 ? -8.578 36.094 7.781 1 89.94 340 LEU B C 1
ATOM 6060 O O . LEU B 1 340 ? -8.18 37.094 8.344 1 89.94 340 LEU B O 1
ATOM 6064 N N . ARG B 1 341 ? -9.688 36 7.152 1 91.12 341 ARG B N 1
ATOM 6065 C CA . ARG B 1 341 ? -10.602 37.156 7.141 1 91.12 341 ARG B CA 1
ATOM 6066 C C . ARG B 1 341 ? -11.023 37.531 8.555 1 91.12 341 ARG B C 1
ATOM 6068 O O . ARG B 1 341 ? -11.016 38.719 8.922 1 91.12 341 ARG B O 1
ATOM 6075 N N . ARG B 1 342 ? -11.336 36.562 9.32 1 89.81 342 ARG B N 1
ATOM 6076 C CA . ARG B 1 342 ? -11.734 36.781 10.711 1 89.81 342 ARG B CA 1
ATOM 6077 C C . ARG B 1 342 ? -10.625 37.469 11.492 1 89.81 342 ARG B C 1
ATOM 6079 O O . ARG B 1 342 ? -10.898 38.344 12.32 1 89.81 342 ARG B O 1
ATOM 6086 N N . LEU B 1 343 ? -9.469 37 11.312 1 91.38 343 LEU B N 1
ATOM 6087 C CA . LEU B 1 343 ? -8.328 37.625 11.984 1 91.38 343 LEU B CA 1
ATOM 6088 C C . LEU B 1 343 ? -8.25 39.125 11.68 1 91.38 343 LEU B C 1
ATOM 6090 O O . LEU B 1 343 ? -8.133 39.938 12.594 1 91.38 343 LEU B O 1
ATOM 6094 N N . ILE B 1 344 ? -8.414 39.469 10.414 1 92.44 344 ILE B N 1
ATOM 6095 C CA . ILE B 1 344 ? -8.258 40.844 9.969 1 92.44 344 ILE B CA 1
ATOM 6096 C C . ILE B 1 344 ? -9.461 41.656 10.43 1 92.44 344 ILE B C 1
ATOM 6098 O O . ILE B 1 344 ? -9.32 42.844 10.742 1 92.44 344 ILE B O 1
ATOM 6102 N N . GLU B 1 345 ? -10.562 41.031 10.539 1 93.06 345 GLU B N 1
ATOM 6103 C CA . GLU B 1 345 ? -11.75 41.719 11.031 1 93.06 345 GLU B CA 1
ATOM 6104 C C . GLU B 1 345 ? -11.648 42 12.531 1 93.06 345 GLU B C 1
ATOM 6106 O O . GLU B 1 345 ? -12.188 43 13.016 1 93.06 345 GLU B O 1
ATOM 6111 N N . ARG B 1 346 ? -10.969 41.188 13.211 1 91.62 346 ARG B N 1
ATOM 6112 C CA . ARG B 1 346 ? -10.906 41.281 14.664 1 91.62 346 ARG B CA 1
ATOM 6113 C C . ARG B 1 346 ? -9.766 42.188 15.109 1 91.62 346 ARG B C 1
ATOM 6115 O O . ARG B 1 346 ? -9.867 42.844 16.156 1 91.62 346 ARG B O 1
ATOM 6122 N N . GLU B 1 347 ? -8.695 42.188 14.352 1 93.25 347 GLU B N 1
ATOM 6123 C CA . GLU B 1 347 ? -7.492 42.875 14.773 1 93.25 347 GLU B CA 1
ATOM 6124 C C . GLU B 1 347 ? -6.953 43.781 13.656 1 93.25 347 GLU B C 1
ATOM 6126 O O . GLU B 1 347 ? -7.039 43.406 12.484 1 93.25 347 GLU B O 1
ATOM 6131 N N . THR B 1 348 ? -6.438 44.938 14.055 1 94.44 348 THR B N 1
ATOM 6132 C CA . THR B 1 348 ? -5.625 45.75 13.156 1 94.44 348 THR B CA 1
ATOM 6133 C C . THR B 1 348 ? -4.145 45.438 13.336 1 94.44 348 THR B C 1
ATOM 6135 O O . THR B 1 348 ? -3.594 45.562 14.43 1 94.44 348 THR B O 1
ATOM 6138 N N . LEU B 1 349 ? -3.531 44.938 12.25 1 94.06 349 LEU B N 1
ATOM 6139 C CA . LEU B 1 349 ? -2.145 44.5 12.297 1 94.06 349 LEU B CA 1
ATOM 6140 C C . LEU B 1 349 ? -1.312 45.188 11.219 1 94.06 349 LEU B C 1
ATOM 6142 O O . LEU B 1 349 ? -1.816 45.469 10.133 1 94.06 349 LEU B O 1
ATOM 6146 N N . ARG B 1 350 ? -0.088 45.406 11.648 1 94.44 350 ARG B N 1
ATOM 6147 C CA . ARG B 1 350 ? 0.825 45.75 10.562 1 94.44 350 ARG B CA 1
ATOM 6148 C C . ARG B 1 350 ? 1.028 44.562 9.625 1 94.44 350 ARG B C 1
ATOM 6150 O O . ARG B 1 350 ? 0.916 43.406 10.047 1 94.44 350 ARG B O 1
ATOM 6157 N N . LEU B 1 351 ? 1.344 44.969 8.375 1 92.38 351 LEU B N 1
ATOM 6158 C CA . LEU B 1 351 ? 1.52 43.906 7.379 1 92.38 351 LEU B CA 1
ATOM 6159 C C . LEU B 1 351 ? 2.611 42.938 7.809 1 92.38 351 LEU B C 1
ATOM 6161 O O . LEU B 1 351 ? 2.482 41.719 7.605 1 92.38 351 LEU B O 1
ATOM 6165 N N . ASP B 1 352 ? 3.689 43.406 8.383 1 89.31 352 ASP B N 1
ATOM 6166 C CA . ASP B 1 352 ? 4.777 42.531 8.82 1 89.31 352 ASP B CA 1
ATOM 6167 C C . ASP B 1 352 ? 4.32 41.625 9.953 1 89.31 352 ASP B C 1
ATOM 6169 O O . ASP B 1 352 ? 4.777 40.469 10.047 1 89.31 352 ASP B O 1
ATOM 6173 N N . GLN B 1 353 ? 3.412 42.125 10.781 1 89.94 353 GLN B N 1
ATOM 6174 C CA . GLN B 1 353 ? 2.844 41.312 11.852 1 89.94 353 GLN B CA 1
ATOM 6175 C C . GLN B 1 353 ? 1.886 40.281 11.297 1 89.94 353 GLN B C 1
ATOM 6177 O O . GLN B 1 353 ? 1.873 39.125 11.766 1 89.94 353 GLN B O 1
ATOM 6182 N N . LEU B 1 354 ? 1.11 40.625 10.336 1 90.06 354 LEU B N 1
ATOM 6183 C CA . LEU B 1 354 ? 0.147 39.719 9.719 1 90.06 354 LEU B CA 1
ATOM 6184 C C . LEU B 1 354 ? 0.852 38.531 9.102 1 90.06 354 LEU B C 1
ATOM 6186 O O . LEU B 1 354 ? 0.371 37.406 9.227 1 90.06 354 LEU B O 1
ATOM 6190 N N . LEU B 1 355 ? 1.985 38.719 8.516 1 88.19 355 LEU B N 1
ATOM 6191 C CA . LEU B 1 355 ? 2.717 37.688 7.797 1 88.19 355 LEU B CA 1
ATOM 6192 C C . LEU B 1 355 ? 3.234 36.625 8.758 1 88.19 355 LEU B C 1
ATOM 6194 O O . LEU B 1 355 ? 3.584 35.5 8.336 1 88.19 355 LEU B O 1
ATOM 6198 N N . LEU B 1 356 ? 3.234 36.969 10.07 1 85.62 356 LEU B N 1
ATOM 6199 C CA . LEU B 1 356 ? 3.783 36.062 11.055 1 85.62 356 LEU B CA 1
ATOM 6200 C C . LEU B 1 356 ? 2.668 35.344 11.812 1 85.62 356 LEU B C 1
ATOM 6202 O O . LEU B 1 356 ? 2.934 34.469 12.641 1 85.62 356 LEU B O 1
ATOM 6206 N N . ARG B 1 357 ? 1.453 35.688 11.477 1 86.75 357 ARG B N 1
ATOM 6207 C CA . ARG B 1 357 ? 0.322 35.062 12.164 1 86.75 357 ARG B CA 1
ATOM 6208 C C . ARG B 1 357 ? 0.093 33.656 11.664 1 86.75 357 ARG B C 1
ATOM 6210 O O . ARG B 1 357 ? 0.348 33.344 10.5 1 86.75 357 ARG B O 1
ATOM 6217 N N . PRO B 1 358 ? -0.481 32.75 12.484 1 84.81 358 PRO B N 1
ATOM 6218 C CA . PRO B 1 358 ? -0.711 31.359 12.125 1 84.81 358 PRO B CA 1
ATOM 6219 C C . PRO B 1 358 ? -1.567 31.203 10.875 1 84.81 358 PRO B C 1
ATOM 6221 O O . PRO B 1 358 ? -1.373 30.266 10.102 1 84.81 358 PRO B O 1
ATOM 6224 N N . GLU B 1 359 ? -2.496 32.094 10.688 1 87.44 359 GLU B N 1
ATOM 6225 C CA . GLU B 1 359 ? -3.398 32.062 9.539 1 87.44 359 GLU B CA 1
ATOM 6226 C C . GLU B 1 359 ? -2.633 32.188 8.227 1 87.44 359 GLU B C 1
ATOM 6228 O O . GLU B 1 359 ? -3.133 31.781 7.172 1 87.44 359 GLU B O 1
ATOM 6233 N N . VAL B 1 360 ? -1.459 32.688 8.312 1 80.69 360 VAL B N 1
ATOM 6234 C CA . VAL B 1 360 ? -0.667 32.906 7.109 1 80.69 360 VAL B CA 1
ATOM 6235 C C . VAL B 1 360 ? 0.506 31.938 7.066 1 80.69 360 VAL B C 1
ATOM 6237 O O . VAL B 1 360 ? 0.789 31.344 6.023 1 80.69 360 VAL B O 1
ATOM 6240 N N . ILE B 1 361 ? 1.107 31.672 8.188 1 76.06 361 ILE B N 1
ATOM 6241 C CA . ILE B 1 361 ? 2.432 31.062 8.156 1 76.06 361 ILE B CA 1
ATOM 6242 C C . ILE B 1 361 ? 2.324 29.578 8.531 1 76.06 361 ILE B C 1
ATOM 6244 O O . ILE B 1 361 ? 3.258 28.812 8.305 1 76.06 361 ILE B O 1
ATOM 6248 N N . SER B 1 362 ? 1.263 29.172 9.117 1 70.31 362 SER B N 1
ATOM 6249 C CA . SER B 1 362 ? 1.212 27.812 9.633 1 70.31 362 SER B CA 1
ATOM 6250 C C . SER B 1 362 ? -0.137 27.156 9.336 1 70.31 362 SER B C 1
ATOM 6252 O O . SER B 1 362 ? -0.71 26.484 10.203 1 70.31 362 SER B O 1
ATOM 6254 N N . ALA B 1 363 ? -0.714 27.391 8.258 1 72.38 363 ALA B N 1
ATOM 6255 C CA . ALA B 1 363 ? -1.956 26.766 7.812 1 72.38 363 ALA B CA 1
ATOM 6256 C C . ALA B 1 363 ? -3.057 26.922 8.852 1 72.38 363 ALA B C 1
ATOM 6258 O O . ALA B 1 363 ? -3.875 26.016 9.047 1 72.38 363 ALA B O 1
ATOM 6259 N N . ALA B 1 364 ? -2.947 27.953 9.695 1 81.56 364 ALA B N 1
ATOM 6260 C CA . ALA B 1 364 ? -3.936 28.344 10.695 1 81.56 364 ALA B CA 1
ATOM 6261 C C . ALA B 1 364 ? -3.984 27.328 11.836 1 81.56 364 ALA B C 1
ATOM 6263 O O . ALA B 1 364 ? -5.035 27.125 12.453 1 81.56 364 ALA B O 1
ATOM 6264 N N . HIS B 1 365 ? -2.902 26.656 12.078 1 89.06 365 HIS B N 1
ATOM 6265 C CA . HIS B 1 365 ? -2.82 25.766 13.234 1 89.06 365 HIS B CA 1
ATOM 6266 C C . HIS B 1 365 ? -2.662 26.562 14.523 1 89.06 365 HIS B C 1
ATOM 6268 O O . HIS B 1 365 ? -2.166 27.688 14.516 1 89.06 365 HIS B O 1
ATOM 6274 N N . TRP B 1 366 ? -3.168 25.984 15.602 1 92.56 366 TRP B N 1
ATOM 6275 C CA . TRP B 1 366 ? -2.803 26.422 16.938 1 92.56 366 TRP B CA 1
ATOM 6276 C C . TRP B 1 366 ? -1.288 26.422 17.125 1 92.56 366 TRP B C 1
ATOM 6278 O O . TRP B 1 366 ? -0.61 25.469 16.75 1 92.56 366 TRP B O 1
ATOM 6288 N N . GLN B 1 367 ? -0.715 27.609 17.641 1 94.81 367 GLN B N 1
ATOM 6289 C CA . GLN B 1 367 ? 0.74 27.719 17.625 1 94.81 367 GLN B CA 1
ATOM 6290 C C . GLN B 1 367 ? 1.272 28.188 18.969 1 94.81 367 GLN B C 1
ATOM 6292 O O . GLN B 1 367 ? 0.69 29.062 19.609 1 94.81 367 GLN B O 1
ATOM 6297 N N . VAL B 1 368 ? 2.305 27.562 19.406 1 96.12 368 VAL B N 1
ATOM 6298 C CA . VAL B 1 368 ? 3.068 28.031 20.562 1 96.12 368 VAL B CA 1
ATOM 6299 C C . VAL B 1 368 ? 4.535 28.203 20.172 1 96.12 368 VAL B C 1
ATOM 6301 O O . VAL B 1 368 ? 5.117 27.344 19.516 1 96.12 368 VAL B O 1
ATOM 6304 N N . ILE B 1 369 ? 5.102 29.328 20.406 1 96.88 369 ILE B N 1
ATOM 6305 C CA . ILE B 1 369 ? 6.52 29.641 20.297 1 96.88 369 ILE B CA 1
ATOM 6306 C C . ILE B 1 369 ? 7.086 29.938 21.688 1 96.88 369 ILE B C 1
ATOM 6308 O O . ILE B 1 369 ? 6.863 31.016 22.234 1 96.88 369 ILE B O 1
ATOM 6312 N N . GLY B 1 370 ? 7.781 28.969 22.266 1 98.44 370 GLY B N 1
ATOM 6313 C CA . GLY B 1 370 ? 8.234 29.172 23.641 1 98.44 370 GLY B CA 1
ATOM 6314 C C . GLY B 1 370 ? 8.82 27.922 24.266 1 98.44 370 GLY B C 1
ATOM 6315 O O . GLY B 1 370 ? 9.5 27.141 23.594 1 98.44 370 GLY B O 1
ATOM 6316 N N . THR B 1 371 ? 8.664 27.797 25.609 1 98.62 371 THR B N 1
ATOM 6317 C CA . THR B 1 371 ? 9.242 26.703 26.375 1 98.62 371 THR B CA 1
ATOM 6318 C C . THR B 1 371 ? 8.234 25.578 26.547 1 98.62 371 THR B C 1
ATOM 6320 O O . THR B 1 371 ? 7.078 25.703 26.141 1 98.62 371 THR B O 1
ATOM 6323 N N . VAL B 1 372 ? 8.703 24.484 27.125 1 98.62 372 VAL B N 1
ATOM 6324 C CA . VAL B 1 372 ? 7.852 23.359 27.5 1 98.62 372 VAL B CA 1
ATOM 6325 C C . VAL B 1 372 ? 6.723 23.828 28.406 1 98.62 372 VAL B C 1
ATOM 6327 O O . VAL B 1 372 ? 5.566 23.438 28.234 1 98.62 372 VAL B O 1
ATOM 6330 N N . ASP B 1 373 ? 7.059 24.75 29.328 1 98.56 373 ASP B N 1
ATOM 6331 C CA . ASP B 1 373 ? 6.059 25.297 30.234 1 98.56 373 ASP B CA 1
ATOM 6332 C C . ASP B 1 373 ? 4.965 26.047 29.484 1 98.56 373 ASP B C 1
ATOM 6334 O O . ASP B 1 373 ? 3.783 25.938 29.812 1 98.56 373 ASP B O 1
ATOM 6338 N N . ASP B 1 374 ? 5.355 26.781 28.516 1 98.5 374 ASP B N 1
ATOM 6339 C CA . ASP B 1 374 ? 4.395 27.531 27.719 1 98.5 374 ASP B CA 1
ATOM 6340 C C . ASP B 1 374 ? 3.418 26.594 27.016 1 98.5 374 ASP B C 1
ATOM 6342 O O . ASP B 1 374 ? 2.213 26.859 26.969 1 98.5 374 ASP B O 1
ATOM 6346 N N . ALA B 1 375 ? 3.926 25.562 26.422 1 98.69 375 ALA B N 1
ATOM 6347 C CA . ALA B 1 375 ? 3.098 24.594 25.719 1 98.69 375 ALA B CA 1
ATOM 6348 C C . ALA B 1 375 ? 2.121 23.906 26.688 1 98.69 375 ALA B C 1
ATOM 6350 O O . ALA B 1 375 ? 0.924 23.828 26.406 1 98.69 375 ALA B O 1
ATOM 6351 N N . VAL B 1 376 ? 2.639 23.422 27.812 1 98.62 376 VAL B N 1
ATOM 6352 C CA . VAL B 1 376 ? 1.816 22.719 28.781 1 98.62 376 VAL B CA 1
ATOM 6353 C C . VAL B 1 376 ? 0.708 23.625 29.297 1 98.62 376 VAL B C 1
ATOM 6355 O O . VAL B 1 376 ? -0.446 23.219 29.406 1 98.62 376 VAL B O 1
ATOM 6358 N N . GLU B 1 377 ? 1.076 24.859 29.609 1 98.06 377 GLU B N 1
ATOM 6359 C CA . GLU B 1 377 ? 0.097 25.812 30.109 1 98.06 377 GLU B CA 1
ATOM 6360 C C . GLU B 1 377 ? -1.031 26.031 29.094 1 98.06 377 GLU B C 1
ATOM 6362 O O . GLU B 1 377 ? -2.203 26.094 29.484 1 98.06 377 GLU B O 1
ATOM 6367 N N . GLN B 1 378 ? -0.679 26.172 27.859 1 97.5 378 GLN B N 1
ATOM 6368 C CA . GLN B 1 378 ? -1.689 26.375 26.828 1 97.5 378 GLN B CA 1
ATOM 6369 C C . GLN B 1 378 ? -2.574 25.141 26.672 1 97.5 378 GLN B C 1
ATOM 6371 O O . GLN B 1 378 ? -3.791 25.25 26.516 1 97.5 378 GLN B O 1
ATOM 6376 N N . ILE B 1 379 ? -1.969 23.969 26.656 1 98.25 379 ILE B N 1
ATOM 6377 C CA . ILE B 1 379 ? -2.725 22.734 26.531 1 98.25 379 ILE B CA 1
ATOM 6378 C C . ILE B 1 379 ? -3.715 22.609 27.688 1 98.25 379 ILE B C 1
ATOM 6380 O O . ILE B 1 379 ? -4.887 22.297 27.469 1 98.25 379 ILE B O 1
ATOM 6384 N N . VAL B 1 380 ? -3.24 22.891 28.906 1 97.56 380 VAL B N 1
ATOM 6385 C CA . VAL B 1 380 ? -4.086 22.797 30.094 1 97.56 380 VAL B CA 1
ATOM 6386 C C . VAL B 1 380 ? -5.254 23.781 29.969 1 97.56 380 VAL B C 1
ATOM 6388 O O . VAL B 1 380 ? -6.398 23.422 30.266 1 97.56 380 VAL B O 1
ATOM 6391 N N . ASP B 1 381 ? -4.945 24.938 29.516 1 97.38 381 ASP B N 1
ATOM 6392 C CA . ASP B 1 381 ? -5.965 25.969 29.359 1 97.38 381 ASP B CA 1
ATOM 6393 C C . ASP B 1 381 ? -7.031 25.547 28.359 1 97.38 381 ASP B C 1
ATOM 6395 O O . ASP B 1 381 ? -8.227 25.656 28.625 1 97.38 381 ASP B O 1
ATOM 6399 N N . TRP B 1 382 ? -6.602 25.125 27.141 1 97.25 382 TRP B N 1
ATOM 6400 C CA . TRP B 1 382 ? -7.535 24.703 26.109 1 97.25 382 TRP B CA 1
ATOM 6401 C C . TRP B 1 382 ? -8.367 23.5 26.562 1 97.25 382 TRP B C 1
ATOM 6403 O O . TRP B 1 382 ? -9.562 23.438 26.297 1 97.25 382 TRP B O 1
ATOM 6413 N N . ALA B 1 383 ? -7.707 22.562 27.266 1 96.56 383 ALA B N 1
ATOM 6414 C CA . ALA B 1 383 ? -8.391 21.359 27.766 1 96.56 383 ALA B CA 1
ATOM 6415 C C . ALA B 1 383 ? -9.445 21.734 28.797 1 96.56 383 ALA B C 1
ATOM 6417 O O . ALA B 1 383 ? -10.578 21.25 28.75 1 96.56 383 ALA B O 1
ATOM 6418 N N . ALA B 1 384 ? -9.094 22.609 29.703 1 96.19 384 ALA B N 1
ATOM 6419 C CA . ALA B 1 384 ? -10 23.031 30.766 1 96.19 384 ALA B CA 1
ATOM 6420 C C . ALA B 1 384 ? -11.227 23.734 30.203 1 96.19 384 ALA B C 1
ATOM 6422 O O . ALA B 1 384 ? -12.328 23.625 30.75 1 96.19 384 ALA B O 1
ATOM 6423 N N . ALA B 1 385 ? -11.047 24.406 29.125 1 96.12 385 ALA B N 1
ATOM 6424 C CA . ALA B 1 385 ? -12.125 25.156 28.5 1 96.12 385 ALA B CA 1
ATOM 6425 C C . ALA B 1 385 ? -13.016 24.25 27.656 1 96.12 385 ALA B C 1
ATOM 6427 O O . ALA B 1 385 ? -14.109 24.641 27.25 1 96.12 385 ALA B O 1
ATOM 6428 N N . GLY B 1 386 ? -12.516 23.078 27.391 1 95.06 386 GLY B N 1
ATOM 6429 C CA . GLY B 1 386 ? -13.258 22.172 26.531 1 95.06 386 GLY B CA 1
ATOM 6430 C C . GLY B 1 386 ? -13.125 22.5 25.062 1 95.06 386 GLY B C 1
ATOM 6431 O O . GLY B 1 386 ? -14.016 22.188 24.266 1 95.06 386 GLY B O 1
ATOM 6432 N N . ALA B 1 387 ? -12.047 23.156 24.672 1 95.5 387 ALA B N 1
ATOM 6433 C CA . ALA B 1 387 ? -11.859 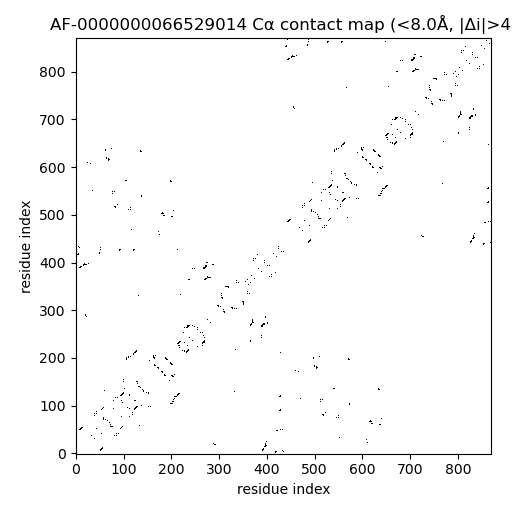23.641 23.297 1 95.5 387 ALA B CA 1
ATOM 6434 C C . ALA B 1 387 ? -11.469 22.516 22.359 1 95.5 387 ALA B C 1
ATOM 6436 O O . ALA B 1 387 ? -11.617 22.625 21.141 1 95.5 387 ALA B O 1
ATOM 6437 N N . MET B 1 388 ? -11.008 21.438 22.938 1 95.38 388 MET B N 1
ATOM 6438 C CA . MET B 1 388 ? -10.523 20.328 22.125 1 95.38 388 MET B CA 1
ATOM 6439 C C . MET B 1 388 ? -10.578 19.016 22.906 1 95.38 388 MET B C 1
ATOM 6441 O O . MET B 1 388 ? -10.797 19.016 24.109 1 95.38 388 MET B O 1
ATOM 6445 N N . ASP B 1 389 ? -10.5 17.906 22.172 1 96.12 389 ASP B N 1
ATOM 6446 C CA . ASP B 1 389 ? -10.445 16.578 22.75 1 96.12 389 ASP B CA 1
ATOM 6447 C C . ASP B 1 389 ? -9.039 15.984 22.672 1 96.12 389 ASP B C 1
ATOM 6449 O O . ASP B 1 389 ? -8.805 14.852 23.094 1 96.12 389 ASP B O 1
ATOM 6453 N N . GLY B 1 390 ? -8.156 16.672 22.156 1 96.88 390 GLY B N 1
ATOM 6454 C CA . GLY B 1 390 ? -6.766 16.344 21.891 1 96.88 390 GLY B CA 1
ATOM 6455 C C . GLY B 1 390 ? -6.148 17.219 20.797 1 96.88 390 GLY B C 1
ATOM 6456 O O . GLY B 1 390 ? -6.637 18.312 20.516 1 96.88 390 GLY B O 1
ATOM 6457 N N . PHE B 1 391 ? -5.043 16.75 20.25 1 97.56 391 PHE B N 1
ATOM 6458 C CA . PHE B 1 391 ? -4.422 17.516 19.188 1 97.56 391 PHE B CA 1
ATOM 6459 C C . PHE B 1 391 ? -3.447 16.656 18.391 1 97.56 391 PHE B C 1
ATOM 6461 O O . PHE B 1 391 ? -3.096 15.555 18.812 1 97.56 391 PHE B O 1
ATOM 6468 N N . ILE B 1 392 ? -3.115 17.125 17.219 1 97.19 392 ILE B N 1
ATOM 6469 C CA . ILE B 1 392 ? -2.041 16.562 16.406 1 97.19 392 ILE B CA 1
ATOM 6470 C C . ILE B 1 392 ? -0.79 17.422 16.531 1 97.19 392 ILE B C 1
ATOM 6472 O O . ILE B 1 392 ? -0.791 18.594 16.141 1 97.19 392 ILE B O 1
ATOM 6476 N N . ALA B 1 393 ? 0.184 16.812 17.047 1 97.69 393 ALA B N 1
ATOM 6477 C CA . ALA B 1 393 ? 1.428 17.562 17.219 1 97.69 393 ALA B CA 1
ATOM 6478 C C . ALA B 1 393 ? 2.154 17.734 15.898 1 97.69 393 ALA B C 1
ATOM 6480 O O . ALA B 1 393 ? 2.32 16.766 15.141 1 97.69 393 ALA B O 1
ATOM 6481 N N . ALA B 1 394 ? 2.541 18.938 15.648 1 95.38 394 ALA B N 1
ATOM 6482 C CA . ALA B 1 394 ? 3.346 19.328 14.492 1 95.38 394 ALA B CA 1
ATOM 6483 C C . ALA B 1 394 ? 4.551 20.156 14.914 1 95.38 394 ALA B C 1
ATOM 6485 O O . ALA B 1 394 ? 4.57 21.375 14.703 1 95.38 394 ALA B O 1
ATOM 6486 N N . PRO B 1 395 ? 5.574 19.484 15.398 1 96.5 395 PRO B N 1
ATOM 6487 C CA . PRO B 1 395 ? 6.754 20.25 15.812 1 96.5 395 PRO B CA 1
ATOM 6488 C C . PRO B 1 395 ? 7.383 21.031 14.656 1 96.5 395 PRO B C 1
ATOM 6490 O O . PRO B 1 395 ? 7.402 20.547 13.523 1 96.5 395 PRO B O 1
ATOM 6493 N N . GLY B 1 396 ? 7.914 22.219 15.031 1 94.75 396 GLY B N 1
ATOM 6494 C CA . GLY B 1 396 ? 8.484 23.078 14 1 94.75 396 GLY B CA 1
ATOM 6495 C C . GLY B 1 396 ? 9.914 23.484 14.297 1 94.75 396 GLY B C 1
ATOM 6496 O O . GLY B 1 396 ? 10.359 23.422 15.445 1 94.75 396 GLY B O 1
ATOM 6497 N N . GLY B 1 397 ? 10.641 23.719 13.32 1 94.06 397 GLY B N 1
ATOM 6498 C CA . GLY B 1 397 ? 11.852 24.516 13.375 1 94.06 397 GLY B CA 1
ATOM 6499 C C . GLY B 1 397 ? 13.094 23.703 13.68 1 94.06 397 GLY B C 1
ATOM 6500 O O . GLY B 1 397 ? 14.203 24.094 13.297 1 94.06 397 GLY B O 1
ATOM 6501 N N . SER B 1 398 ? 12.945 22.625 14.438 1 94.94 398 SER B N 1
ATOM 6502 C CA . SER B 1 398 ? 14.141 21.859 14.812 1 94.94 398 SER B CA 1
ATOM 6503 C C . SER B 1 398 ? 13.773 20.469 15.305 1 94.94 398 SER B C 1
ATOM 6505 O O . SER B 1 398 ? 12.656 20.234 15.766 1 94.94 398 SER B O 1
ATOM 6507 N N . VAL B 1 399 ? 14.781 19.578 15.25 1 95.81 399 VAL B N 1
ATOM 6508 C CA . VAL B 1 399 ? 14.648 18.266 15.859 1 95.81 399 VAL B CA 1
ATOM 6509 C C . VAL B 1 399 ? 14.484 18.406 17.375 1 95.81 399 VAL B C 1
ATOM 6511 O O . VAL B 1 399 ? 13.797 17.594 18 1 95.81 399 VAL B O 1
ATOM 6514 N N . GLY B 1 400 ? 15.055 19.453 17.906 1 96.12 400 GLY B N 1
ATOM 6515 C CA . GLY B 1 400 ? 14.898 19.75 19.312 1 96.12 400 GLY B CA 1
ATOM 6516 C C . GLY B 1 400 ? 13.453 19.938 19.734 1 96.12 400 GLY B C 1
ATOM 6517 O O . GLY B 1 400 ? 13.047 19.484 20.812 1 96.12 400 GLY B O 1
ATOM 6518 N N . SER B 1 401 ? 12.672 20.641 18.891 1 96.94 401 SER B N 1
ATOM 6519 C CA . SER B 1 401 ? 11.258 20.828 19.172 1 96.94 401 SER B CA 1
ATOM 6520 C C . SER B 1 401 ? 10.523 19.5 19.266 1 96.94 401 SER B C 1
ATOM 6522 O O . SER B 1 401 ? 9.672 19.312 20.141 1 96.94 401 SER B O 1
ATOM 6524 N N . LEU B 1 402 ? 10.875 18.609 18.359 1 97.12 402 LEU B N 1
ATOM 6525 C CA . LEU B 1 402 ? 10.312 17.266 18.375 1 97.12 402 LEU B CA 1
ATOM 6526 C C . LEU B 1 402 ? 10.656 16.547 19.672 1 97.12 402 LEU B C 1
ATOM 6528 O O . LEU B 1 402 ? 9.781 15.961 20.312 1 97.12 402 LEU B O 1
ATOM 6532 N N . ARG B 1 403 ? 11.875 16.578 20.078 1 97.56 403 ARG B N 1
ATOM 6533 C CA . ARG B 1 403 ? 12.352 15.906 21.281 1 97.56 403 ARG B CA 1
ATOM 6534 C C . ARG B 1 403 ? 11.703 16.484 22.531 1 97.56 403 ARG B C 1
ATOM 6536 O O . ARG B 1 403 ? 11.242 15.742 23.406 1 97.56 403 ARG B O 1
ATOM 6543 N N . LEU B 1 404 ? 11.664 17.797 22.594 1 98.5 404 LEU B N 1
ATOM 6544 C CA . LEU B 1 404 ? 11.086 18.453 23.766 1 98.5 404 LEU B CA 1
ATOM 6545 C C . LEU B 1 404 ? 9.609 18.109 23.906 1 98.5 404 LEU B C 1
ATOM 6547 O O . LEU B 1 404 ? 9.117 17.922 25.031 1 98.5 404 LEU B O 1
ATOM 6551 N N . PHE B 1 405 ? 8.914 18.016 22.812 1 98.5 405 PHE B N 1
ATOM 6552 C CA . PHE B 1 405 ? 7.508 17.656 22.875 1 98.5 405 PHE B CA 1
ATOM 6553 C C . PHE B 1 405 ? 7.336 16.234 23.438 1 98.5 405 PHE B C 1
ATOM 6555 O O . PHE B 1 405 ? 6.613 16.031 24.406 1 98.5 405 PHE B O 1
ATOM 6562 N N . LEU B 1 406 ? 8.016 15.281 22.828 1 98.56 406 LEU B N 1
ATOM 6563 C CA . LEU B 1 406 ? 7.816 13.875 23.141 1 98.56 406 LEU B CA 1
ATOM 6564 C C . LEU B 1 406 ? 8.398 13.539 24.516 1 98.56 406 LEU B C 1
ATOM 6566 O O . LEU B 1 406 ? 7.828 12.742 25.25 1 98.56 406 LEU B O 1
ATOM 6570 N N . GLU B 1 407 ? 9.453 14.188 24.922 1 98.38 407 GLU B N 1
ATOM 6571 C CA . GLU B 1 407 ? 10.211 13.758 26.094 1 98.38 407 GLU B CA 1
ATOM 6572 C C . GLU B 1 407 ? 9.898 14.625 27.312 1 98.38 407 GLU B C 1
ATOM 6574 O O . GLU B 1 407 ? 10.211 14.25 28.438 1 98.38 407 GLU B O 1
ATOM 6579 N N . GLN B 1 408 ? 9.305 15.789 27.062 1 98.75 408 GLN B N 1
ATOM 6580 C CA . GLN B 1 408 ? 9.078 16.672 28.203 1 98.75 408 GLN B CA 1
ATOM 6581 C C . GLN B 1 408 ? 7.617 17.109 28.281 1 98.75 408 GLN B C 1
ATOM 6583 O O . GLN B 1 408 ? 6.988 17.016 29.344 1 98.75 408 GLN B O 1
ATOM 6588 N N . VAL B 1 409 ? 7.027 17.578 27.188 1 98.81 409 VAL B N 1
ATOM 6589 C CA . VAL B 1 409 ? 5.645 18.047 27.219 1 98.81 409 VAL B CA 1
ATOM 6590 C C . VAL B 1 409 ? 4.715 16.891 27.562 1 98.81 409 VAL B C 1
ATOM 6592 O O . VAL B 1 409 ? 3.887 17 28.469 1 98.81 409 VAL B O 1
ATOM 6595 N N . VAL B 1 410 ? 4.844 15.734 26.859 1 98.75 410 VAL B N 1
ATOM 6596 C CA . VAL B 1 410 ? 3.93 14.609 27.016 1 98.75 410 VAL B CA 1
ATOM 6597 C C . VAL B 1 410 ? 4.008 14.086 28.453 1 98.75 410 VAL B C 1
ATOM 6599 O O . VAL B 1 410 ? 2.98 13.93 29.109 1 98.75 410 VAL B O 1
ATOM 6602 N N . PRO B 1 411 ? 5.203 13.875 29.016 1 98.44 411 PRO B N 1
ATOM 6603 C CA . PRO B 1 411 ? 5.277 13.422 30.406 1 98.44 411 PRO B CA 1
ATOM 6604 C C . PRO B 1 411 ? 4.637 14.398 31.391 1 98.44 411 PRO B C 1
ATOM 6606 O O . PRO B 1 411 ? 4.035 13.984 32.375 1 98.44 411 PRO B O 1
ATOM 6609 N N . ARG B 1 412 ? 4.754 15.688 31.141 1 98.44 412 ARG B N 1
ATOM 6610 C CA . ARG B 1 412 ? 4.133 16.688 32 1 98.44 412 ARG B CA 1
ATOM 6611 C C . ARG B 1 412 ? 2.611 16.594 31.953 1 98.44 412 ARG B C 1
ATOM 6613 O O . ARG B 1 412 ? 1.928 16.859 32.938 1 98.44 412 ARG B O 1
ATOM 6620 N N . LEU B 1 413 ? 2.111 16.312 30.75 1 98.31 413 LEU B N 1
ATOM 6621 C CA . LEU B 1 413 ? 0.67 16.125 30.609 1 98.31 413 LEU B CA 1
ATOM 6622 C C . LEU B 1 413 ? 0.213 14.891 31.391 1 98.31 413 LEU B C 1
ATOM 6624 O O . LEU B 1 413 ? -0.885 14.875 31.953 1 98.31 413 LEU B O 1
ATOM 6628 N N . VAL B 1 414 ? 1.031 13.812 31.406 1 97.62 414 VAL B N 1
ATOM 6629 C CA . VAL B 1 414 ? 0.751 12.617 32.188 1 97.62 414 VAL B CA 1
ATOM 6630 C C . VAL B 1 414 ? 0.706 12.969 33.688 1 97.62 414 VAL B C 1
ATOM 6632 O O . VAL B 1 414 ? -0.22 12.57 34.406 1 97.62 414 VAL B O 1
ATOM 6635 N N . GLU B 1 415 ? 1.657 13.758 34.156 1 97.25 415 GLU B N 1
ATOM 6636 C CA . GLU B 1 415 ? 1.728 14.172 35.531 1 97.25 415 GLU B CA 1
ATOM 6637 C C . GLU B 1 415 ? 0.486 14.961 35.938 1 97.25 415 GLU B C 1
ATOM 6639 O O . GLU B 1 415 ? 0.031 14.875 37.094 1 97.25 415 GLU B O 1
ATOM 6644 N N . LYS B 1 416 ? -0.032 15.648 35.031 1 96.56 416 LYS B N 1
ATOM 6645 C CA . LYS B 1 416 ? -1.185 16.5 35.312 1 96.56 416 LYS B CA 1
ATOM 6646 C C . LYS B 1 416 ? -2.492 15.734 35.125 1 96.56 416 LYS B C 1
ATOM 6648 O O . LYS B 1 416 ? -3.576 16.297 35.312 1 96.56 416 LYS B O 1
ATOM 6653 N N . GLY B 1 417 ? -2.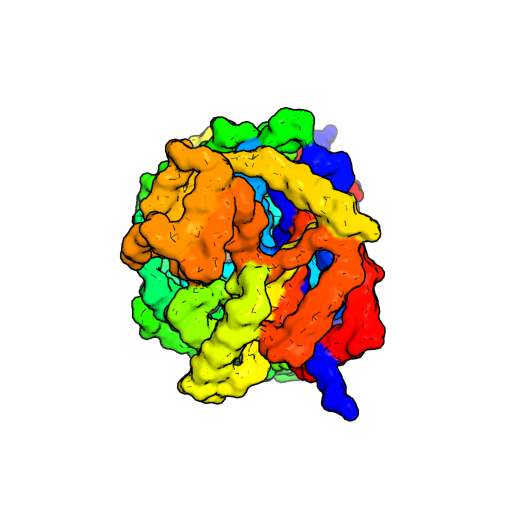365 14.469 34.719 1 95.44 417 GLY B N 1
ATOM 6654 C CA . GLY B 1 417 ? -3.531 13.609 34.562 1 95.44 417 GLY B CA 1
ATOM 6655 C C . GLY B 1 417 ? -4.273 13.828 33.25 1 95.44 417 GLY B C 1
ATOM 6656 O O . GLY B 1 417 ? -5.398 13.359 33.094 1 95.44 417 GLY B O 1
ATOM 6657 N N . LEU B 1 418 ? -3.697 14.555 32.312 1 96.94 418 LEU B N 1
ATOM 6658 C CA . LEU B 1 418 ? -4.352 14.906 31.047 1 96.94 418 LEU B CA 1
ATOM 6659 C C . LEU B 1 418 ? -4.051 13.867 29.969 1 96.94 418 LEU B C 1
ATOM 6661 O O . LEU B 1 418 ? -4.703 13.844 28.922 1 96.94 418 LEU B O 1
ATOM 6665 N N . PHE B 1 419 ? -3.1 12.977 30.203 1 97.31 419 PHE B N 1
ATOM 6666 C CA . PHE B 1 419 ? -2.707 11.977 29.219 1 97.31 419 PHE B CA 1
ATOM 6667 C C . PHE B 1 419 ? -2.35 10.656 29.906 1 97.31 419 PHE B C 1
ATOM 6669 O O . PHE B 1 419 ? -2.098 10.625 31.109 1 97.31 419 PHE B O 1
ATOM 6676 N N . ARG B 1 420 ? -2.34 9.586 29.188 1 96.88 420 ARG B N 1
ATOM 6677 C CA . ARG B 1 420 ? -2.131 8.25 29.734 1 96.88 420 ARG B CA 1
ATOM 6678 C C . ARG B 1 420 ? -0.662 8.023 30.078 1 96.88 420 ARG B C 1
ATOM 6680 O O . ARG B 1 420 ? 0.227 8.516 29.375 1 96.88 420 ARG B O 1
ATOM 6687 N N . GLU B 1 421 ? -0.427 7.152 31.031 1 96.56 421 GLU B N 1
ATOM 6688 C CA . GLU B 1 421 ? 0.916 6.75 31.438 1 96.56 421 GLU B CA 1
ATOM 6689 C C . GLU B 1 421 ? 1.414 5.57 30.594 1 96.56 421 GLU B C 1
ATOM 6691 O O . GLU B 1 421 ? 2.621 5.402 30.406 1 96.56 421 GLU B O 1
ATOM 6696 N N . ARG B 1 422 ? 0.496 4.746 30.25 1 97.5 422 ARG B N 1
ATOM 6697 C CA . ARG B 1 422 ? 0.769 3.559 29.453 1 97.5 422 ARG B CA 1
ATOM 6698 C C . ARG B 1 422 ? -0.427 3.203 28.578 1 97.5 422 ARG B C 1
ATOM 6700 O O . ARG B 1 422 ? -1.546 3.65 28.828 1 97.5 422 ARG B O 1
ATOM 6707 N N . TYR B 1 423 ? -0.147 2.426 27.562 1 97.75 423 TYR B N 1
ATOM 6708 C CA . TYR B 1 423 ? -1.25 1.95 26.734 1 97.75 423 TYR B CA 1
ATOM 6709 C C . TYR B 1 423 ? -2.158 1.014 27.516 1 97.75 423 TYR B C 1
ATOM 6711 O O . TYR B 1 423 ? -1.681 0.164 28.281 1 97.75 423 TYR B O 1
ATOM 6719 N N . SER B 1 424 ? -3.449 1.208 27.375 1 95.88 424 SER B N 1
ATOM 6720 C CA . SER B 1 424 ? -4.414 0.312 28 1 95.88 424 SER B CA 1
ATOM 6721 C C . SER B 1 424 ? -5.086 -0.589 26.969 1 95.88 424 SER B C 1
ATOM 6723 O O . SER B 1 424 ? -5.848 -1.489 27.328 1 95.88 424 SER B O 1
ATOM 6725 N N . ALA B 1 425 ? -4.844 -0.327 25.719 1 96.69 425 ALA B N 1
ATOM 6726 C CA . ALA B 1 425 ? -5.371 -1.107 24.609 1 96.69 425 ALA B CA 1
ATOM 6727 C C . ALA B 1 425 ? -4.273 -1.437 23.594 1 96.69 425 ALA B C 1
ATOM 6729 O O . ALA B 1 425 ? -3.158 -0.92 23.688 1 96.69 425 ALA B O 1
ATOM 6730 N N . THR B 1 426 ? -4.602 -2.338 22.688 1 97 426 THR B N 1
ATOM 6731 C CA . THR B 1 426 ? -3.609 -2.76 21.703 1 97 426 THR B CA 1
ATOM 6732 C C . THR B 1 426 ? -4.016 -2.311 20.312 1 97 426 THR B C 1
ATOM 6734 O O . THR B 1 426 ? -3.25 -2.473 19.359 1 97 426 THR B O 1
ATOM 6737 N N . THR B 1 427 ? -5.25 -1.758 20.156 1 98.12 427 THR B N 1
ATOM 6738 C CA . THR B 1 427 ? -5.758 -1.323 18.859 1 98.12 427 THR B CA 1
ATOM 6739 C C . THR B 1 427 ? -5.98 0.187 18.844 1 98.12 427 THR B C 1
ATOM 6741 O O . THR B 1 427 ? -6.062 0.818 19.906 1 98.12 427 THR B O 1
ATOM 6744 N N . PHE B 1 428 ? -6.055 0.77 17.672 1 98.56 428 PHE B N 1
ATOM 6745 C CA . PHE B 1 428 ? -6.293 2.205 17.547 1 98.56 428 PHE B CA 1
ATOM 6746 C C . PHE B 1 428 ? -7.676 2.568 18.078 1 98.56 428 PHE B C 1
ATOM 6748 O O . PHE B 1 428 ? -7.824 3.527 18.844 1 98.56 428 PHE B O 1
ATOM 6755 N N . ALA B 1 429 ? -8.688 1.762 17.719 1 98 429 ALA B N 1
ATOM 6756 C CA . ALA B 1 429 ? -10.023 1.984 18.25 1 98 429 ALA B CA 1
ATOM 6757 C C . ALA B 1 429 ? -10.031 1.916 19.766 1 98 429 ALA B C 1
ATOM 6759 O O . ALA B 1 429 ? -10.742 2.68 20.438 1 98 429 ALA B O 1
ATOM 6760 N N . GLY B 1 430 ? -9.25 0.994 20.328 1 97.19 430 GLY B N 1
ATOM 6761 C CA . GLY B 1 430 ? -9.141 0.881 21.781 1 97.19 430 GLY B CA 1
ATOM 6762 C C . GLY B 1 430 ? -8.555 2.119 22.422 1 97.19 430 GLY B C 1
ATOM 6763 O O . GLY B 1 430 ? -8.977 2.514 23.516 1 97.19 430 GLY B O 1
ATOM 6764 N N . HIS B 1 431 ? -7.551 2.74 21.75 1 97.31 431 HIS B N 1
ATOM 6765 C CA . HIS B 1 431 ? -6.98 3.977 22.266 1 97.31 431 HIS B CA 1
ATOM 6766 C C . HIS B 1 431 ? -8.023 5.086 22.328 1 97.31 431 HIS B C 1
ATOM 6768 O O . HIS B 1 431 ? -8.086 5.832 23.312 1 97.31 431 HIS B O 1
ATOM 6774 N N . LEU B 1 432 ? -8.859 5.168 21.266 1 95.81 432 LEU B N 1
ATOM 6775 C CA . LEU B 1 432 ? -9.836 6.25 21.172 1 95.81 432 LEU B CA 1
ATOM 6776 C C . LEU B 1 432 ? -10.992 6.035 22.141 1 95.81 432 LEU B C 1
ATOM 6778 O O . LEU B 1 432 ? -11.734 6.973 22.453 1 95.81 432 LEU B O 1
ATOM 6782 N N . ALA B 1 433 ? -11.172 4.832 22.625 1 92.75 433 ALA B N 1
ATOM 6783 C CA . ALA B 1 433 ? -12.258 4.523 23.547 1 92.75 433 ALA B CA 1
ATOM 6784 C C . ALA B 1 433 ? -11.898 4.91 24.984 1 92.75 433 ALA B C 1
ATOM 6786 O O . ALA B 1 433 ? -12.75 4.914 25.875 1 92.75 433 ALA B O 1
ATOM 6787 N N . GLU B 1 434 ? -10.656 5.215 25.172 1 87.12 434 GLU B N 1
ATOM 6788 C CA . GLU B 1 434 ? -10.211 5.598 26.5 1 87.12 434 GLU B CA 1
ATOM 6789 C C . GLU B 1 434 ? -10.797 6.949 26.922 1 87.12 434 GLU B C 1
ATOM 6791 O O . GLU B 1 434 ? -10.883 7.863 26.094 1 87.12 434 GLU B O 1
ATOM 6796 N N . GLU B 1 435 ? -11.5 6.996 28.109 1 74.25 435 GLU B N 1
ATOM 6797 C CA . GLU B 1 435 ? -12.07 8.227 28.656 1 74.25 435 GLU B CA 1
ATOM 6798 C C . GLU B 1 435 ? -11.133 8.867 29.672 1 74.25 435 GLU B C 1
ATOM 6800 O O . GLU B 1 435 ? -10.352 8.18 30.328 1 74.25 435 GLU B O 1
#

InterPro domains:
  IPR011251 Luciferase-like domain [PF00296] (37-387)
  IPR016215 Nitrilotriacetate monooxygenase component A/pristinamycin IIA synthase subunit A [PIRSF000337] (3-434)
  IPR016215 Nitrilotriacetate monooxygenase component A/pristinamycin IIA synthase subunit A [TIGR03860] (20-428)
  IPR016215 Nitrilotriacetate monooxygenase component A/pristinamycin IIA synthase subunit A [cd01095] (22-419)
  IPR036661 Luciferase-like domain superfamily [G3DSA:3.20.20.30] (2-435)
  IPR036661 Luciferase-like domain superfamily [SSF51679] (4-433)
  IPR051260 Diverse substrate monooxygenases [PTHR30011] (4-434)

Secondary structure (DSSP, 8-state):
---PPPPEEEEESS-GGGTGGGGGSTT--GGGTTSHHHHHHHHHHHHHTT-SEEEE---S---HHHHTTS-TT----HHHHHHHHHTT-SSSEEEEEEETTTS-HHHHHHHHHHHHHHTTS-EEEEEE--SS-GGGTT-SSPPPHHHHHHHHHHHHHHHHHHHHTS-GGGEEEETTTTEEE-GGG-----EE-SS-EE----SS----SS---EEE---SHHHHHHHHHH-SEEEE--SSHHHHHHHHHHHHHHHHHTT--GGGSEEEEEEEEEE-SSHHHHHHHHHHHTTT--HHHHHHHHHHHH----TT--TT-EE-GGGPPPPPSS-S-HHHHHHHHHHHHH--EEHHHHTTSHHHHSTT-EEEEE-HHHHHHHHHHHHHHT--SEEEEEE-S-HHHHHHIIIIIHHHHHHTTSS-SS-S-SSHHHHHT--/---PPPPEEEEESS-GGGTGGGGGSTT--GGGTTSHHHHHHHHHHHHHTT-SEEEE---S---HHHHTTS-TT----HHHHHHHHHTT-SSSEEEEEEETTTS-HHHHHHHHHHHHHHTTS-EEEEEE--SS-GGGTT-SSPPPHHHHHHHHHHHHHHHHHHHHTS-GGGEEEETTTTEEE-GGG-----EE-SS-EE----SS----SS---EEE---SHHHHHHHHHH-SEEEE--SSHHHHHHHHHHHHHHHHHTT--GGGSEEEEEEEEEE-SSHHHHHHHHHHHTTT--HHHHHHHHHHHH----TT--TT-EE-GGGPPPPPSS-S-HHHHHHHHHHHHH--EEHHHHTTSHHHHSTT-EEEEE-HHHHHHHHHHHHHHT--SEEEEEE-S-HHHHHHIIIIIHHHHHHTTSS-SS-S-SSHHHHHT--

Solvent-accessible surface area (backbone atoms only — not comparable to full-atom values): 43645 Å² total; per-residue (Å²): 127,82,77,62,70,42,46,46,39,33,37,52,62,56,65,44,22,39,39,58,49,16,38,48,43,89,81,46,61,62,86,39,70,68,36,50,64,49,53,38,52,52,48,41,52,41,36,74,53,50,35,44,26,37,33,30,81,74,69,66,40,49,66,57,82,47,28,29,49,27,70,62,57,50,50,65,37,35,57,42,51,44,23,32,34,32,73,69,49,79,45,44,12,40,28,26,40,50,45,54,66,78,53,58,59,57,59,52,40,42,44,50,50,30,41,18,35,51,36,60,24,10,25,30,40,31,52,37,58,67,92,66,36,36,48,41,68,61,35,95,59,74,73,54,69,67,58,40,48,52,38,34,53,55,46,53,53,49,31,51,44,31,44,57,14,18,38,41,81,25,55,57,65,36,51,87,82,49,37,26,26,45,49,89,59,44,38,61,55,62,43,75,58,96,83,50,38,33,30,58,31,41,31,41,62,28,80,72,86,50,61,68,42,32,28,23,55,49,66,40,72,68,33,37,49,52,32,31,64,65,20,44,34,33,42,39,69,25,55,43,63,65,55,22,38,51,49,46,51,50,43,28,54,45,7,44,75,64,74,39,54,49,83,51,47,31,40,24,31,35,35,35,31,24,41,32,94,36,51,66,53,8,47,48,39,51,48,53,17,51,61,74,58,52,58,68,55,53,40,48,50,44,22,60,40,42,66,42,82,52,88,84,56,61,54,76,40,71,42,37,53,87,69,59,56,75,80,59,93,77,43,90,49,59,44,58,30,50,53,40,50,48,49,34,58,74,40,76,34,31,43,57,56,48,58,69,32,36,57,63,65,47,77,17,17,22,69,44,71,14,26,56,66,54,47,48,53,50,51,51,52,39,50,74,69,57,30,42,44,30,30,31,45,36,30,25,37,28,63,60,14,44,48,46,42,53,70,45,35,48,54,52,34,29,75,71,49,36,33,68,90,59,78,90,45,55,23,24,45,47,49,70,64,59,106,128,83,77,63,71,41,46,46,40,33,36,53,63,55,66,44,22,39,39,60,49,16,38,49,42,91,79,46,60,61,86,38,70,69,38,49,66,48,53,37,52,52,49,41,53,40,37,75,53,50,36,44,27,36,33,29,83,75,68,68,41,49,64,57,82,50,28,27,48,27,69,62,57,50,50,64,38,36,55,41,51,46,22,31,35,32,74,68,50,77,45,45,12,41,29,26,40,49,44,56,67,78,53,59,58,59,58,51,39,41,44,50,51,30,40,18,36,53,34,59,26,10,23,28,41,31,52,37,58,66,93,65,36,34,49,40,68,59,34,93,59,74,72,54,70,68,58,39,48,52,40,34,53,54,45,53,52,47,31,52,44,32,45,58,14,17,38,41,81,24,56,58,66,35,51,88,83,49,37,25,26,44,50,88,60,45,39,60,57,63,42,76,59,97,83,50,37,32,29,60,30,40,31,43,61,28,82,70,86,51,60,70,43,35,30,23,55,49,67,42,73,67,33,36,50,52,32,32,63,65,19,44,33,34,42,41,67,25,56,44,63,66,55,22,38,51,50,48,52,50,43,28,54,44,7,44,74,63,74,40,55,48,83,51,45,31,41,23,32,34,36,34,32,26,42,31,96,38,51,67,56,7,46,48,39,48,48,54,16,51,61,74,59,51,58,67,56,53,40,49,50,43,23,62,41,42,66,43,83,51,87,85,55,61,53,77,39,73,42,37,50,87,68,58,56,74,78,60,93,78,44,91,48,61,44,59,30,51,51,38,51,48,50,33,58,73,39,76,33,31,42,59,56,48,59,68,32,37,57,62,65,48,76,17,19,21,69,45,70,15,27,56,66,53,48,47,52,50,50,51,51,39,48,75,70,57,29,42,45,31,30,29,42,37,31,25,37,28,62,61,14,44,48,45,41,52,70,46,35,47,55,52,34,30,74,70,49,37,32,69,90,60,78,90,46,54,23,25,45,47,50,71,64,59,106

Foldseek 3Di:
DPQFFAFAEEAELPQQQCAFPLVVDPVNCLVCSAPLVSSLVLQVLCVVLVHLAYEYDAAQDDDVVRVVGDVGRDYDQQLVSQLVSLVSDFFHAREGEDALQADALLVVLQSQQVSCVSNVFRYAYEYDNHLDNLVVRPDPDRDDPLVSLVSSLVSVVVSVLLQQQAAPQQQDCPVVVPDGGNCVSRAWPQDDDDPDGGTDNRPDHHSHPYDHAYEYAADDPSRLLSLLQGHQEYEYFAQDLVSLQVSLVVSQVSNVVNVHHSNSYFYAFAEEEQADPWLVVLVVLLCSSCVPVVVVVLQVLLCLLFVQRCPPPDQQDKAALVRTDPGDPDGSHPRLSVVLSVVRHVDIDGNVRSCSGCSRPPVNTHYDRGYLVRVLVVVVVSSVVVSGSHYYYNYHRHVVSSCCCSPPNSVVCVVVSNHDPHDPDRHSNSSSPRD/DPQFFAFAEEAELPQQQCAFVLVVDPVNCLVCQAPLVSSLVLQVLCVVLVHLAYEYDAAQDDDVVRVVGDVGRDYDQQLVSQLVSLVSDFFHAREGEDALQADALLVVLQSQQVSCVSNVFRYAYEYDNHLDNLVVRPHPDRDDPLVSLVSSLVSVVVSVLLQQQAAPQQQDCPVVVPDGGNCVSRAWPQDDDDPDGGTDNRPDHHSHPYDHAYEYAADDPSRLLSLLQGHQEYEYFAQDLVSLQVSLVVSQVSNVVNVHHSNSYFYAFEEEEQADPWLVVLVVLLCSSCVPVVPVVLQVLLCLLFVQRCPPPDQQDKAALVRTDPGDPDGSHPRLSVVLSVVRHVDIDGNVRSCSGCSRPPVNTHYDRGYLVRVLVVVVVSSVVVSGSHYYYSYHRHVVSSCCCSPPNSVVCVVVSNHDPHDPDRHSNSSSPRD

Sequence (870 aa):
MSTPKRLHIGMSLAPTWLSGDAWRRPDSNIEGIFGSDFAVDIARRSEAAHLDFVFRPDVSSLPLDVLETGSGFASLDPTVLLAAVARETSRIGLVSTVSTTFYPPYVVARQLQSLHWISDGRAGWNIVTALQGHENFGLDAMPDAEQRYARAAEFTRLVHDLWDSFPREALLVDRESGRYADVSRVRPVDHDGEFLKVKGPLNLPAFGEARIPLVQAGASESGRDFAASVADLVFAPTPDKEAALELRRDLSRRAERHGRSPRDVRLLPGFSLYLAESREEAREIFMQTHARLDRARKFAAIRQMLGLDLSDWPLDRPISAADLPPPVANPGSRTHTDLLRRLIERETLRLDQLLLRPEVISAAHWQVIGTVDDAVEQIVDWAAAGAMDGFIAAPGGSVGSLRLFLEQVVPRLVEKGLFRERYSATTFAGHLAEEMSTPKRLHIGMSLAPTWLSGDAWRRPDSNIEGIFGSDFAVDIARRSEAAHLDFVFRPDVSSLPLDVLETGSGFASLDPTVLLAAVARETSRIGLVSTVSTTFYPPYVVARQLQSLHWISDGRAGWNIVTALQGHENFGLDAMPDAEQRYARAAEFTRLVHDLWDSFPREALLVDRESGRYADVSRVRPVDHDGEFLKVKGPLNLPAFGEARIPLVQAGASESGRDFAASVADLVFAPTPDKEAALELRRDLSRRAERHGRSPRDVRLLPGFSLYLAESREEAREIFMQTHARLDRARKFAAIRQMLGLDLSDWPLDRPISAADLPPPVANPGSRTHTDLLRRLIERETLRLDQLLLRPEVISAAHWQVIGTVDDAVEQIVDWAAAGAMDGFIAAPGGSVGSLRLFLEQVVPRLVEKGLFRERYSATTFAGHLAEE